Protein AF-0000000069335974 (afdb_homodimer)

Sequence (1060 aa):
MALPSCLPSLQKPSPCVSSAFLRRPLLVASTKGKPGAATSGQRWRRGTGSVAAGPMSTEEVLLRPEEEEVKEEYDWREEWYPLYLTAEVPEDAPLAHTVFDEKIVLFRDGNGVIRCFQDRCPHRLAKLSEGQLVDGRLECLYHGWQFGDDGKCLKIPQLPDGARIPRSACVRTYETRDSQGVVWVWMSDKNPPDENKLPWFEHYARPGFQDVSTIHELPYDHSILLENFMDPAHVPISHDRTDFYSKREDAQALLFEVTKRSGRGFAGSWSKSKPPALTNLLSFEAPCILQNSNEYIDKDGTKQYVSALFLCRPTGQGKSMVIIRFGSTLRSPIVRLLPTWFFHQNICKVLEQDMGFLSSQNEILWKEKAPTGRLYINLKSCDTWVAEYRRWKDKVGHGMPYFFGHNSCSLAEDPAVVEHAPAGLTAGISSSMPAKGATGDIHAPNPINRYFRHIVHCKECRSAVKSFQVWRNAFVFMAFTSISMAILASRRQWKAFFLVSAAFCLAGAHACSSALSLIKTNFIRGHRRLMALPSCLPSLQKPSPCVSSAFLRRPLLVASTKGKPGAATSGQRWRRGTGSVAAGPMSTEEVLLRPEEEEVKEEYDWREEWYPLYLTAEVPEDAPLAHTVFDEKIVLFRDGNGVIRCFQDRCPHRLAKLSEGQLVDGRLECLYHGWQFGDDGKCLKIPQLPDGARIPRSACVRTYETRDSQGVVWVWMSDKNPPDENKLPWFEHYARPGFQDVSTIHELPYDHSILLENFMDPAHVPISHDRTDFYSKREDAQALLFEVTKRSGRGFAGSWSKSKPPALTNLLSFEAPCILQNSNEYIDKDGTKQYVSALFLCRPTGQGKSMVIIRFGSTLRSPIVRLLPTWFFHQNICKVLEQDMGFLSSQNEILWKEKAPTGRLYINLKSCDTWVAEYRRWKDKVGHGMPYFFGHNSCSLAEDPAVVEHAPAGLTAGISSSMPAKGATGDIHAPNPINRYFRHIVHCKECRSAVKSFQVWRNAFVFMAFTSISMAILASRRQWKAFFLVSAAFCLAGAHACSSALSLIKTNFIRGHRRL

Foldseek 3Di:
DDDDDCPDDPDDDDDDDDDDDDDDDDDDDDDDDDDDDDDDDDDPPPPPPPPPPPDDDPVRWFDDPDDQAAADADAQLQAKAWWAFQVLADAKAWFWFFFALQIKIWYQFLVRDIWIWRQFFPPPTHGQRVFIHDNRFRFDPPQTFTADRQFATDDGPPDDPPDDDDRSRGIGTWDWDDALRTIITRRDPPDDHDPVNDDDDVQSVDPLKDKFKFKFKAQAFLLLVLQVVVFPQCQLPLCDPLDPPRHVVQRAFKDWDWDDDDLFWTKTWMAGVPPGDFIKIWIGGPPRKIKIKGWDQDPVRDIKIWIWIWRWGGRHHRMIMIMIMTMMSDDDPVVVPDDSLVVVLSVLQSCLSCRVVSSVVSVVCQVVVFAVLVVDGHTNRTNVRVLRSLSSCSRHVVSDQWDHHNHDTGDHPDDPVCSQCVPDPVVSQVSDAGRADGDPDPDGDDCNWCCNGTVSSDPRLVVLLVVLVVLLVVLQVLLVVLCVCLVVDDDPVSVVVSNVSSVVSNVSNVVSVVVNCSSTGHDDDPVPDD/DDDDDDPDDPDDDDPDDDDDPDDDDDDDDDDDDDDDDPCPCPPPPPPPPPPPPPPDDPVQWFDDDDDQAAADADAQLQAKAWWAFQVLADAKAWFWFFFALQIKIWYQFPVRDIWIWRQAFPPPGHGQRVFIHDNRFRFDPPQGFTADRQFATDDGPPDDPPDDDDRSRGIGTWDWDDALRTIITRRDPPDDHDPVNDDDDVQSVDPLKDKQKFKFKAQAFLLLVLQVVVFPQCQLPLCDPLDPPRHVVQRAFKDWDWDDDDLFWTWTWMAGVPPRDFIWIWIGGPPRKIKIKGWDQDPVRDIKIWIWIWRWGGRHHRMIMIMIMTMMSDDDPVVVPDDSLVVVLSVLQSCLSCRVVSSVVSVVCQVVVFAVLVVDGHTNRTNVRVLRSLSSCSRHVVSDQWDHHNHDTGDHPDDPLCSQPVPDDVVNQVSDAGRADGDPDPDGDDCNWCCNGTVRSDPRLVVLLVVLVVLLVVLQVLLVVLCVQLVVDDDPVSVVVSNVSSVVSNVSSVVSVVVNCSSTGHDDDPVPDD

Radius of gyration: 38.42 Å; Cα contacts (8 Å, |Δi|>4): 1911; chains: 2; bounding box: 93×127×141 Å

Nearest PDB structures (foldseek):
  7v25-assembly1_E  TM=8.046E-01  e=6.261E-16  Comamonas testosteroni KF-1
  7v25-assembly1_F  TM=7.926E-01  e=1.808E-15  Comamonas testosteroni KF-1
  7fhr-assembly1_A  TM=8.135E-01  e=6.805E-15  Cupriavidus metallidurans CH34
  7v28-assembly1_F  TM=7.848E-01  e=4.005E-15  Comamonas testosteroni KF-1
  7v25-assembly1_B  TM=7.577E-01  e=4.223E-15  Comamonas testosteroni KF-1

Secondary structure (DSSP, 8-state):
---------------------------------------------------------HHHHBPP----PPP----TTSSEEEEEEGGGS-SSS-EEEEETTEEEEEEE-TTS-EEEEESS-TTT---GGGSEEETTEEE-TTT--EE-TTSBEEE-TTSPTTPPPPTT-B--EEEEEEETTEEEEE--SSS---GGGS---GGGGSTT-EEEEEEEEESS-HHHHHHHHT-GGGHHHHTTTTSTT--GGG---EEEEEEEEETTEEEEEEEETTTT-PPEEEEEETTTEEEEEEEEE-TTS-EEEEEEEEEEEEEETTEEEEEEEEEES---HHHHHS-HHHHHHHHHHHHHHHHHHHHHHHHHHHHHT--HHHH---BTTT-HHHHHHHHHHHHHGGGSSSEE-SS-EE--SS-HHHHH-TT-HHHHHHT---SS-B---SBPP-TTSHHHHTGGG-HHHHHHHHHHHHHHHHHHHHHHHHHHHHHH--SHHHHHHHHHHHHHHHHHHHHHHHHHHHHHS----GGG--/---------------------------------------------------------HHHHBPP-PPPPPP----TTSSEEEEEEGGGS-SSS-EEEEETTEEEEEEE-TTS-EEEEESS-TTT---GGGSEEETTEEE-TTT--EE-TTSBEEE-TTSPTTPPPPTT-B--EEEEEEETTEEEEE--SSS---GGGS---GGGGSTT-EEEEEEEEESS-HHHHHHHHT-GGGHHHHTTTTSTT--GGG---EEEEEEEEETTEEEEEEEETTTT-PPEEEEEETTTEEEEEEEEE-TTS-EEEEEEEEEEEEEETTEEEEEEEEEES---HHHHHS-HHHHHHHHHHHHHHHHHHHHHHHHHHHHHT--HHHH---BTTT-HHHHHHHHHHHHHGGGSSSEE-SS-EE--SS-HHHHH-TT-HHHHHHT---SS-----SSPB-TTSHHHHTGGG-HHHHHHHHHHHHHHHHHHHHHHHHHHHHHH--SHHHHHHHHHHHHHHHHHHHHHHHHHHHHHS----GGGB-

pLDDT: mean 85.3, std 23.25, range [14.32, 98.88]

InterPro domains:
  IPR013626 Pheophorbide a oxygenase [PF08417] (284-369)
  IPR017941 Rieske [2Fe-2S] iron-sulphur domain [PF00355] (79-161)
  IPR017941 Rieske [2Fe-2S] iron-sulphur domain [PS51296] (80-185)
  IPR036922 Rieske [2Fe-2S] iron-sulphur domain superfamily [G3DSA:2.102.10.10] (75-205)
  IPR036922 Rieske [2Fe-2S] iron-sulphur domain superfamily [SSF50022] (61-196)
  IPR050584 Cholesterol 7-desaturase [PTHR21266] (20-475)

Organism: Musa acuminata subsp. malaccensis (NCBI:txid214687)

Solvent-accessible surface area (backbone atoms only — not comparable to full-atom values): 58789 Å² total; per-residue (Å²): 140,78,84,85,78,89,74,81,77,89,81,79,84,84,85,75,92,79,88,74,92,78,88,88,82,91,76,86,89,81,89,72,86,72,89,79,85,89,82,89,74,87,77,80,81,79,79,78,76,77,76,71,79,67,85,76,50,69,72,72,45,37,58,72,88,68,78,84,64,71,73,45,94,44,56,67,38,76,40,57,41,69,74,45,51,49,89,52,58,48,78,65,34,29,34,73,47,48,53,68,65,42,57,29,22,39,33,41,34,65,85,64,48,72,45,35,30,49,35,41,36,46,48,70,41,30,35,37,36,75,24,37,59,53,96,38,22,53,23,31,45,58,58,44,41,25,34,46,97,78,19,40,53,76,41,56,47,35,53,50,89,66,48,57,77,52,82,76,44,43,34,56,64,41,56,63,45,79,52,98,58,30,30,28,37,32,64,38,85,82,54,80,82,60,72,87,64,52,84,78,65,69,64,77,72,38,85,73,48,43,70,54,72,49,56,38,51,43,75,25,28,26,68,59,51,51,40,55,74,58,32,73,59,51,46,18,58,72,36,48,67,71,48,99,79,26,39,52,86,68,54,64,60,35,42,74,45,81,75,44,78,53,98,47,36,36,30,33,38,36,28,48,59,80,64,77,52,76,60,31,36,40,38,39,37,64,84,41,38,38,38,39,36,38,69,49,66,46,97,87,66,46,80,35,44,39,38,41,37,39,41,36,30,44,28,27,73,51,19,20,37,35,41,41,37,41,32,28,49,70,84,52,72,67,65,68,68,51,57,68,56,62,55,51,42,50,54,48,37,56,54,46,63,44,42,66,59,49,34,51,50,44,51,49,47,64,72,65,72,56,21,44,58,81,72,55,85,53,35,50,42,55,32,52,58,46,52,52,51,22,42,50,32,46,21,34,28,88,32,38,86,47,37,65,6,32,84,37,61,43,72,57,92,60,57,49,67,46,67,68,16,46,26,10,63,60,14,30,58,47,48,58,68,53,53,34,50,49,76,40,51,59,48,46,85,58,71,84,31,40,40,67,20,24,35,49,65,30,66,65,44,43,48,49,51,53,48,35,52,52,48,24,52,50,21,49,51,50,20,53,52,24,47,52,48,24,63,71,42,85,52,67,70,56,26,52,50,23,47,53,50,19,51,52,24,47,50,50,23,50,50,25,50,50,50,47,45,58,67,46,48,68,67,70,60,76,91,74,53,133,141,79,83,76,85,78,82,81,77,88,75,80,83,78,85,68,87,79,88,82,82,85,75,93,87,89,81,86,84,76,86,71,79,85,87,87,73,86,65,84,68,80,76,75,80,76,74,70,74,73,72,74,77,68,68,45,50,57,73,72,43,36,58,70,86,67,78,85,64,69,72,45,94,45,55,66,38,77,38,57,42,70,75,46,51,50,88,52,57,48,78,71,40,31,34,72,46,48,52,68,63,42,55,27,21,39,33,40,34,65,84,65,49,70,46,35,30,48,34,41,36,69,86,83,61,48,51,37,36,77,26,39,58,55,95,37,21,53,22,30,69,87,74,52,40,24,32,45,97,78,20,40,53,76,41,56,77,82,56,60,89,90,61,77,79,60,84,76,46,42,35,56,63,40,56,62,45,79,53,95,59,31,29,28,36,32,62,37,84,83,53,79,83,60,72,86,65,52,83,79,66,69,63,76,71,38,87,73,48,44,70,54,71,50,55,37,52,42,45,24,29,26,70,59,50,50,40,56,73,58,32,72,54,26,45,17,43,48,36,46,67,71,46,99,78,26,38,52,87,67,38,42,25,35,44,74,46,80,76,45,79,55,98,48,36,38,29,32,38,37,28,47,58,80,63,77,50,76,61,31,38,41,38,40,37,66,84,41,39,38,40,39,36,37,70,48,66,47,97,87,66,46,78,36,45,38,38,42,38,38,41,36,30,43,28,25,69,25,19,19,36,34,40,40,37,40,32,28,51,68,83,52,70,68,64,68,68,50,58,67,54,60,55,51,42,52,53,49,40,57,52,48,63,43,39,37,38,48,16,31,26,40,29,49,46,61,71,66,69,57,20,44,58,80,56,40,55,52,34,49,31,53,30,52,58,45,52,53,50,21,43,48,32,45,20,34,27,88,32,38,84,46,37,67,6,32,83,39,61,42,70,58,93,61,53,22,40,47,68,68,23,75,83,32,68,69,54,33,59,71,72,60,69,57,78,45,77,69,77,85,62,94,59,58,76,18,71,84,14,41,42,66,19,25,34,47,63,31,65,66,43,43,47,50,50,52,48,35,54,52,49,23,52,50,22,48,52,50,18,53,52,23,45,52,49,20,64,68,41,86,50,67,69,52,25,51,50,22,46,52,49,19,50,50,22,47,50,50,22,49,51,27,50,50,49,48,45,60,65,38,39,40,69,73,62,78,72,23,39,110

Structure (mmCIF, N/CA/C/O backbone):
data_AF-0000000069335974-model_v1
#
loop_
_entity.id
_entity.type
_entity.pdbx_description
1 polymer '(wild Malaysian banana) hypothetical protein'
#
loop_
_atom_site.group_PDB
_atom_site.id
_atom_site.type_symbol
_atom_site.label_atom_id
_atom_site.label_alt_id
_atom_site.label_comp_id
_atom_site.label_asym_id
_atom_site.label_entity_id
_atom_site.label_seq_id
_atom_site.pdbx_PDB_ins_code
_atom_site.Cartn_x
_atom_site.Cartn_y
_atom_site.Cartn_z
_atom_site.occupancy
_atom_site.B_iso_or_equiv
_atom_site.auth_seq_id
_atom_site.auth_comp_id
_atom_site.auth_asym_id
_atom_site.auth_atom_id
_atom_site.pdbx_PDB_model_num
ATOM 1 N N . MET A 1 1 ? 53.594 0.818 11.227 1 15.52 1 MET A N 1
ATOM 2 C CA . MET A 1 1 ? 54.375 1.949 11.688 1 15.52 1 MET A CA 1
ATOM 3 C C . MET A 1 1 ? 53.5 3.127 12.07 1 15.52 1 MET A C 1
ATOM 5 O O . MET A 1 1 ? 52.375 3.262 11.547 1 15.52 1 MET A O 1
ATOM 9 N N . ALA A 1 2 ? 54 3.979 13.109 1 16.84 2 ALA A N 1
ATOM 10 C CA . ALA A 1 2 ? 53.656 4.797 14.273 1 16.84 2 ALA A CA 1
ATOM 11 C C . ALA A 1 2 ? 53.25 6.211 13.852 1 16.84 2 ALA A C 1
ATOM 13 O O . ALA A 1 2 ? 52.938 7.047 14.703 1 16.84 2 ALA A O 1
ATOM 14 N N . LEU A 1 3 ? 52.906 6.41 12.602 1 17.06 3 LEU A N 1
ATOM 15 C CA . LEU A 1 3 ? 53.219 7.816 12.383 1 17.06 3 LEU A CA 1
ATOM 16 C C . LEU A 1 3 ? 52.531 8.688 13.438 1 17.06 3 LEU A C 1
ATOM 18 O O . LEU A 1 3 ? 51.469 8.344 13.953 1 17.06 3 LEU A O 1
ATOM 22 N N . PRO A 1 4 ? 53.094 9.828 13.758 1 17.12 4 PRO A N 1
ATOM 23 C CA . PRO A 1 4 ? 53.531 10.93 14.625 1 17.12 4 PRO A CA 1
ATOM 24 C C . PRO A 1 4 ? 52.438 11.984 14.836 1 17.12 4 PRO A C 1
ATOM 26 O O . PRO A 1 4 ? 51.531 12.109 14.008 1 17.12 4 PRO A O 1
ATOM 29 N N . SER A 1 5 ? 52.312 12.656 16.062 1 17.36 5 SER A N 1
ATOM 30 C CA . SER A 1 5 ? 51.656 13.273 17.203 1 17.36 5 SER A CA 1
ATOM 31 C C . SER A 1 5 ? 51.438 14.766 16.984 1 17.36 5 SER A C 1
ATOM 33 O O . SER A 1 5 ? 50.781 15.43 17.781 1 17.36 5 SER A O 1
ATOM 35 N N . CYS A 1 6 ? 51.969 15.398 15.82 1 17.09 6 CYS A N 1
ATOM 36 C CA . CYS A 1 6 ? 52.531 16.703 16.109 1 17.09 6 CYS A CA 1
ATOM 37 C C . CYS A 1 6 ? 51.469 17.734 16.422 1 17.09 6 CYS A C 1
ATOM 39 O O . CYS A 1 6 ? 50.562 17.953 15.609 1 17.09 6 CYS A O 1
ATOM 41 N N . LEU A 1 7 ? 51.188 18.281 17.781 1 17.95 7 LEU A N 1
ATOM 42 C CA . LEU A 1 7 ? 50.469 19 18.828 1 17.95 7 LEU A CA 1
ATOM 43 C C . LEU A 1 7 ? 50.594 20.5 18.641 1 17.95 7 LEU A C 1
ATOM 45 O O . LEU A 1 7 ? 50.094 21.281 19.453 1 17.95 7 LEU A O 1
ATOM 49 N N . PRO A 1 8 ? 51.094 21.109 17.469 1 16.42 8 PRO A N 1
ATOM 50 C CA . PRO A 1 8 ? 51.875 22.25 17.969 1 16.42 8 PRO A CA 1
ATOM 51 C C . PRO A 1 8 ? 51 23.312 18.656 1 16.42 8 PRO A C 1
ATOM 53 O O . PRO A 1 8 ? 49.781 23.25 18.562 1 16.42 8 PRO A O 1
ATOM 56 N N . SER A 1 9 ? 51.531 24.688 18.828 1 15.92 9 SER A N 1
ATOM 57 C CA . SER A 1 9 ? 52 25.75 19.703 1 15.92 9 SER A CA 1
ATOM 58 C C . SER A 1 9 ? 51.062 26.969 19.641 1 15.92 9 SER A C 1
ATOM 60 O O . SER A 1 9 ? 51.438 28.062 20.078 1 15.92 9 SER A O 1
ATOM 62 N N . LEU A 1 10 ? 49.844 26.906 19.031 1 17.19 10 LEU A N 1
ATOM 63 C CA . LEU A 1 10 ? 49.438 28.266 18.688 1 17.19 10 LEU A CA 1
ATOM 64 C C . LEU A 1 10 ? 49.375 29.141 19.922 1 17.19 10 LEU A C 1
ATOM 66 O O . LEU A 1 10 ? 48.812 28.719 20.953 1 17.19 10 LEU A O 1
ATOM 70 N N . GLN A 1 11 ? 49.969 30.297 19.875 1 15.87 11 GLN A N 1
ATOM 71 C CA . GLN A 1 11 ? 50.531 31.359 20.688 1 15.87 11 GLN A CA 1
ATOM 72 C C . GLN A 1 11 ? 49.438 32.094 21.469 1 15.87 11 GLN A C 1
ATOM 74 O O . GLN A 1 11 ? 48.25 32 21.141 1 15.87 11 GLN A O 1
ATOM 79 N N . LYS A 1 12 ? 49.906 33.156 22.266 1 16.52 12 LYS A N 1
ATOM 80 C CA . LYS A 1 12 ? 49.906 33.844 23.562 1 16.52 12 LYS A CA 1
ATOM 81 C C . LYS A 1 12 ? 48.844 34.938 23.625 1 16.52 12 LYS A C 1
ATOM 83 O O . LYS A 1 12 ? 48.719 35.75 22.703 1 16.52 12 LYS A O 1
ATOM 88 N N . PRO A 1 13 ? 47.781 34.844 24.391 1 17.53 13 PRO A N 1
ATOM 89 C CA . PRO A 1 13 ? 46.656 35.75 24.672 1 17.53 13 PRO A CA 1
ATOM 90 C C . PRO A 1 13 ? 47.094 37.125 25.141 1 17.53 13 PRO A C 1
ATOM 92 O O . PRO A 1 13 ? 47.781 37.25 26.156 1 17.53 13 PRO A O 1
ATOM 95 N N . SER A 1 14 ? 47.375 38 24.203 1 15.56 14 SER A N 1
ATOM 96 C CA . SER A 1 14 ? 47.969 39.25 24.672 1 15.56 14 SER A CA 1
ATOM 97 C C . SER A 1 14 ? 47.062 39.969 25.672 1 15.56 14 SER A C 1
ATOM 99 O O . SER A 1 14 ? 45.812 39.875 25.547 1 15.56 14 SER A O 1
ATOM 101 N N . PRO A 1 15 ? 47.594 40.594 26.766 1 16.86 15 PRO A N 1
ATOM 102 C CA . PRO A 1 15 ? 47.312 41.062 28.125 1 16.86 15 PRO A CA 1
ATOM 103 C C . PRO A 1 15 ? 46.406 42.281 28.172 1 16.86 15 PRO A C 1
ATOM 105 O O . PRO A 1 15 ? 45.344 42.219 28.797 1 16.86 15 PRO A O 1
ATOM 108 N N . CYS A 1 16 ? 46.906 43.531 28.516 1 15.88 16 CYS A N 1
ATOM 109 C CA . CYS A 1 16 ? 46.844 44.406 29.688 1 15.88 16 CYS A CA 1
ATOM 110 C C . CYS A 1 16 ? 45.969 45.625 29.391 1 15.88 16 CYS A C 1
ATOM 112 O O . CYS A 1 16 ? 45.438 46.25 30.312 1 15.88 16 CYS A O 1
ATOM 114 N N . VAL A 1 17 ? 45.75 46.188 28.156 1 15.34 17 VAL A N 1
ATOM 115 C CA . VAL A 1 17 ? 46.188 47.562 28.281 1 15.34 17 VAL A CA 1
ATOM 116 C C . VAL A 1 17 ? 45.125 48.406 29 1 15.34 17 VAL A C 1
ATOM 118 O O . VAL A 1 17 ? 43.938 48.094 28.938 1 15.34 17 VAL A O 1
ATOM 121 N N . SER A 1 18 ? 45.438 49.688 29.547 1 15.2 18 SER A N 1
ATOM 122 C CA . SER A 1 18 ? 45.5 50.719 30.594 1 15.2 18 SER A CA 1
ATOM 123 C C . SER A 1 18 ? 44.438 51.75 30.438 1 15.2 18 SER A C 1
ATOM 125 O O . SER A 1 18 ? 43.812 52.188 31.422 1 15.2 18 SER A O 1
ATOM 127 N N . SER A 1 19 ? 44.031 52.438 29.312 1 14.55 19 SER A N 1
ATOM 128 C CA . SER A 1 19 ? 44.281 53.844 29.469 1 14.55 19 SER A CA 1
ATOM 129 C C . SER A 1 19 ? 43.125 54.531 30.203 1 14.55 19 SER A C 1
ATOM 131 O O . SER A 1 19 ? 42 54.094 30.141 1 14.55 19 SER A O 1
ATOM 133 N N . ALA A 1 20 ? 43.344 55.844 30.781 1 14.63 20 ALA A N 1
ATOM 134 C CA . ALA A 1 20 ? 43.25 56.844 31.812 1 14.63 20 ALA A CA 1
ATOM 135 C C . ALA A 1 20 ? 42.125 57.844 31.5 1 14.63 20 ALA A C 1
ATOM 137 O O . ALA A 1 20 ? 41.906 58.812 32.25 1 14.63 20 ALA A O 1
ATOM 138 N N . PHE A 1 21 ? 41.25 57.812 30.484 1 14.33 21 PHE A N 1
ATOM 139 C CA . PHE A 1 21 ? 41.062 59.219 30.188 1 14.33 21 PHE A CA 1
ATOM 140 C C . PHE A 1 21 ? 40.219 59.906 31.266 1 14.33 21 PHE A C 1
ATOM 142 O O . PHE A 1 21 ? 39.312 59.281 31.844 1 14.33 21 PHE A O 1
ATOM 149 N N . LEU A 1 22 ? 40.25 61.25 31.438 1 15.02 22 LEU A N 1
ATOM 150 C CA . LEU A 1 22 ? 40.375 62.406 32.312 1 15.02 22 LEU A CA 1
ATOM 151 C C . LEU A 1 22 ? 39 62.938 32.719 1 15.02 22 LEU A C 1
ATOM 153 O O . LEU A 1 22 ? 38.75 63.156 33.906 1 15.02 22 LEU A O 1
ATOM 157 N N . ARG A 1 23 ? 38.25 63.906 32.094 1 14.55 23 ARG A N 1
ATOM 158 C CA . ARG A 1 23 ? 38.188 65.25 32.719 1 14.55 23 ARG A CA 1
ATOM 159 C C . ARG A 1 23 ? 36.938 65.375 33.594 1 14.55 23 ARG A C 1
ATOM 161 O O . ARG A 1 23 ? 35.969 64.625 33.406 1 14.55 23 ARG A O 1
ATOM 168 N N . ARG A 1 24 ? 36.594 66.562 34.156 1 14.6 24 ARG A N 1
ATOM 169 C CA . ARG A 1 24 ? 36.406 67.312 35.375 1 14.6 24 ARG A CA 1
ATOM 170 C C . ARG A 1 24 ? 34.906 67.5 35.688 1 14.6 24 ARG A C 1
ATOM 172 O O . ARG A 1 24 ? 34.062 67.25 34.844 1 14.6 24 ARG A O 1
ATOM 179 N N . PRO A 1 25 ? 34.281 68.875 35.969 1 15.07 25 PRO A N 1
ATOM 180 C CA . PRO A 1 25 ? 34.031 69.438 37.312 1 15.07 25 PRO A CA 1
ATOM 181 C C . PRO A 1 25 ? 32.531 69.625 37.594 1 15.07 25 PRO A C 1
ATOM 183 O O . PRO A 1 25 ? 32.094 69.438 38.719 1 15.07 25 PRO A O 1
ATOM 186 N N . LEU A 1 26 ? 31.453 70 36.75 1 15.45 26 LEU A N 1
ATOM 187 C CA . LEU A 1 26 ? 30.953 71.312 37.125 1 15.45 26 LEU A CA 1
ATOM 188 C C . LEU A 1 26 ? 29.828 71.188 38.156 1 15.45 26 LEU A C 1
ATOM 190 O O . LEU A 1 26 ? 28.969 70.312 38.031 1 15.45 26 LEU A O 1
ATOM 194 N N . LEU A 1 27 ? 29.625 72.062 39.281 1 15.38 27 LEU A N 1
ATOM 195 C CA . LEU A 1 27 ? 29.203 72.312 40.656 1 15.38 27 LEU A CA 1
ATOM 196 C C . LEU A 1 27 ? 27.734 72.75 40.688 1 15.38 27 LEU A C 1
ATOM 198 O O . LEU A 1 27 ? 27.078 72.562 41.719 1 15.38 27 LEU A O 1
ATOM 202 N N . VAL A 1 28 ? 26.922 73.25 39.844 1 15.08 28 VAL A N 1
ATOM 203 C CA . VAL A 1 28 ? 26.375 74.5 40.438 1 15.08 28 VAL A CA 1
ATOM 204 C C . VAL A 1 28 ? 25.266 74.125 41.406 1 15.08 28 VAL A C 1
ATOM 206 O O . VAL A 1 28 ? 24.703 73 41.344 1 15.08 28 VAL A O 1
ATOM 209 N N . ALA A 1 29 ? 23.984 74.938 41.5 1 16.12 29 ALA A N 1
ATOM 210 C CA . ALA A 1 29 ? 23.5 75.938 42.469 1 16.12 29 ALA A CA 1
ATOM 211 C C . ALA A 1 29 ? 22.328 75.375 43.281 1 16.12 29 ALA A C 1
ATOM 213 O O . ALA A 1 29 ? 21.656 74.438 42.844 1 16.12 29 ALA A O 1
ATOM 214 N N . SER A 1 30 ? 21.625 76.188 44.125 1 15.02 30 SER A N 1
ATOM 215 C CA . SER A 1 30 ? 21.328 76.375 45.531 1 15.02 30 SER A CA 1
ATOM 216 C C . SER A 1 30 ? 19.891 76 45.875 1 15.02 30 SER A C 1
ATOM 218 O O . SER A 1 30 ? 19.625 75.375 46.906 1 15.02 30 SER A O 1
ATOM 220 N N . THR A 1 31 ? 18.688 76.188 45.219 1 15.72 31 THR A N 1
ATOM 221 C CA . THR A 1 31 ? 17.828 77.062 45.938 1 15.72 31 THR A CA 1
ATOM 222 C C . THR A 1 31 ? 16.922 76.312 46.906 1 15.72 31 THR A C 1
ATOM 224 O O . THR A 1 31 ? 16.391 75.25 46.531 1 15.72 31 THR A O 1
ATOM 227 N N . LYS A 1 32 ? 16.703 76.688 48.188 1 15.51 32 LYS A N 1
ATOM 228 C CA . LYS A 1 32 ? 16.344 76.25 49.5 1 15.51 32 LYS A CA 1
ATOM 229 C C . LYS A 1 32 ? 14.836 76.25 49.719 1 15.51 32 LYS A C 1
ATOM 231 O O . LYS A 1 32 ? 14.328 75.75 50.719 1 15.51 32 LYS A O 1
ATOM 236 N N . GLY A 1 33 ? 13.922 76.812 49.031 1 15.5 33 GLY A N 1
ATOM 237 C CA . GLY A 1 33 ? 12.984 77.438 49.906 1 15.5 33 GLY A CA 1
ATOM 238 C C . GLY A 1 33 ? 12.094 76.5 50.688 1 15.5 33 GLY A C 1
ATOM 239 O O . GLY A 1 33 ? 11.859 75.375 50.25 1 15.5 33 GLY A O 1
ATOM 240 N N . LYS A 1 34 ? 11.594 76.875 51.938 1 16.16 34 LYS A N 1
ATOM 241 C CA . LYS A 1 34 ? 11.219 76.312 53.219 1 16.16 34 LYS A CA 1
ATOM 242 C C . LYS A 1 34 ? 9.719 76 53.281 1 16.16 34 LYS A C 1
ATOM 244 O O . LYS A 1 34 ? 9.25 75.312 54.188 1 16.16 34 LYS A O 1
ATOM 249 N N . PRO A 1 35 ? 8.812 76.188 52.375 1 16.66 35 PRO A N 1
ATOM 250 C CA . PRO A 1 35 ? 7.641 76.688 53.094 1 16.66 35 PRO A CA 1
ATOM 251 C C . PRO A 1 35 ? 6.961 75.625 53.938 1 16.66 35 PRO A C 1
ATOM 253 O O . PRO A 1 35 ? 7.09 74.438 53.656 1 16.66 35 PRO A O 1
ATOM 256 N N . GLY A 1 36 ? 6.172 75.938 55.031 1 16.12 36 GLY A N 1
ATOM 257 C CA . GLY A 1 36 ? 5.758 75.625 56.375 1 16.12 36 GLY A CA 1
ATOM 258 C C . GLY A 1 36 ? 4.594 74.625 56.406 1 16.12 36 GLY A C 1
ATOM 259 O O . GLY A 1 36 ? 4.664 73.625 57.062 1 16.12 36 GLY A O 1
ATOM 260 N N . ALA A 1 37 ? 3.248 75 56.219 1 18.05 37 ALA A N 1
ATOM 261 C CA . ALA A 1 37 ? 2.326 75 57.344 1 18.05 37 ALA A CA 1
ATOM 262 C C . ALA A 1 37 ? 1.667 73.625 57.5 1 18.05 37 ALA A C 1
ATOM 264 O O . ALA A 1 37 ? 1.731 72.812 56.625 1 18.05 37 ALA A O 1
ATOM 265 N N . ALA A 1 38 ? 0.282 73.562 57.656 1 18.55 38 ALA A N 1
ATOM 266 C CA . ALA A 1 38 ? -0.573 73.25 58.812 1 18.55 38 ALA A CA 1
ATOM 267 C C . ALA A 1 38 ? -1.049 71.812 58.75 1 18.55 38 ALA A C 1
ATOM 269 O O . ALA A 1 38 ? -0.904 71.125 57.75 1 18.55 38 ALA A O 1
ATOM 270 N N . THR A 1 39 ? -2.396 71.5 59.062 1 17.73 39 THR A N 1
ATOM 271 C CA . THR A 1 39 ? -3.062 71 60.25 1 17.73 39 THR A CA 1
ATOM 272 C C . THR A 1 39 ? -3.531 69.562 60.031 1 17.73 39 THR A C 1
ATOM 274 O O . THR A 1 39 ? -3.232 68.688 60.812 1 17.73 39 THR A O 1
ATOM 277 N N . SER A 1 40 ? -4.852 69.312 59.531 1 19.61 40 SER A N 1
ATOM 278 C CA . SER A 1 40 ? -5.848 68.625 60.312 1 19.61 40 SER A CA 1
ATOM 279 C C . SER A 1 40 ? -5.773 67.125 60.031 1 19.61 40 SER A C 1
ATOM 281 O O . SER A 1 40 ? -5.359 66.688 58.938 1 19.61 40 SER A O 1
ATOM 283 N N . GLY A 1 41 ? -6.09 66.188 61 1 17.94 41 GLY A N 1
ATOM 284 C CA . GLY A 1 41 ? -5.809 64.812 61.531 1 17.94 41 GLY A CA 1
ATOM 285 C C . GLY A 1 41 ? -6.648 63.75 60.875 1 17.94 41 GLY A C 1
ATOM 286 O O . GLY A 1 41 ? -6.477 62.562 61.156 1 17.94 41 GLY A O 1
ATOM 287 N N . GLN A 1 42 ? -7.836 63.938 60.375 1 22.47 42 GLN A N 1
ATOM 288 C CA . GLN A 1 42 ? -8.766 62.844 60.719 1 22.47 42 GLN A CA 1
ATOM 289 C C . GLN A 1 42 ? -8.375 61.562 59.969 1 22.47 42 GLN A C 1
ATOM 291 O O . GLN A 1 42 ? -8.141 61.594 58.781 1 22.47 42 GLN A O 1
ATOM 296 N N . ARG A 1 43 ? -8.016 60.469 60.719 1 20.2 43 ARG A N 1
ATOM 297 C CA . ARG A 1 43 ? -7.457 59.156 60.375 1 20.2 43 ARG A CA 1
ATOM 298 C C . ARG A 1 43 ? -8.516 58.25 59.75 1 20.2 43 ARG A C 1
ATOM 300 O O . ARG A 1 43 ? -9.484 57.875 60.406 1 20.2 43 ARG A O 1
ATOM 307 N N . TRP A 1 44 ? -8.953 58.438 58.531 1 19.78 44 TRP A N 1
ATOM 308 C CA . TRP A 1 44 ? -9.891 57.469 58 1 19.78 44 TRP A CA 1
ATOM 309 C C . TRP A 1 44 ? -9.289 56.062 57.969 1 19.78 44 TRP A C 1
ATOM 311 O O . TRP A 1 44 ? -8.219 55.875 57.406 1 19.78 44 TRP A O 1
ATOM 321 N N . ARG A 1 45 ? -9.602 55.156 59 1 20.95 45 ARG A N 1
ATOM 322 C CA . ARG A 1 45 ? -9.156 53.781 59.125 1 20.95 45 ARG A CA 1
ATOM 323 C C . ARG A 1 45 ? -9.703 52.906 58 1 20.95 45 ARG A C 1
ATOM 325 O O . ARG A 1 45 ? -10.906 52.656 57.938 1 20.95 45 ARG A O 1
ATOM 332 N N . ARG A 1 46 ? -9.391 52.938 56.781 1 22.77 46 ARG A N 1
ATOM 333 C CA . ARG A 1 46 ? -9.828 52.031 55.75 1 22.77 46 ARG A CA 1
ATOM 334 C C . ARG A 1 46 ? -9.43 50.594 56.062 1 22.77 46 ARG A C 1
ATOM 336 O O . ARG A 1 46 ? -8.242 50.281 56.219 1 22.77 46 ARG A O 1
ATOM 343 N N . GLY A 1 47 ? -10.234 49.781 56.844 1 22.2 47 GLY A N 1
ATOM 344 C CA . GLY A 1 47 ? -10.109 48.375 57.156 1 22.2 47 GLY A CA 1
ATOM 345 C C . GLY A 1 47 ? -9.93 47.5 55.938 1 22.2 47 GLY A C 1
ATOM 346 O O . GLY A 1 47 ? -10.734 47.562 55 1 22.2 47 GLY A O 1
ATOM 347 N N . THR A 1 48 ? -8.852 47.125 55.406 1 26.17 48 THR A N 1
ATOM 348 C CA . THR A 1 48 ? -8.461 46.25 54.281 1 26.17 48 THR A CA 1
ATOM 349 C C . THR A 1 48 ? -8.836 44.812 54.562 1 26.17 48 THR A C 1
ATOM 351 O O . THR A 1 48 ? -8.117 44.094 55.281 1 26.17 48 THR A O 1
ATOM 354 N N . GLY A 1 49 ? -10.055 44.438 54.969 1 26.27 49 GLY A N 1
ATOM 355 C CA . GLY A 1 49 ? -10.328 43 55.188 1 26.27 49 GLY A CA 1
ATOM 356 C C . GLY A 1 49 ? -10.031 42.156 53.969 1 26.27 49 GLY A C 1
ATOM 357 O O . GLY A 1 49 ? -10.523 42.469 52.875 1 26.27 49 GLY A O 1
ATOM 358 N N . SER A 1 50 ? -8.953 41.531 53.781 1 31.41 50 SER A N 1
ATOM 359 C CA . SER A 1 50 ? -8.57 40.5 52.844 1 31.41 50 SER A CA 1
ATOM 360 C C . SER A 1 50 ? -9.578 39.344 52.844 1 31.41 50 SER A C 1
ATOM 362 O O . SER A 1 50 ? -9.664 38.594 53.812 1 31.41 50 SER A O 1
ATOM 364 N N . VAL A 1 51 ? -10.789 39.438 52.469 1 32.12 51 VAL A N 1
ATOM 365 C CA . VAL A 1 51 ? -11.656 38.25 52.281 1 32.12 51 VAL A CA 1
ATOM 366 C C . VAL A 1 51 ? -10.922 37.188 51.5 1 32.12 51 VAL A C 1
ATOM 368 O O . VAL A 1 51 ? -10.586 37.375 50.312 1 32.12 51 VAL A O 1
ATOM 371 N N . ALA A 1 52 ? -10.172 36.344 52.062 1 38.91 52 ALA A N 1
ATOM 372 C CA . ALA A 1 52 ? -9.719 35.094 51.469 1 38.91 52 ALA A CA 1
ATOM 373 C C . ALA A 1 52 ? -10.844 34.406 50.719 1 38.91 52 ALA A C 1
ATOM 375 O O . ALA A 1 52 ? -11.914 34.125 51.281 1 38.91 52 ALA A O 1
ATOM 376 N N . ALA A 1 53 ? -11.008 34.531 49.438 1 46.62 53 ALA A N 1
ATOM 377 C CA . ALA A 1 53 ? -11.953 33.719 48.656 1 46.62 53 ALA A CA 1
ATOM 378 C C . ALA A 1 53 ? -12.016 32.281 49.156 1 46.62 53 ALA A C 1
ATOM 380 O O . ALA A 1 53 ? -10.977 31.641 49.344 1 46.62 53 ALA A O 1
ATOM 381 N N . GLY A 1 54 ? -12.836 31.828 49.906 1 49.66 54 GLY A N 1
ATOM 382 C CA . GLY A 1 54 ? -13.07 30.484 50.406 1 49.66 54 GLY A CA 1
ATOM 383 C C . GLY A 1 54 ? -12.914 29.406 49.344 1 49.66 54 GLY A C 1
ATOM 384 O O . GLY A 1 54 ? -12.836 29.719 48.156 1 49.66 54 GLY A O 1
ATOM 385 N N . PRO A 1 55 ? -12.469 28.141 49.75 1 62.06 55 PRO A N 1
ATOM 386 C CA . PRO A 1 55 ? -12.289 27.016 48.844 1 62.06 55 PRO A CA 1
ATOM 387 C C . PRO A 1 55 ? -13.453 26.859 47.844 1 62.06 55 PRO A C 1
ATOM 389 O O . PRO A 1 55 ? -14.617 26.984 48.25 1 62.06 55 PRO A O 1
ATOM 392 N N . MET A 1 56 ? -13.172 27.172 46.656 1 70.5 56 MET A N 1
ATOM 393 C CA . MET A 1 56 ? -14.18 26.984 45.594 1 70.5 56 MET A CA 1
ATOM 394 C C . MET A 1 56 ? -14.797 25.594 45.719 1 70.5 56 MET A C 1
ATOM 396 O O . MET A 1 56 ? -14.086 24.609 45.969 1 70.5 56 MET A O 1
ATOM 400 N N . SER A 1 57 ? -16.078 25.547 45.75 1 70.06 57 SER A N 1
ATOM 401 C CA . SER A 1 57 ? -16.781 24.266 45.781 1 70.06 57 SER A CA 1
ATOM 402 C C . SER A 1 57 ? -16.5 23.469 44.5 1 70.06 57 SER A C 1
ATOM 404 O O . SER A 1 57 ? -16.094 24.031 43.5 1 70.06 57 SER A O 1
ATOM 406 N N . THR A 1 58 ? -16.516 22.203 44.625 1 72.06 58 THR A N 1
ATOM 407 C CA . THR A 1 58 ? -16.344 21.297 43.5 1 72.06 58 THR A CA 1
ATOM 408 C C . THR A 1 58 ? -17.25 21.703 42.312 1 72.06 58 THR A C 1
ATOM 410 O O . THR A 1 58 ? -16.859 21.594 41.156 1 72.06 58 THR A O 1
ATOM 413 N N . GLU A 1 59 ? -18.375 22.156 42.656 1 69.06 59 GLU A N 1
ATOM 414 C CA . GLU A 1 59 ? -19.344 22.547 41.656 1 69.06 59 GLU A CA 1
ATOM 415 C C . GLU A 1 59 ? -18.875 23.781 40.875 1 69.06 59 GLU A C 1
ATOM 417 O O . GLU A 1 59 ? -19.219 23.969 39.719 1 69.06 59 GLU A O 1
ATOM 422 N N . GLU A 1 60 ? -18.109 24.469 41.594 1 71.69 60 GLU A N 1
ATOM 423 C CA . GLU A 1 60 ? -17.609 25.703 40.969 1 71.69 60 GLU A CA 1
ATOM 424 C C . GLU A 1 60 ? -16.438 25.422 40.031 1 71.69 60 GLU A C 1
ATOM 426 O O . GLU A 1 60 ? -16.172 26.188 39.125 1 71.69 60 GLU A O 1
ATOM 431 N N . VAL A 1 61 ? -15.977 24.297 40.188 1 78.81 61 VAL A N 1
ATOM 432 C CA . VAL A 1 61 ? -14.766 23.953 39.469 1 78.81 61 VAL A CA 1
ATOM 433 C C . VAL A 1 61 ? -15.125 23.156 38.219 1 78.81 61 VAL A C 1
ATOM 435 O O . VAL A 1 61 ? -14.492 23.328 37.188 1 78.81 61 VAL A O 1
ATOM 438 N N . LEU A 1 62 ? -16.234 22.453 38.312 1 79.38 62 LEU A N 1
ATOM 439 C CA . LEU A 1 62 ? -16.625 21.547 37.219 1 79.38 62 LEU A CA 1
ATOM 440 C C . LEU A 1 62 ? -17.594 22.234 36.281 1 79.38 62 LEU A C 1
ATOM 442 O O . LEU A 1 62 ? -18.391 23.094 36.688 1 79.38 62 LEU A O 1
ATOM 446 N N . LEU A 1 63 ? -17.453 21.891 35.031 1 80.06 63 LEU A N 1
ATOM 447 C CA . LEU A 1 63 ? -18.453 22.344 34.062 1 80.06 63 LEU A CA 1
ATOM 448 C C . LEU A 1 63 ? -19.766 21.562 34.219 1 80.06 63 LEU A C 1
ATOM 450 O O . LEU A 1 63 ? -19.75 20.344 34.312 1 80.06 63 LEU A O 1
ATOM 454 N N . ARG A 1 64 ? -20.875 22.188 34.562 1 66 64 ARG A N 1
ATOM 455 C CA . ARG A 1 64 ? -22.156 21.562 34.844 1 66 64 ARG A CA 1
ATOM 456 C C . ARG A 1 64 ? -22.781 21.031 33.562 1 66 64 ARG A C 1
ATOM 458 O O . ARG A 1 64 ? -22.625 21.625 32.5 1 66 64 ARG A O 1
ATOM 465 N N . PRO A 1 65 ? -23.328 19.781 33.688 1 63.28 65 PRO A N 1
ATOM 466 C CA . PRO A 1 65 ? -24.109 19.312 32.531 1 63.28 65 PRO A CA 1
ATOM 467 C C . PRO A 1 65 ? -25.234 20.266 32.125 1 63.28 65 PRO A C 1
ATOM 469 O O . PRO A 1 65 ? -25.953 20.75 33 1 63.28 65 PRO A O 1
ATOM 472 N N . GLU A 1 66 ? -25 21.047 31.156 1 61.97 66 GLU A N 1
ATOM 473 C CA . GLU A 1 66 ? -26.125 21.875 30.719 1 61.97 66 GLU A CA 1
ATOM 474 C C . GLU A 1 66 ? -27.25 21 30.125 1 61.97 66 GLU A C 1
ATOM 476 O O . GLU A 1 66 ? -27.031 19.828 29.828 1 61.97 66 GLU A O 1
ATOM 481 N N . GLU A 1 67 ? -28.469 21.562 30.016 1 60.22 67 GLU A N 1
ATOM 482 C CA . GLU A 1 67 ? -29.703 21.016 29.453 1 60.22 67 GLU A CA 1
ATOM 483 C C . GLU A 1 67 ? -29.453 20.375 28.094 1 60.22 67 GLU A C 1
ATOM 485 O O . GLU A 1 67 ? -28.5 20.75 27.406 1 60.22 67 GLU A O 1
ATOM 490 N N . GLU A 1 68 ? -30.156 19.328 27.875 1 68.25 68 GLU A N 1
ATOM 491 C CA . GLU A 1 68 ? -30.172 18.594 26.609 1 68.25 68 GLU A CA 1
ATOM 492 C C . GLU A 1 68 ? -30.297 19.547 25.422 1 68.25 68 GLU A C 1
ATOM 494 O O . GLU A 1 68 ? -31.125 20.453 25.422 1 68.25 68 GLU A O 1
ATOM 499 N N . GLU A 1 69 ? -29.25 19.469 24.641 1 73.5 69 GLU A N 1
ATOM 500 C CA . GLU A 1 69 ? -29.25 20.281 23.438 1 73.5 69 GLU A CA 1
ATOM 501 C C . GLU A 1 69 ? -30.359 19.859 22.469 1 73.5 69 GLU A C 1
ATOM 503 O O . GLU A 1 69 ? -30.672 18.672 22.344 1 73.5 69 GLU A O 1
ATOM 508 N N . VAL A 1 70 ? -30.984 20.812 21.922 1 83 70 VAL A N 1
ATOM 509 C CA . VAL A 1 70 ? -31.984 20.547 20.891 1 83 70 VAL A CA 1
ATOM 510 C C . VAL A 1 70 ? -31.297 20.141 19.578 1 83 70 VAL A C 1
ATOM 512 O O . VAL A 1 70 ? -30.391 20.844 19.109 1 83 70 VAL A O 1
ATOM 515 N N . LYS A 1 71 ? -31.75 19.031 19.031 1 89.25 71 LYS A N 1
ATOM 516 C CA . LYS A 1 71 ? -31.188 18.531 17.797 1 89.25 71 LYS A CA 1
ATOM 517 C C . LYS A 1 71 ? -31.531 19.453 16.625 1 89.25 71 LYS A C 1
ATOM 519 O O . LYS A 1 71 ? -32.625 19.984 16.531 1 89.25 71 LYS A O 1
ATOM 524 N N . GLU A 1 72 ? -30.531 19.75 15.867 1 93.81 72 GLU A N 1
ATOM 525 C CA . GLU A 1 72 ? -30.688 20.547 14.656 1 93.81 72 GLU A CA 1
ATOM 526 C C . GLU A 1 72 ? -30.391 19.734 13.406 1 93.81 72 GLU A C 1
ATOM 528 O O . GLU A 1 72 ? -29.547 18.844 13.43 1 93.81 72 GLU A O 1
ATOM 533 N N . GLU A 1 73 ? -31.172 20.062 12.391 1 93.88 73 GLU A N 1
ATOM 534 C CA . GLU A 1 73 ? -30.938 19.359 11.125 1 93.88 73 GLU A CA 1
ATOM 535 C C . GLU A 1 73 ? -29.547 19.641 10.578 1 93.88 73 GLU A C 1
ATOM 537 O O . GLU A 1 73 ? -29.094 20.781 10.578 1 93.88 73 GLU A O 1
ATOM 542 N N . TYR A 1 74 ? -28.906 18.609 10.242 1 96.19 74 TYR A N 1
ATOM 543 C CA . TYR A 1 74 ? -27.547 18.672 9.734 1 96.19 74 TYR A CA 1
ATOM 544 C C . TYR A 1 74 ? -27.25 17.531 8.773 1 96.19 74 TYR A C 1
ATOM 546 O O . TYR A 1 74 ? -27.672 16.391 9.016 1 96.19 74 TYR A O 1
ATOM 554 N N . ASP A 1 75 ? -26.641 17.875 7.598 1 97.12 75 ASP A N 1
ATOM 555 C CA . ASP A 1 75 ? -26.172 16.875 6.637 1 97.12 75 ASP A CA 1
ATOM 556 C C . ASP A 1 75 ? -24.688 17.078 6.316 1 97.12 75 ASP A C 1
ATOM 558 O O . ASP A 1 75 ? -24.328 18.078 5.684 1 97.12 75 ASP A O 1
ATOM 562 N N . TRP A 1 76 ? -23.906 16.125 6.727 1 97.69 76 TRP A N 1
ATOM 563 C CA . TRP A 1 76 ? -22.469 16.25 6.555 1 97.69 76 TRP A CA 1
ATOM 564 C C . TRP A 1 76 ? -22.109 16.406 5.082 1 97.69 76 TRP A C 1
ATOM 566 O O . TRP A 1 76 ? -21.031 16.922 4.746 1 97.69 76 TRP A O 1
ATOM 576 N N . ARG A 1 77 ? -22.984 16.031 4.172 1 97.56 77 ARG A N 1
ATOM 577 C CA . ARG A 1 77 ? -22.672 16.094 2.746 1 97.56 77 ARG A CA 1
ATOM 578 C C . ARG A 1 77 ? -22.875 17.516 2.207 1 97.56 77 ARG A C 1
ATOM 580 O O . ARG A 1 77 ? -22.328 17.859 1.152 1 97.56 77 ARG A O 1
ATOM 587 N N . GLU A 1 78 ? -23.625 18.234 2.889 1 97.62 78 GLU A N 1
ATOM 588 C CA . GLU A 1 78 ? -23.906 19.594 2.439 1 97.62 78 GLU A CA 1
ATOM 589 C C . GLU A 1 78 ? -23 20.609 3.123 1 97.62 78 GLU A C 1
ATOM 591 O O . GLU A 1 78 ? -23.469 21.594 3.689 1 97.62 78 GLU A O 1
ATOM 596 N N . GLU A 1 79 ? -21.75 20.328 3.018 1 98.12 79 GLU A N 1
ATOM 597 C CA . GLU A 1 79 ? -20.688 21.156 3.564 1 98.12 79 GLU A CA 1
ATOM 598 C C . GLU A 1 79 ? -19.5 21.234 2.604 1 98.12 79 GLU A C 1
ATOM 600 O O . GLU A 1 79 ? -19.359 20.391 1.704 1 98.12 79 GLU A O 1
ATOM 605 N N . TRP A 1 80 ? -18.672 22.281 2.781 1 98.56 80 TRP A N 1
ATOM 606 C CA . TRP A 1 80 ? -17.391 22.391 2.111 1 98.56 80 TRP A CA 1
ATOM 607 C C . TRP A 1 80 ? -16.266 21.812 2.979 1 98.56 80 TRP A C 1
ATOM 609 O O . TRP A 1 80 ? -16.109 22.219 4.133 1 98.56 80 TRP A O 1
ATOM 619 N N . TYR A 1 81 ? -15.555 20.859 2.465 1 98.88 81 TYR A N 1
ATOM 620 C CA . TYR A 1 81 ? -14.43 20.266 3.18 1 98.88 81 TYR A CA 1
ATOM 621 C C . TYR A 1 81 ? -13.109 20.672 2.557 1 98.88 81 TYR A C 1
ATOM 623 O O . TYR A 1 81 ? -12.977 20.734 1.331 1 98.88 81 TYR A O 1
ATOM 631 N N . PRO A 1 82 ? -12.133 21.094 3.373 1 98.88 82 PRO A N 1
ATOM 632 C CA . PRO A 1 82 ? -10.789 21.359 2.842 1 98.88 82 PRO A CA 1
ATOM 633 C C . PRO A 1 82 ? -10.062 20.078 2.412 1 98.88 82 PRO A C 1
ATOM 635 O O . PRO A 1 82 ? -9.922 19.156 3.205 1 98.88 82 PRO A O 1
ATOM 638 N N . LEU A 1 83 ? -9.57 20.062 1.196 1 98.5 83 LEU A N 1
ATOM 639 C CA . LEU A 1 83 ? -8.93 18.859 0.697 1 98.5 83 LEU A CA 1
ATOM 640 C C . LEU A 1 83 ? -7.41 18.984 0.72 1 98.5 83 LEU A C 1
ATOM 642 O O . LEU A 1 83 ? -6.703 18.078 1.148 1 98.5 83 LEU A O 1
ATOM 646 N N . TYR A 1 84 ? -6.949 20.062 0.267 1 98.5 84 TYR A N 1
ATOM 647 C CA . TYR A 1 84 ? -5.512 20.172 0.029 1 98.5 84 TYR A CA 1
ATOM 648 C C . TYR A 1 84 ? -5.098 21.625 -0.159 1 98.5 84 TYR A C 1
ATOM 650 O O . TYR A 1 84 ? -5.938 22.484 -0.458 1 98.5 84 TYR A O 1
ATOM 658 N N . LEU A 1 85 ? -3.809 21.938 0.108 1 98.56 85 LEU A N 1
ATOM 659 C CA . LEU A 1 85 ? -3.275 23.219 -0.329 1 98.56 85 LEU A CA 1
ATOM 660 C C . LEU A 1 85 ? -3.17 23.266 -1.85 1 98.56 85 LEU A C 1
ATOM 662 O O . LEU A 1 85 ? -2.648 22.344 -2.475 1 98.56 85 LEU A O 1
ATOM 666 N N . THR A 1 86 ? -3.619 24.328 -2.381 1 98.25 86 THR A N 1
ATOM 667 C CA . THR A 1 86 ? -3.678 24.484 -3.832 1 98.25 86 THR A CA 1
ATOM 668 C C . THR A 1 86 ? -2.295 24.297 -4.449 1 98.25 86 THR A C 1
ATOM 670 O O . THR A 1 86 ? -2.146 23.594 -5.457 1 98.25 86 THR A O 1
ATOM 673 N N . ALA A 1 87 ? -1.295 24.859 -3.832 1 96.5 87 ALA A N 1
ATOM 674 C CA . ALA A 1 87 ? 0.068 24.844 -4.355 1 96.5 87 ALA A CA 1
ATOM 675 C C . ALA A 1 87 ? 0.634 23.422 -4.371 1 96.5 87 ALA A C 1
ATOM 677 O O . ALA A 1 87 ? 1.587 23.141 -5.098 1 96.5 87 ALA A O 1
ATOM 678 N N . GLU A 1 88 ? 0.056 22.578 -3.568 1 97.56 88 GLU A N 1
ATOM 679 C CA . GLU A 1 88 ? 0.622 21.25 -3.402 1 97.56 88 GLU A CA 1
ATOM 680 C C . GLU A 1 88 ? -0.078 20.234 -4.305 1 97.56 88 GLU A C 1
ATOM 682 O O . GLU A 1 88 ? 0.346 19.078 -4.398 1 97.56 88 GLU A O 1
ATOM 687 N N . VAL A 1 89 ? -1.16 20.547 -4.961 1 97.31 89 VAL A N 1
ATOM 688 C CA . VAL A 1 89 ? -1.804 19.641 -5.906 1 97.31 89 VAL A CA 1
ATOM 689 C C . VAL A 1 89 ? -0.858 19.359 -7.066 1 97.31 89 VAL A C 1
ATOM 691 O O . VAL A 1 89 ? -0.406 20.266 -7.754 1 97.31 89 VAL A O 1
ATOM 694 N N . PRO A 1 90 ? -0.583 18.109 -7.27 1 95 90 PRO A N 1
ATOM 695 C CA . PRO A 1 90 ? 0.35 17.797 -8.352 1 95 90 PRO A CA 1
ATOM 696 C C . PRO A 1 90 ? -0.184 18.188 -9.727 1 95 90 PRO A C 1
ATOM 698 O O . PRO A 1 90 ? -1.392 18.125 -9.969 1 95 90 PRO A O 1
ATOM 701 N N . GLU A 1 91 ? 0.747 18.5 -10.586 1 93.19 91 GLU A N 1
ATOM 702 C CA . GLU A 1 91 ? 0.388 18.859 -11.953 1 93.19 91 GLU A CA 1
ATOM 703 C C . GLU A 1 91 ? 0.222 17.625 -12.828 1 93.19 91 GLU A C 1
ATOM 705 O O . GLU A 1 91 ? -0.523 17.641 -13.812 1 93.19 91 GLU A O 1
ATOM 710 N N . ASP A 1 92 ? 0.825 16.562 -12.422 1 93.25 92 ASP A N 1
ATOM 711 C CA . ASP A 1 92 ? 0.953 15.469 -13.375 1 93.25 92 ASP A CA 1
ATOM 712 C C . ASP A 1 92 ? 0.39 14.172 -12.789 1 93.25 92 ASP A C 1
ATOM 714 O O . ASP A 1 92 ? 0.624 13.086 -13.336 1 93.25 92 ASP A O 1
ATOM 718 N N . ALA A 1 93 ? -0.245 14.266 -11.672 1 94.44 93 ALA A N 1
ATOM 719 C CA . ALA A 1 93 ? -0.721 13.031 -11.047 1 94.44 93 ALA A CA 1
ATOM 720 C C . ALA A 1 93 ? -2.041 13.258 -10.32 1 94.44 93 ALA A C 1
ATOM 722 O O . ALA A 1 93 ? -2.26 14.32 -9.734 1 94.44 93 ALA A O 1
ATOM 723 N N . PRO A 1 94 ? -2.922 12.242 -10.398 1 96.06 94 PRO A N 1
ATOM 724 C CA . PRO A 1 94 ? -4.117 12.305 -9.555 1 96.06 94 PRO A CA 1
ATOM 725 C C . PRO A 1 94 ? -3.818 12.016 -8.086 1 96.06 94 PRO A C 1
ATOM 727 O O . PRO A 1 94 ? -2.891 11.258 -7.781 1 96.06 94 PRO A O 1
ATOM 730 N N . LEU A 1 95 ? -4.609 12.633 -7.23 1 96.69 95 LEU A N 1
ATOM 731 C CA . LEU A 1 95 ? -4.402 12.562 -5.789 1 96.69 95 LEU A CA 1
ATOM 732 C C . LEU A 1 95 ? -5.617 11.953 -5.094 1 96.69 95 LEU A C 1
ATOM 734 O O . LEU A 1 95 ? -6.734 12.453 -5.238 1 96.69 95 LEU A O 1
ATOM 738 N N . ALA A 1 96 ? -5.344 10.883 -4.324 1 96.12 96 ALA A N 1
ATOM 739 C CA . ALA A 1 96 ? -6.422 10.227 -3.588 1 96.12 96 ALA A CA 1
ATOM 740 C C . ALA A 1 96 ? -6.723 10.961 -2.285 1 96.12 96 ALA A C 1
ATOM 742 O O . ALA A 1 96 ? -5.805 11.375 -1.574 1 96.12 96 ALA A O 1
ATOM 743 N N . HIS A 1 97 ? -7.98 11.156 -1.971 1 97 97 HIS A N 1
ATOM 744 C CA . HIS A 1 97 ? -8.461 11.703 -0.709 1 97 97 HIS A CA 1
ATOM 745 C C . HIS A 1 97 ? -9.719 10.984 -0.235 1 97 97 HIS A C 1
ATOM 747 O O . HIS A 1 97 ? -10.32 10.219 -0.99 1 97 97 HIS A O 1
ATOM 753 N N . THR A 1 98 ? -10.016 11.219 1.045 1 96.56 98 THR A N 1
ATOM 754 C CA . THR A 1 98 ? -11.266 10.703 1.598 1 96.56 98 THR A CA 1
ATOM 755 C C . THR A 1 98 ? -11.938 11.758 2.473 1 96.56 98 THR A C 1
ATOM 757 O O . THR A 1 98 ? -11.273 12.641 3.018 1 96.56 98 THR A O 1
ATOM 760 N N . VAL A 1 99 ? -13.211 11.75 2.504 1 98.06 99 VAL A N 1
ATOM 761 C CA . VAL A 1 99 ? -14.055 12.438 3.471 1 98.06 99 VAL A CA 1
ATOM 762 C C . VAL A 1 99 ? -15.023 11.445 4.113 1 98.06 99 VAL A C 1
ATOM 764 O O . VAL A 1 99 ? -15.883 10.875 3.438 1 98.06 99 VAL A O 1
ATOM 767 N N . PHE A 1 100 ? -14.898 11.203 5.41 1 96.06 100 PHE A N 1
ATOM 768 C CA . PHE A 1 100 ? -15.688 10.188 6.09 1 96.06 100 PHE A CA 1
ATOM 769 C C . PHE A 1 100 ? -15.68 8.883 5.301 1 96.06 100 PHE A C 1
ATOM 771 O O . PHE A 1 100 ? -16.734 8.312 5.023 1 96.06 100 PHE A O 1
ATOM 778 N N . ASP A 1 101 ? -14.508 8.477 4.863 1 93.12 101 ASP A N 1
ATOM 779 C CA . ASP A 1 101 ? -14.219 7.195 4.219 1 93.12 101 ASP A CA 1
ATOM 780 C C . ASP A 1 101 ? -14.797 7.145 2.809 1 93.12 101 ASP A C 1
ATOM 782 O O . ASP A 1 101 ? -14.719 6.113 2.137 1 93.12 101 ASP A O 1
ATOM 786 N N . GLU A 1 102 ? -15.453 8.258 2.363 1 94.44 102 GLU A N 1
ATOM 787 C CA . GLU A 1 102 ? -15.797 8.359 0.949 1 94.44 102 GLU A CA 1
ATOM 788 C C . GLU A 1 102 ? -14.57 8.672 0.103 1 94.44 102 GLU A C 1
ATOM 790 O O . GLU A 1 102 ? -13.875 9.664 0.348 1 94.44 102 GLU A O 1
ATOM 795 N N . LYS A 1 103 ? -14.336 7.855 -0.902 1 95.06 103 LYS A N 1
ATOM 796 C CA . LYS A 1 103 ? -13.109 7.961 -1.677 1 95.06 103 LYS A CA 1
ATOM 797 C C . LYS A 1 103 ? -13.281 8.906 -2.861 1 95.06 103 LYS A C 1
ATOM 799 O O . LYS A 1 103 ? -14.188 8.727 -3.678 1 95.06 103 LYS A O 1
ATOM 804 N N . ILE A 1 104 ? -12.391 9.867 -2.969 1 97.62 104 ILE A N 1
ATOM 805 C CA . ILE A 1 104 ? -12.43 10.844 -4.055 1 97.62 104 ILE A CA 1
ATOM 806 C C . ILE A 1 104 ? -11.023 11.055 -4.613 1 97.62 104 ILE A C 1
ATOM 808 O O . ILE A 1 104 ? -10.039 10.672 -3.984 1 97.62 104 ILE A O 1
ATOM 812 N N . VAL A 1 105 ? -10.977 11.531 -5.844 1 98 105 VAL A N 1
ATOM 813 C CA . VAL A 1 105 ? -9.695 11.773 -6.508 1 98 105 VAL A CA 1
ATOM 814 C C . VAL A 1 105 ? -9.633 13.227 -6.984 1 98 105 VAL A C 1
ATOM 816 O O . VAL A 1 105 ? -10.578 13.727 -7.598 1 98 105 VAL A O 1
ATOM 819 N N . LEU A 1 106 ? -8.555 13.898 -6.578 1 98.06 106 LEU A N 1
ATOM 820 C CA . LEU A 1 106 ? -8.266 15.281 -6.938 1 98.06 106 LEU A CA 1
ATOM 821 C C . LEU A 1 106 ? -7.195 15.344 -8.016 1 98.06 106 LEU A C 1
ATOM 823 O O . LEU A 1 106 ? -6.188 14.641 -7.941 1 98.06 106 LEU A O 1
ATOM 827 N N . PHE A 1 107 ? -7.41 16.172 -9.094 1 97.5 107 PHE A N 1
ATOM 828 C CA . PHE A 1 107 ? -6.406 16.328 -10.141 1 97.5 107 PHE A CA 1
ATOM 829 C C . PHE A 1 107 ? -6.582 17.641 -10.875 1 97.5 107 PHE A C 1
ATOM 831 O O . PHE A 1 107 ? -7.605 18.312 -10.727 1 97.5 107 PHE A O 1
ATOM 838 N N . ARG A 1 108 ? -5.535 18.094 -11.547 1 96.81 108 ARG A N 1
ATOM 839 C CA . ARG A 1 108 ? -5.578 19.25 -12.438 1 96.81 108 ARG A CA 1
ATOM 840 C C . ARG A 1 108 ? -5.781 18.812 -13.891 1 96.81 108 ARG A C 1
ATOM 842 O O . ARG A 1 108 ? -4.992 18.031 -14.422 1 96.81 108 ARG A O 1
ATOM 849 N N . ASP A 1 109 ? -6.828 19.375 -14.469 1 95.5 109 ASP A N 1
ATOM 850 C CA . ASP A 1 109 ? -7.07 18.984 -15.852 1 95.5 109 ASP A CA 1
ATOM 851 C C . ASP A 1 109 ? -6.188 19.766 -16.812 1 95.5 109 ASP A C 1
ATOM 853 O O . ASP A 1 109 ? -5.34 20.547 -16.391 1 95.5 109 ASP A O 1
ATOM 857 N N . GLY A 1 110 ? -6.332 19.547 -18.094 1 94 110 GLY A N 1
ATOM 858 C CA . GLY A 1 110 ? -5.484 20.141 -19.109 1 94 110 GLY A CA 1
ATOM 859 C C . GLY A 1 110 ? -5.551 21.656 -19.141 1 94 110 GLY A C 1
ATOM 860 O O . GLY A 1 110 ? -4.637 22.312 -19.625 1 94 110 GLY A O 1
ATOM 861 N N . ASN A 1 111 ? -6.598 22.188 -18.672 1 94.44 111 ASN A N 1
ATOM 862 C CA . ASN A 1 111 ? -6.758 23.641 -18.625 1 94.44 111 ASN A CA 1
ATOM 863 C C . ASN A 1 111 ? -6.297 24.219 -17.297 1 94.44 111 ASN A C 1
ATOM 865 O O . ASN A 1 111 ? -6.488 25.406 -17.016 1 94.44 111 ASN A O 1
ATOM 869 N N . GLY A 1 112 ? -5.832 23.344 -16.469 1 94.88 112 GLY A N 1
ATOM 870 C CA . GLY A 1 112 ? -5.34 23.797 -15.18 1 94.88 112 GLY A CA 1
ATOM 871 C C . GLY A 1 112 ? -6.426 23.875 -14.125 1 94.88 112 GLY A C 1
ATOM 872 O O . GLY A 1 112 ? -6.18 24.328 -13.008 1 94.88 112 GLY A O 1
ATOM 873 N N . VAL A 1 113 ? -7.594 23.453 -14.461 1 96.69 113 VAL A N 1
ATOM 874 C CA . VAL A 1 113 ? -8.703 23.5 -13.516 1 96.69 113 VAL A CA 1
ATOM 875 C C . VAL A 1 113 ? -8.625 22.297 -12.57 1 96.69 113 VAL A C 1
ATOM 877 O O . VAL A 1 113 ? -8.406 21.156 -13.016 1 96.69 113 VAL A O 1
ATOM 880 N N . ILE A 1 114 ? -8.789 22.547 -11.297 1 97.62 114 ILE A N 1
ATOM 881 C CA . ILE A 1 114 ? -8.781 21.484 -10.297 1 97.62 114 ILE A CA 1
ATOM 882 C C . ILE A 1 114 ? -10.141 20.781 -10.281 1 97.62 114 ILE A C 1
ATOM 884 O O . ILE A 1 114 ? -11.172 21.438 -10.102 1 97.62 114 ILE A O 1
ATOM 888 N N . ARG A 1 115 ? -10.102 19.484 -10.484 1 97.62 115 ARG A N 1
ATOM 889 C CA . ARG A 1 115 ? -11.312 18.656 -10.523 1 97.62 115 ARG A CA 1
ATOM 890 C C . ARG A 1 115 ? -11.297 17.609 -9.43 1 97.62 115 ARG A C 1
ATOM 892 O O . ARG A 1 115 ? -10.227 17.234 -8.938 1 97.62 115 ARG A O 1
ATOM 899 N N . CYS A 1 116 ? -12.484 17.188 -9.047 1 98.19 116 CYS A N 1
ATOM 900 C CA . CYS A 1 116 ? -12.656 16.125 -8.07 1 98.19 116 CYS A CA 1
ATOM 901 C C . CYS A 1 116 ? -13.727 15.141 -8.523 1 98.19 116 CYS A C 1
ATOM 903 O O . CYS A 1 116 ? -14.836 15.531 -8.867 1 98.19 116 CYS A O 1
ATOM 905 N N . PHE A 1 117 ? -13.328 13.867 -8.602 1 98.06 117 PHE A N 1
ATOM 906 C CA . PHE A 1 117 ? -14.227 12.789 -9 1 98.06 117 PHE A CA 1
ATOM 907 C C . PHE A 1 117 ? -14.305 11.727 -7.918 1 98.06 117 PHE A C 1
ATOM 909 O O . PHE A 1 117 ? -13.484 11.711 -6.996 1 98.06 117 PHE A O 1
ATOM 916 N N . GLN A 1 118 ? -15.406 10.938 -8.031 1 97.5 118 GLN A N 1
ATOM 917 C CA . GLN A 1 118 ? -15.359 9.672 -7.301 1 97.5 118 GLN A CA 1
ATOM 918 C C . GLN A 1 118 ? -14.156 8.836 -7.727 1 97.5 118 GLN A C 1
ATOM 920 O O . GLN A 1 118 ? -13.844 8.742 -8.914 1 97.5 118 GLN A O 1
ATOM 925 N N . ASP A 1 119 ? -13.453 8.258 -6.762 1 97 119 ASP A N 1
ATOM 926 C CA . ASP A 1 119 ? -12.195 7.566 -7.051 1 97 119 ASP A CA 1
ATOM 927 C C . ASP A 1 119 ? -12.453 6.113 -7.445 1 97 119 ASP A C 1
ATOM 929 O O . ASP A 1 119 ? -11.867 5.195 -6.867 1 97 119 ASP A O 1
ATOM 933 N N . ARG A 1 120 ? -13.234 5.957 -8.453 1 96.69 120 ARG A N 1
ATOM 934 C CA . ARG A 1 120 ? -13.594 4.613 -8.891 1 96.69 120 ARG A CA 1
ATOM 935 C C . ARG A 1 120 ? -13.984 4.605 -10.367 1 96.69 120 ARG A C 1
ATOM 937 O O . ARG A 1 120 ? -14.883 5.336 -10.781 1 96.69 120 ARG A O 1
ATOM 944 N N . CYS A 1 121 ? -13.32 3.803 -11.117 1 97.31 121 CYS A N 1
ATOM 945 C CA . CYS A 1 121 ? -13.672 3.664 -12.523 1 97.31 121 CYS A CA 1
ATOM 946 C C . CYS A 1 121 ? -14.938 2.822 -12.688 1 97.31 121 CYS A C 1
ATOM 948 O O . CYS A 1 121 ? -15.031 1.728 -12.125 1 97.31 121 CYS A O 1
ATOM 950 N N . PRO A 1 122 ? -15.867 3.27 -13.438 1 96.31 122 PRO A N 1
ATOM 951 C CA . PRO A 1 122 ? -17.125 2.541 -13.578 1 96.31 122 PRO A CA 1
ATOM 952 C C . PRO A 1 122 ? -16.969 1.229 -14.344 1 96.31 122 PRO A C 1
ATOM 954 O O . PRO A 1 122 ? -17.844 0.365 -14.281 1 96.31 122 PRO A O 1
ATOM 957 N N . HIS A 1 123 ? -15.867 1.036 -15.102 1 96.69 123 HIS A N 1
ATOM 958 C CA . HIS A 1 123 ? -15.672 -0.157 -15.914 1 96.69 123 HIS A CA 1
ATOM 959 C C . HIS A 1 123 ? -15.531 -1.402 -15.047 1 96.69 123 HIS A C 1
ATOM 961 O O . HIS A 1 123 ? -16.438 -2.236 -15 1 96.69 123 HIS A O 1
ATOM 967 N N . ARG A 1 124 ? -14.555 -1.457 -14.258 1 95.81 124 ARG A N 1
ATOM 968 C CA . ARG A 1 124 ? -14.289 -2.621 -13.422 1 95.81 124 ARG A CA 1
ATOM 969 C C . ARG A 1 124 ? -13.734 -2.201 -12.062 1 95.81 124 ARG A C 1
ATOM 971 O O . ARG A 1 124 ? -12.914 -2.91 -11.477 1 95.81 124 ARG A O 1
ATOM 978 N N . LEU A 1 125 ? -13.984 -1.005 -11.602 1 95.25 125 LEU A N 1
ATOM 979 C CA . LEU A 1 125 ? -13.906 -0.542 -10.219 1 95.25 125 LEU A CA 1
ATOM 980 C C . LEU A 1 125 ? -12.461 -0.234 -9.836 1 95.25 125 LEU A C 1
ATOM 982 O O . LEU A 1 125 ? -12.148 -0.085 -8.656 1 95.25 125 LEU A O 1
ATOM 986 N N . ALA A 1 126 ? -11.586 -0.142 -10.789 1 94.81 126 ALA A N 1
ATOM 987 C CA . ALA A 1 126 ? -10.227 0.271 -10.469 1 94.81 126 ALA A CA 1
ATOM 988 C C . ALA A 1 126 ? -10.203 1.676 -9.875 1 94.81 126 ALA A C 1
ATOM 990 O O . ALA A 1 126 ? -11.016 2.525 -10.242 1 94.81 126 ALA A O 1
ATOM 991 N N . LYS A 1 127 ? -9.289 1.884 -8.953 1 94.88 127 LYS A N 1
ATOM 992 C CA . LYS A 1 127 ? -9.102 3.213 -8.383 1 94.88 127 LYS A CA 1
ATOM 993 C C . LYS A 1 127 ? -8.531 4.18 -9.414 1 94.88 127 LYS A C 1
ATOM 995 O O . LYS A 1 127 ? -7.465 3.939 -9.977 1 94.88 127 LYS A O 1
ATOM 1000 N N . LEU A 1 128 ? -9.211 5.234 -9.586 1 96.69 128 LEU A N 1
ATOM 1001 C CA . LEU A 1 128 ? -8.789 6.203 -10.594 1 96.69 128 LEU A CA 1
ATOM 1002 C C . LEU A 1 128 ? -7.539 6.945 -10.141 1 96.69 128 LEU A C 1
ATOM 1004 O O . LEU A 1 128 ? -6.727 7.367 -10.969 1 96.69 128 LEU A O 1
ATOM 1008 N N . SER A 1 129 ? -7.328 7.078 -8.82 1 96.12 129 SER A N 1
ATOM 1009 C CA . SER A 1 129 ? -6.152 7.766 -8.297 1 96.12 129 SER A CA 1
ATOM 1010 C C . SER A 1 129 ? -4.879 6.969 -8.562 1 96.12 129 SER A C 1
ATOM 1012 O O . SER A 1 129 ? -3.773 7.492 -8.43 1 96.12 129 SER A O 1
ATOM 1014 N N . GLU A 1 130 ? -5 5.707 -8.883 1 92.75 130 GLU A N 1
ATOM 1015 C CA . GLU A 1 130 ? -3.865 4.891 -9.312 1 92.75 130 GLU A CA 1
ATOM 1016 C C . GLU A 1 130 ? -3.533 5.137 -10.781 1 92.75 130 GLU A C 1
ATOM 1018 O O . GLU A 1 130 ? -2.535 4.625 -11.289 1 92.75 130 GLU A O 1
ATOM 1023 N N . GLY A 1 131 ? -4.324 5.957 -11.422 1 94.38 131 GLY A N 1
ATOM 1024 C CA . GLY A 1 131 ? -4.148 6.23 -12.844 1 94.38 131 GLY A CA 1
ATOM 1025 C C . GLY A 1 131 ? -3.168 7.355 -13.109 1 94.38 131 GLY A C 1
ATOM 1026 O O . GLY A 1 131 ? -2.16 7.488 -12.414 1 94.38 131 GLY A O 1
ATOM 1027 N N . GLN A 1 132 ? -3.395 7.984 -14.227 1 94.62 132 GLN A N 1
ATOM 1028 C CA . GLN A 1 132 ? -2.52 9.07 -14.656 1 94.62 132 GLN A CA 1
ATOM 1029 C C . GLN A 1 132 ? -3.295 10.125 -15.438 1 94.62 132 GLN A C 1
ATOM 1031 O O . GLN A 1 132 ? -4.5 9.984 -15.656 1 94.62 132 GLN A O 1
ATOM 1036 N N . LEU A 1 133 ? -2.611 11.195 -15.664 1 95.5 133 LEU A N 1
ATOM 1037 C CA . LEU A 1 133 ? -3.164 12.258 -16.5 1 95.5 133 LEU A CA 1
ATOM 1038 C C . LEU A 1 133 ? -2.584 12.203 -17.906 1 95.5 133 LEU A C 1
ATOM 1040 O O . LEU A 1 133 ? -1.364 12.195 -18.078 1 95.5 133 LEU A O 1
ATOM 1044 N N . VAL A 1 134 ? -3.471 12.062 -18.828 1 92.94 134 VAL A N 1
ATOM 1045 C CA . VAL A 1 134 ? -3.08 12.008 -20.234 1 92.94 134 VAL A CA 1
ATOM 1046 C C . VAL A 1 134 ? -3.879 13.039 -21.031 1 92.94 134 VAL A C 1
ATOM 1048 O O . VAL A 1 134 ? -5.113 13.023 -21.016 1 92.94 134 VAL A O 1
ATOM 1051 N N . ASP A 1 135 ? -3.236 13.867 -21.734 1 89.44 135 ASP A N 1
ATOM 1052 C CA . ASP A 1 135 ? -3.871 14.906 -22.547 1 89.44 135 ASP A CA 1
ATOM 1053 C C . ASP A 1 135 ? -4.84 15.734 -21.703 1 89.44 135 ASP A C 1
ATOM 1055 O O . ASP A 1 135 ? -5.961 16.016 -22.141 1 89.44 135 ASP A O 1
ATOM 1059 N N . GLY A 1 136 ? -4.5 15.938 -20.578 1 91.75 136 GLY A N 1
ATOM 1060 C CA . GLY A 1 136 ? -5.281 16.781 -19.688 1 91.75 136 GLY A CA 1
ATOM 1061 C C . GLY A 1 136 ? -6.48 16.062 -19.094 1 91.75 136 GLY A C 1
ATOM 1062 O O . GLY A 1 136 ? -7.348 16.703 -18.484 1 91.75 136 GLY A O 1
ATOM 1063 N N . ARG A 1 137 ? -6.547 14.789 -19.281 1 96.06 137 ARG A N 1
ATOM 1064 C CA . ARG A 1 137 ? -7.684 14.016 -18.781 1 96.06 137 ARG A CA 1
ATOM 1065 C C . ARG A 1 137 ? -7.227 12.945 -17.797 1 96.06 137 ARG A C 1
ATOM 1067 O O . ARG A 1 137 ? -6.098 12.453 -17.891 1 96.06 137 ARG A O 1
ATOM 1074 N N . LEU A 1 138 ? -8.141 12.711 -16.844 1 97.62 138 LEU A N 1
ATOM 1075 C CA . LEU A 1 138 ? -7.922 11.586 -15.953 1 97.62 138 LEU A CA 1
ATOM 1076 C C . LEU A 1 138 ? -8.117 10.258 -16.688 1 97.62 138 LEU A C 1
ATOM 1078 O O . LEU A 1 138 ? -9.164 10.039 -17.297 1 97.62 138 LEU A O 1
ATOM 1082 N N . GLU A 1 139 ? -7.094 9.422 -16.641 1 97.56 139 GLU A N 1
ATOM 1083 C CA . GLU A 1 139 ? -7.137 8.141 -17.328 1 97.56 139 GLU A CA 1
ATOM 1084 C C . GLU A 1 139 ? -6.941 6.98 -16.359 1 97.56 139 GLU A C 1
ATOM 1086 O O . GLU A 1 139 ? -6.02 7 -15.547 1 97.56 139 GLU A O 1
ATOM 1091 N N . CYS A 1 140 ? -7.848 6.059 -16.453 1 96.88 140 CYS A N 1
ATOM 1092 C CA . CYS A 1 140 ? -7.66 4.809 -15.719 1 96.88 140 CYS A CA 1
ATOM 1093 C C . CYS A 1 140 ? -6.566 3.961 -16.359 1 96.88 140 CYS A C 1
ATOM 1095 O O . CYS A 1 140 ? -6.645 3.631 -17.547 1 96.88 140 CYS A O 1
ATOM 1097 N N . LEU A 1 141 ? -5.598 3.566 -15.609 1 94.38 141 LEU A N 1
ATOM 1098 C CA . LEU A 1 141 ? -4.434 2.881 -16.156 1 94.38 141 LEU A CA 1
ATOM 1099 C C . LEU A 1 141 ? -4.723 1.398 -16.375 1 94.38 141 LEU A C 1
ATOM 1101 O O . LEU A 1 141 ? -3.887 0.667 -16.906 1 94.38 141 LEU A O 1
ATOM 1105 N N . TYR A 1 142 ? -5.855 0.898 -15.977 1 95.5 142 TYR A N 1
ATOM 1106 C CA . TYR A 1 142 ? -6.219 -0.494 -16.219 1 95.5 142 TYR A CA 1
ATOM 1107 C C . TYR A 1 142 ? -6.523 -0.725 -17.703 1 95.5 142 TYR A C 1
ATOM 1109 O O . TYR A 1 142 ? -5.82 -1.477 -18.375 1 95.5 142 TYR A O 1
ATOM 1117 N N . HIS A 1 143 ? -7.523 0.126 -18.281 1 96.94 143 HIS A N 1
ATOM 1118 C CA . HIS A 1 143 ? -7.918 -0.081 -19.672 1 96.94 143 HIS A CA 1
ATOM 1119 C C . HIS A 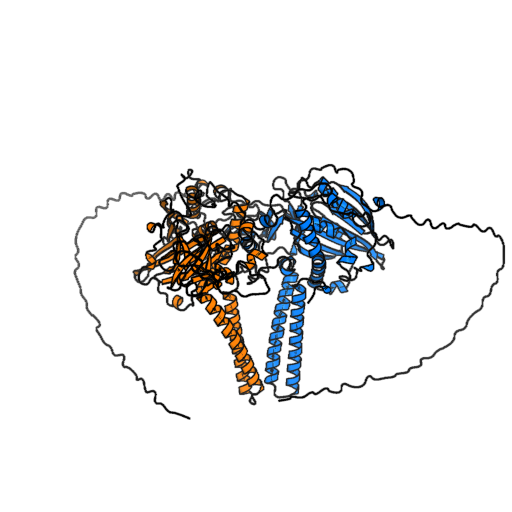1 143 ? -7.824 1.216 -20.469 1 96.94 143 HIS A C 1
ATOM 1121 O O . HIS A 1 143 ? -8.227 1.261 -21.641 1 96.94 143 HIS A O 1
ATOM 1127 N N . GLY A 1 144 ? -7.484 2.248 -19.859 1 96.88 144 GLY A N 1
ATOM 1128 C CA . GLY A 1 144 ? -7.219 3.479 -20.594 1 96.88 144 GLY A CA 1
ATOM 1129 C C . GLY A 1 144 ? -8.445 4.352 -20.75 1 96.88 144 GLY A C 1
ATOM 1130 O O . GLY A 1 144 ? -8.469 5.246 -21.609 1 96.88 144 GLY A O 1
ATOM 1131 N N . TRP A 1 145 ? -9.516 4.09 -19.984 1 97.69 145 TRP A N 1
ATOM 1132 C CA . TRP A 1 145 ? -10.688 4.957 -20.062 1 97.69 145 TRP A CA 1
ATOM 1133 C C . TRP A 1 145 ? -10.352 6.367 -19.594 1 97.69 145 TRP A C 1
ATOM 1135 O O . TRP A 1 145 ? -9.719 6.547 -18.547 1 97.69 145 TRP A O 1
ATOM 1145 N N . GLN A 1 146 ? -10.75 7.352 -20.406 1 97.88 146 GLN A N 1
ATOM 1146 C CA . GLN A 1 146 ? -10.5 8.75 -20.078 1 97.88 146 GLN A CA 1
ATOM 1147 C C . GLN A 1 146 ? -11.797 9.492 -19.797 1 97.88 146 GLN A C 1
ATOM 1149 O O . GLN A 1 146 ? -12.805 9.273 -20.469 1 97.88 146 GLN A O 1
ATOM 1154 N N . PHE A 1 147 ? -11.727 10.359 -18.875 1 98.06 147 PHE A N 1
ATOM 1155 C CA . PHE A 1 147 ? -12.938 11.039 -18.438 1 98.06 147 PHE A CA 1
ATOM 1156 C C . PHE A 1 147 ? -12.812 12.547 -18.625 1 98.06 147 PHE A C 1
ATOM 1158 O O . PHE A 1 147 ? -11.75 13.117 -18.375 1 98.06 147 PHE A O 1
ATOM 1165 N N . GLY A 1 148 ? -13.961 13.125 -19.047 1 95.38 148 GLY A N 1
ATOM 1166 C CA . GLY A 1 148 ? -14.016 14.562 -19.234 1 95.38 148 GLY A CA 1
ATOM 1167 C C . GLY A 1 148 ? -14.359 15.312 -17.953 1 95.38 148 GLY A C 1
ATOM 1168 O O . GLY A 1 148 ? -14.469 14.711 -16.891 1 95.38 148 GLY A O 1
ATOM 1169 N N . ASP A 1 149 ? -14.516 16.594 -18.109 1 92.94 149 ASP A N 1
ATOM 1170 C CA . ASP A 1 149 ? -14.695 17.5 -16.969 1 92.94 149 ASP A CA 1
ATOM 1171 C C . ASP A 1 149 ? -16.031 17.25 -16.281 1 92.94 149 ASP A C 1
ATOM 1173 O O . ASP A 1 149 ? -16.203 17.578 -15.102 1 92.94 149 ASP A O 1
ATOM 1177 N N . ASP A 1 150 ? -16.953 16.672 -17.031 1 94.12 150 ASP A N 1
ATOM 1178 C CA . ASP A 1 150 ? -18.266 16.406 -16.453 1 94.12 150 ASP A CA 1
ATOM 1179 C C . ASP A 1 150 ? -18.375 14.953 -15.984 1 94.12 150 ASP A C 1
ATOM 1181 O O . ASP A 1 150 ? -19.453 14.492 -15.633 1 94.12 150 ASP A O 1
ATOM 1185 N N . GLY A 1 151 ? -17.281 14.25 -16.047 1 96.44 151 GLY A N 1
ATOM 1186 C CA . GLY A 1 151 ? -17.266 12.883 -15.555 1 96.44 151 GLY A CA 1
ATOM 1187 C C . GLY A 1 151 ? -17.609 11.859 -16.625 1 96.44 151 GLY A C 1
ATOM 1188 O O . GLY A 1 151 ? -17.453 10.656 -16.406 1 96.44 151 GLY A O 1
ATOM 1189 N N . LYS A 1 152 ? -18.078 12.312 -17.766 1 96.88 152 LYS A N 1
ATOM 1190 C CA . LYS A 1 152 ? -18.406 11.383 -18.844 1 96.88 152 LYS A CA 1
ATOM 1191 C C . LYS A 1 152 ? -17.141 10.773 -19.438 1 96.88 152 LYS A C 1
ATOM 1193 O O . LYS A 1 152 ? -16.125 11.461 -19.594 1 96.88 152 LYS A O 1
ATOM 1198 N N . CYS A 1 153 ? -17.266 9.547 -19.781 1 97.38 153 CYS A N 1
ATOM 1199 C CA . CYS A 1 153 ? -16.156 8.906 -20.469 1 97.38 153 CYS A CA 1
ATOM 1200 C C . CYS A 1 153 ? -16.031 9.398 -21.906 1 97.38 153 CYS A C 1
ATOM 1202 O O . CYS A 1 153 ? -17.016 9.43 -22.641 1 97.38 153 CYS A O 1
ATOM 1204 N N . LEU A 1 154 ? -14.852 9.766 -22.312 1 96.38 154 LEU A N 1
ATOM 1205 C CA . LEU A 1 154 ? -14.641 10.367 -23.625 1 96.38 154 LEU A CA 1
ATOM 1206 C C . LEU A 1 154 ? -13.875 9.422 -24.547 1 96.38 154 LEU A C 1
ATOM 1208 O O . LEU A 1 154 ? -13.867 9.609 -25.766 1 96.38 154 LEU A O 1
ATOM 1212 N N . LYS A 1 155 ? -13.219 8.508 -23.891 1 95.81 155 LYS A N 1
ATOM 1213 C CA . LYS A 1 155 ? -12.398 7.602 -24.703 1 95.81 155 LYS A CA 1
ATOM 1214 C C . LYS A 1 155 ? -12.383 6.195 -24.094 1 95.81 155 LYS A C 1
ATOM 1216 O O . LYS A 1 155 ? -12.172 6.031 -22.891 1 95.81 155 LYS A O 1
ATOM 1221 N N . ILE A 1 156 ? -12.656 5.277 -24.891 1 96.81 156 ILE A N 1
ATOM 1222 C CA . ILE A 1 156 ? -12.484 3.854 -24.625 1 96.81 156 ILE A CA 1
ATOM 1223 C C . ILE A 1 156 ? -11.68 3.213 -25.75 1 96.81 156 ILE A C 1
ATOM 1225 O O . ILE A 1 156 ? -12.203 2.982 -26.844 1 96.81 156 ILE A O 1
ATOM 1229 N N . PRO A 1 157 ? -10.406 2.916 -25.438 1 95.62 157 PRO A N 1
ATOM 1230 C CA . PRO A 1 157 ? -9.547 2.414 -26.516 1 95.62 157 PRO A CA 1
ATOM 1231 C C . PRO A 1 157 ? -10.086 1.134 -27.141 1 95.62 157 PRO A C 1
ATOM 1233 O O . PRO A 1 157 ? -9.836 0.874 -28.328 1 95.62 157 PRO A O 1
ATOM 1236 N N . GLN A 1 158 ? -10.82 0.372 -26.422 1 95.56 158 GLN A N 1
ATOM 1237 C CA . GLN A 1 158 ? -11.25 -0.953 -26.859 1 95.56 158 GLN A CA 1
ATOM 1238 C C . GLN A 1 158 ? -12.617 -0.896 -27.531 1 95.56 158 GLN A C 1
ATOM 1240 O O . GLN A 1 158 ? -13.219 -1.935 -27.828 1 95.56 158 GLN A O 1
ATOM 1245 N N . LEU A 1 159 ? -13.125 0.205 -27.703 1 93.94 159 LEU A N 1
ATOM 1246 C CA . LEU A 1 159 ? -14.414 0.355 -28.375 1 93.94 159 LEU A CA 1
ATOM 1247 C C . LEU A 1 159 ? -14.258 0.233 -29.891 1 93.94 159 LEU A C 1
ATOM 1249 O O . LEU A 1 159 ? -13.328 0.801 -30.469 1 93.94 159 LEU A O 1
ATOM 1253 N N . PRO A 1 160 ? -15.18 -0.525 -30.5 1 91.88 160 PRO A N 1
ATOM 1254 C CA . PRO A 1 160 ? -15.117 -0.617 -31.969 1 91.88 160 PRO A CA 1
ATOM 1255 C C . PRO A 1 160 ? -15.305 0.736 -32.656 1 91.88 160 PRO A C 1
ATOM 1257 O O . PRO A 1 160 ? -15.961 1.623 -32.094 1 91.88 160 PRO A O 1
ATOM 1260 N N . ASP A 1 161 ? -14.727 0.778 -33.875 1 87.56 161 ASP A N 1
ATOM 1261 C CA . ASP A 1 161 ? -14.875 2.014 -34.656 1 87.56 161 ASP A CA 1
ATOM 1262 C C . ASP A 1 161 ? -16.344 2.33 -34.906 1 87.56 161 ASP A C 1
ATOM 1264 O O . ASP A 1 161 ? -17.109 1.455 -35.312 1 87.56 161 ASP A O 1
ATOM 1268 N N . GLY A 1 162 ? -16.703 3.494 -34.656 1 87 162 GLY A N 1
ATOM 1269 C CA . GLY A 1 162 ? -18.062 3.941 -34.906 1 87 162 GLY A CA 1
ATOM 1270 C C . GLY A 1 162 ? -19.016 3.674 -33.781 1 87 162 GLY A C 1
ATOM 1271 O O . GLY A 1 162 ? -20.141 4.152 -33.781 1 87 162 GLY A O 1
ATOM 1272 N N . ALA A 1 163 ? -18.594 2.914 -32.812 1 91.12 163 ALA A N 1
ATOM 1273 C CA . ALA A 1 163 ? -19.469 2.623 -31.672 1 91.12 163 ALA A CA 1
ATOM 1274 C C . ALA A 1 163 ? -19.547 3.814 -30.734 1 91.12 163 ALA A C 1
ATOM 1276 O O . ALA A 1 163 ? -18.578 4.555 -30.562 1 91.12 163 ALA A O 1
ATOM 1277 N N . ARG A 1 164 ? -20.719 3.916 -30.109 1 91.75 164 ARG A N 1
ATOM 1278 C CA . ARG A 1 164 ? -20.906 5 -29.141 1 91.75 164 ARG A CA 1
ATOM 1279 C C . ARG A 1 164 ? -20.531 4.551 -27.734 1 91.75 164 ARG A C 1
ATOM 1281 O O . ARG A 1 164 ? -20.812 3.418 -27.344 1 91.75 164 ARG A O 1
ATOM 1288 N N . ILE A 1 165 ? -20 5.383 -27 1 94.5 165 ILE A N 1
ATOM 1289 C CA . ILE A 1 165 ? -19.688 5.141 -25.609 1 94.5 165 ILE A CA 1
ATOM 1290 C C . ILE A 1 165 ? -20.984 5.07 -24.797 1 94.5 165 ILE A C 1
ATOM 1292 O O . ILE A 1 165 ? -21.844 5.953 -24.891 1 94.5 165 ILE A O 1
ATOM 1296 N N . PRO A 1 166 ? -21.094 4.086 -24 1 92.12 166 PRO A N 1
ATOM 1297 C CA . PRO A 1 166 ? -22.297 3.98 -23.188 1 92.12 166 PRO A CA 1
ATOM 1298 C C . PRO A 1 166 ? -22.484 5.176 -22.25 1 92.12 166 PRO A C 1
ATOM 1300 O O . PRO A 1 166 ? -21.516 5.691 -21.688 1 92.12 166 PRO A O 1
ATOM 1303 N N . ARG A 1 167 ? -23.75 5.516 -22.016 1 91.25 167 ARG A N 1
ATOM 1304 C CA . ARG A 1 167 ? -24.062 6.645 -21.156 1 91.25 167 ARG A CA 1
ATOM 1305 C C . ARG A 1 167 ? -23.688 6.34 -19.703 1 91.25 167 ARG A C 1
ATOM 1307 O O . ARG A 1 167 ? -23.375 7.25 -18.938 1 91.25 167 ARG A O 1
ATOM 1314 N N . SER A 1 168 ? -23.734 5.102 -19.359 1 92.62 168 SER A N 1
ATOM 1315 C CA . SER A 1 168 ? -23.422 4.691 -18 1 92.62 168 SER A CA 1
ATOM 1316 C C . SER A 1 168 ? -21.938 4.832 -17.688 1 92.62 168 SER A C 1
ATOM 1318 O O . SER A 1 168 ? -21.531 4.781 -16.531 1 92.62 168 SER A O 1
ATOM 1320 N N . ALA A 1 169 ? -21.203 4.945 -18.734 1 95.44 169 ALA A N 1
ATOM 1321 C CA . ALA A 1 169 ? -19.766 5.145 -18.547 1 95.44 169 ALA A CA 1
ATOM 1322 C C . ALA A 1 169 ? -19.469 6.566 -18.078 1 95.44 169 ALA A C 1
ATOM 1324 O O . ALA A 1 169 ? -19.016 7.398 -18.875 1 95.44 169 ALA A O 1
ATOM 1325 N N . CYS A 1 170 ? -19.766 6.785 -16.828 1 96.62 170 CYS A N 1
ATOM 1326 C CA . CYS A 1 170 ? -19.641 8.109 -16.25 1 96.62 170 CYS A CA 1
ATOM 1327 C C . CYS A 1 170 ? -19.234 8.023 -14.773 1 96.62 170 CYS A C 1
ATOM 1329 O O . CYS A 1 170 ? -19.656 7.105 -14.062 1 96.62 170 CYS A O 1
ATOM 1331 N N . VAL A 1 171 ? -18.406 8.938 -14.383 1 96.94 171 VAL A N 1
ATOM 1332 C CA . VAL A 1 171 ? -17.969 9.016 -12.992 1 96.94 171 VAL A CA 1
ATOM 1333 C C . VAL A 1 171 ? -18.641 10.203 -12.312 1 96.94 171 VAL A C 1
ATOM 1335 O O . VAL A 1 171 ? -18.844 11.25 -12.922 1 96.94 171 VAL A O 1
ATOM 1338 N N . ARG A 1 172 ? -18.922 9.992 -11.055 1 96 172 ARG A N 1
ATOM 1339 C CA . ARG A 1 172 ? -19.5 11.094 -10.289 1 96 172 ARG A CA 1
ATOM 1340 C C . ARG A 1 172 ? -18.484 12.211 -10.086 1 96 172 ARG A C 1
ATOM 1342 O O . ARG A 1 172 ? -17.312 11.945 -9.797 1 96 172 ARG A O 1
ATOM 1349 N N . THR A 1 173 ? -19 13.398 -10.234 1 96.94 173 THR A N 1
ATOM 1350 C CA . THR A 1 173 ? -18.125 14.547 -10.016 1 96.94 173 THR A CA 1
ATOM 1351 C C . THR A 1 173 ? -18.547 15.312 -8.766 1 96.94 173 THR A C 1
ATOM 1353 O O . THR A 1 173 ? -19.688 15.219 -8.32 1 96.94 173 THR A O 1
ATOM 1356 N N . TYR A 1 174 ? -17.641 15.984 -8.18 1 97.69 174 TYR A N 1
ATOM 1357 C CA . TYR A 1 174 ? -17.859 16.875 -7.043 1 97.69 174 TYR A CA 1
ATOM 1358 C C . TYR A 1 174 ? -17.422 18.297 -7.367 1 97.69 174 TYR A C 1
ATOM 1360 O O . TYR A 1 174 ? -16.406 18.5 -8.031 1 97.69 174 TYR A O 1
ATOM 1368 N N . GLU A 1 175 ? -18.188 19.219 -6.832 1 97.25 175 GLU A N 1
ATOM 1369 C CA . GLU A 1 175 ? -17.812 20.625 -7.035 1 97.25 175 GLU A CA 1
ATOM 1370 C C . GLU A 1 175 ? -16.641 21.016 -6.148 1 97.25 175 GLU A C 1
ATOM 1372 O O . GLU A 1 175 ? -16.578 20.625 -4.98 1 97.25 175 GLU A O 1
ATOM 1377 N N . THR A 1 176 ? -15.703 21.75 -6.766 1 97.69 176 THR A N 1
ATOM 1378 C CA . THR A 1 176 ? -14.547 22.25 -6.023 1 97.69 176 THR A CA 1
ATOM 1379 C C . THR A 1 176 ? -14.469 23.766 -6.094 1 97.69 176 THR A C 1
ATOM 1381 O O . THR A 1 176 ? -15.031 24.391 -7.004 1 97.69 176 THR A O 1
ATOM 1384 N N . ARG A 1 177 ? -13.844 24.359 -5.094 1 98.19 177 ARG A N 1
ATOM 1385 C CA . ARG A 1 177 ? -13.492 25.766 -5.066 1 98.19 177 ARG A CA 1
ATOM 1386 C C . ARG A 1 177 ? -12.07 25.969 -4.543 1 98.19 177 ARG A C 1
ATOM 1388 O O . ARG A 1 177 ? -11.656 25.312 -3.592 1 98.19 177 ARG A O 1
ATOM 1395 N N . ASP A 1 178 ? -11.336 26.734 -5.262 1 97.69 178 ASP A N 1
ATOM 1396 C CA . ASP A 1 178 ? -10.07 27.234 -4.719 1 97.69 178 ASP A CA 1
ATOM 1397 C C . ASP A 1 178 ? -10.273 28.578 -4.004 1 97.69 178 ASP A C 1
ATOM 1399 O O . ASP A 1 178 ? -10.523 29.594 -4.641 1 97.69 178 ASP A O 1
ATOM 1403 N N . SER A 1 179 ? -10.234 28.531 -2.766 1 97.56 179 SER A N 1
ATOM 1404 C CA . SER A 1 179 ? -10.438 29.734 -1.97 1 97.56 179 SER A CA 1
ATOM 1405 C C . SER A 1 179 ? -9.242 30 -1.051 1 97.56 179 SER A C 1
ATOM 1407 O O . SER A 1 179 ? -8.938 29.172 -0.183 1 97.56 179 SER A O 1
ATOM 1409 N N . GLN A 1 180 ? -8.562 31.109 -1.313 1 97.12 180 GLN A N 1
ATOM 1410 C CA . GLN A 1 180 ? -7.461 31.609 -0.493 1 97.12 180 GLN A CA 1
ATOM 1411 C C . GLN A 1 180 ? -6.383 30.531 -0.314 1 97.12 180 GLN A C 1
ATOM 1413 O O . GLN A 1 180 ? -5.867 30.344 0.79 1 97.12 180 GLN A O 1
ATOM 1418 N N . GLY A 1 181 ? -6.137 29.734 -1.327 1 97.56 181 GLY A N 1
ATOM 1419 C CA . GLY A 1 181 ? -5.012 28.812 -1.349 1 97.56 181 GLY A CA 1
ATOM 1420 C C . GLY A 1 181 ? -5.375 27.422 -0.875 1 97.56 181 GLY A C 1
ATOM 1421 O O . GLY A 1 181 ? -4.5 26.578 -0.684 1 97.56 181 GLY A O 1
ATOM 1422 N N . VAL A 1 182 ? -6.652 27.156 -0.647 1 98.62 182 VAL A N 1
ATOM 1423 C CA . VAL A 1 182 ? -7.129 25.844 -0.232 1 98.62 182 VAL A CA 1
ATOM 1424 C C . VAL A 1 182 ? -8.188 25.344 -1.209 1 98.62 182 VAL A C 1
ATOM 1426 O O . VAL A 1 182 ? -9.078 26.109 -1.613 1 98.62 182 VAL A O 1
ATOM 1429 N N . VAL A 1 183 ? -8.031 24.109 -1.604 1 98.75 183 VAL A N 1
ATOM 1430 C CA . VAL A 1 183 ? -9.047 23.469 -2.43 1 98.75 183 VAL A CA 1
ATOM 1431 C C . VAL A 1 183 ? -10.133 22.859 -1.539 1 98.75 183 VAL A C 1
ATOM 1433 O O . VAL A 1 183 ? -9.836 22.062 -0.642 1 98.75 183 VAL A O 1
ATOM 1436 N N . TRP A 1 184 ? -11.336 23.281 -1.795 1 98.81 184 TRP A N 1
ATOM 1437 C CA . TRP A 1 184 ? -12.5 22.797 -1.059 1 98.81 184 TRP A CA 1
ATOM 1438 C C . TRP A 1 184 ? -13.383 21.938 -1.948 1 98.81 184 TRP A C 1
ATOM 1440 O O . TRP A 1 184 ? -13.477 22.156 -3.156 1 98.81 184 TRP A O 1
ATOM 1450 N N . VAL A 1 185 ? -14.078 20.953 -1.305 1 98.69 185 VAL A N 1
ATOM 1451 C CA . VAL A 1 185 ? -14.977 20.094 -2.066 1 98.69 185 VAL A CA 1
ATOM 1452 C C . VAL A 1 185 ? -16.359 20.094 -1.415 1 98.69 185 VAL A C 1
ATOM 1454 O O . VAL A 1 185 ? -16.469 20.078 -0.188 1 98.69 185 VAL A O 1
ATOM 1457 N N . TRP A 1 186 ? -17.375 20.219 -2.205 1 98.62 186 TRP A N 1
ATOM 1458 C CA . TRP A 1 186 ? -18.766 20.031 -1.803 1 98.62 186 TRP A CA 1
ATOM 1459 C C . TRP A 1 186 ? -19.188 18.562 -1.972 1 98.62 186 TRP A C 1
ATOM 1461 O O . TRP A 1 186 ? -19.156 18.031 -3.08 1 98.62 186 TRP A O 1
ATOM 1471 N N . MET A 1 187 ? -19.719 17.891 -0.926 1 97.69 187 MET A N 1
ATOM 1472 C CA . MET A 1 187 ? -19.828 16.438 -0.95 1 97.69 187 MET A CA 1
ATOM 1473 C C . MET A 1 187 ? -21.219 16 -1.394 1 97.69 187 MET A C 1
ATOM 1475 O O . MET A 1 187 ? -21.453 14.836 -1.694 1 97.69 187 MET A O 1
ATOM 1479 N N . SER A 1 188 ? -22.172 16.922 -1.507 1 95.88 188 SER A N 1
ATOM 1480 C CA . SER A 1 188 ? -23.516 16.531 -1.889 1 95.88 188 SER A CA 1
ATOM 1481 C C . SER A 1 188 ? -23.625 16.328 -3.396 1 95.88 188 SER A C 1
ATOM 1483 O O . SER A 1 188 ? -23.094 17.109 -4.176 1 95.88 188 SER A O 1
ATOM 1485 N N . ASP A 1 189 ? -24.234 15.258 -3.738 1 85.44 189 ASP A N 1
ATOM 1486 C CA . ASP A 1 189 ? -24.531 15.016 -5.148 1 85.44 189 ASP A CA 1
ATOM 1487 C C . ASP A 1 189 ? -25.984 15.344 -5.469 1 85.44 189 ASP A C 1
ATOM 1489 O O . ASP A 1 189 ? -26.406 15.273 -6.625 1 85.44 189 ASP A O 1
ATOM 1493 N N . LYS A 1 190 ? -26.672 15.68 -4.531 1 89.94 190 LYS A N 1
ATOM 1494 C CA . LYS A 1 190 ? -28.094 15.922 -4.691 1 89.94 190 LYS A CA 1
ATOM 1495 C C . LYS A 1 190 ? -28.391 17.406 -4.82 1 89.94 190 LYS A C 1
ATOM 1497 O O . LYS A 1 190 ? -29.188 17.828 -5.676 1 89.94 190 LYS A O 1
ATOM 1502 N N . ASN A 1 191 ? -27.734 18.109 -3.936 1 94.25 191 ASN A N 1
ATOM 1503 C CA . ASN A 1 191 ? -27.984 19.547 -3.906 1 94.25 191 ASN A CA 1
ATOM 1504 C C . ASN A 1 191 ? -26.75 20.328 -4.348 1 94.25 191 ASN A C 1
ATOM 1506 O O . ASN A 1 191 ? -25.609 19.953 -4.027 1 94.25 191 ASN A O 1
ATOM 1510 N N . PRO A 1 192 ? -27.016 21.375 -5.051 1 95.06 192 PRO A N 1
ATOM 1511 C CA . PRO A 1 192 ? -25.891 22.203 -5.488 1 95.06 192 PRO A CA 1
ATOM 1512 C C . PRO A 1 192 ? -25.156 22.859 -4.324 1 95.06 192 PRO A C 1
ATOM 1514 O O . PRO A 1 192 ? -25.703 22.969 -3.225 1 95.06 192 PRO A O 1
ATOM 1517 N N . PRO A 1 193 ? -24 23.297 -4.629 1 96.75 193 PRO A N 1
ATOM 1518 C CA . PRO A 1 193 ? -23.219 23.906 -3.551 1 96.75 193 PRO A CA 1
ATOM 1519 C C . PRO A 1 193 ? -23.844 25.188 -3.027 1 96.75 193 PRO A C 1
ATOM 1521 O O . PRO A 1 193 ? -24.406 25.969 -3.803 1 96.75 193 PRO A O 1
ATOM 1524 N N . ASP A 1 194 ? -23.719 25.359 -1.767 1 96.75 194 ASP A N 1
ATOM 1525 C CA . ASP A 1 194 ? -24.062 26.609 -1.114 1 96.75 194 ASP A CA 1
ATOM 1526 C C . ASP A 1 194 ? -22.844 27.5 -0.939 1 96.75 194 ASP A C 1
ATOM 1528 O O . ASP A 1 194 ? -22.031 27.281 -0.035 1 96.75 194 ASP A O 1
ATOM 1532 N N . GLU A 1 195 ? -22.75 28.516 -1.663 1 96.25 195 GLU A N 1
ATOM 1533 C CA . GLU A 1 195 ? -21.578 29.375 -1.668 1 96.25 195 GLU A CA 1
ATOM 1534 C C . GLU A 1 195 ? -21.438 30.125 -0.35 1 96.25 195 GLU A C 1
ATOM 1536 O O . GLU A 1 195 ? -20.344 30.547 0.027 1 96.25 195 GLU A O 1
ATOM 1541 N N . ASN A 1 196 ? -22.531 30.297 0.302 1 94.88 196 ASN A N 1
ATOM 1542 C CA . ASN A 1 196 ? -22.5 31.016 1.572 1 94.88 196 ASN A CA 1
ATOM 1543 C C . ASN A 1 196 ? -21.781 30.203 2.654 1 94.88 196 ASN A C 1
ATOM 1545 O O . ASN A 1 196 ? -21.359 30.766 3.666 1 94.88 196 ASN A O 1
ATOM 1549 N N . LYS A 1 197 ? -21.672 28.938 2.42 1 96.62 197 LYS A N 1
ATOM 1550 C CA . LYS A 1 197 ? -21.031 28.078 3.404 1 96.62 197 LYS A CA 1
ATOM 1551 C C . LYS A 1 197 ? -19.516 27.984 3.154 1 96.62 197 LYS A C 1
ATOM 1553 O O . LYS A 1 197 ? -18.781 27.438 3.973 1 96.62 197 LYS A O 1
ATOM 1558 N N . LEU A 1 198 ? -19.062 28.484 2.033 1 97.75 198 LEU A N 1
ATOM 1559 C CA . LEU A 1 198 ? -17.641 28.484 1.744 1 97.75 198 LEU A CA 1
ATOM 1560 C C . LEU A 1 198 ? -16.891 29.453 2.654 1 97.75 198 LEU A C 1
ATOM 1562 O O . LEU A 1 198 ? -17.172 30.656 2.645 1 97.75 198 LEU A O 1
ATOM 1566 N N . PRO A 1 199 ? -15.984 28.953 3.379 1 96.69 199 PRO A N 1
ATOM 1567 C CA . PRO A 1 199 ? -15.305 29.828 4.34 1 96.69 199 PRO A CA 1
ATOM 1568 C C . PRO A 1 199 ? -14.484 30.922 3.658 1 96.69 199 PRO A C 1
ATOM 1570 O O . PRO A 1 199 ? -13.867 30.688 2.615 1 96.69 199 PRO A O 1
ATOM 1573 N N . TRP A 1 200 ? -14.547 32.062 4.25 1 96.25 200 TRP A N 1
ATOM 1574 C CA . TRP A 1 200 ? -13.695 33.188 3.875 1 96.25 200 TRP A CA 1
ATOM 1575 C C . TRP A 1 200 ? -13.023 33.781 5.102 1 96.25 200 TRP A C 1
ATOM 1577 O O . TRP A 1 200 ? -13.695 34.188 6.062 1 96.25 200 TRP A O 1
ATOM 1587 N N . PHE A 1 201 ? -11.742 33.844 5.035 1 96.31 201 PHE A N 1
ATOM 1588 C CA . PHE A 1 201 ? -10.977 34.375 6.156 1 96.31 201 PHE A CA 1
ATOM 1589 C C . PHE A 1 201 ? -10.414 35.75 5.828 1 96.31 201 PHE A C 1
ATOM 1591 O O . PHE A 1 201 ? -9.445 35.875 5.078 1 96.31 201 PHE A O 1
ATOM 1598 N N . GLU A 1 202 ? -10.859 36.719 6.457 1 93.12 202 GLU A N 1
ATOM 1599 C CA . GLU A 1 202 ? -10.562 38.125 6.129 1 93.12 202 GLU A CA 1
ATOM 1600 C C . GLU A 1 202 ? -9.07 38.406 6.254 1 93.12 202 GLU A C 1
ATOM 1602 O O . GLU A 1 202 ? -8.516 39.188 5.484 1 93.12 202 GLU A O 1
ATOM 1607 N N . HIS A 1 203 ? -8.477 37.844 7.168 1 91.75 203 HIS A N 1
ATOM 1608 C CA . HIS A 1 203 ? -7.09 38.188 7.457 1 91.75 203 HIS A CA 1
ATOM 1609 C C . HIS A 1 203 ? -6.168 37.781 6.312 1 91.75 203 HIS A C 1
ATOM 1611 O O . HIS A 1 203 ? -5.109 38.406 6.121 1 91.75 203 HIS A O 1
ATOM 1617 N N . TYR A 1 204 ? -6.504 36.781 5.562 1 93.56 204 TYR A N 1
ATOM 1618 C CA . TYR A 1 204 ? -5.652 36.375 4.449 1 93.56 204 TYR A CA 1
ATOM 1619 C C . TYR A 1 204 ? -5.703 37.438 3.334 1 93.56 204 TYR A C 1
ATOM 1621 O O . TYR A 1 204 ? -4.836 37.438 2.457 1 93.56 204 TYR A O 1
ATOM 1629 N N . ALA A 1 205 ? -6.68 38.25 3.338 1 91.31 205 ALA A N 1
ATOM 1630 C CA . ALA A 1 205 ? -6.809 39.281 2.34 1 91.31 205 ALA A CA 1
ATOM 1631 C C . ALA A 1 205 ? -6.133 40.562 2.811 1 91.31 205 ALA A C 1
ATOM 1633 O O . ALA A 1 205 ? -6.031 41.531 2.057 1 91.31 205 ALA A O 1
ATOM 1634 N N . ARG A 1 206 ? -5.656 40.625 3.973 1 87.62 206 ARG A N 1
ATOM 1635 C CA . ARG A 1 206 ? -4.996 41.781 4.512 1 87.62 206 ARG A CA 1
ATOM 1636 C C . ARG A 1 206 ? -3.639 42 3.857 1 87.62 206 ARG A C 1
ATOM 1638 O O . ARG A 1 206 ? -2.873 41.062 3.674 1 87.62 206 ARG A O 1
ATOM 1645 N N . PRO A 1 207 ? -3.406 43.25 3.547 1 86.56 207 PRO A N 1
ATOM 1646 C CA . PRO A 1 207 ? -2.088 43.531 2.971 1 86.56 207 PRO A CA 1
ATOM 1647 C C . PRO A 1 207 ? -0.946 43.188 3.928 1 86.56 207 PRO A C 1
ATOM 1649 O O . PRO A 1 207 ? -1.025 43.5 5.121 1 86.56 207 PRO A O 1
ATOM 1652 N N . GLY A 1 208 ? 0.006 42.594 3.379 1 85.12 208 GLY A N 1
ATOM 1653 C CA . GLY A 1 208 ? 1.199 42.312 4.16 1 85.12 208 GLY A CA 1
ATOM 1654 C C . GLY A 1 208 ? 1.096 41.031 4.965 1 85.12 208 GLY A C 1
ATOM 1655 O O . GLY A 1 208 ? 2.066 40.594 5.598 1 85.12 208 GLY A O 1
ATOM 1656 N N . PHE A 1 209 ? -0.021 40.406 4.98 1 90.69 209 PHE A N 1
ATOM 1657 C CA . PHE A 1 209 ? -0.19 39.156 5.723 1 90.69 209 PHE A CA 1
ATOM 1658 C C . PHE A 1 209 ? 0.566 38.031 5.047 1 90.69 209 PHE A C 1
ATOM 1660 O O . PHE A 1 209 ? 0.481 37.844 3.83 1 90.69 209 PHE A O 1
ATOM 1667 N N . GLN A 1 210 ? 1.383 37.406 5.836 1 89.69 210 GLN A N 1
ATOM 1668 C CA . GLN A 1 210 ? 2.131 36.219 5.359 1 89.69 210 GLN A CA 1
ATOM 1669 C C . GLN A 1 210 ? 1.825 35 6.199 1 89.69 210 GLN A C 1
ATOM 1671 O O . GLN A 1 210 ? 1.507 35.094 7.383 1 89.69 210 GLN A O 1
ATOM 1676 N N . ASP A 1 211 ? 1.834 33.844 5.5 1 90.94 211 ASP A N 1
ATOM 1677 C CA . ASP A 1 211 ? 1.546 32.625 6.266 1 90.94 211 ASP A CA 1
ATOM 1678 C C . ASP A 1 211 ? 2.443 31.469 5.824 1 90.94 211 ASP A C 1
ATOM 1680 O O . ASP A 1 211 ? 3.008 31.5 4.727 1 90.94 211 ASP A O 1
ATOM 1684 N N . VAL A 1 212 ? 2.689 30.531 6.734 1 92.31 212 VAL A N 1
ATOM 1685 C CA . VAL A 1 212 ? 3.287 29.219 6.484 1 92.31 212 VAL A CA 1
ATOM 1686 C C . VAL A 1 212 ? 2.229 28.125 6.637 1 92.31 212 VAL A C 1
ATOM 1688 O O . VAL A 1 212 ? 1.567 28.047 7.676 1 92.31 212 VAL A O 1
ATOM 1691 N N . SER A 1 213 ? 2.061 27.406 5.559 1 96.81 213 SER A N 1
ATOM 1692 C CA . SER A 1 213 ? 1.02 26.375 5.535 1 96.81 213 SER A CA 1
ATOM 1693 C C . SER A 1 213 ? 1.618 24.984 5.379 1 96.81 213 SER A C 1
ATOM 1695 O O . SER A 1 213 ? 2.67 24.828 4.754 1 96.81 213 SER A O 1
ATOM 1697 N N . THR A 1 214 ? 0.95 23.984 6.004 1 97.56 214 THR A N 1
ATOM 1698 C CA . THR A 1 214 ? 1.427 22.609 5.941 1 97.56 214 THR A CA 1
ATOM 1699 C C . THR A 1 214 ? 0.257 21.625 5.953 1 97.56 214 THR A C 1
ATOM 1701 O O . THR A 1 214 ? -0.852 21.984 6.355 1 97.56 214 THR A O 1
ATOM 1704 N N . ILE A 1 215 ? 0.492 20.469 5.406 1 98.25 215 ILE A N 1
ATOM 1705 C CA . ILE A 1 215 ? -0.472 19.375 5.395 1 98.25 215 ILE A CA 1
ATOM 1706 C C . ILE A 1 215 ? 0.064 18.203 6.215 1 98.25 215 ILE A C 1
ATOM 1708 O O . ILE A 1 215 ? 1.234 17.828 6.094 1 98.25 215 ILE A O 1
ATOM 1712 N N . HIS A 1 216 ? -0.848 17.594 7.066 1 98.31 216 HIS A N 1
ATOM 1713 C CA . HIS A 1 216 ? -0.469 16.438 7.855 1 98.31 216 HIS A CA 1
ATOM 1714 C C . HIS A 1 216 ? -1.592 15.398 7.887 1 98.31 216 HIS A C 1
ATOM 1716 O O . HIS A 1 216 ? -2.756 15.75 8.102 1 98.31 216 HIS A O 1
ATOM 1722 N N . GLU A 1 217 ? -1.229 14.133 7.629 1 97.06 217 GLU A N 1
ATOM 1723 C CA . GLU A 1 217 ? -2.098 13.016 7.965 1 97.06 217 GLU A CA 1
ATOM 1724 C C . GLU A 1 217 ? -1.837 12.523 9.383 1 97.06 217 GLU A C 1
ATOM 1726 O O . GLU A 1 217 ? -0.684 12.422 9.812 1 97.06 217 GLU A O 1
ATOM 1731 N N . LEU A 1 218 ? -2.918 12.266 10.125 1 97.62 218 LEU A N 1
ATOM 1732 C CA . LEU A 1 218 ? -2.754 11.898 11.523 1 97.62 218 LEU A CA 1
ATOM 1733 C C . LEU A 1 218 ? -3.564 10.656 11.859 1 97.62 218 LEU A C 1
ATOM 1735 O O . LEU A 1 218 ? -4.637 10.438 11.289 1 97.62 218 LEU A O 1
ATOM 1739 N N . PRO A 1 219 ? -3.09 9.781 12.82 1 95.5 219 PRO A N 1
ATOM 1740 C CA . PRO A 1 219 ? -3.686 8.477 13.125 1 95.5 219 PRO A CA 1
ATOM 1741 C C . PRO A 1 219 ? -4.75 8.562 14.219 1 95.5 219 PRO A C 1
ATOM 1743 O O . PRO A 1 219 ? -4.801 7.699 15.102 1 95.5 219 PRO A O 1
ATOM 1746 N N . TYR A 1 220 ? -5.555 9.531 14.32 1 95.81 220 TYR A N 1
ATOM 1747 C CA . TYR A 1 220 ? -6.691 9.68 15.219 1 95.81 220 TYR A CA 1
ATOM 1748 C C . TYR A 1 220 ? -7.777 10.547 14.586 1 95.81 220 TYR A C 1
ATOM 1750 O O . TYR A 1 220 ? -7.512 11.289 13.633 1 95.81 220 TYR A O 1
ATOM 1758 N N . ASP A 1 221 ? -8.984 10.445 15.102 1 96.56 221 ASP A N 1
ATOM 1759 C CA . ASP A 1 221 ? -10.18 11.055 14.523 1 96.56 221 ASP A CA 1
ATOM 1760 C C . ASP A 1 221 ? -10.086 12.578 14.562 1 96.56 221 ASP A C 1
ATOM 1762 O O . ASP A 1 221 ? -9.5 13.148 15.484 1 96.56 221 ASP A O 1
ATOM 1766 N N . HIS A 1 222 ? -10.734 13.227 13.578 1 97.88 222 HIS A N 1
ATOM 1767 C CA . HIS A 1 222 ? -10.719 14.68 13.469 1 97.88 222 HIS A CA 1
ATOM 1768 C C . HIS A 1 222 ? -11.297 15.336 14.719 1 97.88 222 HIS A C 1
ATOM 1770 O O . HIS A 1 222 ? -10.883 16.438 15.094 1 97.88 222 HIS A O 1
ATOM 1776 N N . SER A 1 223 ? -12.258 14.68 15.359 1 97.69 223 SER A N 1
ATOM 1777 C CA . SER A 1 223 ? -12.875 15.289 16.531 1 97.69 223 SER A CA 1
ATOM 1778 C C . SER A 1 223 ? -11.883 15.406 17.688 1 97.69 223 SER A C 1
ATOM 1780 O O . SER A 1 223 ? -11.922 16.375 18.453 1 97.69 223 SER A O 1
ATOM 1782 N N . ILE A 1 224 ? -11.023 14.43 17.797 1 97.75 224 ILE A N 1
ATOM 1783 C CA . ILE A 1 224 ? -10 14.453 18.828 1 97.75 224 ILE A CA 1
ATOM 1784 C C . ILE A 1 224 ? -8.953 15.516 18.5 1 97.75 224 ILE A C 1
ATOM 1786 O O . ILE A 1 224 ? -8.469 16.219 19.391 1 97.75 224 ILE A O 1
ATOM 1790 N N . LEU A 1 225 ? -8.641 15.617 17.266 1 98.38 225 LEU A N 1
ATOM 1791 C CA . LEU A 1 225 ? -7.711 16.641 16.797 1 98.38 225 LEU A CA 1
ATOM 1792 C C . LEU A 1 225 ? -8.234 18.031 17.094 1 98.38 225 LEU A C 1
ATOM 1794 O O . LEU A 1 225 ? -7.508 18.875 17.625 1 98.38 225 LEU A O 1
ATOM 1798 N N . LEU A 1 226 ? -9.484 18.25 16.797 1 98.56 226 LEU A N 1
ATOM 1799 C CA . LEU A 1 226 ? -10.117 19.547 17.031 1 98.56 226 LEU A CA 1
ATOM 1800 C C . LEU A 1 226 ? -10.117 19.875 18.531 1 98.56 226 LEU A C 1
ATOM 1802 O O . LEU A 1 226 ? -9.812 21 18.922 1 98.56 226 LEU A O 1
ATOM 1806 N N . GLU A 1 227 ? -10.383 18.906 19.312 1 97.44 227 GLU A N 1
ATOM 1807 C CA . GLU A 1 227 ? -10.344 19.094 20.766 1 97.44 227 GLU A CA 1
ATOM 1808 C C . GLU A 1 227 ? -8.961 19.562 21.219 1 97.44 227 GLU A C 1
ATOM 1810 O O . GLU A 1 227 ? -8.852 20.484 22.031 1 97.44 227 GLU A O 1
ATOM 1815 N N . ASN A 1 228 ? -8.047 18.906 20.672 1 97.69 228 ASN A N 1
ATOM 1816 C CA . ASN A 1 228 ? -6.672 19.219 21.047 1 97.69 228 ASN A CA 1
ATOM 1817 C C . ASN A 1 228 ? -6.305 20.656 20.656 1 97.69 228 ASN A C 1
ATOM 1819 O O . ASN A 1 228 ? -5.723 21.391 21.453 1 97.69 228 ASN A O 1
ATOM 1823 N N . PHE A 1 229 ? -6.699 21.062 19.453 1 97.94 229 PHE A N 1
ATOM 1824 C CA . PHE A 1 229 ? -6.316 22.375 18.938 1 97.94 229 PHE A CA 1
ATOM 1825 C C . PHE A 1 229 ? -7.102 23.484 19.641 1 97.94 229 PHE A C 1
ATOM 1827 O O . PHE A 1 229 ? -6.672 24.625 19.656 1 97.94 229 PHE A O 1
ATOM 1834 N N . MET A 1 230 ? -8.242 23.234 20.219 1 97.69 230 MET A N 1
ATOM 1835 C CA . MET A 1 230 ? -9.031 24.281 20.875 1 97.69 230 MET A CA 1
ATOM 1836 C C . MET A 1 230 ? -8.711 24.344 22.359 1 97.69 230 MET A C 1
ATOM 1838 O O . MET A 1 230 ? -9.297 25.141 23.094 1 97.69 230 MET A O 1
ATOM 1842 N N . ASP A 1 231 ? -7.715 23.578 22.844 1 96.69 231 ASP A N 1
ATOM 1843 C CA . ASP A 1 231 ? -7.332 23.516 24.25 1 96.69 231 ASP A CA 1
ATOM 1844 C C . ASP A 1 231 ? -5.992 24.203 24.484 1 96.69 231 ASP A C 1
ATOM 1846 O O . ASP A 1 231 ? -4.945 23.547 24.5 1 96.69 231 ASP A O 1
ATOM 1850 N N . PRO A 1 232 ? -6.027 25.438 24.812 1 94.38 232 PRO A N 1
ATOM 1851 C CA . PRO A 1 232 ? -4.754 26.125 25.047 1 94.38 232 PRO A CA 1
ATOM 1852 C C . PRO A 1 232 ? -4.09 25.703 26.359 1 94.38 232 PRO A C 1
ATOM 1854 O O . PRO A 1 232 ? -2.893 25.922 26.547 1 94.38 232 PRO A O 1
ATOM 1857 N N . ALA A 1 233 ? -4.793 25.062 27.219 1 94.94 233 ALA A N 1
ATOM 1858 C CA . ALA A 1 233 ? -4.289 24.734 28.547 1 94.94 233 ALA A CA 1
ATOM 1859 C C . ALA A 1 233 ? -3.17 23.703 28.469 1 94.94 233 ALA A C 1
ATOM 1861 O O . ALA A 1 233 ? -2.283 23.672 29.328 1 94.94 233 ALA A O 1
ATOM 1862 N N . HIS A 1 234 ? -3.182 22.828 27.469 1 95.81 234 HIS A N 1
ATOM 1863 C CA . HIS A 1 234 ? -2.191 21.766 27.453 1 95.81 234 HIS A CA 1
ATOM 1864 C C . HIS A 1 234 ? -0.868 22.25 26.859 1 95.81 234 HIS A C 1
ATOM 1866 O O . HIS A 1 234 ? 0.163 21.594 27.016 1 95.81 234 HIS A O 1
ATOM 1872 N N . VAL A 1 235 ? -0.794 23.359 26.156 1 94.31 235 VAL A N 1
ATOM 1873 C CA . VAL A 1 235 ? 0.32 23.812 25.328 1 94.31 235 VAL A CA 1
ATOM 1874 C C . VAL A 1 235 ? 1.558 24.016 26.203 1 94.31 235 VAL A C 1
ATOM 1876 O O . VAL A 1 235 ? 2.635 23.5 25.891 1 94.31 235 VAL A O 1
ATOM 1879 N N . PRO A 1 236 ? 1.421 24.703 27.359 1 93.88 236 PRO A N 1
ATOM 1880 C CA . PRO A 1 236 ? 2.627 24.922 28.172 1 93.88 236 PRO A CA 1
ATOM 1881 C C . PRO A 1 236 ? 3.232 23.625 28.688 1 93.88 236 PRO A C 1
ATOM 1883 O O . PRO A 1 236 ? 4.441 23.547 28.906 1 93.88 236 PRO A O 1
ATOM 1886 N N . ILE A 1 237 ? 2.473 22.562 28.766 1 94.81 237 ILE A N 1
ATOM 1887 C CA . ILE A 1 237 ? 2.934 21.312 29.359 1 94.81 237 ILE A CA 1
ATOM 1888 C C . ILE A 1 237 ? 3.436 20.375 28.281 1 94.81 237 ILE A C 1
ATOM 1890 O O . ILE A 1 237 ? 4.609 20 28.266 1 94.81 237 ILE A O 1
ATOM 1894 N N . SER A 1 238 ? 2.592 20.062 27.297 1 94.06 238 SER A N 1
ATOM 1895 C CA . SER A 1 238 ? 2.898 19.094 26.266 1 94.06 238 SER A CA 1
ATOM 1896 C C . SER A 1 238 ? 4.031 19.562 25.359 1 94.06 238 SER A C 1
ATOM 1898 O O . SER A 1 238 ? 4.773 18.766 24.812 1 94.06 238 SER A O 1
ATOM 1900 N N . HIS A 1 239 ? 4.121 20.859 25.266 1 94.12 239 HIS A N 1
ATOM 1901 C CA . HIS A 1 239 ? 5.086 21.422 24.328 1 94.12 239 HIS A CA 1
ATOM 1902 C C . HIS A 1 239 ? 6.133 22.266 25.047 1 94.12 239 HIS A C 1
ATOM 1904 O O . HIS A 1 239 ? 6.66 23.234 24.484 1 94.12 239 HIS A O 1
ATOM 1910 N N . ASP A 1 240 ? 6.406 21.859 26.25 1 92.5 240 ASP A N 1
ATOM 1911 C CA . ASP A 1 240 ? 7.395 22.562 27.062 1 92.5 240 ASP A CA 1
ATOM 1912 C C . ASP A 1 240 ? 8.727 22.672 26.328 1 92.5 240 ASP A C 1
ATOM 1914 O O . ASP A 1 240 ? 9.305 21.656 25.922 1 92.5 240 ASP A O 1
ATOM 1918 N N . ARG A 1 241 ? 9.141 23.953 26.125 1 86.69 241 ARG A N 1
ATOM 1919 C CA . ARG A 1 241 ? 10.445 24.297 25.578 1 86.69 241 ARG A CA 1
ATOM 1920 C C . ARG A 1 241 ? 10.57 23.844 24.125 1 86.69 241 ARG A C 1
ATOM 1922 O O . ARG A 1 241 ? 11.68 23.641 23.625 1 86.69 241 ARG A O 1
ATOM 1929 N N . THR A 1 242 ? 9.523 23.469 23.469 1 84 242 THR A N 1
ATOM 1930 C CA . THR A 1 242 ? 9.555 23.156 22.047 1 84 242 THR A CA 1
ATOM 1931 C C . THR A 1 242 ? 9.664 24.438 21.219 1 84 242 THR A C 1
ATOM 1933 O O . THR A 1 242 ? 10.391 24.469 20.219 1 84 242 THR A O 1
ATOM 1936 N N . ASP A 1 243 ? 8.922 25.422 21.547 1 72.81 243 ASP A N 1
ATOM 1937 C CA . ASP A 1 243 ? 9.102 26.75 20.969 1 72.81 243 ASP A CA 1
ATOM 1938 C C . ASP A 1 243 ? 9.477 27.766 22.047 1 72.81 243 ASP A C 1
ATOM 1940 O O . ASP A 1 243 ? 9.609 27.406 23.219 1 72.81 243 ASP A O 1
ATOM 1944 N N . PHE A 1 244 ? 9.797 28.938 21.562 1 65.31 244 PHE A N 1
ATOM 1945 C CA . PHE A 1 244 ? 10.312 29.969 22.453 1 65.31 244 PHE A CA 1
ATOM 1946 C C . PHE A 1 244 ? 9.234 30.438 23.438 1 65.31 244 PHE A C 1
ATOM 1948 O O . PHE A 1 244 ? 9.539 30.984 24.484 1 65.31 244 PHE A O 1
ATOM 1955 N N . TYR A 1 245 ? 8.07 30.031 23.125 1 71.38 245 TYR A N 1
ATOM 1956 C CA . TYR A 1 245 ? 6.984 30.656 23.875 1 71.38 245 TYR A CA 1
ATOM 1957 C C . TYR A 1 245 ? 6.316 29.656 24.812 1 71.38 245 TYR A C 1
ATOM 1959 O O . TYR A 1 245 ? 5.492 30.031 25.656 1 71.38 245 TYR A O 1
ATOM 1967 N N . SER A 1 246 ? 6.617 28.469 24.781 1 84.5 246 SER A N 1
ATOM 1968 C CA . SER A 1 246 ? 5.953 27.453 25.594 1 84.5 246 SER A CA 1
ATOM 1969 C C . SER A 1 246 ? 6.82 27.047 26.781 1 84.5 246 SER A C 1
ATOM 1971 O O . SER A 1 246 ? 7.875 26.438 26.609 1 84.5 246 SER A O 1
ATOM 1973 N N . LYS A 1 247 ? 6.312 27.422 28 1 90.62 247 LYS A N 1
ATOM 1974 C CA . LYS A 1 247 ? 6.973 27.062 29.25 1 90.62 247 LYS A CA 1
ATOM 1975 C C . LYS A 1 247 ? 5.996 26.422 30.234 1 90.62 247 LYS A C 1
ATOM 1977 O O . LYS A 1 247 ? 4.898 26.938 30.453 1 90.62 247 LYS A O 1
ATOM 1982 N N . ARG A 1 248 ? 6.422 25.359 30.781 1 93.5 248 ARG A N 1
ATOM 1983 C CA . ARG A 1 248 ? 5.566 24.594 31.688 1 93.5 248 ARG A CA 1
ATOM 1984 C C . ARG A 1 248 ? 5.125 25.453 32.875 1 93.5 248 ARG A C 1
ATOM 1986 O O . ARG A 1 248 ? 4.035 25.266 33.406 1 93.5 248 ARG A O 1
ATOM 1993 N N . GLU A 1 249 ? 6.016 26.453 33.25 1 91.44 249 GLU A N 1
ATOM 1994 C CA . GLU A 1 249 ? 5.727 27.344 34.375 1 91.44 249 GLU A CA 1
ATOM 1995 C C . GLU A 1 249 ? 4.551 28.266 34.031 1 91.44 249 GLU A C 1
ATOM 1997 O O . GLU A 1 249 ? 3.965 28.859 34.938 1 91.44 249 GLU A O 1
ATOM 2002 N N . ASP A 1 250 ? 4.191 28.344 32.812 1 90.19 250 ASP A N 1
ATOM 2003 C CA . ASP A 1 250 ? 3.115 29.234 32.406 1 90.19 250 ASP A CA 1
ATOM 2004 C C . ASP A 1 250 ? 1.757 28.547 32.5 1 90.19 250 ASP A C 1
ATOM 2006 O O . ASP A 1 250 ? 0.72 29.172 32.25 1 90.19 250 ASP A O 1
ATOM 2010 N N . ALA A 1 251 ? 1.686 27.297 32.875 1 94.38 251 ALA A N 1
ATOM 2011 C CA . ALA A 1 251 ? 0.411 26.609 33.031 1 94.38 251 ALA A CA 1
ATOM 2012 C C . ALA A 1 251 ? -0.384 27.219 34.188 1 94.38 251 ALA A C 1
ATOM 2014 O O . ALA A 1 251 ? 0.142 27.391 35.312 1 94.38 251 ALA A O 1
ATOM 2015 N N . GLN A 1 252 ? -1.594 27.625 33.938 1 93.75 252 GLN A N 1
ATOM 2016 C CA . GLN A 1 252 ? -2.443 28.297 34.906 1 93.75 252 GLN A CA 1
ATOM 2017 C C . GLN A 1 252 ? -3.914 28.203 34.531 1 93.75 252 GLN A C 1
ATOM 2019 O O . GLN A 1 252 ? -4.238 27.766 33.406 1 93.75 252 GLN A O 1
ATOM 2024 N N . ALA A 1 253 ? -4.719 28.641 35.531 1 93.94 253 ALA A N 1
ATOM 2025 C CA . ALA A 1 253 ? -6.141 28.75 35.219 1 93.94 253 ALA A CA 1
ATOM 2026 C C . ALA A 1 253 ? -6.398 29.781 34.125 1 93.94 253 ALA A C 1
ATOM 2028 O O . ALA A 1 253 ? -5.777 30.844 34.125 1 93.94 253 ALA A O 1
ATOM 2029 N N . LEU A 1 254 ? -7.289 29.422 33.25 1 94.19 254 LEU A N 1
ATOM 2030 C CA . LEU A 1 254 ? -7.648 30.312 32.156 1 94.19 254 LEU A CA 1
ATOM 2031 C C . LEU A 1 254 ? -9.07 30.828 32.312 1 94.19 254 LEU A C 1
ATOM 2033 O O . LEU A 1 254 ? -9.859 30.266 33.094 1 94.19 254 LEU A O 1
ATOM 2037 N N . LEU A 1 255 ? -9.266 31.969 31.703 1 93.69 255 LEU A N 1
ATOM 2038 C CA . LEU A 1 255 ? -10.602 32.562 31.672 1 93.69 255 LEU A CA 1
ATOM 2039 C C . LEU A 1 255 ? -11.188 32.5 30.266 1 93.69 255 LEU A C 1
ATOM 2041 O O . LEU A 1 255 ? -10.508 32.75 29.281 1 93.69 255 LEU A O 1
ATOM 2045 N N . PHE A 1 256 ? -12.477 32.062 30.219 1 94.62 256 PHE A N 1
ATOM 2046 C CA . PHE A 1 256 ? -13.148 31.906 28.938 1 94.62 256 PHE A CA 1
ATOM 2047 C C . PHE A 1 256 ? -14.445 32.719 28.906 1 94.62 256 PHE A C 1
ATOM 2049 O O . PHE A 1 256 ? -15.141 32.812 29.922 1 94.62 256 PHE A O 1
ATOM 2056 N N . GLU A 1 257 ? -14.703 33.25 27.75 1 95 257 GLU A N 1
ATOM 2057 C CA . GLU A 1 257 ? -15.984 33.875 27.484 1 95 257 GLU A CA 1
ATOM 2058 C C . GLU A 1 257 ? -16.547 33.438 26.141 1 95 257 GLU A C 1
ATOM 2060 O O . GLU A 1 257 ? -15.969 33.75 25.094 1 95 257 GLU A O 1
ATOM 2065 N N . VAL A 1 258 ? -17.688 32.719 26.172 1 96.12 258 VAL A N 1
ATOM 2066 C CA . VAL A 1 258 ? -18.359 32.281 24.953 1 96.12 258 VAL A CA 1
ATOM 2067 C C . VAL A 1 258 ? -19.297 33.406 24.469 1 96.12 258 VAL A C 1
ATOM 2069 O O . VAL A 1 258 ? -20.234 33.781 25.188 1 96.12 258 VAL A O 1
ATOM 2072 N N . THR A 1 259 ? -19.109 33.875 23.281 1 96.62 259 THR A N 1
ATOM 2073 C CA . THR A 1 259 ? -19.859 35.031 22.812 1 96.62 259 THR A CA 1
ATOM 2074 C C . THR A 1 259 ? -20.875 34.625 21.75 1 96.62 259 THR A C 1
ATOM 2076 O O . THR A 1 259 ? -21.844 35.344 21.484 1 96.62 259 THR A O 1
ATOM 2079 N N . LYS A 1 260 ? -20.641 33.5 21.141 1 95.94 260 LYS A N 1
ATOM 2080 C CA . LYS A 1 260 ? -21.531 33.031 20.078 1 95.94 260 LYS A CA 1
ATOM 2081 C C . LYS A 1 260 ? -21.719 31.531 20.125 1 95.94 260 LYS A C 1
ATOM 2083 O O . LYS A 1 260 ? -20.766 30.797 20.375 1 95.94 260 LYS A O 1
ATOM 2088 N N . ARG A 1 261 ? -23 31.078 19.906 1 95.44 261 ARG A N 1
ATOM 2089 C CA . ARG A 1 261 ? -23.375 29.672 19.703 1 95.44 261 ARG A CA 1
ATOM 2090 C C . ARG A 1 261 ? -24.375 29.547 18.547 1 95.44 261 ARG A C 1
ATOM 2092 O O . ARG A 1 261 ? -25.297 30.344 18.438 1 95.44 261 ARG A O 1
ATOM 2099 N N . SER A 1 262 ? -24.141 28.641 17.719 1 93.69 262 SER A N 1
ATOM 2100 C CA . SER A 1 262 ? -25.078 28.359 16.609 1 93.69 262 SER A CA 1
ATOM 2101 C C . SER A 1 262 ? -25.016 26.906 16.188 1 93.69 262 SER A C 1
ATOM 2103 O O . SER A 1 262 ? -24.219 26.125 16.734 1 93.69 262 SER A O 1
ATOM 2105 N N . GLY A 1 263 ? -25.891 26.578 15.289 1 93.62 263 GLY A N 1
ATOM 2106 C CA . GLY A 1 263 ? -25.859 25.25 14.719 1 93.62 263 GLY A CA 1
ATOM 2107 C C . GLY A 1 263 ? -24.625 24.984 13.875 1 93.62 263 GLY A C 1
ATOM 2108 O O . GLY A 1 263 ? -24.328 23.828 13.547 1 93.62 263 GLY A O 1
ATOM 2109 N N . ARG A 1 264 ? -23.891 25.984 13.672 1 95.81 264 ARG A N 1
ATOM 2110 C CA . ARG A 1 264 ? -22.719 25.812 1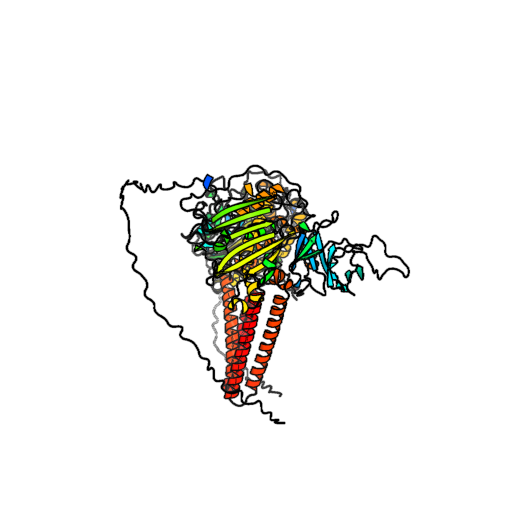2.82 1 95.81 264 ARG A CA 1
ATOM 2111 C C . ARG A 1 264 ? -21.422 26 13.602 1 95.81 264 ARG A C 1
ATOM 2113 O O . ARG A 1 264 ? -20.328 25.969 13.031 1 95.81 264 ARG A O 1
ATOM 2120 N N . GLY A 1 265 ? -21.562 26.375 14.852 1 97.06 265 GLY A N 1
ATOM 2121 C CA . GLY A 1 265 ? -20.344 26.484 15.633 1 97.06 265 GLY A CA 1
ATOM 2122 C C . GLY A 1 265 ? -20.469 27.438 16.797 1 97.06 265 GLY A C 1
ATOM 2123 O O . GLY A 1 265 ? -21.547 27.594 17.375 1 97.06 265 GLY A O 1
ATOM 2124 N N . PHE A 1 266 ? -19.328 27.875 17.312 1 97.94 266 PHE A N 1
ATOM 2125 C CA . PHE A 1 266 ? -19.266 28.766 18.453 1 97.94 266 PHE A CA 1
ATOM 2126 C C . PHE A 1 266 ? -18.016 29.641 18.375 1 97.94 266 PHE A C 1
ATOM 2128 O O . PHE A 1 266 ? -17.125 29.391 17.562 1 97.94 266 PHE A O 1
ATOM 2135 N N . ALA A 1 267 ? -18.016 30.719 19.141 1 97.94 267 ALA A N 1
ATOM 2136 C CA . ALA A 1 267 ? -16.875 31.641 19.188 1 97.94 267 ALA A CA 1
ATOM 2137 C C . ALA A 1 267 ? -16.812 32.344 20.531 1 97.94 267 ALA A C 1
ATOM 2139 O O . ALA A 1 267 ? -17.797 32.375 21.281 1 97.94 267 ALA A O 1
ATOM 2140 N N . GLY A 1 268 ? -15.633 32.844 20.828 1 97.25 268 GLY A N 1
ATOM 2141 C CA . GLY A 1 268 ? -15.422 33.594 22.047 1 97.25 268 GLY A CA 1
ATOM 2142 C C . GLY A 1 268 ? -13.969 33.969 22.281 1 97.25 268 GLY A C 1
ATOM 2143 O O . GLY A 1 268 ? -13.188 34.062 21.328 1 97.25 268 GLY A O 1
ATOM 2144 N N . SER A 1 269 ? -13.75 34.344 23.5 1 95.25 269 SER A N 1
ATOM 2145 C CA . SER A 1 269 ? -12.398 34.781 23.859 1 95.25 269 SER A CA 1
ATOM 2146 C C . SER A 1 269 ? -11.875 34 25.078 1 95.25 269 SER A C 1
ATOM 2148 O O . SER A 1 269 ? -12.648 33.375 25.797 1 95.25 269 SER A O 1
ATOM 2150 N N . TRP A 1 270 ? -10.602 33.969 25.172 1 94.31 270 TRP A N 1
ATOM 2151 C CA . TRP A 1 270 ? -9.969 33.406 26.344 1 94.31 270 TRP A CA 1
ATOM 2152 C C . TRP A 1 270 ? -8.695 34.188 26.703 1 94.31 270 TRP A C 1
ATOM 2154 O O . TRP A 1 270 ? -8.117 34.875 25.844 1 94.31 270 TRP A O 1
ATOM 2164 N N . SER A 1 271 ? -8.312 34.125 27.984 1 92.75 271 SER A N 1
ATOM 2165 C CA . SER A 1 271 ? -7.113 34.781 28.469 1 92.75 271 SER A CA 1
ATOM 2166 C C . SER A 1 271 ? -6.547 34.062 29.688 1 92.75 271 SER A C 1
ATOM 2168 O O . SER A 1 271 ? -7.238 33.25 30.312 1 92.75 271 SER A O 1
ATOM 2170 N N . LYS A 1 272 ? -5.27 34.375 29.891 1 90.25 272 LYS A N 1
ATOM 2171 C CA . LYS A 1 272 ? -4.652 33.906 31.125 1 90.25 272 LYS A CA 1
ATOM 2172 C C . LYS A 1 272 ? -5.199 34.656 32.344 1 90.25 272 LYS A C 1
ATOM 2174 O O . LYS A 1 272 ? -5.48 35.875 32.25 1 90.25 272 LYS A O 1
ATOM 2179 N N . SER A 1 273 ? -5.324 33.969 33.406 1 86.19 273 SER A N 1
ATOM 2180 C CA . SER A 1 273 ? -5.84 34.625 34.625 1 86.19 273 SER A CA 1
ATOM 2181 C C . SER A 1 273 ? -4.812 35.562 35.219 1 86.19 273 SER A C 1
ATOM 2183 O O . SER A 1 273 ? -5.164 36.625 35.719 1 86.19 273 SER A O 1
ATOM 2185 N N . LYS A 1 274 ? -3.529 35.219 35.25 1 82.06 274 LYS A N 1
ATOM 2186 C CA . LYS A 1 274 ? -2.475 36.031 35.875 1 82.06 274 LYS A CA 1
ATOM 2187 C C . LYS A 1 274 ? -1.24 36.094 34.969 1 82.06 274 LYS A C 1
ATOM 2189 O O . LYS A 1 274 ? -0.625 35.062 34.688 1 82.06 274 LYS A O 1
ATOM 2194 N N . PRO A 1 275 ? -0.811 37.281 34.719 1 72.25 275 PRO A N 1
ATOM 2195 C CA . PRO A 1 275 ? -1.49 38.562 34.656 1 72.25 275 PRO A CA 1
ATOM 2196 C C . PRO A 1 275 ? -2.518 38.625 33.5 1 72.25 275 PRO A C 1
ATOM 2198 O O . PRO A 1 275 ? -2.436 37.844 32.562 1 72.25 275 PRO A O 1
ATOM 2201 N N . PRO A 1 276 ? -3.52 39.438 33.844 1 63.5 276 PRO A N 1
ATOM 2202 C CA . PRO A 1 276 ? -4.516 39.5 32.75 1 63.5 276 PRO A CA 1
ATOM 2203 C C . PRO A 1 276 ? -3.91 39.938 31.422 1 63.5 276 PRO A C 1
ATOM 2205 O O . PRO A 1 276 ? -3.178 40.906 31.359 1 63.5 276 PRO A O 1
ATOM 2208 N N . ALA A 1 277 ? -3.445 39 30.703 1 62.81 277 ALA A N 1
ATOM 2209 C CA . ALA A 1 277 ? -2.717 39.188 29.453 1 62.81 277 ALA A CA 1
ATOM 2210 C C . ALA A 1 277 ? -3.678 39.406 28.281 1 62.81 277 ALA A C 1
ATOM 2212 O O . ALA A 1 277 ? -4.887 39.531 28.484 1 62.81 277 ALA A O 1
ATOM 2213 N N . LEU A 1 278 ? -3.098 39.344 27.109 1 67.69 278 LEU A N 1
ATOM 2214 C CA . LEU A 1 278 ? -3.648 39.5 25.766 1 67.69 278 LEU A CA 1
ATOM 2215 C C . LEU A 1 278 ? -4.785 38.5 25.547 1 67.69 278 LEU A C 1
ATOM 2217 O O . LEU A 1 278 ? -4.668 37.312 25.906 1 67.69 278 LEU A O 1
ATOM 2221 N N . THR A 1 279 ? -5.922 39.094 25.125 1 85.38 279 THR A N 1
ATOM 2222 C CA . THR A 1 279 ? -7.113 38.312 24.812 1 85.38 279 THR A CA 1
ATOM 2223 C C . THR A 1 279 ? -6.973 37.625 23.469 1 85.38 279 THR A C 1
ATOM 2225 O O . THR A 1 279 ? -6.59 38.219 22.469 1 85.38 279 THR A O 1
ATOM 2228 N N . ASN A 1 280 ? -7.156 36.312 23.531 1 93.25 280 ASN A N 1
ATOM 2229 C CA . ASN A 1 280 ? -7.195 35.5 22.312 1 93.25 280 ASN A CA 1
ATOM 2230 C C . ASN A 1 280 ? -8.625 35.219 21.875 1 93.25 280 ASN A C 1
ATOM 2232 O O . ASN A 1 280 ? -9.523 35.094 22.703 1 93.25 280 ASN A O 1
ATOM 2236 N N . LEU A 1 281 ? -8.758 35.219 20.641 1 95.94 281 LEU A N 1
ATOM 2237 C CA . LEU A 1 281 ? -10.062 34.906 20.062 1 95.94 281 LEU A CA 1
ATOM 2238 C C . LEU A 1 281 ? -10.055 33.5 19.453 1 95.94 281 LEU A C 1
ATOM 2240 O O . LEU A 1 281 ? -9.078 33.125 18.797 1 95.94 281 LEU A O 1
ATOM 2244 N N . LEU A 1 282 ? -11.109 32.719 19.719 1 97.62 282 LEU A N 1
ATOM 2245 C CA . LEU A 1 282 ? -11.273 31.391 19.141 1 97.62 282 LEU A CA 1
ATOM 2246 C C . LEU A 1 282 ? -12.633 31.281 18.453 1 97.62 282 LEU A C 1
ATOM 2248 O O . LEU A 1 282 ? -13.641 31.75 18.969 1 97.62 282 LEU A O 1
ATOM 2252 N N . SER A 1 283 ? -12.633 30.672 17.328 1 97.81 283 SER A N 1
ATOM 2253 C CA . SER A 1 283 ? -13.883 30.375 16.625 1 97.81 283 SER A CA 1
ATOM 2254 C C . SER A 1 283 ? -13.836 29 15.977 1 97.81 283 SER A C 1
ATOM 2256 O O . SER A 1 283 ? -12.836 28.641 15.352 1 97.81 283 SER A O 1
ATOM 2258 N N . PHE A 1 284 ? -14.875 28.219 16.219 1 98.5 284 PHE A N 1
ATOM 2259 C CA . PHE A 1 284 ? -15.117 26.969 15.516 1 98.5 284 PHE A CA 1
ATOM 2260 C C . PHE A 1 284 ? -16.312 27.109 14.57 1 98.5 284 PHE A C 1
ATOM 2262 O O . PHE A 1 284 ? -17.359 27.594 14.961 1 98.5 284 PHE A O 1
ATOM 2269 N N . GLU A 1 285 ? -16.078 26.656 13.352 1 98.12 285 GLU A N 1
ATOM 2270 C CA . GLU A 1 285 ? -17.125 26.641 12.352 1 98.12 285 GLU A CA 1
ATOM 2271 C C . GLU A 1 285 ? -17.219 25.281 11.656 1 98.12 285 GLU A C 1
ATOM 2273 O O . GLU A 1 285 ? -16.203 24.688 11.305 1 98.12 285 GLU A O 1
ATOM 2278 N N . ALA A 1 286 ? -18.484 24.797 11.508 1 97.81 286 ALA A N 1
ATOM 2279 C CA . ALA A 1 286 ? -18.703 23.562 10.773 1 97.81 286 ALA A CA 1
ATOM 2280 C C . ALA A 1 286 ? -18.125 23.625 9.367 1 97.81 286 ALA A C 1
ATOM 2282 O O . ALA A 1 286 ? -18.094 24.703 8.75 1 97.81 286 ALA A O 1
ATOM 2283 N N . PRO A 1 287 ? -17.641 22.562 8.781 1 98.06 287 PRO A N 1
ATOM 2284 C CA . PRO A 1 287 ? -17.688 21.234 9.406 1 98.06 287 PRO A CA 1
ATOM 2285 C C . PRO A 1 287 ? -16.453 20.922 10.242 1 98.06 287 PRO A C 1
ATOM 2287 O O . PRO A 1 287 ? -16.484 20.016 11.078 1 98.06 287 PRO A O 1
ATOM 2290 N N . CYS A 1 288 ? -15.336 21.656 10.047 1 98.62 288 CYS A N 1
ATOM 2291 C CA . CYS A 1 288 ? -14.086 21.25 10.664 1 98.62 288 CYS A CA 1
ATOM 2292 C C . CYS A 1 288 ? -13.078 22.391 10.664 1 98.62 288 CYS A C 1
ATOM 2294 O O . CYS A 1 288 ? -11.883 22.172 10.445 1 98.62 288 CYS A O 1
ATOM 2296 N N . ILE A 1 289 ? -13.469 23.625 10.914 1 98.69 289 ILE A N 1
ATOM 2297 C CA . ILE A 1 289 ? -12.641 24.828 10.828 1 98.69 289 ILE A CA 1
ATOM 2298 C C . ILE A 1 289 ? -12.438 25.406 12.227 1 98.69 289 ILE A C 1
ATOM 2300 O O . ILE A 1 289 ? -13.398 25.719 12.922 1 98.69 289 ILE A O 1
ATOM 2304 N N . LEU A 1 290 ? -11.219 25.516 12.609 1 98.75 290 LEU A N 1
ATOM 2305 C CA . LEU A 1 290 ? -10.867 26.141 13.875 1 98.75 290 LEU A CA 1
ATOM 2306 C C . LEU A 1 290 ? -9.875 27.281 13.656 1 98.75 290 LEU A C 1
ATOM 2308 O O . LEU A 1 290 ? -8.852 27.109 13 1 98.75 290 LEU A O 1
ATOM 2312 N N . GLN A 1 291 ? -10.234 28.422 14.219 1 97.81 291 GLN A N 1
ATOM 2313 C CA . GLN A 1 291 ? -9.375 29.594 14.078 1 97.81 291 GLN A CA 1
ATOM 2314 C C . GLN A 1 291 ? -9.039 30.203 15.445 1 97.81 291 GLN A C 1
ATOM 2316 O O . GLN A 1 291 ? -9.93 30.406 16.266 1 97.81 291 GLN A O 1
ATOM 2321 N N . ASN A 1 292 ? -7.805 30.359 15.68 1 96.38 292 ASN A N 1
ATOM 2322 C CA . ASN A 1 292 ? -7.281 31.141 16.812 1 96.38 292 ASN A CA 1
ATOM 2323 C C . ASN A 1 292 ? -6.582 32.406 16.344 1 96.38 292 ASN A C 1
ATOM 2325 O O . ASN A 1 292 ? -5.777 32.375 15.406 1 96.38 292 ASN A O 1
ATOM 2329 N N . SER A 1 293 ? -6.934 33.5 16.938 1 94.19 293 SER A N 1
ATOM 2330 C CA . SER A 1 293 ? -6.301 34.75 16.516 1 94.19 293 SER A CA 1
ATOM 2331 C C . SER A 1 293 ? -6.047 35.656 17.703 1 94.19 293 SER A C 1
ATOM 2333 O O . SER A 1 293 ? -6.637 35.5 18.766 1 94.19 293 SER A O 1
ATOM 2335 N N . ASN A 1 294 ? -5.125 36.5 17.438 1 91.88 294 ASN A N 1
ATOM 2336 C CA . ASN A 1 294 ? -4.781 37.562 18.375 1 91.88 294 ASN A CA 1
ATOM 2337 C C . ASN A 1 294 ? -4.426 38.844 17.656 1 91.88 294 ASN A C 1
ATOM 2339 O O . ASN A 1 294 ? -3.85 38.844 16.578 1 91.88 294 ASN A O 1
ATOM 2343 N N . GLU A 1 295 ? -4.953 39.844 18.266 1 87.94 295 GLU A N 1
ATOM 2344 C CA . GLU A 1 295 ? -4.617 41.188 17.781 1 87.94 295 GLU A CA 1
ATOM 2345 C C . GLU A 1 295 ? -3.992 42.031 18.891 1 87.94 295 GLU A C 1
ATOM 2347 O O . GLU A 1 295 ? -4.484 42.031 20.016 1 87.94 295 GLU A O 1
ATOM 2352 N N . TYR A 1 296 ? -2.844 42.656 18.578 1 84.88 296 TYR A N 1
ATOM 2353 C CA . TYR A 1 296 ? -2.207 43.5 19.562 1 84.88 296 TYR A CA 1
ATOM 2354 C C . TYR A 1 296 ? -1.465 44.656 18.906 1 84.88 296 TYR A C 1
ATOM 2356 O O . TYR A 1 296 ? -1.251 44.656 17.688 1 84.88 296 TYR A O 1
ATOM 2364 N N . ILE A 1 297 ? -1.225 45.625 19.672 1 86.06 297 ILE A N 1
ATOM 2365 C CA . ILE A 1 297 ? -0.468 46.781 19.188 1 86.06 297 ILE A CA 1
ATOM 2366 C C . ILE A 1 297 ? 1.007 46.625 19.547 1 86.06 297 ILE A C 1
ATOM 2368 O O . ILE A 1 297 ? 1.349 46.438 20.719 1 86.06 297 ILE A O 1
ATOM 2372 N N . ASP A 1 298 ? 1.778 46.625 18.531 1 82.25 298 ASP A N 1
ATOM 2373 C CA . ASP A 1 298 ? 3.201 46.406 18.797 1 82.25 298 ASP A CA 1
ATOM 2374 C C . ASP A 1 298 ? 3.854 47.688 19.344 1 82.25 298 ASP A C 1
ATOM 2376 O O . ASP A 1 298 ? 3.17 48.656 19.625 1 82.25 298 ASP A O 1
ATOM 2380 N N . LYS A 1 299 ? 5.223 47.656 19.562 1 82.88 299 LYS A N 1
ATOM 2381 C CA . LYS A 1 299 ? 5.977 48.75 20.172 1 82.88 299 LYS A CA 1
ATOM 2382 C C . LYS A 1 299 ? 5.938 50 19.297 1 82.88 299 LYS A C 1
ATOM 2384 O O . LYS A 1 299 ? 6.004 51.125 19.812 1 82.88 299 LYS A O 1
ATOM 2389 N N . ASP A 1 300 ? 5.828 49.812 18.031 1 84.88 300 ASP A N 1
ATOM 2390 C CA . ASP A 1 300 ? 5.809 50.906 17.078 1 84.88 300 ASP A CA 1
ATOM 2391 C C . ASP A 1 300 ? 4.391 51.438 16.875 1 84.88 300 ASP A C 1
ATOM 2393 O O . ASP A 1 300 ? 4.16 52.344 16.047 1 84.88 300 ASP A O 1
ATOM 2397 N N . GLY A 1 301 ? 3.418 50.844 17.578 1 85.12 301 GLY A N 1
ATOM 2398 C CA . GLY A 1 301 ? 2.037 51.312 17.5 1 85.12 301 GLY A CA 1
ATOM 2399 C C . GLY A 1 301 ? 1.262 50.688 16.359 1 85.12 301 GLY A C 1
ATOM 2400 O O . GLY A 1 301 ? 0.126 51.062 16.094 1 85.12 301 GLY A O 1
ATOM 2401 N N . THR A 1 302 ? 1.91 49.812 15.75 1 85.06 302 THR A N 1
ATOM 2402 C CA . THR A 1 302 ? 1.245 49.156 14.633 1 85.06 302 THR A CA 1
ATOM 2403 C C . THR A 1 302 ? 0.414 47.969 15.117 1 85.06 302 THR A C 1
ATOM 2405 O O . THR A 1 302 ? 0.875 47.188 15.938 1 85.06 302 THR A O 1
ATOM 2408 N N . LYS A 1 303 ? -0.789 47.938 14.586 1 86.44 303 LYS A N 1
ATOM 2409 C CA . LYS A 1 303 ? -1.661 46.812 14.914 1 86.44 303 LYS A CA 1
ATOM 2410 C C . LYS A 1 303 ? -1.205 45.531 14.211 1 86.44 303 LYS A C 1
ATOM 2412 O O . LYS A 1 303 ? -1.103 45.5 12.984 1 86.44 303 LYS A O 1
ATOM 2417 N N . GLN A 1 304 ? -0.917 44.594 15.039 1 87.31 304 GLN A N 1
ATOM 2418 C CA . GLN A 1 304 ? -0.455 43.312 14.5 1 87.31 304 GLN A CA 1
ATOM 2419 C C . GLN A 1 304 ? -1.525 42.25 14.648 1 87.31 304 GLN A C 1
ATOM 2421 O O . GLN A 1 304 ? -2.303 42.25 15.609 1 87.31 304 GLN A O 1
ATOM 2426 N N . TYR A 1 305 ? -1.599 41.438 13.625 1 90.88 305 TYR A N 1
ATOM 2427 C CA . TYR A 1 305 ? -2.539 40.312 13.609 1 90.88 305 TYR A CA 1
ATOM 2428 C C . TYR A 1 305 ? -1.807 39 13.469 1 90.88 305 TYR A C 1
ATOM 2430 O O . TYR A 1 305 ? -0.958 38.844 12.586 1 90.88 305 TYR A O 1
ATOM 2438 N N . VAL A 1 306 ? -2.064 38.125 14.391 1 91.88 306 VAL A N 1
ATOM 2439 C CA . VAL A 1 306 ? -1.533 36.75 14.328 1 91.88 306 VAL A CA 1
ATOM 2440 C C . VAL A 1 306 ? -2.682 35.75 14.266 1 91.88 306 VAL A C 1
ATOM 2442 O O . VAL A 1 306 ? -3.703 35.938 14.938 1 91.88 306 VAL A O 1
ATOM 2445 N N . SER A 1 307 ? -2.516 34.781 13.398 1 94.88 307 SER A N 1
ATOM 2446 C CA . SER A 1 307 ? -3.596 33.812 13.234 1 94.88 307 SER A CA 1
ATOM 2447 C C . SER A 1 307 ? -3.053 32.406 13.109 1 94.88 307 SER A C 1
ATOM 2449 O O . SER A 1 307 ? -1.988 32.188 12.523 1 94.88 307 SER A O 1
ATOM 2451 N N . ALA A 1 308 ? -3.752 31.453 13.75 1 96.56 308 ALA A N 1
ATOM 2452 C CA . ALA A 1 308 ? -3.588 30.031 13.539 1 96.56 308 ALA A CA 1
ATOM 2453 C C . ALA A 1 308 ? -4.883 29.391 13.031 1 96.56 308 ALA A C 1
ATOM 2455 O O . ALA A 1 308 ? -5.867 29.312 13.766 1 96.56 308 ALA A O 1
ATOM 2456 N N . LEU A 1 309 ? -4.855 29.031 11.797 1 98.25 309 LEU A N 1
ATOM 2457 C CA . LEU A 1 309 ? -6.012 28.391 11.18 1 98.25 309 LEU A CA 1
ATOM 2458 C C . LEU A 1 309 ? -5.793 26.891 11.039 1 98.25 309 LEU A C 1
ATOM 2460 O O . LEU A 1 309 ? -4.773 26.453 10.5 1 98.25 309 LEU A O 1
ATOM 2464 N N . PHE A 1 310 ? -6.723 26.109 11.586 1 98.75 310 PHE A N 1
ATOM 2465 C CA . PHE A 1 310 ? -6.68 24.656 11.516 1 98.75 310 PHE A CA 1
ATOM 2466 C C . PHE A 1 310 ? -7.875 24.109 10.734 1 98.75 310 PHE A C 1
ATOM 2468 O O . PHE A 1 310 ? -9.023 24.281 11.164 1 98.75 310 PHE A O 1
ATOM 2475 N N . LEU A 1 311 ? -7.609 23.516 9.625 1 98.81 311 LEU A N 1
ATOM 2476 C CA . LEU A 1 311 ? -8.625 22.844 8.828 1 98.81 311 LEU A CA 1
ATOM 2477 C C . LEU A 1 311 ? -8.516 21.328 8.984 1 98.81 311 LEU A C 1
ATOM 2479 O O . LEU A 1 311 ? -7.672 20.688 8.352 1 98.81 311 LEU A O 1
ATOM 2483 N N . CYS A 1 312 ? -9.367 20.719 9.797 1 98.81 312 CYS A N 1
ATOM 2484 C CA . CYS A 1 312 ? -9.242 19.344 10.258 1 98.81 312 CYS A CA 1
ATOM 2485 C C . CYS A 1 312 ? -10.242 18.438 9.547 1 98.81 312 CYS A C 1
ATOM 2487 O O . CYS A 1 312 ? -11.258 18.047 10.125 1 98.81 312 CYS A O 1
ATOM 2489 N N . ARG A 1 313 ? -9.906 17.984 8.438 1 98.75 313 ARG A N 1
ATOM 2490 C CA . ARG A 1 313 ? -10.828 17.188 7.625 1 98.75 313 ARG A CA 1
ATOM 2491 C C . ARG A 1 313 ? -11.008 15.789 8.195 1 98.75 313 ARG A C 1
ATOM 2493 O O . ARG A 1 313 ? -10.023 15.109 8.5 1 98.75 313 ARG A O 1
ATOM 2500 N N . PRO A 1 314 ? -12.273 15.344 8.367 1 98.25 314 PRO A N 1
ATOM 2501 C CA . PRO A 1 314 ? -12.523 13.945 8.719 1 98.25 314 PRO A CA 1
ATOM 2502 C C . PRO A 1 314 ? -12.281 12.984 7.555 1 98.25 314 PRO A C 1
ATOM 2504 O O . PRO A 1 314 ? -13.172 12.797 6.719 1 98.25 314 PRO A O 1
ATOM 2507 N N . THR A 1 315 ? -11.164 12.344 7.562 1 96.81 315 THR A N 1
ATOM 2508 C CA . THR A 1 315 ? -10.859 11.438 6.461 1 96.81 315 THR A CA 1
ATOM 2509 C C . THR A 1 315 ? -11.523 10.078 6.676 1 96.81 315 THR A C 1
ATOM 2511 O O . THR A 1 315 ? -11.805 9.367 5.711 1 96.81 315 THR A O 1
ATOM 2514 N N . GLY A 1 316 ? -11.719 9.711 7.824 1 94.25 316 GLY A N 1
ATOM 2515 C CA . GLY A 1 316 ? -12.328 8.453 8.219 1 94.25 316 GLY A CA 1
ATOM 2516 C C . GLY A 1 316 ? -12.18 8.156 9.703 1 94.25 316 GLY A C 1
ATOM 2517 O O . GLY A 1 316 ? -11.602 8.953 10.445 1 94.25 316 GLY A O 1
ATOM 2518 N N . GLN A 1 317 ? -12.703 6.988 10.094 1 91.5 317 GLN A N 1
ATOM 2519 C CA . GLN A 1 317 ? -12.625 6.621 11.508 1 91.5 317 GLN A CA 1
ATOM 2520 C C . GLN A 1 317 ? -11.172 6.41 11.938 1 91.5 317 GLN A C 1
ATOM 2522 O O . GLN A 1 317 ? -10.43 5.676 11.281 1 91.5 317 GLN A O 1
ATOM 2527 N N . GLY A 1 318 ? -10.797 7.105 12.977 1 92.5 318 GLY A N 1
ATOM 2528 C CA . GLY A 1 318 ? -9.477 6.93 13.555 1 92.5 318 GLY A CA 1
ATOM 2529 C C . GLY A 1 318 ? -8.383 7.617 12.758 1 92.5 318 GLY A C 1
ATOM 2530 O O . GLY A 1 318 ? -7.191 7.367 12.977 1 92.5 318 GLY A O 1
ATOM 2531 N N . LYS A 1 319 ? -8.711 8.414 11.844 1 94.75 319 LYS A N 1
ATOM 2532 C CA . LYS A 1 319 ? -7.742 9.133 11.023 1 94.75 319 LYS A CA 1
ATOM 2533 C C . LYS A 1 319 ? -8.266 10.516 10.633 1 94.75 319 LYS A C 1
ATOM 2535 O O . LYS A 1 319 ? -9.477 10.734 10.586 1 94.75 319 LYS A O 1
ATOM 2540 N N . SER A 1 320 ? -7.352 11.406 10.312 1 97.69 320 SER A N 1
ATOM 2541 C CA . SER A 1 320 ? -7.699 12.75 9.867 1 97.69 320 SER A CA 1
ATOM 2542 C C . SER A 1 320 ? -6.562 13.383 9.07 1 97.69 320 SER A C 1
ATOM 2544 O O . SER A 1 320 ? -5.449 12.852 9.047 1 97.69 320 SER A O 1
ATOM 2546 N N . MET A 1 321 ? -6.895 14.352 8.32 1 98.31 321 MET A N 1
ATOM 2547 C CA . MET A 1 321 ? -5.918 15.219 7.672 1 98.31 321 MET A CA 1
ATOM 2548 C C . MET A 1 321 ? -6.102 16.672 8.094 1 98.31 321 MET A C 1
ATOM 2550 O O . MET A 1 321 ? -7.23 17.156 8.203 1 98.31 321 MET A O 1
ATOM 2554 N N . VAL A 1 322 ? -4.996 17.359 8.359 1 98.75 322 VAL A N 1
ATOM 2555 C CA . VAL A 1 322 ? -5.113 18.75 8.781 1 98.75 322 VAL A CA 1
ATOM 2556 C C . VAL A 1 322 ? -4.25 19.641 7.891 1 98.75 322 VAL A C 1
ATOM 2558 O O . VAL A 1 322 ? -3.143 19.25 7.508 1 98.75 322 VAL A O 1
ATOM 2561 N N . ILE A 1 323 ? -4.809 20.719 7.504 1 98.75 323 ILE A N 1
ATOM 2562 C CA . ILE A 1 323 ? -4.07 21.844 6.953 1 98.75 323 ILE A CA 1
ATOM 2563 C C . ILE A 1 323 ? -3.881 22.906 8.031 1 98.75 323 ILE A C 1
ATOM 2565 O O . ILE A 1 323 ? -4.855 23.422 8.586 1 98.75 323 ILE A O 1
ATOM 2569 N N . ILE A 1 324 ? -2.672 23.125 8.32 1 98.44 324 ILE A N 1
ATOM 2570 C CA . ILE A 1 324 ? -2.322 24.141 9.305 1 98.44 324 ILE A CA 1
ATOM 2571 C C . ILE A 1 324 ? -1.78 25.375 8.602 1 98.44 324 ILE A C 1
ATOM 2573 O O . ILE A 1 324 ? -0.873 25.281 7.773 1 98.44 324 ILE A O 1
ATOM 2577 N N . ARG A 1 325 ? -2.32 26.531 8.945 1 97.5 325 ARG A N 1
ATOM 2578 C CA . ARG A 1 325 ? -1.862 27.781 8.367 1 97.5 325 ARG A CA 1
ATOM 2579 C C . ARG A 1 325 ? -1.583 28.828 9.445 1 97.5 325 ARG A C 1
ATOM 2581 O O . ARG A 1 325 ? -2.51 29.422 9.984 1 97.5 325 ARG A O 1
ATOM 2588 N N . PHE A 1 326 ? -0.333 29.031 9.734 1 94.12 326 PHE A N 1
ATOM 2589 C CA . PHE A 1 326 ? 0.114 30.062 10.672 1 94.12 326 PHE A CA 1
ATOM 2590 C C . PHE A 1 326 ? 0.5 31.344 9.938 1 94.12 326 PHE A C 1
ATOM 2592 O O . PHE A 1 326 ? 1.256 31.297 8.961 1 94.12 326 PHE A O 1
ATOM 2599 N N . GLY A 1 327 ? -0.032 32.406 10.391 1 92.12 327 GLY A N 1
ATOM 2600 C CA . GLY A 1 327 ? 0.291 33.656 9.695 1 92.12 327 GLY A CA 1
ATOM 2601 C C . GLY A 1 327 ? 0.329 34.844 10.617 1 92.12 327 GLY A C 1
ATOM 2602 O O . GLY A 1 327 ? -0.078 34.781 11.773 1 92.12 327 GLY A O 1
ATOM 2603 N N . SER A 1 328 ? 0.94 35.906 10.109 1 91 328 SER A N 1
ATOM 2604 C CA . SER A 1 328 ? 1.06 37.156 10.859 1 91 328 SER A CA 1
ATOM 2605 C C . SER A 1 328 ? 1.366 38.312 9.93 1 91 328 SER A C 1
ATOM 2607 O O . SER A 1 328 ? 1.767 38.125 8.781 1 91 328 SER A O 1
ATOM 2609 N N . THR A 1 329 ? 1.067 39.438 10.469 1 88.75 329 THR A N 1
ATOM 2610 C CA . THR A 1 329 ? 1.469 40.656 9.781 1 88.75 329 THR A CA 1
ATOM 2611 C C . THR A 1 329 ? 2.848 41.125 10.25 1 88.75 329 THR A C 1
ATOM 2613 O O . THR A 1 329 ? 3.414 42.062 9.703 1 88.75 329 THR A O 1
ATOM 2616 N N . LEU A 1 330 ? 3.346 40.375 11.188 1 81.38 330 LEU A N 1
ATOM 2617 C CA . LEU A 1 330 ? 4.672 40.688 11.711 1 81.38 330 LEU A CA 1
ATOM 2618 C C . LEU A 1 330 ? 5.75 40.375 10.688 1 81.38 330 LEU A C 1
ATOM 2620 O O . LEU A 1 330 ? 5.707 39.312 10.047 1 81.38 330 LEU A O 1
ATOM 2624 N N . ARG A 1 331 ? 6.66 41.281 10.398 1 73.5 331 ARG A N 1
ATOM 2625 C CA . ARG A 1 331 ? 7.797 41.062 9.516 1 73.5 331 ARG A CA 1
ATOM 2626 C C . ARG A 1 331 ? 9.086 40.875 10.312 1 73.5 331 ARG A C 1
ATOM 2628 O O . ARG A 1 331 ? 9.625 41.812 10.867 1 73.5 331 ARG A O 1
ATOM 2635 N N . SER A 1 332 ? 9.25 39.656 10.758 1 75.06 332 SER A N 1
ATOM 2636 C CA . SER A 1 332 ? 10.516 39.406 11.438 1 75.06 332 SER A CA 1
ATOM 2637 C C . SER A 1 332 ? 11.594 38.969 10.453 1 75.06 332 SER A C 1
ATOM 2639 O O . SER A 1 332 ? 11.406 38.031 9.688 1 75.06 332 SER A O 1
ATOM 2641 N N . PRO A 1 333 ? 12.664 39.688 10.438 1 73.81 333 PRO A N 1
ATOM 2642 C CA . PRO A 1 333 ? 13.766 39.344 9.531 1 73.81 333 PRO A CA 1
ATOM 2643 C C . PRO A 1 333 ? 14.328 37.938 9.805 1 73.81 333 PRO A C 1
ATOM 2645 O O . PRO A 1 333 ? 14.75 37.25 8.867 1 73.81 333 PRO A O 1
ATOM 2648 N N . ILE A 1 334 ? 14.258 37.531 11.008 1 74.5 334 ILE A N 1
ATOM 2649 C CA . ILE A 1 334 ? 14.828 36.219 11.344 1 74.5 334 ILE A CA 1
ATOM 2650 C C . ILE A 1 334 ? 13.969 35.125 10.734 1 74.5 334 ILE A C 1
ATOM 2652 O O . ILE A 1 334 ? 14.5 34.125 10.211 1 74.5 334 ILE A O 1
ATOM 2656 N N . VAL A 1 335 ? 12.711 35.312 10.828 1 76.12 335 VAL A N 1
ATOM 2657 C CA . VAL A 1 335 ? 11.797 34.312 10.305 1 76.12 335 VAL A CA 1
ATOM 2658 C C . VAL A 1 335 ? 11.961 34.219 8.789 1 76.12 335 VAL A C 1
ATOM 2660 O O . VAL A 1 335 ? 11.836 33.125 8.219 1 76.12 335 VAL A O 1
ATOM 2663 N N . ARG A 1 336 ? 12.375 35.25 8.258 1 78.06 336 ARG A N 1
ATOM 2664 C CA . ARG A 1 336 ? 12.516 35.25 6.805 1 78.06 336 ARG A CA 1
ATOM 2665 C C . ARG A 1 336 ? 13.758 34.5 6.359 1 78.06 336 ARG A C 1
ATOM 2667 O O . ARG A 1 336 ? 13.867 34.094 5.203 1 78.06 336 ARG A O 1
ATOM 2674 N N . LEU A 1 337 ? 14.617 34.344 7.301 1 83.19 337 LEU A N 1
ATOM 2675 C CA . LEU A 1 337 ? 15.875 33.719 6.949 1 83.19 337 LEU A CA 1
ATOM 2676 C C . LEU A 1 337 ? 15.766 32.188 7.055 1 83.19 337 LEU A C 1
ATOM 2678 O O . LEU A 1 337 ? 16.547 31.469 6.445 1 83.19 337 LEU A O 1
ATOM 2682 N N . LEU A 1 338 ? 14.82 31.75 7.691 1 86.5 338 LEU A N 1
ATOM 2683 C CA . LEU A 1 338 ? 14.703 30.312 7.887 1 86.5 338 LEU A CA 1
ATOM 2684 C C . LEU A 1 338 ? 13.914 29.672 6.754 1 86.5 338 LEU A C 1
ATOM 2686 O O . LEU A 1 338 ? 12.875 30.203 6.34 1 86.5 338 LEU A O 1
ATOM 2690 N N . PRO A 1 339 ? 14.477 28.547 6.27 1 90.12 339 PRO A N 1
ATOM 2691 C CA . PRO A 1 339 ? 13.734 27.891 5.199 1 90.12 339 PRO A CA 1
ATOM 2692 C C . PRO A 1 339 ? 12.414 27.281 5.676 1 90.12 339 PRO A C 1
ATOM 2694 O O . PRO A 1 339 ? 12.273 26.953 6.855 1 90.12 339 PRO A O 1
ATOM 2697 N N . THR A 1 340 ? 11.508 27.172 4.789 1 90.5 340 THR A N 1
ATOM 2698 C CA . THR A 1 340 ? 10.156 26.703 5.078 1 90.5 340 THR A CA 1
ATOM 2699 C C . THR A 1 340 ? 10.18 25.312 5.688 1 90.5 340 THR A C 1
ATOM 2701 O O . THR A 1 340 ? 9.383 25 6.574 1 90.5 340 THR A O 1
ATOM 2704 N N . TRP A 1 341 ? 11.086 24.453 5.184 1 92.44 341 TRP A N 1
ATOM 2705 C CA . TRP A 1 341 ? 11.125 23.078 5.691 1 92.44 341 TRP A CA 1
ATOM 2706 C C . TRP A 1 341 ? 11.484 23.062 7.172 1 92.44 341 TRP A C 1
ATOM 2708 O O . TRP A 1 341 ? 11.094 22.141 7.898 1 92.44 341 TRP A O 1
ATOM 2718 N N . PHE A 1 342 ? 12.25 24.047 7.629 1 91.5 342 PHE A N 1
ATOM 2719 C CA . PHE A 1 342 ? 12.602 24.125 9.039 1 91.5 342 PHE A CA 1
ATOM 2720 C C . PHE A 1 342 ? 11.367 24.375 9.898 1 91.5 342 PHE A C 1
ATOM 2722 O O . PHE A 1 342 ? 11.188 23.75 10.938 1 91.5 342 PHE A O 1
ATOM 2729 N N . PHE A 1 343 ? 10.492 25.266 9.43 1 91.06 343 PHE A N 1
ATOM 2730 C CA . PHE A 1 343 ? 9.242 25.531 10.125 1 91.06 343 PHE A CA 1
ATOM 2731 C C . PHE A 1 343 ? 8.352 24.281 10.141 1 91.06 343 PHE A C 1
ATOM 2733 O O . PHE A 1 343 ? 7.742 23.953 11.156 1 91.06 343 PHE A O 1
ATOM 2740 N N . HIS A 1 344 ? 8.305 23.609 9.062 1 95.19 344 HIS A N 1
ATOM 2741 C CA . HIS A 1 344 ? 7.473 22.406 8.945 1 95.19 344 HIS A CA 1
ATOM 2742 C C . HIS A 1 344 ? 7.93 21.328 9.922 1 95.19 344 HIS A C 1
ATOM 2744 O O . HIS A 1 344 ? 7.102 20.625 10.508 1 95.19 344 HIS A O 1
ATOM 2750 N N . GLN A 1 345 ? 9.258 21.25 10.078 1 92.81 345 GLN A N 1
ATOM 2751 C CA . GLN A 1 345 ? 9.766 20.234 11.008 1 92.81 345 GLN A CA 1
ATOM 2752 C C . GLN A 1 345 ? 9.344 20.547 12.438 1 92.81 345 GLN A C 1
ATOM 2754 O O . GLN A 1 345 ? 9.07 19.641 13.227 1 92.81 345 GLN A O 1
ATOM 2759 N N . ASN A 1 346 ? 9.273 21.75 12.75 1 91.56 346 ASN A N 1
ATOM 2760 C CA . ASN A 1 346 ? 8.836 22.141 14.086 1 91.56 346 ASN A CA 1
ATOM 2761 C C . ASN A 1 346 ? 7.367 21.812 14.312 1 91.56 346 ASN A C 1
ATOM 2763 O O . ASN A 1 346 ? 6.977 21.375 15.398 1 91.56 346 ASN A O 1
ATOM 2767 N N . ILE A 1 347 ? 6.598 22.094 13.359 1 94.12 347 ILE A N 1
ATOM 2768 C CA . ILE A 1 347 ? 5.184 21.75 13.445 1 94.12 347 ILE A CA 1
ATOM 2769 C C . ILE A 1 347 ? 5.023 20.234 13.578 1 94.12 347 ILE A C 1
ATOM 2771 O O . ILE A 1 347 ? 4.219 19.75 14.383 1 94.12 347 ILE A O 1
ATOM 2775 N N . CYS A 1 348 ? 5.844 19.5 12.797 1 96.06 348 CYS A N 1
ATOM 2776 C CA . CYS A 1 348 ? 5.84 18.047 12.922 1 96.06 348 CYS A CA 1
ATOM 2777 C C . CYS A 1 348 ? 6.156 17.609 14.344 1 96.06 348 CYS A C 1
ATOM 2779 O O . CYS A 1 348 ? 5.5 16.719 14.891 1 96.06 348 CYS A O 1
ATOM 2781 N N . LYS A 1 349 ? 7.09 18.25 14.906 1 94.38 349 LYS A N 1
ATOM 2782 C CA . LYS A 1 349 ? 7.516 17.922 16.266 1 94.38 349 LYS A CA 1
ATOM 2783 C C . LYS A 1 349 ? 6.367 18.109 17.25 1 94.38 349 LYS A C 1
ATOM 2785 O O . LYS A 1 349 ? 6.129 17.25 18.109 1 94.38 349 LYS A O 1
ATOM 2790 N N . VAL A 1 350 ? 5.688 19.172 17.141 1 94.56 350 VAL A N 1
ATOM 2791 C CA . VAL A 1 350 ? 4.566 19.469 18.031 1 94.56 350 VAL A CA 1
ATOM 2792 C C . VAL A 1 350 ? 3.5 18.391 17.906 1 94.56 350 VAL A C 1
ATOM 2794 O O . VAL A 1 350 ? 3.002 17.875 18.906 1 94.56 350 VAL A O 1
ATOM 2797 N N . LEU A 1 351 ? 3.143 18.047 16.703 1 96.56 351 LEU A N 1
ATOM 2798 C CA . LEU A 1 351 ? 2.135 17.016 16.453 1 96.56 351 LEU A CA 1
ATOM 2799 C C . LEU A 1 351 ? 2.59 15.672 17 1 96.56 351 LEU A C 1
ATOM 2801 O O . LEU A 1 351 ? 1.783 14.914 17.547 1 96.56 351 LEU A O 1
ATOM 2805 N N . GLU A 1 352 ? 3.859 15.391 16.859 1 95.62 352 GLU A N 1
ATOM 2806 C CA . GLU A 1 352 ? 4.418 14.125 17.328 1 95.62 352 GLU A CA 1
ATOM 2807 C C . GLU A 1 352 ? 4.434 14.047 18.844 1 95.62 352 GLU A C 1
ATOM 2809 O O . GLU A 1 352 ? 4.285 12.969 19.422 1 95.62 352 GLU A O 1
ATOM 2814 N N . GLN A 1 353 ? 4.559 15.164 19.5 1 93.94 353 GLN A N 1
ATOM 2815 C CA . GLN A 1 353 ? 4.508 15.227 20.969 1 93.94 353 GLN A CA 1
ATOM 2816 C C . GLN A 1 353 ? 3.127 14.836 21.484 1 93.94 353 GLN A C 1
ATOM 2818 O O . GLN A 1 353 ? 3.004 14.281 22.578 1 93.94 353 GLN A O 1
ATOM 2823 N N . ASP A 1 354 ? 2.162 15.078 20.734 1 95.75 354 ASP A N 1
ATOM 2824 C CA . ASP A 1 354 ? 0.792 14.836 21.172 1 95.75 354 ASP A CA 1
ATOM 2825 C C . ASP A 1 354 ? 0.267 13.508 20.625 1 95.75 354 ASP A C 1
ATOM 2827 O O . ASP A 1 354 ? -0.762 13.008 21.078 1 95.75 354 ASP A O 1
ATOM 2831 N N . MET A 1 355 ? 0.875 12.922 19.703 1 95.62 355 MET A N 1
ATOM 2832 C CA . MET A 1 355 ? 0.325 11.836 18.891 1 95.62 355 MET A CA 1
ATOM 2833 C C . MET A 1 355 ? -0.018 10.633 19.75 1 95.62 355 MET A C 1
ATOM 2835 O O . MET A 1 355 ? -1.077 10.023 19.594 1 95.62 355 MET A O 1
ATOM 2839 N N . GLY A 1 356 ? 0.878 10.289 20.719 1 91.69 356 GLY A N 1
ATOM 2840 C CA . GLY A 1 356 ? 0.632 9.148 21.578 1 91.69 356 GLY A CA 1
ATOM 2841 C C . GLY A 1 356 ? -0.607 9.305 22.438 1 91.69 356 GLY A C 1
ATOM 2842 O O . GLY A 1 356 ? -1.403 8.367 22.562 1 91.69 356 GLY A O 1
ATOM 2843 N N . PHE A 1 357 ? -0.815 10.531 23 1 93.5 357 PHE A N 1
ATOM 2844 C CA . PHE A 1 357 ? -1.968 10.797 23.844 1 93.5 357 PHE A CA 1
ATOM 2845 C C . PHE A 1 357 ? -3.26 10.766 23.047 1 93.5 357 PHE A C 1
ATOM 2847 O O . PHE A 1 357 ? -4.234 10.125 23.453 1 93.5 357 PHE A O 1
ATOM 2854 N N . LEU A 1 358 ? -3.215 11.352 21.906 1 96.38 358 LEU A N 1
ATOM 2855 C CA . LEU A 1 358 ? -4.434 11.523 21.125 1 96.38 358 LEU A CA 1
ATOM 2856 C C . LEU A 1 358 ? -4.871 10.195 20.5 1 96.38 358 LEU A C 1
ATOM 2858 O O . LEU A 1 358 ? -6.062 9.883 20.469 1 96.38 358 LEU A O 1
ATOM 2862 N N . SER A 1 359 ? -3.912 9.406 20.062 1 95.06 359 SER A N 1
ATOM 2863 C CA . SER A 1 359 ? -4.234 8.086 19.531 1 95.06 359 SER A CA 1
ATOM 2864 C C . SER A 1 359 ? -4.801 7.172 20.609 1 95.06 359 SER A C 1
ATOM 2866 O O . SER A 1 359 ? -5.727 6.398 20.359 1 95.06 359 SER A O 1
ATOM 2868 N N . SER A 1 360 ? -4.238 7.262 21.812 1 93.62 360 SER A N 1
ATOM 2869 C CA . SER A 1 360 ? -4.727 6.453 22.922 1 93.62 360 SER A CA 1
ATOM 2870 C C . SER A 1 360 ? -6.121 6.887 23.344 1 93.62 360 SER A C 1
ATOM 2872 O O . SER A 1 360 ? -6.957 6.051 23.703 1 93.62 360 SER A O 1
ATOM 2874 N N . GLN A 1 361 ? -6.32 8.188 23.328 1 94.81 361 GLN A N 1
ATOM 2875 C CA . GLN A 1 361 ? -7.656 8.695 23.594 1 94.81 361 GLN A CA 1
ATOM 2876 C C . GLN A 1 361 ? -8.672 8.164 22.578 1 94.81 361 GLN A C 1
ATOM 2878 O O . GLN A 1 361 ? -9.766 7.75 22.953 1 94.81 361 GLN A O 1
ATOM 2883 N N . ASN A 1 362 ? -8.305 8.188 21.359 1 94.25 362 ASN A N 1
ATOM 2884 C CA . ASN A 1 362 ? -9.148 7.641 20.297 1 94.25 362 ASN A CA 1
ATOM 2885 C C . ASN A 1 362 ? -9.5 6.18 20.562 1 94.25 362 ASN A C 1
ATOM 2887 O O . ASN A 1 362 ? -10.656 5.785 20.438 1 94.25 362 ASN A O 1
ATOM 2891 N N . GLU A 1 363 ? -8.508 5.426 20.938 1 90.88 363 GLU A N 1
ATOM 2892 C CA . GLU A 1 363 ? -8.688 4.004 21.219 1 90.88 363 GLU A CA 1
ATOM 2893 C C . GLU A 1 363 ? -9.727 3.787 22.328 1 90.88 363 GLU A C 1
ATOM 2895 O O . GLU A 1 363 ? -10.641 2.98 22.172 1 90.88 363 GLU A O 1
ATOM 2900 N N . ILE A 1 364 ? -9.617 4.551 23.391 1 92.69 364 ILE A N 1
ATOM 2901 C CA . ILE A 1 364 ? -10.477 4.344 24.547 1 92.69 364 ILE A CA 1
ATOM 2902 C C . ILE A 1 364 ? -11.898 4.801 24.234 1 92.69 364 ILE A C 1
ATOM 2904 O O . ILE A 1 364 ? -12.875 4.18 24.656 1 92.69 364 ILE A O 1
ATOM 2908 N N . LEU A 1 365 ? -12.062 5.895 23.5 1 92.94 365 LEU A N 1
ATOM 2909 C CA . LEU A 1 365 ? -13.391 6.34 23.109 1 92.94 365 LEU A CA 1
ATOM 2910 C C . LEU A 1 365 ? -14.109 5.262 22.297 1 92.94 365 LEU A C 1
ATOM 2912 O O . LEU A 1 365 ? -15.289 4.992 22.516 1 92.94 365 LEU A O 1
ATOM 2916 N N . TRP A 1 366 ? -13.383 4.66 21.438 1 89.81 366 TRP A N 1
ATOM 2917 C CA . TRP A 1 366 ? -13.969 3.619 20.594 1 89.81 366 TRP A CA 1
ATOM 2918 C C . TRP A 1 366 ? -14.289 2.371 21.406 1 89.81 366 TRP A C 1
ATOM 2920 O O . TRP A 1 366 ? -15.289 1.702 21.172 1 89.81 366 TRP A O 1
ATOM 2930 N N . LYS A 1 367 ? -13.484 2.061 22.328 1 90.81 367 LYS A N 1
ATOM 2931 C CA . LYS A 1 367 ? -13.656 0.85 23.125 1 90.81 367 LYS A CA 1
ATOM 2932 C C . LYS A 1 367 ? -14.805 1.006 24.125 1 90.81 367 LYS A C 1
ATOM 2934 O O . LYS A 1 367 ? -15.586 0.076 24.328 1 90.81 367 LYS A O 1
ATOM 2939 N N . GLU A 1 368 ? -14.93 2.211 24.734 1 93.75 368 GLU A N 1
ATOM 2940 C CA . GLU A 1 368 ? -15.922 2.441 25.781 1 93.75 368 GLU A CA 1
ATOM 2941 C C . GLU A 1 368 ? -17.312 2.66 25.188 1 93.75 368 GLU A C 1
ATOM 2943 O O . GLU A 1 368 ? -18.312 2.402 25.844 1 93.75 368 GLU A O 1
ATOM 2948 N N . LYS A 1 369 ? -17.359 3.16 23.938 1 93.19 369 LYS A N 1
ATOM 2949 C CA . LYS A 1 369 ? -18.609 3.391 23.234 1 93.19 369 LYS A CA 1
ATOM 2950 C C . LYS A 1 369 ? -19.562 4.258 24.062 1 93.19 369 LYS A C 1
ATOM 2952 O O . LYS A 1 369 ? -20.75 3.949 24.188 1 93.19 369 LYS A O 1
ATOM 2957 N N . ALA A 1 370 ? -19.016 5.238 24.75 1 95.62 370 ALA A N 1
ATOM 2958 C CA . ALA A 1 370 ? -19.781 6.152 25.594 1 95.62 370 ALA A CA 1
ATOM 2959 C C . ALA A 1 370 ? -19.438 7.605 25.266 1 95.62 370 ALA A C 1
ATOM 2961 O O . ALA A 1 370 ? -18.344 7.906 24.781 1 95.62 370 ALA A O 1
ATOM 2962 N N . PRO A 1 371 ? -20.453 8.477 25.453 1 96 371 PRO A N 1
ATOM 2963 C CA . PRO A 1 371 ? -20.188 9.898 25.203 1 96 371 PRO A CA 1
ATOM 2964 C C . PRO A 1 371 ? -19.156 10.477 26.156 1 96 371 PRO A C 1
ATOM 2966 O O . PRO A 1 371 ? -18.859 9.875 27.188 1 96 371 PRO A O 1
ATOM 2969 N N . THR A 1 372 ? -18.656 11.617 25.812 1 95.69 372 THR A N 1
ATOM 2970 C CA . THR A 1 372 ? -17.531 12.172 26.562 1 95.69 372 THR A CA 1
ATOM 2971 C C . THR A 1 372 ? -17.969 12.656 27.938 1 95.69 372 THR A C 1
ATOM 2973 O O . THR A 1 372 ? -17.172 12.711 28.859 1 95.69 372 THR A O 1
ATOM 2976 N N . GLY A 1 373 ? -19.25 13.062 28.094 1 93.62 373 GLY A N 1
ATOM 2977 C CA . GLY A 1 373 ? -19.734 13.508 29.391 1 93.62 373 GLY A CA 1
ATOM 2978 C C . GLY A 1 373 ? -19.578 12.453 30.469 1 93.62 373 GLY A C 1
ATOM 2979 O O . GLY A 1 373 ? -19.391 12.781 31.641 1 93.62 373 GLY A O 1
ATOM 2980 N N . ARG A 1 374 ? -19.594 11.219 30.062 1 94.06 374 ARG A N 1
ATOM 2981 C CA . ARG A 1 374 ? -19.453 10.109 31 1 94.06 374 ARG A CA 1
ATOM 2982 C C . ARG A 1 374 ? -17.984 9.758 31.219 1 94.06 374 ARG A C 1
ATOM 2984 O O . ARG A 1 374 ? -17.641 9.109 32.219 1 94.06 374 ARG A O 1
ATOM 2991 N N . LEU A 1 375 ? -17.188 10.203 30.312 1 94.5 375 LEU A N 1
ATOM 2992 C CA . LEU A 1 375 ? -15.82 9.703 30.328 1 94.5 375 LEU A CA 1
ATOM 2993 C C . LEU A 1 375 ? -14.852 10.773 30.797 1 94.5 375 LEU A C 1
ATOM 2995 O O . LEU A 1 375 ? -13.781 10.461 31.328 1 94.5 375 LEU A O 1
ATOM 2999 N N . TYR A 1 376 ? -15.266 12.07 30.609 1 95.06 376 TYR A N 1
ATOM 3000 C CA . TYR A 1 376 ? -14.352 13.172 30.891 1 95.06 376 TYR A CA 1
ATOM 3001 C C . TYR A 1 376 ? -14.68 13.828 32.219 1 95.06 376 TYR A C 1
ATOM 3003 O O . TYR A 1 376 ? -15.82 13.773 32.688 1 95.06 376 TYR A O 1
ATOM 3011 N N . ILE A 1 377 ? -13.648 14.367 32.844 1 94.12 377 ILE A N 1
ATOM 3012 C CA . ILE A 1 377 ? -13.789 15.383 33.875 1 94.12 377 ILE A CA 1
ATOM 3013 C C . ILE A 1 377 ? -13.406 16.75 33.312 1 94.12 377 ILE A C 1
ATOM 3015 O O . ILE A 1 377 ? -12.219 17.031 33.094 1 94.12 377 ILE A O 1
ATOM 3019 N N . ASN A 1 378 ? -14.453 17.578 33.062 1 93.44 378 ASN A N 1
ATOM 3020 C CA . ASN A 1 378 ? -14.234 18.875 32.438 1 93.44 378 ASN A CA 1
ATOM 3021 C C . ASN A 1 378 ? -14.18 20 33.5 1 93.44 378 ASN A C 1
ATOM 3023 O O . ASN A 1 378 ? -15.102 20.156 34.281 1 93.44 378 ASN A O 1
ATOM 3027 N N . LEU A 1 379 ? -13.07 20.766 33.406 1 94 379 LEU A N 1
ATOM 3028 C CA . LEU A 1 379 ? -12.898 21.906 34.281 1 94 379 LEU A CA 1
ATOM 3029 C C . LEU A 1 379 ? -13.266 23.203 33.562 1 94 379 LEU A C 1
ATOM 3031 O O . LEU A 1 379 ? -12.938 23.391 32.406 1 94 379 LEU A O 1
ATOM 3035 N N . LYS A 1 380 ? -13.859 24.078 34.281 1 91.88 380 LYS A N 1
ATOM 3036 C CA . LYS A 1 380 ? -14.25 25.375 33.75 1 91.88 380 LYS A CA 1
ATOM 3037 C C . LYS A 1 380 ? -13.031 26.203 33.375 1 91.88 380 LYS A C 1
ATOM 3039 O O . LYS A 1 380 ? -13.062 26.969 32.406 1 91.88 380 LYS A O 1
ATOM 3044 N N . SER A 1 381 ? -12.016 26.016 34.062 1 93.06 381 SER A N 1
ATOM 3045 C CA . SER A 1 381 ? -10.82 26.859 33.938 1 93.06 381 SER A CA 1
ATOM 3046 C C . SER A 1 381 ? -9.938 26.375 32.781 1 93.06 381 SER A C 1
ATOM 3048 O O . SER A 1 381 ? -8.914 26.984 32.469 1 93.06 381 SER A O 1
ATOM 3050 N N . CYS A 1 382 ? -10.328 25.297 32.094 1 93.12 382 CYS A N 1
ATOM 3051 C CA . CYS A 1 382 ? -9.414 24.922 31.016 1 93.12 382 CYS A CA 1
ATOM 3052 C C . CYS A 1 382 ? -10.148 24.188 29.906 1 93.12 382 CYS A C 1
ATOM 3054 O O . CYS A 1 382 ? -9.641 24.078 28.781 1 93.12 382 CYS A O 1
ATOM 3056 N N . ASP A 1 383 ? -11.43 23.703 30.125 1 96.06 383 ASP A N 1
ATOM 3057 C CA . ASP A 1 383 ? -12.031 22.781 29.156 1 96.06 383 ASP A CA 1
ATOM 3058 C C . ASP A 1 383 ? -13.266 23.406 28.5 1 96.06 383 ASP A C 1
ATOM 3060 O O . ASP A 1 383 ? -14.078 22.688 27.906 1 96.06 383 ASP A O 1
ATOM 3064 N N . THR A 1 384 ? -13.438 24.625 28.625 1 95.81 384 THR A N 1
ATOM 3065 C CA . THR A 1 384 ? -14.656 25.266 28.172 1 95.81 384 THR A CA 1
ATOM 3066 C C . THR A 1 384 ? -14.859 25.031 26.672 1 95.81 384 THR A C 1
ATOM 3068 O O . THR A 1 384 ? -15.953 24.641 26.25 1 95.81 384 THR A O 1
ATOM 3071 N N . TRP A 1 385 ? -13.867 25.234 25.859 1 97.56 385 TRP A N 1
ATOM 3072 C CA . TRP A 1 385 ? -14.008 25.062 24.422 1 97.56 385 TRP A CA 1
ATOM 3073 C C . TRP A 1 385 ? -14.289 23.609 24.062 1 97.56 385 TRP A C 1
ATOM 3075 O O . TRP A 1 385 ? -15.094 23.328 23.188 1 97.56 385 TRP A O 1
ATOM 3085 N N . VAL A 1 386 ? -13.648 22.656 24.703 1 97.5 386 VAL A N 1
ATOM 3086 C CA . VAL A 1 386 ? -13.859 21.234 24.469 1 97.5 386 VAL A CA 1
ATOM 3087 C C . VAL A 1 386 ? -15.305 20.859 24.781 1 97.5 386 VAL A C 1
ATOM 3089 O O . VAL A 1 386 ? -15.945 20.156 24 1 97.5 386 VAL A O 1
ATOM 3092 N N . ALA A 1 387 ? -15.773 21.375 25.875 1 95.75 387 ALA A N 1
ATOM 3093 C CA . ALA A 1 387 ? -17.156 21.125 26.25 1 95.75 387 ALA A CA 1
ATOM 3094 C C . ALA A 1 387 ? -18.125 21.688 25.203 1 95.75 387 ALA A C 1
ATOM 3096 O O . ALA A 1 387 ? -19.094 21.031 24.828 1 95.75 387 ALA A O 1
ATOM 3097 N N . GLU A 1 388 ? -17.844 22.938 24.75 1 96.75 388 GLU A N 1
ATOM 3098 C CA . GLU A 1 388 ? -18.672 23.547 23.719 1 96.75 388 GLU A CA 1
ATOM 3099 C C . GLU A 1 388 ? -18.703 22.688 22.453 1 96.75 388 GLU A C 1
ATOM 3101 O O . GLU A 1 388 ? -19.75 22.531 21.828 1 96.75 388 GLU A O 1
ATOM 3106 N N . TYR A 1 389 ? -17.625 22.188 22.094 1 97.81 389 TYR A N 1
ATOM 3107 C CA . TYR A 1 389 ? -17.5 21.375 20.891 1 97.81 389 TYR A CA 1
ATOM 3108 C C . TYR A 1 389 ? -18.312 20.094 21 1 97.81 389 TYR A C 1
ATOM 3110 O O . TYR A 1 389 ? -19.031 19.719 20.062 1 97.81 389 TYR A O 1
ATOM 3118 N N . ARG A 1 390 ? -18.156 19.375 22.078 1 97.44 390 ARG A N 1
ATOM 3119 C CA . ARG A 1 390 ? -18.875 18.109 22.266 1 97.44 390 ARG A CA 1
ATOM 3120 C C . ARG A 1 390 ? -20.375 18.344 22.359 1 97.44 390 ARG A C 1
ATOM 3122 O O . ARG A 1 390 ? -21.172 17.516 21.891 1 97.44 390 ARG A O 1
ATOM 3129 N N . ARG A 1 391 ? -20.766 19.469 22.922 1 95.88 391 ARG A N 1
ATOM 3130 C CA . ARG A 1 391 ? -22.172 19.828 22.953 1 95.88 391 ARG A CA 1
ATOM 3131 C C . ARG A 1 391 ? -22.688 20.141 21.547 1 95.88 391 ARG A C 1
ATOM 3133 O O . ARG A 1 391 ? -23.828 19.828 21.219 1 95.88 391 ARG A O 1
ATOM 3140 N N . TRP A 1 392 ? -21.859 20.812 20.812 1 97.44 392 TRP A N 1
ATOM 3141 C CA . TRP A 1 392 ? -22.219 21.047 19.422 1 97.44 392 TRP A CA 1
ATOM 3142 C C . TRP A 1 392 ? -22.453 19.734 18.672 1 97.44 392 TRP A C 1
ATOM 3144 O O . TRP A 1 392 ? -23.406 19.625 17.891 1 97.44 392 TRP A O 1
ATOM 3154 N N . LYS A 1 393 ? -21.672 18.719 18.938 1 97.62 393 LYS A N 1
ATOM 3155 C CA . LYS A 1 393 ? -21.844 17.406 18.328 1 97.62 393 LYS A CA 1
ATOM 3156 C C . LYS A 1 393 ? -23.156 16.766 18.75 1 97.62 393 LYS A C 1
ATOM 3158 O O . LYS A 1 393 ? -23.781 16.031 17.984 1 97.62 393 LYS A O 1
ATOM 3163 N N . ASP A 1 394 ? -23.562 17.047 19.969 1 96.69 394 ASP A N 1
ATOM 3164 C CA . ASP A 1 394 ? -24.875 16.547 20.406 1 96.69 394 ASP A CA 1
ATOM 3165 C C . ASP A 1 394 ? -26 17.141 19.547 1 96.69 394 ASP A C 1
ATOM 3167 O O . ASP A 1 394 ? -27 16.469 19.281 1 96.69 394 ASP A O 1
ATOM 3171 N N . LYS A 1 395 ? -25.75 18.344 19.188 1 96.38 395 LYS A N 1
ATOM 3172 C CA . LYS A 1 395 ? -26.766 19.078 18.438 1 96.38 395 LYS A CA 1
ATOM 3173 C C . LYS A 1 395 ? -26.844 18.578 17 1 96.38 395 LYS A C 1
ATOM 3175 O O . LYS A 1 395 ? -27.938 18.484 16.422 1 96.38 395 LYS A O 1
ATOM 3180 N N . VAL A 1 396 ? -25.75 18.219 16.406 1 97.44 396 VAL A N 1
ATOM 3181 C CA . VAL A 1 396 ? -25.766 18.047 14.961 1 97.44 396 VAL A CA 1
ATOM 3182 C C . VAL A 1 396 ? -25.234 16.672 14.594 1 97.44 396 VAL A C 1
ATOM 3184 O O . VAL A 1 396 ? -25.312 16.25 13.445 1 97.44 396 VAL A O 1
ATOM 3187 N N . GLY A 1 397 ? -24.688 15.898 15.469 1 96.94 397 GLY A N 1
ATOM 3188 C CA . GLY A 1 397 ? -23.953 14.672 15.195 1 96.94 397 GLY A CA 1
ATOM 3189 C C . GLY A 1 397 ? -24.797 13.617 14.492 1 96.94 397 GLY A C 1
ATOM 3190 O O . GLY A 1 397 ? -24.266 12.789 13.75 1 96.94 397 GLY A O 1
ATOM 3191 N N . HIS A 1 398 ? -26.078 13.609 14.656 1 96 398 HIS A N 1
ATOM 3192 C CA . HIS A 1 398 ? -26.969 12.641 14.047 1 96 398 HIS A CA 1
ATOM 3193 C C . HIS A 1 398 ? -26.938 12.75 12.523 1 96 398 HIS A C 1
ATOM 3195 O O . HIS A 1 398 ? -27.359 11.82 11.828 1 96 398 HIS A O 1
ATOM 3201 N N . GLY A 1 399 ? -26.484 13.883 12.062 1 97.06 399 GLY A N 1
ATOM 3202 C CA . GLY A 1 399 ? -26.375 14.07 10.625 1 97.06 399 GLY A CA 1
ATOM 3203 C C . GLY A 1 399 ? -25.016 13.672 10.086 1 97.06 399 GLY A C 1
ATOM 3204 O O . GLY A 1 399 ? -24.688 13.945 8.922 1 97.06 399 GLY A O 1
ATOM 3205 N N . MET A 1 400 ? -24.203 13.008 10.898 1 97 400 MET A N 1
ATOM 3206 C CA . MET A 1 400 ? -22.859 12.57 10.523 1 97 400 MET A CA 1
ATOM 3207 C C . MET A 1 400 ? -22.766 11.047 10.531 1 97 400 MET A C 1
ATOM 3209 O O . MET A 1 400 ? -23.578 10.375 11.18 1 97 400 MET A O 1
ATOM 3213 N N . PRO A 1 401 ? -21.75 10.484 9.773 1 95.81 401 PRO A N 1
ATOM 3214 C CA . PRO A 1 401 ? -21.609 9.031 9.773 1 95.81 401 PRO A CA 1
ATOM 3215 C C . PRO A 1 401 ? -21.328 8.453 11.156 1 95.81 401 PRO A C 1
ATOM 3217 O O . PRO A 1 401 ? -21.719 7.332 11.461 1 95.81 401 PRO A O 1
ATOM 3220 N N . TYR A 1 402 ? -20.656 9.109 11.953 1 96.56 402 TYR A N 1
ATOM 3221 C CA . TYR A 1 402 ? -20.344 8.797 13.344 1 96.56 402 TYR A CA 1
ATOM 3222 C C . TYR A 1 402 ? -19.969 10.055 14.109 1 96.56 402 TYR A C 1
ATOM 3224 O O . TYR A 1 402 ? -19.578 11.062 13.516 1 96.56 402 TYR A O 1
ATOM 3232 N N . PHE A 1 403 ? -20.156 9.992 15.5 1 97.19 403 PHE A N 1
ATOM 3233 C CA . PHE A 1 403 ? -19.781 11.156 16.297 1 97.19 403 PHE A CA 1
ATOM 3234 C C . PHE A 1 403 ? -19.719 10.789 17.781 1 97.19 403 PHE A C 1
ATOM 3236 O O . PHE A 1 403 ? -20.281 9.773 18.203 1 97.19 403 PHE A O 1
ATOM 3243 N N . PHE A 1 404 ? -18.984 11.586 18.516 1 96.88 404 PHE A N 1
ATOM 3244 C CA . PHE A 1 404 ? -18.969 11.555 19.969 1 96.88 404 PHE A CA 1
ATOM 3245 C C . PHE A 1 404 ? -19.344 12.922 20.547 1 96.88 404 PHE A C 1
ATOM 3247 O O . PHE A 1 404 ? -18.562 13.875 20.453 1 96.88 404 PHE A O 1
ATOM 3254 N N . GLY A 1 405 ? -20.5 13.016 21.141 1 96.62 405 GLY A N 1
ATOM 3255 C CA . GLY A 1 405 ? -20.938 14.219 21.828 1 96.62 405 GLY A CA 1
ATOM 3256 C C . GLY A 1 405 ? -20.734 14.148 23.328 1 96.62 405 GLY A C 1
ATOM 3257 O O . GLY A 1 405 ? -20.016 13.273 23.828 1 96.62 405 GLY A O 1
ATOM 3258 N N . HIS A 1 406 ? -21.25 15.188 23.984 1 96.06 406 HIS A N 1
ATOM 3259 C CA . HIS A 1 406 ? -21.188 15.219 25.438 1 96.06 406 HIS A CA 1
ATOM 3260 C C . HIS A 1 406 ? -22.188 14.234 26.047 1 96.06 406 HIS A C 1
ATOM 3262 O O . HIS A 1 406 ? -21.859 13.539 27.016 1 96.06 406 HIS A O 1
ATOM 3268 N N . ASN A 1 407 ? -23.344 14.102 25.422 1 95.38 407 ASN A N 1
ATOM 3269 C CA . ASN A 1 407 ? -24.391 13.281 26 1 95.38 407 ASN A CA 1
ATOM 3270 C C . ASN A 1 407 ? -24.719 12.086 25.125 1 95.38 407 ASN A C 1
ATOM 3272 O O . ASN A 1 407 ? -25.359 11.125 25.578 1 95.38 407 ASN A O 1
ATOM 3276 N N . SER A 1 408 ? -24.312 12.195 23.906 1 95.81 408 SER A N 1
ATOM 3277 C CA . SER A 1 408 ? -24.656 11.141 22.953 1 95.81 408 SER A CA 1
ATOM 3278 C C . SER A 1 408 ? -23.484 10.797 22.047 1 95.81 408 SER A C 1
ATOM 3280 O O . SER A 1 408 ? -22.547 11.586 21.906 1 95.81 408 SER A O 1
ATOM 3282 N N . CYS A 1 409 ? -23.531 9.609 21.484 1 96.06 409 CYS A N 1
ATOM 3283 C CA . CYS A 1 409 ? -22.516 9.195 20.516 1 96.06 409 CYS A CA 1
ATOM 3284 C C . CYS A 1 409 ? -23.078 8.148 19.547 1 96.06 409 CYS A C 1
ATOM 3286 O O . CYS A 1 409 ? -24.109 7.527 19.844 1 96.06 409 CYS A O 1
ATOM 3288 N N . SER A 1 410 ? -22.547 8.055 18.453 1 96.12 410 SER A N 1
ATOM 3289 C CA . SER A 1 410 ? -22.844 7.059 17.438 1 96.12 410 SER A CA 1
ATOM 3290 C C . SER A 1 410 ? -21.578 6.527 16.781 1 96.12 410 SER A C 1
ATOM 3292 O O . SER A 1 410 ? -20.75 7.301 16.281 1 96.12 410 SER A O 1
ATOM 3294 N N . LEU A 1 411 ? -21.422 5.23 16.828 1 93.19 411 LEU A N 1
ATOM 3295 C CA . LEU A 1 411 ? -20.234 4.602 16.281 1 93.19 411 LEU A CA 1
ATOM 3296 C C . LEU A 1 411 ? -20.422 4.23 14.82 1 93.19 411 LEU A C 1
ATOM 3298 O O . LEU A 1 411 ? -21.562 4.043 14.375 1 93.19 411 LEU A O 1
ATOM 3302 N N . ALA A 1 412 ? -19.266 4.16 14.195 1 89.94 412 ALA A N 1
ATOM 3303 C CA . ALA A 1 412 ? -19.297 3.664 12.82 1 89.94 412 ALA A CA 1
ATOM 3304 C C . ALA A 1 412 ? -19.703 2.193 12.781 1 89.94 412 ALA A C 1
ATOM 3306 O O . ALA A 1 412 ? -19.422 1.442 13.727 1 89.94 412 ALA A O 1
ATOM 3307 N N . GLU A 1 413 ? -20.281 1.795 11.68 1 84 413 GLU A N 1
ATOM 3308 C CA . GLU A 1 413 ? -20.766 0.423 11.539 1 84 413 GLU A CA 1
ATOM 3309 C C . GLU A 1 413 ? -19.609 -0.569 11.539 1 84 413 GLU A C 1
ATOM 3311 O O . GLU A 1 413 ? -19.656 -1.603 12.203 1 84 413 GLU A O 1
ATOM 3316 N N . ASP A 1 414 ? -18.578 -0.259 10.805 1 83.5 414 ASP A N 1
ATOM 3317 C CA . ASP A 1 414 ? -17.406 -1.128 10.734 1 83.5 414 ASP A CA 1
ATOM 3318 C C . ASP A 1 414 ? -16.25 -0.549 11.539 1 83.5 414 ASP A C 1
ATOM 3320 O O . ASP A 1 414 ? -16.062 0.669 11.586 1 83.5 414 ASP A O 1
ATOM 3324 N N . PRO A 1 415 ? -15.492 -1.554 12.141 1 81.94 415 PRO A N 1
ATOM 3325 C CA . PRO A 1 415 ? -14.273 -1.056 12.789 1 81.94 415 PRO A CA 1
ATOM 3326 C C . PRO A 1 415 ? -13.32 -0.373 11.812 1 81.94 415 PRO A C 1
ATOM 3328 O O . PRO A 1 415 ? -13.359 -0.649 10.617 1 81.94 415 PRO A O 1
ATOM 3331 N N . ALA A 1 416 ? -12.516 0.399 12.445 1 82.94 416 ALA A N 1
ATOM 3332 C CA . ALA A 1 416 ? -11.609 1.222 11.648 1 82.94 416 ALA A CA 1
ATOM 3333 C C . ALA A 1 416 ? -10.703 0.355 10.781 1 82.94 416 ALA A C 1
ATOM 3335 O O . ALA A 1 416 ? -10.438 0.688 9.625 1 82.94 416 ALA A O 1
ATOM 3336 N N . VAL A 1 417 ? -10.25 -0.672 11.344 1 79.19 417 VAL A N 1
ATOM 3337 C CA . VAL A 1 417 ? -9.32 -1.543 10.633 1 79.19 417 VAL A CA 1
ATOM 3338 C C . VAL A 1 417 ? -10.008 -2.143 9.406 1 79.19 417 VAL A C 1
ATOM 3340 O O . VAL A 1 417 ? -9.445 -2.139 8.305 1 79.19 417 VAL A O 1
ATOM 3343 N N . VAL A 1 418 ? -11.211 -2.547 9.531 1 83.19 418 VAL A N 1
ATOM 3344 C CA . VAL A 1 418 ? -11.977 -3.166 8.453 1 83.19 418 VAL A CA 1
ATOM 3345 C C . VAL A 1 418 ? -12.367 -2.109 7.422 1 83.19 418 VAL A C 1
ATOM 3347 O O . VAL A 1 418 ? -12.32 -2.361 6.215 1 83.19 418 VAL A O 1
ATOM 3350 N N . GLU A 1 419 ? -12.617 -0.964 7.867 1 83.19 419 GLU A N 1
ATOM 3351 C CA . GLU A 1 419 ? -13 0.11 6.953 1 83.19 419 GLU A CA 1
ATOM 3352 C C . GLU A 1 419 ? -11.82 0.522 6.07 1 83.19 419 GLU A C 1
ATOM 3354 O O . GLU A 1 419 ? -12.008 0.846 4.895 1 83.19 419 GLU A O 1
ATOM 3359 N N . HIS A 1 420 ? -10.703 0.501 6.605 1 81.94 420 HIS A N 1
ATOM 3360 C CA . HIS A 1 420 ? -9.508 0.953 5.902 1 81.94 420 HIS A CA 1
ATOM 3361 C C . HIS A 1 420 ? -8.969 -0.134 4.98 1 81.94 420 HIS A C 1
ATOM 3363 O O . HIS A 1 420 ? -8.258 0.161 4.012 1 81.94 420 HIS A O 1
ATOM 3369 N N . ALA A 1 421 ? -9.242 -1.394 5.352 1 85.31 421 ALA A N 1
ATOM 3370 C CA . ALA A 1 421 ? -8.727 -2.525 4.594 1 85.31 421 ALA A CA 1
ATOM 3371 C C . ALA A 1 421 ? -9.695 -3.705 4.629 1 85.31 421 ALA A C 1
ATOM 3373 O O . ALA A 1 421 ? -9.359 -4.77 5.156 1 85.31 421 ALA A O 1
ATOM 3374 N N . PRO A 1 422 ? -10.781 -3.537 3.932 1 79 422 PRO A N 1
ATOM 3375 C CA . PRO A 1 422 ? -11.781 -4.609 4.008 1 79 422 PRO A CA 1
ATOM 3376 C C . PRO A 1 422 ? -11.273 -5.922 3.416 1 79 422 PRO A C 1
ATOM 3378 O O . PRO A 1 422 ? -11.75 -6.996 3.797 1 79 422 PRO A O 1
ATOM 3381 N N . ALA A 1 423 ? -10.273 -5.84 2.516 1 83.75 423 ALA A N 1
ATOM 3382 C CA . ALA A 1 423 ? -9.758 -7.043 1.861 1 83.75 423 ALA A CA 1
ATOM 3383 C C . ALA A 1 423 ? -8.445 -7.488 2.488 1 83.75 423 ALA A C 1
ATOM 3385 O O . ALA A 1 423 ? -7.684 -8.242 1.879 1 83.75 423 ALA A O 1
ATOM 3386 N N . GLY A 1 424 ? -8.094 -6.953 3.635 1 85 424 GLY A N 1
ATOM 3387 C CA . GLY A 1 424 ? -6.879 -7.363 4.324 1 85 424 GLY A CA 1
ATOM 3388 C C . GLY A 1 424 ? -5.824 -6.273 4.371 1 85 424 GLY A C 1
ATOM 3389 O O . GLY A 1 424 ? -5.824 -5.367 3.539 1 85 424 GLY A O 1
ATOM 3390 N N . LEU A 1 425 ? -4.992 -6.414 5.371 1 82.81 425 LEU A N 1
ATOM 3391 C CA . LEU A 1 425 ? -3.973 -5.402 5.629 1 82.81 425 LEU A CA 1
ATOM 3392 C C . LEU A 1 425 ? -3.01 -5.289 4.453 1 82.81 425 LEU A C 1
ATOM 3394 O O . LEU A 1 425 ? -2.652 -4.184 4.043 1 82.81 425 LEU A O 1
ATOM 3398 N N . THR A 1 426 ? -2.654 -6.438 3.887 1 83.56 426 THR A N 1
ATOM 3399 C CA . THR A 1 426 ? -1.72 -6.461 2.766 1 83.56 426 THR A CA 1
ATOM 3400 C C . THR A 1 426 ? -2.322 -5.766 1.547 1 83.56 426 THR A C 1
ATOM 3402 O O . THR A 1 426 ? -1.661 -4.949 0.901 1 83.56 426 THR A O 1
ATOM 3405 N N . ALA A 1 427 ? -3.559 -6.043 1.327 1 85.56 427 ALA A N 1
ATOM 3406 C CA . ALA A 1 427 ? -4.266 -5.387 0.232 1 85.56 427 ALA A CA 1
ATOM 3407 C C . ALA A 1 427 ? -4.375 -3.883 0.473 1 85.56 427 ALA A C 1
ATOM 3409 O O . ALA A 1 427 ? -4.273 -3.088 -0.465 1 85.56 427 ALA A O 1
ATOM 3410 N N . GLY A 1 428 ? -4.57 -3.516 1.687 1 85.81 428 GLY A N 1
ATOM 3411 C CA . GLY A 1 428 ? -4.637 -2.107 2.043 1 85.81 428 GLY A CA 1
ATOM 3412 C C . GLY A 1 428 ? -3.354 -1.354 1.749 1 85.81 428 GLY A C 1
ATOM 3413 O O . GLY A 1 428 ? -3.387 -0.244 1.213 1 85.81 428 GLY A O 1
ATOM 3414 N N . ILE A 1 429 ? -2.256 -1.96 2.039 1 85.44 429 ILE A N 1
ATOM 3415 C CA . ILE A 1 429 ? -0.958 -1.351 1.769 1 85.44 429 ILE A CA 1
ATOM 3416 C C . ILE A 1 429 ? -0.77 -1.181 0.263 1 85.44 429 ILE A C 1
ATOM 3418 O O . ILE A 1 429 ? -0.317 -0.131 -0.198 1 85.44 429 ILE A O 1
ATOM 3422 N N . SER A 1 430 ? -1.189 -2.133 -0.428 1 87.19 430 SER A N 1
ATOM 3423 C CA . SER A 1 430 ? -0.988 -2.156 -1.873 1 87.19 430 SER A CA 1
ATOM 3424 C C . SER A 1 430 ? -1.843 -1.102 -2.568 1 87.19 430 SER A C 1
ATOM 3426 O O . SER A 1 430 ? -1.455 -0.566 -3.607 1 87.19 430 SER A O 1
ATOM 3428 N N . SER A 1 431 ? -2.93 -0.77 -1.997 1 83.94 431 SER A N 1
ATOM 3429 C CA . SER A 1 431 ? -3.865 0.142 -2.646 1 83.94 431 SER A CA 1
ATOM 3430 C C . SER A 1 431 ? -3.705 1.565 -2.121 1 83.94 431 SER A C 1
ATOM 3432 O O . SER A 1 431 ? -4.551 2.424 -2.373 1 83.94 431 SER A O 1
ATOM 3434 N N . SER A 1 432 ? -2.66 1.86 -1.315 1 82.81 432 SER A N 1
ATOM 3435 C CA . SER A 1 432 ? -2.553 3.174 -0.688 1 82.81 432 SER A CA 1
ATOM 3436 C C . SER A 1 432 ? -1.188 3.801 -0.951 1 82.81 432 SER A C 1
ATOM 3438 O O . SER A 1 432 ? -0.644 4.5 -0.093 1 82.81 432 SER A O 1
ATOM 3440 N N . MET A 1 433 ? -0.717 3.613 -2.068 1 83.12 433 MET A N 1
ATOM 3441 C CA . MET A 1 433 ? 0.553 4.246 -2.41 1 83.12 433 MET A CA 1
ATOM 3442 C C . MET A 1 433 ? 0.381 5.754 -2.576 1 83.12 433 MET A C 1
ATOM 3444 O O . MET A 1 433 ? -0.623 6.211 -3.123 1 83.12 433 MET A O 1
ATOM 3448 N N . PRO A 1 434 ? 1.392 6.496 -2.127 1 90.06 434 PRO A N 1
ATOM 3449 C CA . PRO A 1 434 ? 1.27 7.945 -2.275 1 90.06 434 PRO A CA 1
ATOM 3450 C C . PRO A 1 434 ? 1.354 8.398 -3.732 1 90.06 434 PRO A C 1
ATOM 3452 O O . PRO A 1 434 ? 1.941 7.703 -4.566 1 90.06 434 PRO A O 1
ATOM 3455 N N . ALA A 1 435 ? 0.79 9.562 -3.982 1 91.38 435 ALA A N 1
ATOM 3456 C CA . ALA A 1 435 ? 0.826 10.141 -5.324 1 91.38 435 ALA A CA 1
ATOM 3457 C C . ALA A 1 435 ? 2.246 10.547 -5.707 1 91.38 435 ALA A C 1
ATOM 3459 O O . ALA A 1 435 ? 2.605 10.539 -6.887 1 91.38 435 ALA A O 1
ATOM 3460 N N . LYS A 1 436 ? 3.029 10.938 -4.766 1 91.06 436 LYS A N 1
ATOM 3461 C CA . LYS A 1 436 ? 4.441 11.281 -4.914 1 91.06 436 LYS A CA 1
ATOM 3462 C C . LYS A 1 436 ? 5.27 10.719 -3.764 1 91.06 436 LYS A C 1
ATOM 3464 O O . LYS A 1 436 ? 4.777 10.594 -2.639 1 91.06 436 LYS A O 1
ATOM 3469 N N . GLY A 1 437 ? 6.527 10.359 -4.074 1 90.81 437 GLY A N 1
ATOM 3470 C CA . GLY A 1 437 ? 7.457 9.984 -3.023 1 90.81 437 GLY A CA 1
ATOM 3471 C C . GLY A 1 437 ? 7.398 8.508 -2.678 1 90.81 437 GLY A C 1
ATOM 3472 O O . GLY A 1 437 ? 7.883 8.086 -1.623 1 90.81 437 GLY A O 1
ATOM 3473 N N . ALA A 1 438 ? 6.852 7.703 -3.48 1 89.88 438 ALA A N 1
ATOM 3474 C CA . ALA A 1 438 ? 6.824 6.262 -3.234 1 89.88 438 ALA A CA 1
ATOM 3475 C C . ALA A 1 438 ? 8.227 5.668 -3.307 1 89.88 438 ALA A C 1
ATOM 3477 O O . ALA A 1 438 ? 9.055 6.109 -4.109 1 89.88 438 ALA A O 1
ATOM 3478 N N . THR A 1 439 ? 8.641 4.664 -2.482 1 82.88 439 THR A N 1
ATOM 3479 C CA . THR A 1 439 ? 10 4.148 -2.416 1 82.88 439 THR A CA 1
ATOM 3480 C C . THR A 1 439 ? 10.047 2.689 -2.865 1 82.88 439 THR A C 1
ATOM 3482 O O . THR A 1 439 ? 11.086 2.215 -3.338 1 82.88 439 THR A O 1
ATOM 3485 N N . GLY A 1 440 ? 9.047 1.87 -2.684 1 84.56 440 GLY A N 1
ATOM 3486 C CA . GLY A 1 440 ? 9.047 0.457 -3.023 1 84.56 440 GLY A CA 1
ATOM 3487 C C . GLY A 1 440 ? 9.93 -0.375 -2.111 1 84.56 440 GLY A C 1
ATOM 3488 O O . GLY A 1 440 ? 10.359 -1.47 -2.484 1 84.56 440 GLY A O 1
ATOM 3489 N N . ASP A 1 441 ? 10.227 -0.02 -0.946 1 86.81 441 ASP A N 1
ATOM 3490 C CA . ASP A 1 441 ? 11.172 -0.584 0.012 1 86.81 441 ASP A CA 1
ATOM 3491 C C . ASP A 1 441 ? 10.695 -1.948 0.512 1 86.81 441 ASP A C 1
ATOM 3493 O O . ASP A 1 441 ? 9.508 -2.262 0.441 1 86.81 441 ASP A O 1
ATOM 3497 N N . ILE A 1 442 ? 11.703 -2.811 0.994 1 89.69 442 ILE A N 1
ATOM 3498 C CA . ILE A 1 442 ? 11.461 -4.148 1.524 1 89.69 442 ILE A CA 1
ATOM 3499 C C . ILE A 1 442 ? 10.727 -4.047 2.859 1 89.69 442 ILE A C 1
ATOM 3501 O O . ILE A 1 442 ? 10.102 -5.012 3.309 1 89.69 442 ILE A O 1
ATOM 3505 N N . HIS A 1 443 ? 10.758 -2.924 3.447 1 90 443 HIS A N 1
ATOM 3506 C CA . HIS A 1 443 ? 10.094 -2.709 4.727 1 90 443 HIS A CA 1
ATOM 3507 C C . HIS A 1 443 ? 8.766 -1.979 4.543 1 90 443 HIS A C 1
ATOM 3509 O O . HIS A 1 443 ? 8.656 -1.078 3.707 1 90 443 HIS A O 1
ATOM 3515 N N . ALA A 1 444 ? 7.836 -2.396 5.332 1 88.62 444 ALA A N 1
ATOM 3516 C CA . ALA A 1 444 ? 6.516 -1.778 5.285 1 88.62 444 ALA A CA 1
ATOM 3517 C C . ALA A 1 444 ? 6.586 -0.301 5.656 1 88.62 444 ALA A C 1
ATOM 3519 O O . ALA A 1 444 ? 7.324 0.082 6.566 1 88.62 444 ALA A O 1
ATOM 3520 N N . PRO A 1 445 ? 5.746 0.467 4.953 1 89.12 445 PRO A N 1
ATOM 3521 C CA . PRO A 1 445 ? 5.684 1.873 5.355 1 89.12 445 PRO A CA 1
ATOM 3522 C C . PRO A 1 445 ? 5.145 2.057 6.773 1 89.12 445 PRO A C 1
ATOM 3524 O O . PRO A 1 445 ? 4.246 1.325 7.195 1 89.12 445 PRO A O 1
ATOM 3527 N N . ASN A 1 446 ? 5.809 2.969 7.516 1 89.88 446 ASN A N 1
ATOM 3528 C CA . ASN A 1 446 ? 5.277 3.43 8.797 1 89.88 446 ASN A CA 1
ATOM 3529 C C . ASN A 1 446 ? 4.363 4.637 8.617 1 89.88 446 ASN A C 1
ATOM 3531 O O . ASN A 1 446 ? 4.836 5.762 8.461 1 89.88 446 ASN A O 1
ATOM 3535 N N . PRO A 1 447 ? 3.098 4.445 8.695 1 88.06 447 PRO A N 1
ATOM 3536 C CA . PRO A 1 447 ? 2.172 5.527 8.359 1 88.06 447 PRO A CA 1
ATOM 3537 C C . PRO A 1 447 ? 2.223 6.68 9.367 1 88.06 447 PRO A C 1
ATOM 3539 O O . PRO A 1 447 ? 1.687 7.758 9.102 1 88.06 447 PRO A O 1
ATOM 3542 N N . ILE A 1 448 ? 2.873 6.504 10.531 1 92.69 448 ILE A N 1
ATOM 3543 C CA . ILE A 1 448 ? 2.902 7.562 11.531 1 92.69 448 ILE A CA 1
ATOM 3544 C C . ILE A 1 448 ? 4.242 8.297 11.469 1 92.69 448 ILE A C 1
ATOM 3546 O O . ILE A 1 448 ? 4.508 9.188 12.281 1 92.69 448 ILE A O 1
ATOM 3550 N N . ASN A 1 449 ? 5.039 7.852 10.508 1 94.25 449 ASN A N 1
ATOM 3551 C CA . ASN A 1 449 ? 6.273 8.594 10.281 1 94.25 449 ASN A CA 1
ATOM 3552 C C . ASN A 1 449 ? 6.016 9.891 9.516 1 94.25 449 ASN A C 1
ATOM 3554 O O . ASN A 1 449 ? 5.168 9.93 8.625 1 94.25 449 ASN A O 1
ATOM 3558 N N . ARG A 1 450 ? 6.809 10.922 9.891 1 95.19 450 ARG A N 1
ATOM 3559 C CA . ARG A 1 450 ? 6.574 12.234 9.305 1 95.19 450 ARG A CA 1
ATOM 3560 C C . ARG A 1 450 ? 6.785 12.211 7.797 1 95.19 450 ARG A C 1
ATOM 3562 O O . ARG A 1 450 ? 6.262 13.055 7.074 1 95.19 450 ARG A O 1
ATOM 3569 N N . TYR A 1 451 ? 7.605 11.273 7.238 1 95.56 451 TYR A N 1
ATOM 3570 C CA . TYR A 1 451 ? 7.762 11.148 5.793 1 95.56 451 TYR A CA 1
ATOM 3571 C C . TYR A 1 451 ? 6.41 10.938 5.117 1 95.56 451 TYR A C 1
ATOM 3573 O O . TYR A 1 451 ? 6.078 11.633 4.152 1 95.56 451 TYR A O 1
ATOM 3581 N N . PHE A 1 452 ? 5.621 10.078 5.629 1 94.12 452 PHE A N 1
ATOM 3582 C CA . PHE A 1 452 ? 4.355 9.711 5.004 1 94.12 452 PHE A CA 1
ATOM 3583 C C . PHE A 1 452 ? 3.232 10.625 5.48 1 94.12 452 PHE A C 1
ATOM 3585 O O . PHE A 1 452 ? 2.242 10.82 4.77 1 94.12 452 PHE A O 1
ATOM 3592 N N . ARG A 1 453 ? 3.379 11.258 6.633 1 96.06 453 ARG A N 1
ATOM 3593 C CA . ARG A 1 453 ? 2.342 12.141 7.156 1 96.06 453 ARG A CA 1
ATOM 3594 C C . ARG A 1 453 ? 2.416 13.516 6.508 1 96.06 453 ARG A C 1
ATOM 3596 O O . ARG A 1 453 ? 1.404 14.211 6.395 1 96.06 453 ARG A O 1
ATOM 3603 N N . HIS A 1 454 ? 3.672 13.812 6.125 1 97.5 454 HIS A N 1
ATOM 3604 C CA . HIS A 1 454 ? 3.832 15.195 5.699 1 97.5 454 HIS A CA 1
ATOM 3605 C C . HIS A 1 454 ? 4.664 15.289 4.426 1 97.5 454 HIS A C 1
ATOM 3607 O O . HIS A 1 454 ? 4.219 15.859 3.43 1 97.5 454 HIS A O 1
ATOM 3613 N N . ILE A 1 455 ? 5.848 14.773 4.324 1 96.38 455 ILE A N 1
ATOM 3614 C CA . ILE A 1 455 ? 6.82 15.055 3.275 1 96.38 455 ILE A CA 1
ATOM 3615 C C . ILE A 1 455 ? 6.238 14.68 1.914 1 96.38 455 ILE A C 1
ATOM 3617 O O . ILE A 1 455 ? 6.402 15.414 0.938 1 96.38 455 ILE A O 1
ATOM 3621 N N . VAL A 1 456 ? 5.52 13.602 1.835 1 95.56 456 VAL A N 1
ATOM 3622 C CA . VAL A 1 456 ? 4.977 13.18 0.549 1 95.56 456 VAL A CA 1
ATOM 3623 C C . VAL A 1 456 ? 3.932 14.188 0.073 1 95.56 456 VAL A C 1
ATOM 3625 O O . VAL A 1 456 ? 3.59 14.219 -1.111 1 95.56 456 VAL A O 1
ATOM 3628 N N . HIS A 1 457 ? 3.439 15.055 0.942 1 96.62 457 HIS A N 1
ATOM 3629 C CA . HIS A 1 457 ? 2.387 16.016 0.62 1 96.62 457 HIS A CA 1
ATOM 3630 C C . HIS A 1 457 ? 2.959 17.406 0.408 1 96.62 457 HIS A C 1
ATOM 3632 O O . HIS A 1 457 ? 2.211 18.359 0.183 1 96.62 457 HIS A O 1
ATOM 3638 N N . CYS A 1 458 ? 4.246 17.578 0.509 1 97 458 CYS A N 1
ATOM 3639 C CA . CYS A 1 458 ? 4.863 18.906 0.489 1 97 458 CYS A CA 1
ATOM 3640 C C . CYS A 1 458 ? 6.012 18.953 -0.51 1 97 458 CYS A C 1
ATOM 3642 O O . CYS A 1 458 ? 7.07 18.375 -0.273 1 97 458 CYS A O 1
ATOM 3644 N N . LYS A 1 459 ? 5.836 19.719 -1.512 1 95.25 459 LYS A N 1
ATOM 3645 C CA . LYS A 1 459 ? 6.832 19.828 -2.572 1 95.25 459 LYS A CA 1
ATOM 3646 C C . LYS A 1 459 ? 8.141 20.406 -2.033 1 95.25 459 LYS A C 1
ATOM 3648 O O . LYS A 1 459 ? 9.227 19.938 -2.396 1 95.25 459 LYS A O 1
ATOM 3653 N N . GLU A 1 460 ? 8.039 21.328 -1.18 1 94.94 460 GLU A N 1
ATOM 3654 C CA . GLU A 1 460 ? 9.234 21.984 -0.652 1 94.94 460 GLU A CA 1
ATOM 3655 C C . GLU A 1 460 ? 10.062 21.016 0.196 1 94.94 460 GLU A C 1
ATOM 3657 O O . GLU A 1 460 ? 11.289 20.953 0.054 1 94.94 460 GLU A O 1
ATOM 3662 N N . CYS A 1 461 ? 9.414 20.328 1.022 1 96.75 461 CYS A N 1
ATOM 3663 C CA . CYS A 1 461 ? 10.141 19.391 1.872 1 96.75 461 CYS A CA 1
ATOM 3664 C C . CYS A 1 461 ? 10.695 18.234 1.054 1 96.75 461 CYS A C 1
ATOM 3666 O O . CYS A 1 461 ? 11.805 17.75 1.324 1 96.75 461 CYS A O 1
ATOM 3668 N N . ARG A 1 462 ? 9.953 17.75 0.021 1 96 462 ARG A N 1
ATOM 3669 C CA . ARG A 1 462 ? 10.492 16.734 -0.878 1 96 462 ARG A CA 1
ATOM 3670 C C . ARG A 1 462 ? 11.734 17.25 -1.6 1 96 462 ARG A C 1
ATOM 3672 O O . ARG A 1 462 ? 12.727 16.516 -1.732 1 96 462 ARG A O 1
ATOM 3679 N N . SER A 1 463 ? 11.664 18.453 -2.047 1 95.69 463 SER A N 1
ATOM 3680 C CA . SER A 1 463 ? 12.805 19.062 -2.723 1 95.69 463 SER A CA 1
ATOM 3681 C C . SER A 1 463 ? 14.008 19.172 -1.788 1 95.69 463 SER A C 1
ATOM 3683 O O . SER A 1 463 ? 15.148 18.938 -2.199 1 95.69 463 SER A O 1
ATOM 3685 N N . ALA A 1 464 ? 13.695 19.578 -0.568 1 96.12 464 ALA A N 1
ATOM 3686 C CA . ALA A 1 464 ? 14.773 19.656 0.417 1 96.12 464 ALA A CA 1
ATOM 3687 C C . ALA A 1 464 ? 15.438 18.297 0.618 1 96.12 464 ALA A C 1
ATOM 3689 O O . ALA A 1 464 ? 16.672 18.203 0.637 1 96.12 464 ALA A O 1
ATOM 3690 N N . VAL A 1 465 ? 14.672 17.266 0.744 1 96 465 VAL A N 1
ATOM 3691 C CA . VAL A 1 465 ? 15.188 15.914 0.92 1 96 465 VAL A CA 1
ATOM 3692 C C . VAL A 1 465 ? 16.062 15.539 -0.273 1 96 465 VAL A C 1
ATOM 3694 O O . VAL A 1 465 ? 17.188 15.07 -0.1 1 96 465 VAL A O 1
ATOM 3697 N N . LYS A 1 466 ? 15.586 15.773 -1.468 1 95.5 466 LYS A N 1
ATOM 3698 C CA . LYS A 1 466 ? 16.344 15.461 -2.678 1 95.5 466 LYS A CA 1
ATOM 3699 C C . LYS A 1 466 ? 17.656 16.25 -2.723 1 95.5 466 LYS A C 1
ATOM 3701 O O . LYS A 1 466 ? 18.703 15.68 -3.035 1 95.5 466 LYS A O 1
ATOM 3706 N N . SER A 1 467 ? 17.609 17.469 -2.373 1 96.44 467 SER A N 1
ATOM 3707 C CA . SER A 1 467 ? 18.781 18.328 -2.404 1 96.44 467 SER A CA 1
ATOM 3708 C C . SER A 1 467 ? 19.844 17.859 -1.419 1 96.44 467 SER A C 1
ATOM 3710 O O . SER A 1 467 ? 21.016 17.75 -1.769 1 96.44 467 SER A O 1
ATOM 3712 N N . PHE A 1 468 ? 19.406 17.562 -0.221 1 96.81 468 PHE A N 1
ATOM 3713 C CA . PHE A 1 468 ? 20.359 17.109 0.782 1 96.81 468 PHE A CA 1
ATOM 3714 C C . PHE A 1 468 ? 20.969 15.773 0.394 1 96.81 468 PHE A C 1
ATOM 3716 O O . PHE A 1 468 ? 22.125 15.5 0.682 1 96.81 468 PHE A O 1
ATOM 3723 N N . GLN A 1 469 ? 20.188 14.945 -0.219 1 95.88 469 GLN A N 1
ATOM 3724 C CA . GLN A 1 469 ? 20.719 13.672 -0.699 1 95.88 469 GLN A CA 1
ATOM 3725 C C . GLN A 1 469 ? 21.766 13.883 -1.777 1 95.88 469 GLN A C 1
ATOM 3727 O O . GLN A 1 469 ? 22.844 13.266 -1.738 1 95.88 469 GLN A O 1
ATOM 3732 N N . VAL A 1 470 ? 21.531 14.781 -2.705 1 96.56 470 VAL A N 1
ATOM 3733 C CA . VAL A 1 470 ? 22.469 15.078 -3.787 1 96.56 470 VAL A CA 1
ATOM 3734 C C . VAL A 1 470 ? 23.75 15.68 -3.213 1 96.56 470 VAL A C 1
ATOM 3736 O O . VAL A 1 470 ? 24.859 15.266 -3.57 1 96.56 470 VAL A O 1
ATOM 3739 N N . TRP A 1 471 ? 23.562 16.562 -2.309 1 97.19 471 TRP A N 1
ATOM 3740 C CA . TRP A 1 471 ? 24.719 17.219 -1.717 1 97.19 471 TRP A CA 1
ATOM 3741 C C . TRP A 1 471 ? 25.547 16.234 -0.89 1 97.19 471 TRP A C 1
ATOM 3743 O O . TRP A 1 471 ? 26.781 16.297 -0.887 1 97.19 471 TRP A O 1
ATOM 3753 N N . ARG A 1 472 ? 24.844 15.406 -0.184 1 97.44 472 ARG A N 1
ATOM 3754 C CA . ARG A 1 472 ? 25.562 14.383 0.567 1 97.44 472 ARG A CA 1
ATOM 3755 C C . ARG A 1 472 ? 26.453 13.547 -0.353 1 97.44 472 ARG A C 1
ATOM 3757 O O . ARG A 1 472 ? 27.625 13.352 -0.074 1 97.44 472 ARG A O 1
ATOM 3764 N N . ASN A 1 473 ? 25.922 13.141 -1.454 1 95.88 473 ASN A N 1
ATOM 3765 C CA . ASN A 1 473 ? 26.656 12.32 -2.412 1 95.88 473 ASN A CA 1
ATOM 3766 C C . ASN A 1 473 ? 27.797 13.109 -3.057 1 95.88 473 ASN A C 1
ATOM 3768 O O . ASN A 1 473 ? 28.891 12.578 -3.252 1 95.88 473 ASN A O 1
ATOM 3772 N N . ALA A 1 474 ? 27.562 14.32 -3.377 1 97.38 474 ALA A N 1
ATOM 3773 C CA . ALA A 1 474 ? 28.594 15.188 -3.951 1 97.38 474 ALA A CA 1
ATOM 3774 C C . ALA A 1 474 ? 29.75 15.367 -2.982 1 97.38 474 ALA A C 1
ATOM 3776 O O . ALA A 1 474 ? 30.922 15.273 -3.381 1 97.38 474 ALA A O 1
ATOM 3777 N N . PHE A 1 475 ? 29.422 15.523 -1.727 1 97.56 475 PHE A N 1
ATOM 3778 C CA . PHE A 1 475 ? 30.453 15.703 -0.719 1 97.56 475 PHE A CA 1
ATOM 3779 C C . PHE A 1 475 ? 31.281 14.43 -0.562 1 97.56 475 PHE A C 1
ATOM 3781 O O . PHE A 1 475 ? 32.5 14.492 -0.406 1 97.56 475 PHE A O 1
ATOM 3788 N N . VAL A 1 476 ? 30.641 13.344 -0.642 1 96.25 476 VAL A N 1
ATOM 3789 C CA . VAL A 1 476 ? 31.344 12.07 -0.538 1 96.25 476 VAL A CA 1
ATOM 3790 C C . VAL A 1 476 ? 32.281 11.898 -1.738 1 96.25 476 VAL A C 1
ATOM 3792 O O . VAL A 1 476 ? 33.438 11.531 -1.58 1 96.25 476 VAL A O 1
ATOM 3795 N N . PHE A 1 477 ? 31.812 12.25 -2.879 1 95.62 477 PHE A N 1
ATOM 3796 C CA . PHE A 1 477 ? 32.625 12.156 -4.094 1 95.62 477 PHE A CA 1
ATOM 3797 C C . PHE A 1 477 ? 33.812 13.086 -4.016 1 95.62 477 PHE A C 1
ATOM 3799 O O . PHE A 1 477 ? 34.938 12.695 -4.355 1 95.62 477 PHE A O 1
ATOM 3806 N N . MET A 1 478 ? 33.594 14.234 -3.551 1 97.25 478 MET A N 1
ATOM 3807 C CA . MET A 1 478 ? 34.656 15.211 -3.426 1 97.25 478 MET A CA 1
ATOM 3808 C C . MET A 1 478 ? 35.688 14.766 -2.389 1 97.25 478 MET A C 1
ATOM 3810 O O . MET A 1 478 ? 36.875 15.016 -2.545 1 97.25 478 MET A O 1
ATOM 3814 N N . ALA A 1 479 ? 35.188 14.141 -1.382 1 96.69 479 ALA A N 1
ATOM 3815 C CA . ALA A 1 479 ? 36.094 13.617 -0.378 1 96.69 479 ALA A CA 1
ATOM 3816 C C . ALA A 1 479 ? 37 12.539 -0.974 1 96.69 479 ALA A C 1
ATOM 3818 O O . ALA A 1 479 ? 38.219 12.562 -0.765 1 96.69 479 ALA A O 1
ATOM 3819 N N . PHE A 1 480 ? 36.438 11.688 -1.747 1 94.19 480 PHE A N 1
ATOM 3820 C CA . PHE A 1 480 ? 37.219 10.625 -2.379 1 94.19 480 PHE A CA 1
ATOM 3821 C C . PHE A 1 480 ? 38.219 11.203 -3.365 1 94.19 480 PHE A C 1
ATOM 3823 O O . PHE A 1 480 ? 39.375 10.734 -3.436 1 94.19 480 PHE A O 1
ATOM 3830 N N . THR A 1 481 ? 37.844 12.172 -4.082 1 95.81 481 THR A N 1
ATOM 3831 C CA . THR A 1 481 ? 38.75 12.828 -5.027 1 95.81 481 THR A CA 1
ATOM 3832 C C . THR A 1 481 ? 39.906 13.508 -4.301 1 95.81 481 THR A C 1
ATOM 3834 O O . THR A 1 481 ? 41.062 13.406 -4.723 1 95.81 481 THR A O 1
ATOM 3837 N N . SER A 1 482 ? 39.562 14.125 -3.199 1 96.81 482 SER A N 1
ATOM 3838 C CA . SER A 1 482 ? 40.594 14.812 -2.42 1 96.81 482 SER A CA 1
ATOM 3839 C C . SER A 1 482 ? 41.594 13.82 -1.824 1 96.81 482 SER A C 1
ATOM 3841 O O . SER A 1 482 ? 42.812 14.078 -1.815 1 96.81 482 SER A O 1
ATOM 3843 N N . ILE A 1 483 ? 41.094 12.719 -1.368 1 95.38 483 ILE A N 1
ATOM 3844 C CA . ILE A 1 483 ? 41.969 11.688 -0.816 1 95.38 483 ILE A CA 1
ATOM 3845 C C . ILE A 1 483 ? 42.875 11.148 -1.913 1 95.38 483 ILE A C 1
ATOM 3847 O O . ILE A 1 483 ? 44.094 10.977 -1.699 1 95.38 483 ILE A O 1
ATOM 3851 N N . SER A 1 484 ? 42.375 10.922 -3.1 1 94.75 484 SER A N 1
ATOM 3852 C CA . SER A 1 484 ? 43.156 10.43 -4.227 1 94.75 484 SER A CA 1
ATOM 3853 C C . SER A 1 484 ? 44.25 11.422 -4.605 1 94.75 484 SER A C 1
ATOM 3855 O O . SER A 1 484 ? 45.406 11.023 -4.867 1 94.75 484 SER A O 1
ATOM 3857 N N . MET A 1 485 ? 43.938 12.664 -4.578 1 95.81 485 MET A N 1
ATOM 3858 C CA . MET A 1 485 ? 44.906 13.703 -4.902 1 95.81 485 MET A CA 1
ATOM 3859 C C . MET A 1 485 ? 46 13.773 -3.836 1 95.81 485 MET A C 1
ATOM 3861 O O . MET A 1 485 ? 47.156 14.047 -4.145 1 95.81 485 MET A O 1
ATOM 3865 N N . ALA A 1 486 ? 45.562 13.57 -2.598 1 95.31 486 ALA A N 1
ATOM 3866 C CA . ALA A 1 486 ? 46.562 13.555 -1.518 1 95.31 486 ALA A CA 1
ATOM 3867 C C . ALA A 1 486 ? 47.562 12.422 -1.704 1 95.31 486 ALA A C 1
ATOM 3869 O O . ALA A 1 486 ? 48.75 12.586 -1.441 1 95.31 486 ALA A O 1
ATOM 3870 N N . ILE A 1 487 ? 47.094 11.273 -2.131 1 94 487 ILE A N 1
ATOM 3871 C CA . ILE A 1 487 ? 47.938 10.102 -2.346 1 94 487 ILE A CA 1
ATOM 3872 C C . ILE A 1 487 ? 48.906 10.367 -3.496 1 94 487 ILE A C 1
ATOM 3874 O O . ILE A 1 487 ? 50.062 9.977 -3.438 1 94 487 ILE A O 1
ATOM 3878 N N . LEU A 1 488 ? 48.469 11.07 -4.516 1 93.5 488 LEU A N 1
ATOM 3879 C CA . LEU A 1 488 ? 49.281 11.32 -5.715 1 93.5 488 LEU A CA 1
ATOM 3880 C C . LEU A 1 488 ? 50.25 12.469 -5.488 1 93.5 488 LEU A C 1
ATOM 3882 O O . LEU A 1 488 ? 51.25 12.594 -6.207 1 93.5 488 LEU A O 1
ATOM 3886 N N . ALA A 1 489 ? 49.906 13.383 -4.535 1 93.25 489 ALA A N 1
ATOM 3887 C CA . ALA A 1 489 ? 50.719 14.562 -4.301 1 93.25 489 ALA A CA 1
ATOM 3888 C C . ALA A 1 489 ? 52.125 14.18 -3.811 1 93.25 489 ALA A C 1
ATOM 3890 O O . ALA A 1 489 ? 52.281 13.234 -3.035 1 93.25 489 ALA A O 1
ATOM 3891 N N . SER A 1 490 ? 53.125 14.914 -4.25 1 90.06 490 SER A N 1
ATOM 3892 C CA . SER A 1 490 ? 54.5 14.656 -3.877 1 90.06 490 SER A CA 1
ATOM 3893 C C . SER A 1 490 ? 54.938 15.508 -2.686 1 90.06 490 SER A C 1
ATOM 3895 O O . SER A 1 490 ? 55.656 15.039 -1.815 1 90.06 490 SER A O 1
ATOM 3897 N N . ARG A 1 491 ? 54.5 16.781 -2.613 1 93.62 491 ARG A N 1
ATOM 3898 C CA . ARG A 1 491 ? 54.906 17.703 -1.562 1 93.62 491 ARG A CA 1
ATOM 3899 C C . ARG A 1 491 ? 53.969 17.609 -0.349 1 93.62 491 ARG A C 1
ATOM 3901 O O . ARG A 1 491 ? 52.75 17.438 -0.496 1 93.62 491 ARG A O 1
ATOM 3908 N N . ARG A 1 492 ? 54.5 17.766 0.836 1 93.69 492 ARG A N 1
ATOM 3909 C CA . ARG A 1 492 ? 53.781 17.625 2.102 1 93.69 492 ARG A CA 1
ATOM 3910 C C . ARG A 1 492 ? 52.688 18.688 2.238 1 93.69 492 ARG A C 1
ATOM 3912 O O . ARG A 1 492 ? 51.625 18.406 2.781 1 93.69 492 ARG A O 1
ATOM 3919 N N . GLN A 1 493 ? 53 19.875 1.741 1 95.56 493 GLN A N 1
ATOM 3920 C CA . GLN A 1 493 ? 52 20.953 1.868 1 95.56 493 GLN A CA 1
ATOM 3921 C C . GLN A 1 493 ? 50.75 20.625 1.101 1 95.56 493 GLN A C 1
ATOM 3923 O O . GLN A 1 493 ? 49.625 20.891 1.581 1 95.56 493 GLN A O 1
ATOM 3928 N N . TRP A 1 494 ? 50.906 20.094 -0.012 1 95.56 494 TRP A N 1
ATOM 3929 C CA . TRP A 1 494 ? 49.719 19.75 -0.827 1 95.56 494 TRP A CA 1
ATOM 3930 C C . TRP A 1 494 ? 49 18.547 -0.252 1 95.56 494 TRP A C 1
ATOM 3932 O O . TRP A 1 494 ? 47.781 18.453 -0.315 1 95.56 494 TRP A O 1
ATOM 3942 N N . LYS A 1 495 ? 49.719 17.578 0.322 1 95.38 495 LYS A N 1
ATOM 3943 C CA . LYS A 1 495 ? 49.094 16.453 0.996 1 95.38 495 LYS A CA 1
ATOM 3944 C C . LYS A 1 495 ? 48.188 16.922 2.145 1 95.38 495 LYS A C 1
ATOM 3946 O O . LYS A 1 495 ? 47.062 16.469 2.273 1 95.38 495 LYS A O 1
ATOM 3951 N N . ALA A 1 496 ? 48.781 17.781 2.881 1 96.62 496 ALA A N 1
ATOM 3952 C CA . ALA A 1 496 ? 48.031 18.312 4.02 1 96.62 496 ALA A CA 1
ATOM 3953 C C . ALA A 1 496 ? 46.781 19.062 3.557 1 96.62 496 ALA A C 1
ATOM 3955 O O . ALA A 1 496 ? 45.719 18.922 4.141 1 96.62 496 ALA A O 1
ATOM 3956 N N . PHE A 1 497 ? 46.969 19.859 2.52 1 97.12 497 PHE A N 1
ATOM 3957 C CA . PHE A 1 497 ? 45.844 20.641 1.984 1 97.12 497 PHE A CA 1
ATOM 3958 C C . PHE A 1 497 ? 44.719 19.719 1.545 1 97.12 497 PHE A C 1
ATOM 3960 O O . PHE A 1 497 ? 43.562 19.953 1.887 1 97.12 497 PHE A O 1
ATOM 3967 N N . PHE A 1 498 ? 45 18.688 0.841 1 97.25 498 PHE A N 1
ATOM 3968 C CA . PHE A 1 498 ? 44 17.781 0.309 1 97.25 498 PHE A CA 1
ATOM 3969 C C . PHE A 1 498 ? 43.375 16.953 1.424 1 97.25 498 PHE A C 1
ATOM 3971 O O . PHE A 1 498 ? 42.188 16.625 1.367 1 97.25 498 PHE A O 1
ATOM 3978 N N . LEU A 1 499 ? 44.062 16.656 2.404 1 96.81 499 LEU A N 1
ATOM 3979 C CA . LEU A 1 499 ? 43.5 15.914 3.527 1 96.81 499 LEU A CA 1
ATOM 3980 C C . LEU A 1 499 ? 42.531 16.781 4.32 1 96.81 499 LEU A C 1
ATOM 3982 O O . LEU A 1 499 ? 41.5 16.297 4.77 1 96.81 499 LEU A O 1
ATOM 3986 N N . VAL A 1 500 ? 42.906 18 4.52 1 97.44 500 VAL A N 1
ATOM 3987 C CA . VAL A 1 500 ? 42.031 18.922 5.199 1 97.44 500 VAL A CA 1
ATOM 3988 C C . VAL A 1 500 ? 40.75 19.125 4.363 1 97.44 500 VAL A C 1
ATOM 3990 O O . VAL A 1 500 ? 39.656 19.156 4.906 1 97.44 500 VAL A O 1
ATOM 3993 N N . SER A 1 501 ? 40.906 19.234 3.102 1 97.56 501 SER A N 1
ATOM 3994 C CA . SER A 1 501 ? 39.781 19.344 2.197 1 97.56 501 SER A CA 1
ATOM 3995 C C . SER A 1 501 ? 38.875 18.125 2.303 1 97.56 501 SER A C 1
ATOM 3997 O O . SER A 1 501 ? 37.656 18.25 2.305 1 97.56 501 SER A O 1
ATOM 3999 N N . ALA A 1 502 ? 39.438 17.047 2.404 1 97.69 502 ALA A N 1
ATOM 4000 C CA . ALA A 1 502 ? 38.656 15.812 2.555 1 97.69 502 ALA A CA 1
ATOM 4001 C C . ALA A 1 502 ? 37.875 15.82 3.855 1 97.69 502 ALA A C 1
ATOM 4003 O O . ALA A 1 502 ? 36.719 15.422 3.879 1 97.69 502 ALA A O 1
ATOM 4004 N N . ALA A 1 503 ? 38.5 16.234 4.871 1 97.5 503 ALA A N 1
ATOM 4005 C CA . ALA A 1 503 ? 37.812 16.297 6.168 1 97.5 503 ALA A CA 1
ATOM 4006 C C . ALA A 1 503 ? 36.625 17.25 6.121 1 97.5 503 ALA A C 1
ATOM 4008 O O . ALA A 1 503 ? 35.562 16.969 6.707 1 97.5 503 ALA A O 1
ATOM 4009 N N . PHE A 1 504 ? 36.844 18.312 5.469 1 97.88 504 PHE A N 1
ATOM 4010 C CA . PHE A 1 504 ? 35.781 19.281 5.324 1 97.88 504 PHE A CA 1
ATOM 4011 C C . PHE A 1 504 ? 34.625 18.688 4.543 1 97.88 504 PHE A C 1
ATOM 4013 O O . PHE A 1 504 ? 33.438 18.891 4.898 1 97.88 504 PHE A O 1
ATOM 4020 N N . CYS A 1 505 ? 34.906 18.016 3.533 1 98 505 CYS A N 1
ATOM 4021 C CA . CYS A 1 505 ? 33.875 17.375 2.719 1 98 505 CYS A CA 1
ATOM 4022 C C . CYS A 1 505 ? 33.125 16.312 3.508 1 98 505 CYS A C 1
ATOM 4024 O O . CYS A 1 505 ? 31.906 16.188 3.406 1 98 505 CYS A O 1
ATOM 4026 N N . LEU A 1 506 ? 33.844 15.617 4.27 1 97.62 506 LEU A N 1
ATOM 4027 C CA . LEU A 1 506 ? 33.188 14.602 5.094 1 97.62 506 LEU A CA 1
ATOM 4028 C C . LEU A 1 506 ? 32.281 15.242 6.137 1 97.62 506 LEU A C 1
ATOM 4030 O O . LEU A 1 506 ? 31.219 14.711 6.449 1 97.62 506 LEU A O 1
ATOM 4034 N N . ALA A 1 507 ? 32.719 16.297 6.691 1 97.75 507 ALA A N 1
ATOM 4035 C CA . ALA A 1 507 ? 31.891 17.047 7.617 1 97.75 507 ALA A CA 1
ATOM 4036 C C . ALA A 1 507 ? 30.625 17.547 6.926 1 97.75 507 ALA A C 1
ATOM 4038 O O . ALA A 1 507 ? 29.531 17.516 7.508 1 97.75 507 ALA A O 1
ATOM 4039 N N . GLY A 1 508 ? 30.812 18 5.738 1 98 508 GLY A N 1
ATOM 4040 C CA . GLY A 1 508 ? 29.656 18.406 4.953 1 98 508 GLY A CA 1
ATOM 4041 C C . GLY A 1 508 ? 28.672 17.281 4.688 1 98 508 GLY A C 1
ATOM 4042 O O . GLY A 1 508 ? 27.469 17.469 4.801 1 98 508 GLY A O 1
ATOM 4043 N N . ALA A 1 509 ? 29.188 16.203 4.363 1 97.81 509 ALA A N 1
ATOM 4044 C CA . ALA A 1 509 ? 28.344 15.023 4.145 1 97.81 509 ALA A CA 1
ATOM 4045 C C . ALA A 1 509 ? 27.578 14.656 5.414 1 97.81 509 ALA A C 1
ATOM 4047 O O . ALA A 1 509 ? 26.391 14.328 5.355 1 97.81 509 ALA A O 1
ATOM 4048 N N . HIS A 1 510 ? 28.234 14.688 6.488 1 97.25 510 HIS A N 1
ATOM 4049 C CA . HIS A 1 510 ? 27.594 14.383 7.766 1 97.25 510 HIS A CA 1
ATOM 4050 C C . HIS A 1 510 ? 26.5 15.391 8.078 1 97.25 510 HIS A C 1
ATOM 4052 O O . HIS A 1 510 ? 25.438 15.023 8.602 1 97.25 510 HIS A O 1
ATOM 4058 N N . ALA A 1 511 ? 26.766 16.609 7.824 1 97.38 511 ALA A N 1
ATOM 4059 C CA . ALA A 1 511 ? 25.766 17.641 8.039 1 97.38 511 ALA A CA 1
ATOM 4060 C C . ALA A 1 511 ? 24.531 17.391 7.191 1 97.38 511 ALA A C 1
ATOM 4062 O O . ALA A 1 511 ? 23.406 17.547 7.668 1 97.38 511 ALA A O 1
ATOM 4063 N N . CYS A 1 512 ? 24.734 16.969 5.969 1 97.44 512 CYS A N 1
ATOM 4064 C CA . CYS A 1 512 ? 23.609 16.641 5.094 1 97.44 512 CYS A CA 1
ATOM 4065 C C . CYS A 1 512 ? 22.828 15.453 5.629 1 97.44 512 CYS A C 1
ATOM 4067 O O . CYS A 1 512 ? 21.594 15.461 5.613 1 97.44 512 CYS A O 1
ATOM 4069 N N . SER A 1 513 ? 23.516 14.531 6.137 1 97.06 513 SER A N 1
ATOM 4070 C CA . SER A 1 513 ? 22.859 13.375 6.727 1 97.06 513 SER A CA 1
ATOM 4071 C C . SER A 1 513 ? 22.031 13.766 7.949 1 97.06 513 SER A C 1
ATOM 4073 O O . SER A 1 513 ? 20.938 13.242 8.156 1 97.06 513 SER A O 1
ATOM 4075 N N . SER A 1 514 ? 22.594 14.602 8.703 1 95.44 514 SER A N 1
ATOM 4076 C CA . SER A 1 514 ? 21.891 15.078 9.883 1 95.44 514 SER A CA 1
ATOM 4077 C C . SER A 1 514 ? 20.625 15.844 9.5 1 95.44 514 SER A C 1
ATOM 4079 O O . SER A 1 514 ? 19.578 15.688 10.133 1 95.44 514 SER A O 1
ATOM 4081 N N . ALA A 1 515 ? 20.734 16.609 8.539 1 95.12 515 ALA A N 1
ATOM 4082 C CA . ALA A 1 515 ? 19.562 17.359 8.047 1 95.12 515 ALA A CA 1
ATOM 4083 C C . ALA A 1 515 ? 18.484 16.406 7.531 1 95.12 515 ALA A C 1
ATOM 4085 O O . ALA A 1 515 ? 17.297 16.594 7.809 1 95.12 515 ALA A O 1
ATOM 4086 N N . LEU A 1 516 ? 18.953 15.422 6.797 1 96 516 LEU A N 1
ATOM 4087 C CA . LEU A 1 516 ? 18.016 14.414 6.301 1 96 516 LEU A CA 1
ATOM 4088 C C . LEU A 1 516 ? 17.297 13.727 7.453 1 96 516 LEU A C 1
ATOM 4090 O O . LEU A 1 516 ? 16.078 13.539 7.402 1 96 516 LEU A O 1
ATOM 4094 N N . SER A 1 517 ? 17.969 13.438 8.445 1 93.88 517 SER A N 1
ATOM 4095 C CA . SER A 1 517 ? 17.375 12.797 9.609 1 93.88 517 SER A CA 1
ATOM 4096 C C . SER A 1 517 ? 16.375 13.719 10.297 1 93.88 517 SER A C 1
ATOM 4098 O O . SER A 1 517 ? 15.297 13.289 10.719 1 93.88 517 SER A O 1
ATOM 4100 N N . LEU A 1 518 ? 16.766 14.922 10.414 1 92.62 518 LEU A N 1
ATOM 4101 C CA . LEU A 1 518 ? 15.883 15.906 11.039 1 92.62 518 LEU A CA 1
ATOM 4102 C C . LEU A 1 518 ? 14.57 16.016 10.273 1 92.62 518 LEU A C 1
ATOM 4104 O O . LEU A 1 518 ? 13.5 16.125 10.883 1 92.62 518 LEU A O 1
ATOM 4108 N N . ILE A 1 519 ? 14.641 15.984 8.992 1 94 519 ILE A N 1
ATOM 4109 C CA . ILE A 1 519 ? 13.477 16.203 8.141 1 94 519 ILE A CA 1
ATOM 4110 C C . ILE A 1 519 ? 12.617 14.938 8.102 1 94 519 ILE A C 1
ATOM 4112 O O . ILE A 1 519 ? 11.383 15.016 8.109 1 94 519 ILE A O 1
ATOM 4116 N N . LYS A 1 520 ? 13.219 13.75 8.211 1 93.62 520 LYS A N 1
ATOM 4117 C CA . LYS A 1 520 ? 12.492 12.523 7.891 1 93.62 520 LYS A CA 1
ATOM 4118 C C . LYS A 1 520 ? 12.109 11.766 9.156 1 93.62 520 LYS A C 1
ATOM 4120 O O . LYS A 1 520 ? 11.25 10.883 9.117 1 93.62 520 LYS A O 1
ATOM 4125 N N . THR A 1 521 ? 12.719 12.047 10.242 1 92.5 521 THR A N 1
ATOM 4126 C CA . THR A 1 521 ? 12.562 11.164 11.391 1 92.5 521 THR A CA 1
ATOM 4127 C C . THR A 1 521 ? 11.664 11.797 12.445 1 92.5 521 THR A C 1
ATOM 4129 O O . THR A 1 521 ? 11.75 13 12.703 1 92.5 521 THR A O 1
ATOM 4132 N N . ASN A 1 522 ? 10.875 11.008 13.078 1 93.69 522 ASN A N 1
ATOM 4133 C CA . ASN A 1 522 ? 9.969 11.477 14.125 1 93.69 522 ASN A CA 1
ATOM 4134 C C . ASN A 1 522 ? 10.734 12 15.336 1 93.69 522 ASN A C 1
ATOM 4136 O O . ASN A 1 522 ? 11.805 11.484 15.672 1 93.69 522 ASN A O 1
ATOM 4140 N N . PHE A 1 523 ? 10.062 12.867 16.016 1 91.69 523 PHE A N 1
ATOM 4141 C CA . PHE A 1 523 ? 10.547 13.312 17.312 1 91.69 523 PHE A CA 1
ATOM 4142 C C . PHE A 1 523 ? 10.273 12.266 18.391 1 91.69 523 PHE A C 1
ATOM 4144 O O . PHE A 1 523 ? 9.195 11.664 18.406 1 91.69 523 PHE A O 1
ATOM 4151 N N . ILE A 1 524 ? 11.289 12.094 19.281 1 89.75 524 ILE A N 1
ATOM 4152 C CA . ILE A 1 524 ? 11.148 11.25 20.469 1 89.75 524 ILE A CA 1
ATOM 4153 C C . ILE A 1 524 ? 11.586 12.031 21.703 1 89.75 524 ILE A C 1
ATOM 4155 O O . ILE A 1 524 ? 12.641 12.664 21.703 1 89.75 524 ILE A O 1
ATOM 4159 N N . ARG A 1 525 ? 10.734 12.008 22.688 1 90.06 525 ARG A N 1
ATOM 4160 C CA . ARG A 1 525 ? 11.078 12.68 23.938 1 90.06 525 ARG A CA 1
ATOM 4161 C C . ARG A 1 525 ? 12.414 12.188 24.484 1 90.06 525 ARG A C 1
ATOM 4163 O O . ARG A 1 525 ? 12.727 11 24.375 1 90.06 525 ARG A O 1
ATOM 4170 N N . GLY A 1 526 ? 13.086 13.125 25.188 1 84.69 526 GLY A N 1
ATOM 4171 C CA . GLY A 1 526 ? 14.445 12.859 25.625 1 84.69 526 GLY A CA 1
ATOM 4172 C C . GLY A 1 526 ? 14.555 11.633 26.516 1 84.69 526 GLY A C 1
ATOM 4173 O O . GLY A 1 526 ? 15.469 10.82 26.344 1 84.69 526 GLY A O 1
ATOM 4174 N N . HIS A 1 527 ? 13.617 11.523 27.438 1 88 527 HIS A N 1
ATOM 4175 C CA . HIS A 1 527 ? 13.711 10.445 28.406 1 88 527 HIS A CA 1
ATOM 4176 C C . HIS A 1 527 ? 13.398 9.094 27.766 1 88 527 HIS A C 1
ATOM 4178 O O . HIS A 1 527 ? 13.617 8.047 28.375 1 88 527 HIS A O 1
ATOM 4184 N N . ARG A 1 528 ? 12.883 9.062 26.484 1 88.94 528 ARG A N 1
ATOM 4185 C CA . ARG A 1 528 ? 12.539 7.816 25.812 1 88.94 528 ARG A CA 1
ATOM 4186 C C . ARG A 1 528 ? 13.633 7.418 24.812 1 88.94 528 ARG A C 1
ATOM 4188 O O . ARG A 1 528 ? 13.562 6.348 24.203 1 88.94 528 ARG A O 1
ATOM 4195 N N . ARG A 1 529 ? 14.578 8.25 24.625 1 86.94 529 ARG A N 1
ATOM 4196 C CA . ARG A 1 529 ? 15.625 7.996 23.641 1 86.94 529 ARG A CA 1
ATOM 4197 C C . ARG A 1 529 ? 16.625 6.973 24.172 1 86.94 529 ARG A C 1
ATOM 4199 O O . ARG A 1 529 ? 16.719 6.746 25.375 1 86.94 529 ARG A O 1
ATOM 4206 N N . LEU A 1 530 ? 17.297 6.324 23.219 1 85.5 530 LEU A N 1
ATOM 4207 C CA . LEU A 1 530 ? 18.359 5.398 23.578 1 85.5 530 LEU A CA 1
ATOM 4208 C C . LEU A 1 530 ? 19.453 6.109 24.375 1 85.5 530 LEU A C 1
ATOM 4210 O O . LEU A 1 530 ? 19.828 7.234 24.031 1 85.5 530 LEU A O 1
ATOM 4214 N N . MET B 1 1 ? 60.188 -22.266 -8.172 1 14.32 1 MET B N 1
ATOM 4215 C CA . MET B 1 1 ? 60.688 -23.047 -9.289 1 14.32 1 MET B CA 1
ATOM 4216 C C . MET B 1 1 ? 59.688 -23.016 -10.453 1 14.32 1 MET B C 1
ATOM 4218 O O . MET B 1 1 ? 58.469 -23.016 -10.25 1 14.32 1 MET B O 1
ATOM 4222 N N . ALA B 1 2 ? 60.219 -22.812 -11.734 1 17.25 2 ALA B N 1
ATOM 4223 C CA . ALA B 1 2 ? 60.281 -22.312 -13.102 1 17.25 2 ALA B CA 1
ATOM 4224 C C . ALA B 1 2 ? 59.531 -23.234 -14.047 1 17.25 2 ALA B C 1
ATOM 4226 O O . ALA B 1 2 ? 59.469 -23 -15.258 1 17.25 2 ALA B O 1
ATOM 4227 N N . LEU B 1 3 ? 58.969 -24.297 -13.492 1 15.47 3 LEU B N 1
ATOM 4228 C CA . LEU B 1 3 ? 58.969 -25.391 -14.469 1 15.47 3 LEU B CA 1
ATOM 4229 C C . LEU B 1 3 ? 58.219 -25 -15.734 1 15.47 3 LEU B C 1
ATOM 4231 O O . LEU B 1 3 ? 57.312 -24.141 -15.688 1 15.47 3 LEU B O 1
ATOM 4235 N N . PRO B 1 4 ? 58.25 -25.594 -16.891 1 16.33 4 PRO B N 1
ATOM 4236 C CA . PRO B 1 4 ? 58.562 -25.703 -18.328 1 16.33 4 PRO B CA 1
ATOM 4237 C C . PRO B 1 4 ? 57.312 -25.734 -19.203 1 16.33 4 PRO B C 1
ATOM 4239 O O . PRO B 1 4 ? 57.281 -25.141 -20.281 1 16.33 4 PRO B O 1
ATOM 4242 N N . SER B 1 5 ? 56.188 -26.469 -18.875 1 16.2 5 SER B N 1
ATOM 4243 C CA . SER B 1 5 ? 55.938 -27.469 -19.906 1 16.2 5 SER B CA 1
ATOM 4244 C C . SER B 1 5 ? 55.281 -26.844 -21.125 1 16.2 5 SER B C 1
ATOM 4246 O O . SER B 1 5 ? 54.688 -25.781 -21.031 1 16.2 5 SER B O 1
ATOM 4248 N N . CYS B 1 6 ? 55.25 -27.438 -22.359 1 17.06 6 CYS B N 1
ATOM 4249 C CA . CYS B 1 6 ? 55.5 -27.453 -23.797 1 17.06 6 CYS B CA 1
ATOM 4250 C C . CYS B 1 6 ? 54.156 -27.328 -24.562 1 17.06 6 CYS B C 1
ATOM 4252 O O . CYS B 1 6 ? 53.594 -28.344 -24.984 1 17.06 6 CYS B O 1
ATOM 4254 N N . LEU B 1 7 ? 53.062 -26.688 -24.062 1 17.56 7 LEU B N 1
ATOM 4255 C CA . LEU B 1 7 ? 51.812 -27.109 -24.656 1 17.56 7 LEU B CA 1
ATOM 4256 C C . LEU B 1 7 ? 51.75 -26.703 -26.125 1 17.56 7 LEU B C 1
ATOM 4258 O O . LEU B 1 7 ? 51.906 -25.531 -26.453 1 17.56 7 LEU B O 1
ATOM 4262 N N . PRO B 1 8 ? 51.781 -27.656 -27 1 16.91 8 PRO B N 1
ATOM 4263 C CA . PRO B 1 8 ? 52.156 -27.594 -28.422 1 16.91 8 PRO B CA 1
ATOM 4264 C C . PRO B 1 8 ? 51.188 -26.734 -29.25 1 16.91 8 PRO B C 1
ATOM 4266 O O . PRO B 1 8 ? 50.094 -26.375 -28.75 1 16.91 8 PRO B O 1
ATOM 4269 N N . SER B 1 9 ? 51.281 -26.719 -30.672 1 17.31 9 SER B N 1
ATOM 4270 C CA . SER B 1 9 ? 51.375 -26 -31.938 1 17.31 9 SER B CA 1
ATOM 4271 C C . SER B 1 9 ? 50.094 -26.109 -32.75 1 17.31 9 SER B C 1
ATOM 4273 O O . SER B 1 9 ? 50.094 -25.891 -33.969 1 17.31 9 SER B O 1
ATOM 4275 N N . LEU B 1 10 ? 48.875 -26.016 -32.125 1 16.94 10 LEU B N 1
ATOM 4276 C CA . LEU B 1 10 ? 47.719 -26.562 -32.844 1 16.94 10 LEU B CA 1
ATOM 4277 C C . LEU B 1 10 ? 47.531 -25.844 -34.188 1 16.94 10 LEU B C 1
ATOM 4279 O O . LEU B 1 10 ? 47.312 -24.625 -34.219 1 16.94 10 LEU B O 1
ATOM 4283 N N . GLN B 1 11 ? 47.938 -26.422 -35.219 1 15.68 11 GLN B N 1
ATOM 4284 C CA . GLN B 1 11 ? 48.125 -26.125 -36.625 1 15.68 11 GLN B CA 1
ATOM 4285 C C . GLN B 1 11 ? 46.812 -25.734 -37.281 1 15.68 11 GLN B C 1
ATOM 4287 O O . GLN B 1 11 ? 45.75 -26.016 -36.75 1 15.68 11 GLN B O 1
ATOM 4292 N N . LYS B 1 12 ? 46.875 -25.375 -38.625 1 18.86 12 LYS B N 1
ATOM 4293 C CA . LYS B 1 12 ? 46.469 -24.5 -39.719 1 18.86 12 LYS B CA 1
ATOM 4294 C C . LYS B 1 12 ? 45.281 -25.078 -40.5 1 18.86 12 LYS B C 1
ATOM 4296 O O . LYS B 1 12 ? 44.875 -24.516 -41.5 1 18.86 12 LYS B O 1
ATOM 4301 N N . PRO B 1 13 ? 44.219 -25.953 -39.938 1 16.17 13 PRO B N 1
ATOM 4302 C CA . PRO B 1 13 ? 43.812 -26.891 -41 1 16.17 13 PRO B CA 1
ATOM 4303 C C . PRO B 1 13 ? 43.094 -26.203 -42.156 1 16.17 13 PRO B C 1
ATOM 4305 O O . PRO B 1 13 ? 42.531 -25.109 -41.969 1 16.17 13 PRO B O 1
ATOM 4308 N N . SER B 1 14 ? 43.219 -26.75 -43.375 1 16.88 14 SER B N 1
ATOM 4309 C CA . SER B 1 14 ? 43.125 -26.625 -44.844 1 16.88 14 SER B CA 1
ATOM 4310 C C . SER B 1 14 ? 41.656 -26.734 -45.312 1 16.88 14 SER B C 1
ATOM 4312 O O . SER B 1 14 ? 41.062 -27.828 -45.25 1 16.88 14 SER B O 1
ATOM 4314 N N . PRO B 1 15 ? 40.781 -25.781 -44.938 1 17 15 PRO B N 1
ATOM 4315 C CA . PRO B 1 15 ? 39.375 -26.125 -45.25 1 17 15 PRO B CA 1
ATOM 4316 C C . PRO B 1 15 ? 39.094 -26.312 -46.719 1 17 15 PRO B C 1
ATOM 4318 O O . PRO B 1 15 ? 39.188 -25.359 -47.5 1 17 15 PRO B O 1
ATOM 4321 N N . CYS B 1 16 ? 39.375 -27.422 -47.312 1 15.86 16 CYS B N 1
ATOM 4322 C CA . CYS B 1 16 ? 39.375 -27.688 -48.75 1 15.86 16 CYS B CA 1
ATOM 4323 C C . CYS B 1 16 ? 37.969 -27.578 -49.344 1 15.86 16 CYS B C 1
ATOM 4325 O O . CYS B 1 16 ? 37.781 -27.234 -50.5 1 15.86 16 CYS B O 1
ATOM 4327 N N . VAL B 1 17 ? 36.906 -28.094 -48.656 1 15.93 17 VAL B N 1
ATOM 4328 C CA . VAL B 1 17 ? 36.312 -29.062 -49.562 1 15.93 17 VAL B CA 1
ATOM 4329 C C . VAL B 1 17 ? 35.531 -28.344 -50.656 1 15.93 17 VAL B C 1
ATOM 4331 O O . VAL B 1 17 ? 35.062 -27.219 -50.469 1 15.93 17 VAL B O 1
ATOM 4334 N N . SER B 1 18 ? 35.031 -29.109 -51.656 1 15.17 18 SER B N 1
ATOM 4335 C CA . SER B 1 18 ? 34.938 -29.234 -53.125 1 15.17 18 SER B CA 1
ATOM 4336 C C . SER B 1 18 ? 33.656 -28.625 -53.656 1 15.17 18 SER B C 1
ATOM 4338 O O . SER B 1 18 ? 33.688 -27.75 -54.531 1 15.17 18 SER B O 1
ATOM 4340 N N . SER B 1 19 ? 32.469 -29.406 -53.719 1 15.23 19 SER B N 1
ATOM 4341 C CA . SER B 1 19 ? 32.125 -29.891 -55.062 1 15.23 19 SER B CA 1
ATOM 4342 C C . SER B 1 19 ? 31.203 -28.938 -55.781 1 15.23 19 SER B C 1
ATOM 4344 O O . SER B 1 19 ? 30.688 -28 -55.188 1 15.23 19 SER B O 1
ATOM 4346 N N . ALA B 1 20 ? 29.969 -29.5 -56.375 1 16.23 20 ALA B N 1
ATOM 4347 C CA . ALA B 1 20 ? 29.469 -29.828 -57.719 1 16.23 20 ALA B CA 1
ATOM 4348 C C . ALA B 1 20 ? 28.359 -28.875 -58.125 1 16.23 20 ALA B C 1
ATOM 4350 O O . ALA B 1 20 ? 27.375 -28.703 -57.406 1 16.23 20 ALA B O 1
ATOM 4351 N N . PHE B 1 21 ? 28.547 -27.906 -59.094 1 16.95 21 PHE B N 1
ATOM 4352 C CA . PHE B 1 21 ? 27.938 -26.797 -59.781 1 16.95 21 PHE B CA 1
ATOM 4353 C C . PHE B 1 21 ? 26.75 -27.266 -60.625 1 16.95 21 PHE B C 1
ATOM 4355 O O . PHE B 1 21 ? 26.922 -27.719 -61.75 1 16.95 21 PHE B O 1
ATOM 4362 N N . LEU B 1 22 ? 25.781 -27.969 -59.875 1 15.66 22 LEU B N 1
ATOM 4363 C CA . LEU B 1 22 ? 24.891 -28.719 -60.75 1 15.66 22 LEU B CA 1
ATOM 4364 C C . LEU B 1 22 ? 24.25 -27.797 -61.781 1 15.66 22 LEU B C 1
ATOM 4366 O O . LEU B 1 22 ? 23.656 -26.781 -61.438 1 15.66 22 LEU B O 1
ATOM 4370 N N . ARG B 1 23 ? 24.359 -28.016 -63.031 1 14.95 23 ARG B N 1
ATOM 4371 C CA . ARG B 1 23 ? 24.359 -27.375 -64.375 1 14.95 23 ARG B CA 1
ATOM 4372 C C . ARG B 1 23 ? 22.953 -27.047 -64.812 1 14.95 23 ARG B C 1
ATOM 4374 O O . ARG B 1 23 ? 22.656 -25.922 -65.188 1 14.95 23 ARG B O 1
ATOM 4381 N N . ARG B 1 24 ? 22.188 -27.953 -65.625 1 15.45 24 ARG B N 1
ATOM 4382 C CA . ARG B 1 24 ? 21.984 -27.641 -67 1 15.45 24 ARG B CA 1
ATOM 4383 C C . ARG B 1 24 ? 20.703 -26.844 -67.25 1 15.45 24 ARG B C 1
ATOM 4385 O O . ARG B 1 24 ? 19.812 -26.844 -66.375 1 15.45 24 ARG B O 1
ATOM 4392 N N . PRO B 1 25 ? 19.875 -26.859 -68.625 1 16.11 25 PRO B N 1
ATOM 4393 C CA . PRO B 1 25 ? 19.516 -26.016 -69.75 1 16.11 25 PRO B CA 1
ATOM 4394 C C . PRO B 1 25 ? 18.016 -25.875 -69.938 1 16.11 25 PRO B C 1
ATOM 4396 O O . PRO B 1 25 ? 17.5 -24.781 -70.188 1 16.11 25 PRO B O 1
ATOM 4399 N N . LEU B 1 26 ? 17.031 -26.938 -70.062 1 15.8 26 LEU B N 1
ATOM 4400 C CA . LEU B 1 26 ? 16.516 -27.172 -71.438 1 15.8 26 LEU B CA 1
ATOM 4401 C C . LEU B 1 26 ? 15.219 -26.406 -71.625 1 15.8 26 LEU B C 1
ATOM 4403 O O . LEU B 1 26 ? 14.508 -26.078 -70.688 1 15.8 26 LEU B O 1
ATOM 4407 N N . LEU B 1 27 ? 14.469 -26.562 -72.938 1 16.73 27 LEU B N 1
ATOM 4408 C CA . LEU B 1 27 ? 13.898 -25.906 -74.062 1 16.73 27 LEU B CA 1
ATOM 4409 C C . LEU B 1 27 ? 12.375 -25.922 -74 1 16.73 27 LEU B C 1
ATOM 4411 O O . LEU B 1 27 ? 11.719 -25.078 -74.625 1 16.73 27 LEU B O 1
ATOM 4415 N N . VAL B 1 28 ? 11.57 -26.766 -73.25 1 16.22 28 VAL B N 1
ATOM 4416 C CA . VAL B 1 28 ? 10.625 -27.344 -74.188 1 16.22 28 VAL B CA 1
ATOM 4417 C C . VAL B 1 28 ? 9.531 -26.328 -74.562 1 16.22 28 VAL B C 1
ATOM 4419 O O . VAL B 1 28 ? 9.312 -25.391 -73.812 1 16.22 28 VAL B O 1
ATOM 4422 N N . ALA B 1 29 ? 8.32 -26.875 -75.125 1 18.19 29 ALA B N 1
ATOM 4423 C CA . ALA B 1 29 ? 7.465 -26.844 -76.312 1 18.19 29 ALA B CA 1
ATOM 4424 C C . ALA B 1 29 ? 6.219 -26 -76.062 1 18.19 29 ALA B C 1
ATOM 4426 O O . ALA B 1 29 ? 5.676 -25.984 -75 1 18.19 29 ALA B O 1
ATOM 4427 N N . SER B 1 30 ? 5.766 -25.25 -77.125 1 16.78 30 SER B N 1
ATOM 4428 C CA . SER B 1 30 ? 4.969 -24.094 -77.5 1 16.78 30 SER B CA 1
ATOM 4429 C C . SER B 1 30 ? 3.479 -24.422 -77.5 1 16.78 30 SER B C 1
ATOM 4431 O O . SER B 1 30 ? 2.662 -23.625 -77.938 1 16.78 30 SER B O 1
ATOM 4433 N N . THR B 1 31 ? 3.033 -25.391 -76.75 1 15.84 31 THR B N 1
ATOM 4434 C CA . THR B 1 31 ? 1.83 -25.781 -77.5 1 15.84 31 THR B CA 1
ATOM 4435 C C . THR B 1 31 ? 0.756 -24.703 -77.375 1 15.84 31 THR B C 1
ATOM 4437 O O . THR B 1 31 ? 0.54 -24.125 -76.312 1 15.84 31 THR B O 1
ATOM 4440 N 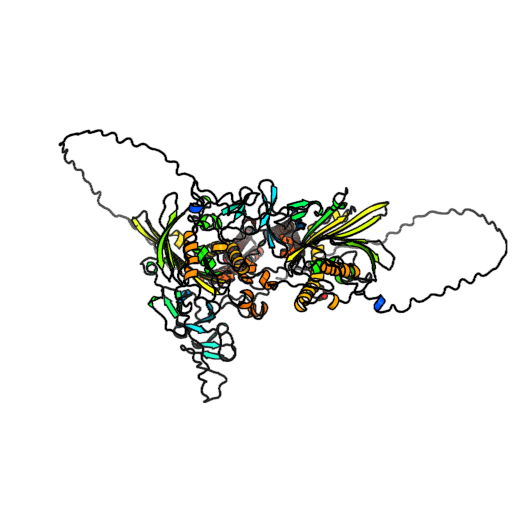N . LYS B 1 32 ? 0.17 -24.312 -78.562 1 19.36 32 LYS B N 1
ATOM 4441 C CA . LYS B 1 32 ? -0.627 -23.266 -79.188 1 19.36 32 LYS B CA 1
ATOM 4442 C C . LYS B 1 32 ? -2.086 -23.344 -78.75 1 19.36 32 LYS B C 1
ATOM 4444 O O . LYS B 1 32 ? -2.82 -22.359 -78.875 1 19.36 32 LYS B O 1
ATOM 4449 N N . GLY B 1 33 ? -2.715 -24.391 -78.438 1 15.45 33 GLY B N 1
ATOM 4450 C CA . GLY B 1 33 ? -3.957 -24.406 -79.188 1 15.45 33 GLY B CA 1
ATOM 4451 C C . GLY B 1 33 ? -4.996 -23.438 -78.625 1 15.45 33 GLY B C 1
ATOM 4452 O O . GLY B 1 33 ? -4.785 -22.812 -77.562 1 15.45 33 GLY B O 1
ATOM 4453 N N . LYS B 1 34 ? -6.332 -24.125 -78.312 1 19.48 34 LYS B N 1
ATOM 4454 C CA . LYS B 1 34 ? -7.578 -23.875 -79.062 1 19.48 34 LYS B CA 1
ATOM 4455 C C . LYS B 1 34 ? -8.305 -22.656 -78.5 1 19.48 34 LYS B C 1
ATOM 4457 O O . LYS B 1 34 ? -7.988 -22.203 -77.375 1 19.48 34 LYS B O 1
ATOM 4462 N N . PRO B 1 35 ? -9.531 -22.719 -77.688 1 18.97 35 PRO B N 1
ATOM 4463 C CA . PRO B 1 35 ? -10.844 -22.391 -78.25 1 18.97 35 PRO B CA 1
ATOM 4464 C C . PRO B 1 35 ? -11.398 -21.078 -77.75 1 18.97 35 PRO B C 1
ATOM 4466 O O . PRO B 1 35 ? -10.875 -20.531 -76.75 1 18.97 35 PRO B O 1
ATOM 4469 N N . GLY B 1 36 ? -12.836 -20.922 -77.938 1 18.39 36 GLY B N 1
ATOM 4470 C CA . GLY B 1 36 ? -13.859 -19.938 -78.312 1 18.39 36 GLY B CA 1
ATOM 4471 C C . GLY B 1 36 ? -14.281 -19.062 -77.125 1 18.39 36 GLY B C 1
ATOM 4472 O O . GLY B 1 36 ? -14.273 -19.5 -76 1 18.39 36 GLY B O 1
ATOM 4473 N N . ALA B 1 37 ? -14.5 -17.734 -77.312 1 19.59 37 ALA B N 1
ATOM 4474 C CA . ALA B 1 37 ? -14.484 -16.469 -76.625 1 19.59 37 ALA B CA 1
ATOM 4475 C C . ALA B 1 37 ? -15.859 -16.172 -76 1 19.59 37 ALA B C 1
ATOM 4477 O O . ALA B 1 37 ? -16.078 -15.078 -75.5 1 19.59 37 ALA B O 1
ATOM 4478 N N . ALA B 1 38 ? -16.766 -17.109 -75.812 1 21.98 38 ALA B N 1
ATOM 4479 C CA . ALA B 1 38 ? -18.062 -16.453 -75.812 1 21.98 38 ALA B CA 1
ATOM 4480 C C . ALA B 1 38 ? -18.141 -15.43 -74.688 1 21.98 38 ALA B C 1
ATOM 4482 O O . ALA B 1 38 ? -17.844 -15.734 -73.5 1 21.98 38 ALA B O 1
ATOM 4483 N N . THR B 1 39 ? -18.172 -14.102 -75 1 18.52 39 THR B N 1
ATOM 4484 C CA . THR B 1 39 ? -18.016 -12.836 -74.25 1 18.52 39 THR B CA 1
ATOM 4485 C C . THR B 1 39 ? -19.25 -12.516 -73.438 1 18.52 39 THR B C 1
ATOM 4487 O O . THR B 1 39 ? -19.344 -11.453 -72.812 1 18.52 39 THR B O 1
ATOM 4490 N N . SER B 1 40 ? -20.172 -13.406 -73.188 1 21.34 40 SER B N 1
ATOM 4491 C CA . SER B 1 40 ? -21.422 -12.727 -72.875 1 21.34 40 SER B CA 1
ATOM 4492 C C . SER B 1 40 ? -21.25 -11.836 -71.625 1 21.34 40 SER B C 1
ATOM 4494 O O . SER B 1 40 ? -20.703 -12.258 -70.625 1 21.34 40 SER B O 1
ATOM 4496 N N . GLY B 1 41 ? -21.266 -10.523 -71.812 1 18.61 41 GLY B N 1
ATOM 4497 C CA . GLY B 1 41 ? -20.969 -9.359 -71 1 18.61 41 GLY B CA 1
ATOM 4498 C C . GLY B 1 41 ? -21.984 -9.125 -69.875 1 18.61 41 GLY B C 1
ATOM 4499 O O . GLY B 1 41 ? -22.484 -8.008 -69.75 1 18.61 41 GLY B O 1
ATOM 4500 N N . GLN B 1 42 ? -22.672 -10.07 -69.375 1 20.28 42 GLN B N 1
ATOM 4501 C CA . GLN B 1 42 ? -23.703 -9.562 -68.5 1 20.28 42 GLN B CA 1
ATOM 4502 C C . GLN B 1 42 ? -23.109 -8.672 -67.438 1 20.28 42 GLN B C 1
ATOM 4504 O O . GLN B 1 42 ? -22.156 -9.07 -66.75 1 20.28 42 GLN B O 1
ATOM 4509 N N . ARG B 1 43 ? -23.281 -7.379 -67.562 1 20.98 43 ARG B N 1
ATOM 4510 C CA . ARG B 1 43 ? -22.812 -6.254 -66.75 1 20.98 43 ARG B CA 1
ATOM 4511 C C . ARG B 1 43 ? -23.328 -6.344 -65.312 1 20.98 43 ARG B C 1
ATOM 4513 O O . ARG B 1 43 ? -24.531 -6.234 -65.062 1 20.98 43 ARG B O 1
ATOM 4520 N N . TRP B 1 44 ? -22.969 -7.316 -64.562 1 20.3 44 TRP B N 1
ATOM 4521 C CA . TRP B 1 44 ? -23.438 -7.285 -63.156 1 20.3 44 TRP B CA 1
ATOM 4522 C C . TRP B 1 44 ? -23 -6 -62.469 1 20.3 44 TRP B C 1
ATOM 4524 O O . TRP B 1 44 ? -21.812 -5.672 -62.438 1 20.3 44 TRP B O 1
ATOM 4534 N N . ARG B 1 45 ? -23.844 -4.922 -62.5 1 22.12 45 ARG B N 1
ATOM 4535 C CA . ARG B 1 45 ? -23.625 -3.648 -61.812 1 22.12 45 ARG B CA 1
ATOM 4536 C C . ARG B 1 45 ? -23.312 -3.865 -60.344 1 22.12 45 ARG B C 1
ATOM 4538 O O . ARG B 1 45 ? -24.109 -4.445 -59.594 1 22.12 45 ARG B O 1
ATOM 4545 N N . ARG B 1 46 ? -22.062 -3.977 -59.969 1 23.61 46 ARG B N 1
ATOM 4546 C CA . ARG B 1 46 ? -21.469 -3.93 -58.656 1 23.61 46 ARG B CA 1
ATOM 4547 C C . ARG B 1 46 ? -21.844 -2.645 -57.906 1 23.61 46 ARG B C 1
ATOM 4549 O O . ARG B 1 46 ? -21.328 -1.571 -58.219 1 23.61 46 ARG B O 1
ATOM 4556 N N . GLY B 1 47 ? -23.125 -2.395 -57.75 1 22.47 47 GLY B N 1
ATOM 4557 C CA . GLY B 1 47 ? -23.422 -1.207 -57 1 22.47 47 GLY B CA 1
ATOM 4558 C C . GLY B 1 47 ? -22.703 -1.164 -55.656 1 22.47 47 GLY B C 1
ATOM 4559 O O . GLY B 1 47 ? -22.75 -2.121 -54.875 1 22.47 47 GLY B O 1
ATOM 4560 N N . THR B 1 48 ? -21.562 -0.598 -55.562 1 26.48 48 THR B N 1
ATOM 4561 C CA . THR B 1 48 ? -20.672 -0.33 -54.438 1 26.48 48 THR B CA 1
ATOM 4562 C C . THR B 1 48 ? -21.406 0.415 -53.344 1 26.48 48 THR B C 1
ATOM 4564 O O . THR B 1 48 ? -20.797 1.128 -52.531 1 26.48 48 THR B O 1
ATOM 4567 N N . GLY B 1 49 ? -22.672 0.191 -53.188 1 24.86 49 GLY B N 1
ATOM 4568 C CA . GLY B 1 49 ? -23.203 1.029 -52.125 1 24.86 49 GLY B CA 1
ATOM 4569 C C . GLY B 1 49 ? -22.484 0.848 -50.781 1 24.86 49 GLY B C 1
ATOM 4570 O O . GLY B 1 49 ? -22.344 -0.275 -50.312 1 24.86 49 GLY B O 1
ATOM 4571 N N . SER B 1 50 ? -21.5 1.648 -50.562 1 28.19 50 SER B N 1
ATOM 4572 C CA . SER B 1 50 ? -20.875 1.809 -49.25 1 28.19 50 SER B CA 1
ATOM 4573 C C . SER B 1 50 ? -21.922 1.902 -48.156 1 28.19 50 SER B C 1
ATOM 4575 O O . SER B 1 50 ? -22.672 2.877 -48.094 1 28.19 50 SER B O 1
ATOM 4577 N N . VAL B 1 51 ? -22.688 0.966 -47.906 1 27.2 51 VAL B N 1
ATOM 4578 C CA . VAL B 1 51 ? -23.562 1.086 -46.75 1 27.2 51 VAL B CA 1
ATOM 4579 C C . VAL B 1 51 ? -22.75 1.517 -45.531 1 27.2 51 VAL B C 1
ATOM 4581 O O . VAL B 1 51 ? -21.844 0.798 -45.094 1 27.2 51 VAL B O 1
ATOM 4584 N N . ALA B 1 52 ? -22.641 2.729 -45.312 1 34.78 52 ALA B N 1
ATOM 4585 C CA . ALA B 1 52 ? -22.188 3.287 -44.031 1 34.78 52 ALA B CA 1
ATOM 4586 C C . ALA B 1 52 ? -22.797 2.531 -42.875 1 34.78 52 ALA B C 1
ATOM 4588 O O . ALA B 1 52 ? -24.016 2.5 -42.688 1 34.78 52 ALA B O 1
ATOM 4589 N N . ALA B 1 53 ? -22.234 1.361 -42.438 1 38.16 53 ALA B N 1
ATOM 4590 C CA . ALA B 1 53 ? -22.719 0.712 -41.219 1 38.16 53 ALA B CA 1
ATOM 4591 C C . ALA B 1 53 ? -23.141 1.743 -40.188 1 38.16 53 ALA B C 1
ATOM 4593 O O . ALA B 1 53 ? -22.406 2.682 -39.906 1 38.16 53 ALA B O 1
ATOM 4594 N N . GLY B 1 54 ? -24.25 2.014 -39.906 1 45.5 54 GLY B N 1
ATOM 4595 C CA . GLY B 1 54 ? -24.766 2.957 -38.906 1 45.5 54 GLY B CA 1
ATOM 4596 C C . GLY B 1 54 ? -24.156 2.777 -37.531 1 45.5 54 GLY B C 1
ATOM 4597 O O . GLY B 1 54 ? -23.516 1.765 -37.25 1 45.5 54 GLY B O 1
ATOM 4598 N N . PRO B 1 55 ? -24.031 3.873 -36.625 1 57.38 55 PRO B N 1
ATOM 4599 C CA . PRO B 1 55 ? -23.469 3.834 -35.281 1 57.38 55 PRO B CA 1
ATOM 4600 C C . PRO B 1 55 ? -24.031 2.684 -34.438 1 57.38 55 PRO B C 1
ATOM 4602 O O . PRO B 1 55 ? -25.219 2.379 -34.531 1 57.38 55 PRO B O 1
ATOM 4605 N N . MET B 1 56 ? -23.156 1.729 -34.125 1 68 56 MET B N 1
ATOM 4606 C CA . MET B 1 56 ? -23.547 0.623 -33.25 1 68 56 MET B CA 1
ATOM 4607 C C . MET B 1 56 ? -24.312 1.131 -32.031 1 68 56 MET B C 1
ATOM 4609 O O . MET B 1 56 ? -23.922 2.135 -31.438 1 68 56 MET B O 1
ATOM 4613 N N . SER B 1 57 ? -25.484 0.542 -31.828 1 70.44 57 SER B N 1
ATOM 4614 C CA . SER B 1 57 ? -26.312 0.897 -30.672 1 70.44 57 SER B CA 1
ATOM 4615 C C . SER B 1 57 ? -25.625 0.489 -29.375 1 70.44 57 SER B C 1
ATOM 4617 O O . SER B 1 57 ? -24.703 -0.332 -29.375 1 70.44 57 SER B O 1
ATOM 4619 N N . THR B 1 58 ? -25.969 1.088 -28.328 1 71.38 58 THR B N 1
ATOM 4620 C CA . THR B 1 58 ? -25.469 0.783 -26.984 1 71.38 58 THR B CA 1
ATOM 4621 C C . THR B 1 58 ? -25.641 -0.699 -26.672 1 71.38 58 THR B C 1
ATOM 4623 O O . THR B 1 58 ? -24.781 -1.307 -26.031 1 71.38 58 THR B O 1
ATOM 4626 N N . GLU B 1 59 ? -26.688 -1.211 -27.125 1 70.81 59 GLU B N 1
ATOM 4627 C CA . GLU B 1 59 ? -26.984 -2.617 -26.859 1 70.81 59 GLU B CA 1
ATOM 4628 C C . GLU B 1 59 ? -26 -3.529 -27.578 1 70.81 59 GLU B C 1
ATOM 4630 O O . GLU B 1 59 ? -25.703 -4.633 -27.109 1 70.81 59 GLU B O 1
ATOM 4635 N N . GLU B 1 60 ? -25.5 -2.961 -28.578 1 76.5 60 GLU B N 1
ATOM 4636 C CA . GLU B 1 60 ? -24.562 -3.758 -29.359 1 76.5 60 GLU B CA 1
ATOM 4637 C C . GLU B 1 60 ? -23.156 -3.699 -28.766 1 76.5 60 GLU B C 1
ATOM 4639 O O . GLU B 1 60 ? -22.344 -4.586 -29 1 76.5 60 GLU B O 1
ATOM 4644 N N . VAL B 1 61 ? -23.031 -2.793 -27.953 1 85.31 61 VAL B N 1
ATOM 4645 C CA . VAL B 1 61 ? -21.703 -2.545 -27.391 1 85.31 61 VAL B CA 1
ATOM 4646 C C . VAL B 1 61 ? -21.562 -3.273 -26.062 1 85.31 61 VAL B C 1
ATOM 4648 O O . VAL B 1 61 ? -20.5 -3.822 -25.75 1 85.31 61 VAL B O 1
ATOM 4651 N N . LEU B 1 62 ? -22.656 -3.369 -25.344 1 86.06 62 LEU B N 1
ATOM 4652 C CA . LEU B 1 62 ? -22.625 -3.936 -24 1 86.06 62 LEU B CA 1
ATOM 4653 C C . LEU B 1 62 ? -22.922 -5.43 -24.031 1 86.06 62 LEU B C 1
ATOM 4655 O O . LEU B 1 62 ? -23.672 -5.898 -24.906 1 86.06 62 LEU B O 1
ATOM 4659 N N . LEU B 1 63 ? -22.297 -6.117 -23.109 1 85.19 63 LEU B N 1
ATOM 4660 C CA . LEU B 1 63 ? -22.641 -7.523 -22.938 1 85.19 63 LEU B CA 1
ATOM 4661 C C . LEU B 1 63 ? -23.984 -7.672 -22.234 1 85.19 63 LEU B C 1
ATOM 4663 O O . LEU B 1 63 ? -24.234 -7 -21.234 1 85.19 63 LEU B O 1
ATOM 4667 N N . ARG B 1 64 ? -24.953 -8.281 -22.828 1 68.81 64 ARG B N 1
ATOM 4668 C CA . ARG B 1 64 ? -26.312 -8.422 -22.312 1 68.81 64 ARG B CA 1
ATOM 4669 C C . ARG B 1 64 ? -26.359 -9.43 -21.156 1 68.81 64 ARG B C 1
ATOM 4671 O O . ARG B 1 64 ? -25.594 -10.398 -21.141 1 68.81 64 ARG B O 1
ATOM 4678 N N . PRO B 1 65 ? -27.156 -8.945 -20.156 1 66 65 PRO B N 1
ATOM 4679 C CA . PRO B 1 65 ? -27.375 -9.938 -19.109 1 66 65 PRO B CA 1
ATOM 4680 C C . PRO B 1 65 ? -27.969 -11.242 -19.641 1 66 65 PRO B C 1
ATOM 4682 O O . PRO B 1 65 ? -28.891 -11.203 -20.453 1 66 65 PRO B O 1
ATOM 4685 N N . GLU B 1 66 ? -27.203 -12.211 -19.734 1 64.31 66 GLU B N 1
ATOM 4686 C CA . GLU B 1 66 ? -27.797 -13.477 -20.156 1 64.31 66 GLU B CA 1
ATOM 4687 C C . GLU B 1 66 ? -28.656 -14.07 -19.047 1 64.31 66 GLU B C 1
ATOM 4689 O O . GLU B 1 66 ? -28.594 -13.617 -17.891 1 64.31 66 GLU B O 1
ATOM 4694 N N . GLU B 1 67 ? -29.516 -14.961 -19.438 1 63.41 67 GLU B N 1
ATOM 4695 C CA . GLU B 1 67 ? -30.422 -15.719 -18.578 1 63.41 67 GLU B CA 1
ATOM 4696 C C . GLU B 1 67 ? -29.688 -16.312 -17.375 1 63.41 67 GLU B C 1
ATOM 4698 O O . GLU B 1 67 ? -28.469 -16.531 -17.438 1 63.41 67 GLU B O 1
ATOM 4703 N N . GLU B 1 68 ? -30.359 -16.344 -16.281 1 71.5 68 GLU B N 1
ATOM 4704 C CA . GLU B 1 68 ? -29.891 -16.953 -15.031 1 71.5 68 GLU B CA 1
ATOM 4705 C C . GLU B 1 68 ? -29.297 -18.328 -15.281 1 71.5 68 GLU B C 1
ATOM 4707 O O . GLU B 1 68 ? -29.875 -19.141 -16 1 71.5 68 GLU B O 1
ATOM 4712 N N . GLU B 1 69 ? -28.062 -18.438 -14.875 1 75.06 69 GLU B N 1
ATOM 4713 C CA . GLU B 1 69 ? -27.375 -19.703 -15.008 1 75.06 69 GLU B CA 1
ATOM 4714 C C . GLU B 1 69 ? -27.984 -20.766 -14.086 1 75.06 69 GLU B C 1
ATOM 4716 O O . GLU B 1 69 ? -28.375 -20.453 -12.961 1 75.06 69 GLU B O 1
ATOM 4721 N N . VAL B 1 70 ? -28.078 -21.891 -14.609 1 84.12 70 VAL B N 1
ATOM 4722 C CA . VAL B 1 70 ? -28.516 -23.016 -13.781 1 84.12 70 VAL B CA 1
ATOM 4723 C C . VAL B 1 70 ? -27.375 -23.438 -12.859 1 84.12 70 VAL B C 1
ATOM 4725 O O . VAL B 1 70 ? -26.25 -23.672 -13.312 1 84.12 70 VAL B O 1
ATOM 4728 N N . LYS B 1 71 ? -27.719 -23.609 -11.594 1 90.25 71 LYS B N 1
ATOM 4729 C CA . LYS B 1 71 ? -26.734 -24.016 -10.594 1 90.25 71 LYS B CA 1
ATOM 4730 C C . LYS B 1 71 ? -26.312 -25.453 -10.797 1 90.25 71 LYS B C 1
ATOM 4732 O O . LYS B 1 71 ? -27.141 -26.312 -11.117 1 90.25 71 LYS B O 1
ATOM 4737 N N . GLU B 1 72 ? -25.047 -25.672 -10.75 1 94.06 72 GLU B N 1
ATOM 4738 C CA . GLU B 1 72 ? -24.484 -27.016 -10.828 1 94.06 72 GLU B CA 1
ATOM 4739 C C . GLU B 1 72 ? -23.781 -27.406 -9.531 1 94.06 72 GLU B C 1
ATOM 4741 O O . GLU B 1 72 ? -23.203 -26.547 -8.852 1 94.06 72 GLU B O 1
ATOM 4746 N N . GLU B 1 73 ? -23.875 -28.656 -9.266 1 94.06 73 GLU B N 1
ATOM 4747 C CA . GLU B 1 73 ? -23.219 -29.141 -8.055 1 94.06 73 GLU B CA 1
ATOM 4748 C C . GLU B 1 73 ? -21.703 -28.984 -8.164 1 94.06 73 GLU B C 1
ATOM 4750 O O . GLU B 1 73 ? -21.109 -29.312 -9.195 1 94.06 73 GLU B O 1
ATOM 4755 N N . TYR B 1 74 ? -21.188 -28.453 -7.16 1 96.12 74 TYR B N 1
ATOM 4756 C CA . TYR B 1 74 ? -19.75 -28.188 -7.098 1 96.12 74 TYR B CA 1
ATOM 4757 C C . TYR B 1 74 ? -19.25 -28.219 -5.656 1 96.12 74 TYR B C 1
ATOM 4759 O O . TYR B 1 74 ? -19.922 -27.703 -4.754 1 96.12 74 TYR B O 1
ATOM 4767 N N . ASP B 1 75 ? -18.141 -28.906 -5.438 1 97.12 75 ASP B N 1
ATOM 4768 C CA . ASP B 1 75 ? -17.453 -28.906 -4.145 1 97.12 75 ASP B CA 1
ATOM 4769 C C . ASP B 1 75 ? -15.984 -28.516 -4.297 1 97.12 75 ASP B C 1
ATOM 4771 O O . ASP B 1 75 ? -15.188 -29.266 -4.863 1 97.12 75 ASP B O 1
ATOM 4775 N N . TRP B 1 76 ? -15.648 -27.391 -3.736 1 97.69 76 TRP B N 1
ATOM 4776 C CA . TRP B 1 76 ? -14.297 -26.875 -3.893 1 97.69 76 TRP B CA 1
ATOM 4777 C C . TRP B 1 76 ? -13.266 -27.844 -3.318 1 97.69 76 TRP B C 1
ATOM 4779 O O . TRP B 1 76 ? -12.094 -27.797 -3.699 1 97.69 76 TRP B O 1
ATOM 4789 N N . ARG B 1 77 ? -13.648 -28.734 -2.467 1 97.75 77 ARG B N 1
ATOM 4790 C CA . ARG B 1 77 ? -12.711 -29.672 -1.839 1 97.75 77 ARG B CA 1
ATOM 4791 C C . ARG B 1 77 ? -12.367 -30.812 -2.779 1 97.75 77 ARG B C 1
ATOM 4793 O O . ARG B 1 77 ? -11.352 -31.484 -2.6 1 97.75 77 ARG B O 1
ATOM 4800 N N . GLU B 1 78 ? -13.219 -31.062 -3.701 1 97.62 78 GLU B N 1
ATOM 4801 C CA . GLU B 1 78 ? -13.008 -32.188 -4.633 1 97.62 78 GLU B CA 1
ATOM 4802 C C . GLU B 1 78 ? -12.352 -31.688 -5.922 1 97.62 78 GLU B C 1
ATOM 4804 O O . GLU B 1 78 ? -12.844 -31.969 -7.02 1 97.62 78 GLU B O 1
ATOM 4809 N N . GLU B 1 79 ? -11.289 -31.016 -5.711 1 98.06 79 GLU B N 1
ATOM 4810 C CA . GLU B 1 79 ? -10.469 -30.469 -6.789 1 98.06 79 GLU B CA 1
ATOM 4811 C C . GLU B 1 79 ? -8.984 -30.625 -6.48 1 98.06 79 GLU B C 1
ATOM 4813 O O . GLU B 1 79 ? -8.602 -30.828 -5.328 1 98.06 79 GLU B O 1
ATOM 4818 N N . TRP B 1 80 ? -8.148 -30.594 -7.543 1 98.62 80 TRP B N 1
ATOM 4819 C CA . TRP B 1 80 ? -6.703 -30.5 -7.418 1 98.62 80 TRP B CA 1
ATOM 4820 C C . TRP B 1 80 ? -6.25 -29.031 -7.453 1 98.62 80 TRP B C 1
ATOM 4822 O O . TRP B 1 80 ? -6.578 -28.297 -8.391 1 98.62 80 TRP B O 1
ATOM 4832 N N . TYR B 1 81 ? -5.57 -28.594 -6.422 1 98.88 81 TYR B N 1
ATOM 4833 C CA . TYR B 1 81 ? -5.043 -27.234 -6.371 1 98.88 81 TYR B CA 1
ATOM 4834 C C . TYR B 1 81 ? -3.529 -27.234 -6.543 1 98.88 81 TYR B C 1
ATOM 4836 O O . TYR B 1 81 ? -2.832 -28.078 -5.977 1 98.88 81 TYR B O 1
ATOM 4844 N N . PRO B 1 82 ? -2.986 -26.359 -7.387 1 98.88 82 PRO B N 1
ATOM 4845 C CA . PRO B 1 82 ? -1.532 -26.219 -7.473 1 98.88 82 PRO B CA 1
ATOM 4846 C C . PRO B 1 82 ? -0.929 -25.562 -6.23 1 98.88 82 PRO B C 1
ATOM 4848 O O . PRO B 1 82 ? -1.343 -24.469 -5.836 1 98.88 82 PRO B O 1
ATOM 4851 N N . LEU B 1 83 ? 0.051 -26.172 -5.645 1 98.5 83 LEU B N 1
ATOM 4852 C CA . LEU B 1 83 ? 0.619 -25.656 -4.402 1 98.5 83 LEU B CA 1
ATOM 4853 C C . LEU B 1 83 ? 1.945 -24.953 -4.668 1 98.5 83 LEU B C 1
ATOM 4855 O O . LEU B 1 83 ? 2.184 -23.844 -4.156 1 98.5 83 LEU B O 1
ATOM 4859 N N . TYR B 1 84 ? 2.768 -25.562 -5.414 1 98.5 84 TYR B N 1
ATOM 4860 C CA . TYR B 1 84 ? 4.137 -25.078 -5.527 1 98.5 84 TYR B CA 1
ATOM 4861 C C . TYR B 1 84 ? 4.836 -25.688 -6.734 1 98.5 84 TYR B C 1
ATOM 4863 O O . TYR B 1 84 ? 4.406 -26.734 -7.25 1 98.5 84 TYR B O 1
ATOM 4871 N N . LEU B 1 85 ? 5.867 -25.016 -7.254 1 98.56 85 LEU B N 1
ATOM 4872 C CA . LEU B 1 85 ? 6.766 -25.688 -8.195 1 98.56 85 LEU B CA 1
ATOM 4873 C C . LEU B 1 85 ? 7.582 -26.766 -7.496 1 98.56 85 LEU B C 1
ATOM 4875 O O . LEU B 1 85 ? 8.164 -26.531 -6.438 1 98.56 85 LEU B O 1
ATOM 4879 N N . THR B 1 86 ? 7.629 -27.906 -8.117 1 98.31 86 THR B N 1
ATOM 4880 C CA . THR B 1 86 ? 8.281 -29.047 -7.516 1 98.31 86 THR B CA 1
ATOM 4881 C C . THR B 1 86 ? 9.742 -28.734 -7.18 1 98.31 86 THR B C 1
ATOM 4883 O O . THR B 1 86 ? 10.219 -29.062 -6.09 1 98.31 86 THR B O 1
ATOM 4886 N N . ALA B 1 87 ? 10.398 -28.062 -8.078 1 96.5 87 ALA B N 1
ATOM 4887 C CA . ALA B 1 87 ? 11.82 -27.75 -7.938 1 96.5 87 ALA B CA 1
ATOM 4888 C C . ALA B 1 87 ? 12.07 -26.812 -6.762 1 96.5 87 ALA B C 1
ATOM 4890 O O . ALA B 1 87 ? 13.188 -26.734 -6.25 1 96.5 87 ALA B O 1
ATOM 4891 N N . GLU B 1 88 ? 11.047 -26.109 -6.344 1 97.69 88 GLU B N 1
ATOM 4892 C CA . GLU B 1 88 ? 11.227 -25.078 -5.324 1 97.69 88 GLU B CA 1
ATOM 4893 C C . GLU B 1 88 ? 10.859 -25.594 -3.939 1 97.69 88 GLU B C 1
ATOM 4895 O O . GLU B 1 88 ? 11.062 -24.906 -2.936 1 97.69 88 GLU B O 1
ATOM 4900 N N . VAL B 1 89 ? 10.289 -26.766 -3.795 1 97.69 89 VAL B N 1
ATOM 4901 C CA . VAL B 1 89 ? 10.008 -27.344 -2.482 1 97.69 89 VAL B CA 1
ATOM 4902 C C . VAL B 1 89 ? 11.32 -27.594 -1.742 1 97.69 89 VAL B C 1
ATOM 4904 O O . VAL B 1 89 ? 12.195 -28.312 -2.24 1 97.69 89 VAL B O 1
ATOM 4907 N N . PRO B 1 90 ? 11.438 -27.016 -0.601 1 95.44 90 PRO B N 1
ATOM 4908 C CA . PRO B 1 90 ? 12.688 -27.203 0.131 1 95.44 90 PRO B CA 1
ATOM 4909 C C . PRO B 1 90 ? 12.93 -28.672 0.519 1 95.44 90 PRO B C 1
ATOM 4911 O O . PRO B 1 90 ? 11.977 -29.391 0.813 1 95.44 90 PRO B O 1
ATOM 4914 N N . GLU B 1 91 ? 14.195 -29.016 0.553 1 94.19 91 GLU B N 1
ATOM 4915 C CA . GLU B 1 91 ? 14.57 -30.375 0.949 1 94.19 91 GLU B CA 1
ATOM 4916 C C . GLU B 1 91 ? 14.602 -30.516 2.469 1 94.19 91 GLU B C 1
ATOM 4918 O O . GLU B 1 91 ? 14.414 -31.609 3 1 94.19 91 GLU B O 1
ATOM 4923 N N . ASP B 1 92 ? 14.766 -29.438 3.109 1 94.31 92 ASP B N 1
ATOM 4924 C CA . ASP B 1 92 ? 15.141 -29.547 4.516 1 94.31 92 ASP B CA 1
ATOM 4925 C C . ASP B 1 92 ? 14.156 -28.797 5.41 1 94.31 92 ASP B C 1
ATOM 4927 O O . ASP B 1 92 ? 14.422 -28.578 6.594 1 94.31 92 ASP B O 1
ATOM 4931 N N . ALA B 1 93 ? 13.086 -28.297 4.84 1 95 93 ALA B N 1
ATOM 4932 C CA . ALA B 1 93 ? 12.172 -27.516 5.664 1 95 93 ALA B CA 1
ATOM 4933 C C . ALA B 1 93 ? 10.727 -27.719 5.223 1 95 93 ALA B C 1
ATOM 4935 O O . ALA B 1 93 ? 10.445 -27.875 4.031 1 95 93 ALA B O 1
ATOM 4936 N N . PRO B 1 94 ? 9.812 -27.75 6.266 1 96.5 94 PRO B N 1
ATOM 4937 C CA . PRO B 1 94 ? 8.391 -27.734 5.906 1 96.5 94 PRO B CA 1
ATOM 4938 C C . PRO B 1 94 ? 7.926 -26.359 5.402 1 96.5 94 PRO B C 1
ATOM 4940 O O . PRO B 1 94 ? 8.461 -25.328 5.824 1 96.5 94 PRO B O 1
ATOM 4943 N N . LEU B 1 95 ? 6.996 -26.375 4.523 1 96.88 95 LEU B N 1
ATOM 4944 C CA . LEU B 1 95 ? 6.488 -25.172 3.863 1 96.88 95 LEU B CA 1
ATOM 4945 C C . LEU B 1 95 ? 5.004 -24.984 4.152 1 96.88 95 LEU B C 1
ATOM 4947 O O . LEU B 1 95 ? 4.195 -25.875 3.883 1 96.88 95 LEU B O 1
ATOM 4951 N N . ALA B 1 96 ? 4.684 -23.797 4.668 1 96.44 96 ALA B N 1
ATOM 4952 C CA . ALA B 1 96 ? 3.289 -23.484 4.969 1 96.44 96 ALA B CA 1
ATOM 4953 C C . ALA B 1 96 ? 2.551 -23.031 3.713 1 96.44 96 ALA B C 1
ATOM 4955 O O . ALA B 1 96 ? 3.086 -22.25 2.92 1 96.44 96 ALA B O 1
ATOM 4956 N N . HIS B 1 97 ? 1.353 -23.5 3.475 1 97.12 97 HIS B N 1
ATOM 4957 C CA . HIS B 1 97 ? 0.447 -23.078 2.414 1 97.12 97 HIS B CA 1
ATOM 4958 C C . HIS B 1 97 ? -0.993 -23.016 2.912 1 97.12 97 HIS B C 1
ATOM 4960 O O . HIS B 1 97 ? -1.299 -23.5 4.004 1 97.12 97 HIS B O 1
ATOM 4966 N N . THR B 1 98 ? -1.816 -22.344 2.104 1 96.62 98 THR B N 1
ATOM 4967 C CA . THR B 1 98 ? -3.248 -22.312 2.381 1 96.62 98 THR B CA 1
ATOM 4968 C C . THR B 1 98 ? -4.051 -22.516 1.1 1 96.62 98 THR B C 1
ATOM 4970 O O . THR B 1 98 ? -3.572 -22.203 0.007 1 96.62 98 THR B O 1
ATOM 4973 N N . VAL B 1 99 ? -5.18 -23.125 1.191 1 98.12 99 VAL B N 1
ATOM 4974 C CA . VAL B 1 99 ? -6.242 -23.156 0.192 1 98.12 99 VAL B CA 1
ATOM 4975 C C . VAL B 1 99 ? -7.559 -22.703 0.817 1 98.12 99 VAL B C 1
ATOM 4977 O O . VAL B 1 99 ? -8.086 -23.344 1.723 1 98.12 99 VAL B O 1
ATOM 4980 N N . PHE B 1 100 ? -8.109 -21.594 0.356 1 96.12 100 PHE B N 1
ATOM 4981 C CA . PHE B 1 100 ? -9.289 -21 0.969 1 96.12 100 PHE B CA 1
ATOM 4982 C C . PHE B 1 100 ? -9.148 -20.953 2.486 1 96.12 100 PHE B C 1
ATOM 4984 O O . PHE B 1 100 ? -10.031 -21.406 3.215 1 96.12 100 PHE B O 1
ATOM 4991 N N . ASP B 1 101 ? -8.016 -20.484 2.955 1 93.19 101 ASP B N 1
ATOM 4992 C CA . ASP B 1 101 ? -7.684 -20.203 4.348 1 93.19 101 ASP B CA 1
ATOM 4993 C C . ASP B 1 101 ? -7.527 -21.5 5.145 1 93.19 101 ASP B C 1
ATOM 4995 O O . ASP B 1 101 ? -7.289 -21.469 6.355 1 93.19 101 ASP B O 1
ATOM 4999 N N . GLU B 1 102 ? -7.711 -22.656 4.48 1 95.25 102 GLU B N 1
ATOM 5000 C CA . GLU B 1 102 ? -7.32 -23.922 5.121 1 95.25 102 GLU B CA 1
ATOM 5001 C C . GLU B 1 102 ? -5.805 -24.062 5.16 1 95.25 102 GLU B C 1
ATOM 5003 O O . GLU B 1 102 ? -5.145 -24.016 4.121 1 95.25 102 GLU B O 1
ATOM 5008 N N . LYS B 1 103 ? -5.277 -24.312 6.348 1 96 103 LYS B N 1
ATOM 5009 C CA . LYS B 1 103 ? -3.828 -24.312 6.543 1 96 103 LYS B CA 1
ATOM 5010 C C . LYS B 1 103 ? -3.244 -25.703 6.34 1 96 103 LYS B C 1
ATOM 5012 O O . LYS B 1 103 ? -3.67 -26.656 6.992 1 96 103 LYS B O 1
ATOM 5017 N N . ILE B 1 104 ? -2.26 -25.812 5.477 1 97.88 104 ILE B N 1
ATOM 5018 C CA . ILE B 1 104 ? -1.609 -27.078 5.191 1 97.88 104 ILE B CA 1
ATOM 5019 C C . ILE B 1 104 ? -0.094 -26.891 5.164 1 97.88 104 ILE B C 1
ATOM 5021 O O . ILE B 1 104 ? 0.396 -25.766 5.078 1 97.88 104 ILE B O 1
ATOM 5025 N N . VAL B 1 105 ? 0.625 -27.969 5.332 1 98.12 105 VAL B N 1
ATOM 5026 C CA . VAL B 1 105 ? 2.084 -27.938 5.344 1 98.12 105 VAL B CA 1
ATOM 5027 C C . VAL B 1 105 ? 2.633 -28.938 4.336 1 98.12 105 VAL B C 1
ATOM 5029 O O . VAL B 1 105 ? 2.191 -30.094 4.297 1 98.12 105 VAL B O 1
ATOM 5032 N N . LEU B 1 106 ? 3.479 -28.469 3.473 1 98.19 106 LEU B N 1
ATOM 5033 C CA . LEU B 1 106 ? 4.145 -29.234 2.434 1 98.19 106 LEU B CA 1
ATOM 5034 C C . LEU B 1 106 ? 5.59 -29.531 2.814 1 98.19 106 LEU B C 1
ATOM 5036 O O . LEU B 1 106 ? 6.297 -28.641 3.303 1 98.19 106 LEU B O 1
ATOM 5040 N N . PHE B 1 107 ? 6.035 -30.828 2.629 1 97.56 107 PHE B N 1
ATOM 5041 C CA . PHE B 1 107 ? 7.422 -31.172 2.932 1 97.56 107 PHE B CA 1
ATOM 5042 C C . PHE B 1 107 ? 7.852 -32.406 2.172 1 97.56 107 PHE B C 1
ATOM 5044 O O . PHE B 1 107 ? 7.012 -33.125 1.617 1 97.56 107 PHE B O 1
ATOM 5051 N N . ARG B 1 108 ? 9.125 -32.594 2.047 1 96.94 108 ARG B N 1
ATOM 5052 C CA . ARG B 1 108 ? 9.711 -33.844 1.512 1 96.94 108 ARG B CA 1
ATOM 5053 C C . ARG B 1 108 ? 10.133 -34.781 2.635 1 96.94 108 ARG B C 1
ATOM 5055 O O . ARG B 1 108 ? 10.922 -34.406 3.504 1 96.94 108 ARG B O 1
ATOM 5062 N N . ASP B 1 109 ? 9.625 -36 2.533 1 95.62 109 ASP B N 1
ATOM 5063 C CA . ASP B 1 109 ? 9.992 -36.938 3.592 1 95.62 109 ASP B CA 1
ATOM 5064 C C . ASP B 1 109 ? 11.344 -37.562 3.312 1 95.62 109 ASP B C 1
ATOM 5066 O O . ASP B 1 109 ? 12.023 -37.219 2.35 1 95.62 109 ASP B O 1
ATOM 5070 N N . GLY B 1 110 ? 11.75 -38.469 4.18 1 94.06 110 GLY B N 1
ATOM 5071 C CA . GLY B 1 110 ? 13.07 -39.062 4.102 1 94.06 110 GLY B CA 1
ATOM 5072 C C . GLY B 1 110 ? 13.297 -39.812 2.811 1 94.06 110 GLY B C 1
ATOM 5073 O O . GLY B 1 110 ? 14.445 -40.031 2.404 1 94.06 110 GLY B O 1
ATOM 5074 N N . ASN B 1 111 ? 12.297 -40.25 2.189 1 94.69 111 ASN B N 1
ATOM 5075 C CA . ASN B 1 111 ? 12.406 -41 0.934 1 94.69 111 ASN B CA 1
ATOM 5076 C C . ASN B 1 111 ? 12.289 -40.062 -0.271 1 94.69 111 ASN B C 1
ATOM 5078 O O . ASN B 1 111 ? 12.203 -40.531 -1.411 1 94.69 111 ASN B O 1
ATOM 5082 N N . GLY B 1 112 ? 12.156 -38.812 0.001 1 94.94 112 GLY B N 1
ATOM 5083 C CA . GLY B 1 112 ? 12.062 -37.844 -1.074 1 94.94 112 GLY B CA 1
ATOM 5084 C C . GLY B 1 112 ? 10.648 -37.625 -1.582 1 94.94 112 GLY B C 1
ATOM 5085 O O . GLY B 1 112 ? 10.43 -36.906 -2.562 1 94.94 112 GLY B O 1
ATOM 5086 N N . VAL B 1 113 ? 9.703 -38.281 -0.933 1 96.75 113 VAL B N 1
ATOM 5087 C CA . VAL B 1 113 ? 8.305 -38.156 -1.341 1 96.75 113 VAL B CA 1
ATOM 5088 C C . VAL B 1 113 ? 7.715 -36.844 -0.789 1 96.75 113 VAL B C 1
ATOM 5090 O O . VAL B 1 113 ? 7.906 -36.531 0.385 1 96.75 113 VAL B O 1
ATOM 5093 N N . ILE B 1 114 ? 7.016 -36.125 -1.637 1 97.75 114 ILE B N 1
ATOM 5094 C CA . ILE B 1 114 ? 6.367 -34.875 -1.213 1 97.75 114 ILE B CA 1
ATOM 5095 C C . ILE B 1 114 ? 5.055 -35.219 -0.508 1 97.75 114 ILE B C 1
ATOM 5097 O O . ILE B 1 114 ? 4.195 -35.906 -1.066 1 97.75 114 ILE B O 1
ATOM 5101 N N . ARG B 1 115 ? 4.945 -34.719 0.713 1 97.62 115 ARG B N 1
ATOM 5102 C CA . ARG B 1 115 ? 3.768 -34.969 1.542 1 97.62 115 ARG B CA 1
ATOM 5103 C C . ARG B 1 115 ? 3.082 -33.656 1.906 1 97.62 115 ARG B C 1
ATOM 5105 O O . ARG B 1 115 ? 3.713 -32.594 1.893 1 97.62 115 ARG B O 1
ATOM 5112 N N . CYS B 1 116 ? 1.811 -33.75 2.182 1 98.25 116 CYS B N 1
ATOM 5113 C CA . CYS B 1 116 ? 1.01 -32.594 2.619 1 98.25 116 CYS B CA 1
ATOM 5114 C C . CYS B 1 116 ? 0.11 -33 3.789 1 98.25 116 CYS B C 1
ATOM 5116 O O . CYS B 1 116 ? -0.629 -33.969 3.713 1 98.25 116 CYS B O 1
ATOM 5118 N N . PHE B 1 117 ? 0.27 -32.25 4.898 1 98.12 117 PHE B N 1
ATOM 5119 C CA . PHE B 1 117 ? -0.524 -32.5 6.102 1 98.12 117 PHE B CA 1
ATOM 5120 C C . PHE B 1 117 ? -1.284 -31.234 6.492 1 98.12 117 PHE B C 1
ATOM 5122 O O . PHE B 1 117 ? -1.013 -30.141 5.973 1 98.12 117 PHE B O 1
ATOM 5129 N N . GLN B 1 118 ? -2.328 -31.453 7.324 1 97.94 118 GLN B N 1
ATOM 5130 C CA . GLN B 1 118 ? -2.863 -30.297 8.039 1 97.94 118 GLN B CA 1
ATOM 5131 C C . GLN B 1 118 ? -1.781 -29.609 8.867 1 97.94 118 GLN B C 1
ATOM 5133 O O . GLN B 1 118 ? -0.979 -30.281 9.523 1 97.94 118 GLN B O 1
ATOM 5138 N N . ASP B 1 119 ? -1.72 -28.297 8.859 1 97.81 119 ASP B N 1
ATOM 5139 C CA . ASP B 1 119 ? -0.632 -27.562 9.492 1 97.81 119 ASP B CA 1
ATOM 5140 C C . ASP B 1 119 ? -0.94 -27.281 10.969 1 97.81 119 ASP B C 1
ATOM 5142 O O . ASP B 1 119 ? -0.854 -26.141 11.414 1 97.81 119 ASP B O 1
ATOM 5146 N N . ARG B 1 120 ? -1.26 -28.312 11.672 1 97.19 120 ARG B N 1
ATOM 5147 C CA . ARG B 1 120 ? -1.604 -28.188 13.078 1 97.19 120 ARG B CA 1
ATOM 5148 C C . ARG B 1 120 ? -1.277 -29.469 13.844 1 97.19 120 ARG B C 1
ATOM 5150 O O . ARG B 1 120 ? -1.775 -30.547 13.5 1 97.19 120 ARG B O 1
ATOM 5157 N N . CYS B 1 121 ? -0.499 -29.328 14.852 1 97.31 121 CYS B N 1
ATOM 5158 C CA . CYS B 1 121 ? -0.174 -30.469 15.688 1 97.31 121 CYS B CA 1
ATOM 5159 C C . CYS B 1 121 ? -1.348 -30.828 16.594 1 97.31 121 CYS B C 1
ATOM 5161 O O . CYS B 1 121 ? -1.905 -29.969 17.266 1 97.31 121 CYS B O 1
ATOM 5163 N N . PRO B 1 122 ? -1.708 -32.031 16.641 1 96.94 122 PRO B N 1
ATOM 5164 C CA . PRO B 1 122 ? -2.869 -32.438 17.438 1 96.94 122 PRO B CA 1
ATOM 5165 C C . PRO B 1 122 ? -2.627 -32.312 18.938 1 96.94 122 PRO B C 1
ATOM 5167 O O . PRO B 1 122 ? -3.578 -32.344 19.719 1 96.94 122 PRO B O 1
ATOM 5170 N N . HIS B 1 123 ? -1.394 -32.219 19.375 1 95.75 123 HIS B N 1
ATOM 5171 C CA . HIS B 1 123 ? -1.078 -32.156 20.797 1 95.75 123 HIS B CA 1
ATOM 5172 C C . HIS B 1 123 ? -1.592 -30.859 21.422 1 95.75 123 HIS B C 1
ATOM 5174 O O . HIS B 1 123 ? -2.436 -30.906 22.328 1 95.75 123 HIS B O 1
ATOM 5180 N N . ARG B 1 124 ? -1.135 -29.672 20.953 1 96.38 124 ARG B N 1
ATOM 5181 C CA . ARG B 1 124 ? -1.512 -28.375 21.531 1 96.38 124 ARG B CA 1
ATOM 5182 C C . ARG B 1 124 ? -1.626 -27.312 20.438 1 96.38 124 ARG B C 1
ATOM 5184 O O . ARG B 1 124 ? -1.355 -26.125 20.688 1 96.38 124 ARG B O 1
ATOM 5191 N N . LEU B 1 125 ? -1.803 -27.703 19.203 1 94.81 125 LEU B N 1
ATOM 5192 C CA . LEU B 1 125 ? -2.27 -26.875 18.094 1 94.81 125 LEU B CA 1
ATOM 5193 C C . LEU B 1 125 ? -1.141 -26.016 17.547 1 94.81 125 LEU B C 1
ATOM 5195 O O . LEU B 1 125 ? -1.391 -25.031 16.844 1 94.81 125 LEU B O 1
ATOM 5199 N N . ALA B 1 126 ? 0.102 -26.406 17.828 1 93.81 126 ALA B N 1
ATOM 5200 C CA . ALA B 1 126 ? 1.22 -25.688 17.219 1 93.81 126 ALA B CA 1
ATOM 5201 C C . ALA B 1 126 ? 1.246 -25.875 15.711 1 93.81 126 ALA B C 1
ATOM 5203 O O . ALA B 1 126 ? 0.9 -26.953 15.211 1 93.81 126 ALA B O 1
ATOM 5204 N N . LYS B 1 127 ? 1.665 -24.797 15.047 1 94.62 127 LYS B N 1
ATOM 5205 C CA . LYS B 1 127 ? 1.849 -24.906 13.602 1 94.62 127 LYS B CA 1
ATOM 5206 C C . LYS B 1 127 ? 3 -25.844 13.258 1 94.62 127 LYS B C 1
ATOM 5208 O O . LYS B 1 127 ? 4.145 -25.594 13.641 1 94.62 127 LYS B O 1
ATOM 5213 N N . LEU B 1 128 ? 2.672 -26.812 12.453 1 96.94 128 LEU B N 1
ATOM 5214 C CA . LEU B 1 128 ? 3.691 -27.797 12.117 1 96.94 128 LEU B CA 1
ATOM 5215 C C . LEU B 1 128 ? 4.723 -27.219 11.164 1 96.94 128 LEU B C 1
ATOM 5217 O O . LEU B 1 128 ? 5.887 -27.609 11.172 1 96.94 128 LEU B O 1
ATOM 5221 N N . SER B 1 129 ? 4.371 -26.219 10.359 1 96.56 129 SER B N 1
ATOM 5222 C CA . SER B 1 129 ? 5.281 -25.594 9.414 1 96.56 129 SER B CA 1
ATOM 5223 C C . SER B 1 129 ? 6.371 -24.797 10.133 1 96.56 129 SER B C 1
ATOM 5225 O O . SER B 1 129 ? 7.379 -24.422 9.523 1 96.56 129 SER B O 1
ATOM 5227 N N . GLU B 1 130 ? 6.18 -24.484 11.375 1 93.31 130 GLU B N 1
ATOM 5228 C CA . GLU B 1 130 ? 7.215 -23.859 12.195 1 93.31 130 GLU B CA 1
ATOM 5229 C C . GLU B 1 130 ? 8.195 -24.906 12.727 1 93.31 130 GLU B C 1
ATOM 5231 O O . GLU B 1 130 ? 9.195 -24.562 13.359 1 93.31 130 GLU B O 1
ATOM 5236 N N . GLY B 1 131 ? 7.938 -26.125 12.414 1 95.06 131 GLY B N 1
ATOM 5237 C CA . GLY B 1 131 ? 8.789 -27.203 12.859 1 95.06 131 GLY B CA 1
ATOM 5238 C C . GLY B 1 131 ? 9.953 -27.469 11.93 1 95.06 131 GLY B C 1
ATOM 5239 O O . GLY B 1 131 ? 10.516 -26.547 11.344 1 95.06 131 GLY B O 1
ATOM 5240 N N . GLN B 1 132 ? 10.375 -28.734 11.922 1 95.81 132 GLN B N 1
ATOM 5241 C CA . GLN B 1 132 ? 11.523 -29.141 11.117 1 95.81 132 GLN B CA 1
ATOM 5242 C C . GLN B 1 132 ? 11.406 -30.594 10.664 1 95.81 132 GLN B C 1
ATOM 5244 O O . GLN B 1 132 ? 10.438 -31.266 11.008 1 95.81 132 GLN B O 1
ATOM 5249 N N . LEU B 1 133 ? 12.289 -30.938 9.766 1 96.44 133 LEU B N 1
ATOM 5250 C CA . LEU B 1 133 ? 12.391 -32.312 9.32 1 96.44 133 LEU B CA 1
ATOM 5251 C C . LEU B 1 133 ? 13.531 -33.031 10.039 1 96.44 133 LEU B C 1
ATOM 5253 O O . LEU B 1 133 ? 14.68 -32.562 10 1 96.44 133 LEU B O 1
ATOM 5257 N N . VAL B 1 134 ? 13.188 -34.062 10.727 1 94.5 134 VAL B N 1
ATOM 5258 C CA . VAL B 1 134 ? 14.164 -34.875 11.453 1 94.5 134 VAL B CA 1
ATOM 5259 C C . VAL B 1 134 ? 14.023 -36.344 11.047 1 94.5 134 VAL B C 1
ATOM 5261 O O . VAL B 1 134 ? 12.945 -36.938 11.164 1 94.5 134 VAL B O 1
ATOM 5264 N N . ASP B 1 135 ? 15.07 -36.969 10.648 1 90.75 135 ASP B N 1
ATOM 5265 C CA . ASP B 1 135 ? 15.086 -38.375 10.227 1 90.75 135 ASP B CA 1
ATOM 5266 C C . ASP B 1 135 ? 14.008 -38.625 9.172 1 90.75 135 ASP B C 1
ATOM 5268 O O . ASP B 1 135 ? 13.281 -39.625 9.258 1 90.75 135 ASP B O 1
ATOM 5272 N N . GLY B 1 136 ? 13.828 -37.719 8.375 1 92.19 136 GLY B N 1
ATOM 5273 C CA . GLY B 1 136 ? 12.898 -37.844 7.266 1 92.19 136 GLY B CA 1
ATOM 5274 C C . GLY B 1 136 ? 11.453 -37.656 7.672 1 92.19 136 GLY B C 1
ATOM 5275 O O . GLY B 1 136 ? 10.539 -37.906 6.891 1 92.19 136 GLY B O 1
ATOM 5276 N N . ARG B 1 137 ? 11.242 -37.219 8.875 1 96.38 137 ARG B N 1
ATOM 5277 C CA . ARG B 1 137 ? 9.883 -37.031 9.383 1 96.38 137 ARG B CA 1
ATOM 5278 C C . ARG B 1 137 ? 9.633 -35.594 9.781 1 96.38 137 ARG B C 1
ATOM 5280 O O . ARG B 1 137 ? 10.555 -34.875 10.156 1 96.38 137 ARG B O 1
ATOM 5287 N N . LEU B 1 138 ? 8.375 -35.188 9.617 1 97.81 138 LEU B N 1
ATOM 5288 C CA . LEU B 1 138 ? 7.949 -33.875 10.109 1 97.81 138 LEU B CA 1
ATOM 5289 C C . LEU B 1 138 ? 7.855 -33.875 11.633 1 97.81 138 LEU B C 1
ATOM 5291 O O . LEU B 1 138 ? 7.184 -34.719 12.219 1 97.81 138 LEU B O 1
ATOM 5295 N N . GLU B 1 139 ? 8.578 -32.969 12.234 1 97.94 139 GLU B N 1
ATOM 5296 C CA . GLU B 1 139 ? 8.617 -32.875 13.688 1 97.94 139 GLU B CA 1
ATOM 5297 C C . GLU B 1 139 ? 8.109 -31.516 14.172 1 97.94 139 GLU B C 1
ATOM 5299 O O . GLU B 1 139 ? 8.531 -30.469 13.664 1 97.94 139 GLU B O 1
ATOM 5304 N N . CYS B 1 140 ? 7.156 -31.609 15.062 1 97.31 140 CYS B N 1
ATOM 5305 C CA . CYS B 1 140 ? 6.742 -30.391 15.742 1 97.31 140 CYS B CA 1
ATOM 5306 C C . CYS B 1 140 ? 7.812 -29.922 16.719 1 97.31 140 CYS B C 1
ATOM 5308 O O . CYS B 1 140 ? 8.141 -30.625 17.672 1 97.31 140 CYS B O 1
ATOM 5310 N N . LEU B 1 141 ? 8.297 -28.734 16.594 1 94.88 141 LEU B N 1
ATOM 5311 C CA . LEU B 1 141 ? 9.43 -28.234 17.375 1 94.88 141 LEU B CA 1
ATOM 5312 C C . LEU B 1 141 ? 8.992 -27.828 18.766 1 94.88 141 LEU B C 1
ATOM 5314 O O . LEU B 1 141 ? 9.828 -27.531 19.625 1 94.88 141 LEU B O 1
ATOM 5318 N N . TYR B 1 142 ? 7.707 -27.797 19.047 1 95.25 142 TYR B N 1
ATOM 5319 C CA . TYR B 1 142 ? 7.211 -27.469 20.375 1 95.25 142 TYR B CA 1
ATOM 5320 C C . TYR B 1 142 ? 7.555 -28.562 21.375 1 95.25 142 TYR B C 1
ATOM 5322 O O . TYR B 1 142 ? 8.203 -28.312 22.391 1 95.25 142 TYR B O 1
ATOM 5330 N N . HIS B 1 143 ? 7.191 -29.906 21.062 1 95.31 143 HIS B N 1
ATOM 5331 C CA . HIS B 1 143 ? 7.449 -30.984 22.016 1 95.31 143 HIS B CA 1
ATOM 5332 C C . HIS B 1 143 ? 8.141 -32.156 21.328 1 95.31 143 HIS B C 1
ATOM 5334 O O . HIS B 1 143 ? 8.312 -33.219 21.922 1 95.31 143 HIS B O 1
ATOM 5340 N N . GLY B 1 144 ? 8.43 -32.031 20 1 97 144 GLY B N 1
ATOM 5341 C CA . GLY B 1 144 ? 9.234 -33.031 19.312 1 97 144 GLY B CA 1
ATOM 5342 C C . GLY B 1 144 ? 8.414 -34.188 18.766 1 97 144 GLY B C 1
ATOM 5343 O O . GLY B 1 144 ? 8.953 -35.25 18.453 1 97 144 GLY B O 1
ATOM 5344 N N . TRP B 1 145 ? 7.027 -34.062 18.672 1 97.44 145 TRP B N 1
ATOM 5345 C CA . TRP B 1 145 ? 6.207 -35.094 18.078 1 97.44 145 TRP B CA 1
ATOM 5346 C C . TRP B 1 145 ? 6.535 -35.281 16.609 1 97.44 145 TRP B C 1
ATOM 5348 O O . TRP B 1 145 ? 6.625 -34.312 15.859 1 97.44 145 TRP B O 1
ATOM 5358 N N . GLN B 1 146 ? 6.785 -36.531 16.234 1 97.81 146 GLN B N 1
ATOM 5359 C CA . GLN B 1 146 ? 7.109 -36.844 14.836 1 97.81 146 GLN B CA 1
ATOM 5360 C C . GLN B 1 146 ? 5.992 -37.656 14.18 1 97.81 146 GLN B C 1
ATOM 5362 O O . GLN B 1 146 ? 5.41 -38.531 14.805 1 97.81 146 GLN B O 1
ATOM 5367 N N . PHE B 1 147 ? 5.793 -37.312 12.961 1 98.06 147 PHE B N 1
ATOM 5368 C CA . PHE B 1 147 ? 4.668 -37.938 12.266 1 98.06 147 PHE B CA 1
ATOM 5369 C C . PHE B 1 147 ? 5.148 -38.719 11.062 1 98.06 147 PHE B C 1
ATOM 5371 O O . PHE B 1 147 ? 6.055 -38.312 10.344 1 98.06 147 PHE B O 1
ATOM 5378 N N . GLY B 1 148 ? 4.48 -39.844 10.859 1 95.06 148 GLY B N 1
ATOM 5379 C CA . GLY B 1 148 ? 4.789 -40.688 9.719 1 95.06 148 GLY B CA 1
ATOM 5380 C C . GLY B 1 148 ? 4.047 -40.281 8.461 1 95.06 148 GLY B C 1
ATOM 5381 O O . GLY B 1 148 ? 3.35 -39.281 8.445 1 95.06 148 GLY B O 1
ATOM 5382 N N . ASP B 1 149 ? 4.223 -41.062 7.422 1 92.56 149 ASP B N 1
ATOM 5383 C CA . ASP B 1 149 ? 3.715 -40.75 6.09 1 92.56 149 ASP B CA 1
ATOM 5384 C C . ASP B 1 149 ? 2.188 -40.781 6.066 1 92.56 149 ASP B C 1
ATOM 5386 O O . ASP B 1 149 ? 1.563 -40.156 5.211 1 92.56 149 ASP B O 1
ATOM 5390 N N . ASP B 1 150 ? 1.633 -41.5 7.016 1 93.88 150 ASP B N 1
ATOM 5391 C CA . ASP B 1 150 ? 0.177 -41.594 7.055 1 93.88 150 ASP B CA 1
ATOM 5392 C C . ASP B 1 150 ? -0.412 -40.625 8.07 1 93.88 150 ASP B C 1
ATOM 5394 O O . ASP B 1 150 ? -1.605 -40.688 8.375 1 93.88 150 ASP B O 1
ATOM 5398 N N . GLY B 1 151 ? 0.42 -39.812 8.664 1 96.56 151 GLY B N 1
ATOM 5399 C CA . GLY B 1 151 ? -0.061 -38.781 9.594 1 96.56 151 GLY B CA 1
ATOM 5400 C C . GLY B 1 151 ? -0.043 -39.25 11.039 1 96.56 151 GLY B C 1
ATOM 5401 O O . GLY B 1 151 ? -0.213 -38.438 11.953 1 96.56 151 GLY B O 1
ATOM 5402 N N . LYS B 1 152 ? 0.158 -40.562 11.25 1 97 152 LYS B N 1
ATOM 5403 C CA . LYS B 1 152 ? 0.21 -41.062 12.617 1 97 152 LYS B CA 1
ATOM 5404 C C . LYS B 1 152 ? 1.475 -40.594 13.328 1 97 152 LYS B C 1
ATOM 5406 O O . LYS B 1 152 ? 2.553 -40.562 12.734 1 97 152 LYS B O 1
ATOM 5411 N N . CYS B 1 153 ? 1.295 -40.375 14.539 1 97.5 153 CYS B N 1
ATOM 5412 C CA . CYS B 1 153 ? 2.461 -40 15.336 1 97.5 153 CYS B CA 1
ATOM 5413 C C . CYS B 1 153 ? 3.33 -41.219 15.617 1 97.5 153 CYS B C 1
ATOM 5415 O O . CYS B 1 153 ? 2.828 -42.25 16.047 1 97.5 153 CYS B O 1
ATOM 5417 N N . LEU B 1 154 ? 4.578 -41.094 15.438 1 96.12 154 LEU B N 1
ATOM 5418 C CA . LEU B 1 154 ? 5.488 -42.25 15.57 1 96.12 154 LEU B CA 1
ATOM 5419 C C . LEU B 1 154 ? 6.398 -42.062 16.781 1 96.12 154 LEU B C 1
ATOM 5421 O O . LEU B 1 154 ? 7 -43.031 17.25 1 96.12 154 LEU B O 1
ATOM 5425 N N . LYS B 1 155 ? 6.5 -40.812 17.172 1 95.56 155 LYS B N 1
ATOM 5426 C CA . LYS B 1 155 ? 7.402 -40.562 18.297 1 95.56 155 LYS B CA 1
ATOM 5427 C C . LYS B 1 155 ? 6.863 -39.469 19.203 1 95.56 155 LYS B C 1
ATOM 5429 O O . LYS B 1 155 ? 6.469 -38.406 18.703 1 95.56 155 LYS B O 1
ATOM 5434 N N . ILE B 1 156 ? 6.766 -39.75 20.438 1 96.44 156 ILE B N 1
ATOM 5435 C CA . ILE B 1 156 ? 6.516 -38.781 21.516 1 96.44 156 ILE B CA 1
ATOM 5436 C C . ILE B 1 156 ? 7.621 -38.906 22.562 1 96.44 156 ILE B C 1
ATOM 5438 O O . ILE B 1 156 ? 7.625 -39.844 23.375 1 96.44 156 ILE B O 1
ATOM 5442 N N . PRO B 1 157 ? 8.539 -37.938 22.531 1 95.19 157 PRO B N 1
ATOM 5443 C CA . PRO B 1 157 ? 9.695 -38.062 23.422 1 95.19 157 PRO B CA 1
ATOM 5444 C C . PRO B 1 157 ? 9.297 -38.156 24.906 1 95.19 157 PRO B C 1
ATOM 5446 O O . PRO B 1 157 ? 10.016 -38.75 25.703 1 95.19 157 PRO B O 1
ATOM 5449 N N . GLN B 1 158 ? 8.125 -37.594 25.234 1 94.06 158 GLN B N 1
ATOM 5450 C CA . GLN B 1 158 ? 7.699 -37.5 26.625 1 94.06 158 GLN B CA 1
ATOM 5451 C C . GLN B 1 158 ? 6.887 -38.719 27.047 1 94.06 158 GLN B C 1
ATOM 5453 O O . GLN B 1 158 ? 6.406 -38.781 28.188 1 94.06 158 GLN B O 1
ATOM 5458 N N . LEU B 1 159 ? 6.711 -39.594 26.25 1 93.75 159 LEU B N 1
ATOM 5459 C CA . LEU B 1 159 ? 5.938 -40.812 26.562 1 93.75 159 LEU B CA 1
ATOM 5460 C C . LEU B 1 159 ? 6.746 -41.75 27.438 1 93.75 159 LEU B C 1
ATOM 5462 O O . LEU B 1 159 ? 7.926 -42 27.172 1 93.75 159 LEU B O 1
ATOM 5466 N N . PRO B 1 160 ? 6.152 -42.281 28.516 1 92.94 160 PRO B N 1
ATOM 5467 C CA . PRO B 1 160 ? 6.875 -43.281 29.328 1 92.94 160 PRO B CA 1
ATOM 5468 C C . PRO B 1 160 ? 7.297 -44.5 28.531 1 92.94 160 PRO B C 1
ATOM 5470 O O . PRO B 1 160 ? 6.625 -44.875 27.562 1 92.94 160 PRO B O 1
ATOM 5473 N N . ASP B 1 161 ? 8.391 -45.188 29.047 1 90.69 161 ASP B N 1
ATOM 5474 C CA . ASP B 1 161 ? 8.875 -46.375 28.375 1 90.69 161 ASP B CA 1
ATOM 5475 C C . ASP B 1 161 ? 7.793 -47.469 28.359 1 90.69 161 ASP B C 1
ATOM 5477 O O . ASP B 1 161 ? 7.152 -47.719 29.375 1 90.69 161 ASP B O 1
ATOM 5481 N N . GLY B 1 162 ? 7.578 -48.031 27.281 1 91.31 162 GLY B N 1
ATOM 5482 C CA . GLY B 1 162 ? 6.621 -49.125 27.141 1 91.31 162 GLY B CA 1
ATOM 5483 C C . GLY B 1 162 ? 5.215 -48.625 26.844 1 91.31 162 GLY B C 1
ATOM 5484 O O . GLY B 1 162 ? 4.336 -49.438 26.516 1 91.31 162 GLY B O 1
ATOM 5485 N N . ALA B 1 163 ? 4.93 -47.344 27.016 1 93.56 163 ALA B N 1
ATOM 5486 C CA . ALA B 1 163 ? 3.592 -46.812 26.766 1 93.56 163 ALA B CA 1
ATOM 5487 C C . ALA B 1 163 ? 3.309 -46.719 25.266 1 93.56 163 ALA B C 1
ATOM 5489 O O . ALA B 1 163 ? 4.219 -46.469 24.469 1 93.56 163 ALA B O 1
ATOM 5490 N N . ARG B 1 164 ? 2.059 -46.969 24.922 1 94.5 164 ARG B N 1
ATOM 5491 C CA . ARG B 1 164 ? 1.643 -46.875 23.516 1 94.5 164 ARG B CA 1
ATOM 5492 C C . ARG B 1 164 ? 1.215 -45.469 23.156 1 94.5 164 ARG B C 1
ATOM 5494 O O . ARG B 1 164 ? 0.587 -44.781 23.953 1 94.5 164 ARG B O 1
ATOM 5501 N N . ILE B 1 165 ? 1.509 -45 22 1 95.94 165 ILE B N 1
ATOM 5502 C CA . ILE B 1 165 ? 1.075 -43.688 21.469 1 95.94 165 ILE B CA 1
ATOM 5503 C C . ILE B 1 165 ? -0.429 -43.719 21.219 1 95.94 165 ILE B C 1
ATOM 5505 O O . ILE B 1 165 ? -0.936 -44.656 20.562 1 95.94 165 ILE B O 1
ATOM 5509 N N . PRO B 1 166 ? -1.109 -42.812 21.703 1 95 166 PRO B N 1
ATOM 5510 C CA . PRO B 1 166 ? -2.557 -42.781 21.484 1 95 166 PRO B CA 1
ATOM 5511 C C . PRO B 1 166 ? -2.918 -42.719 20 1 95 166 PRO B C 1
ATOM 5513 O O . PRO B 1 166 ? -2.234 -42.062 19.203 1 95 166 PRO B O 1
ATOM 5516 N N . ARG B 1 167 ? -4.043 -43.375 19.625 1 93.19 167 ARG B N 1
ATOM 5517 C CA . ARG B 1 167 ? -4.496 -43.406 18.25 1 93.19 167 ARG B CA 1
ATOM 5518 C C . ARG B 1 167 ? -4.922 -42.031 17.766 1 93.19 167 ARG B C 1
ATOM 5520 O O . ARG B 1 167 ? -4.832 -41.719 16.578 1 93.19 167 ARG B O 1
ATOM 5527 N N . SER B 1 168 ? -5.32 -41.188 18.672 1 94.75 168 SER B N 1
ATOM 5528 C CA . SER B 1 168 ? -5.793 -39.844 18.328 1 94.75 168 SER B CA 1
ATOM 5529 C C . SER B 1 168 ? -4.629 -38.906 17.984 1 94.75 168 SER B C 1
ATOM 5531 O O . SER B 1 168 ? -4.832 -37.844 17.422 1 94.75 168 SER B O 1
ATOM 5533 N N . ALA B 1 169 ? -3.465 -39.375 18.297 1 95.94 169 ALA B N 1
ATOM 5534 C CA . ALA B 1 169 ? -2.279 -38.594 17.922 1 95.94 169 ALA B CA 1
ATOM 5535 C C . ALA B 1 169 ? -1.954 -38.75 16.453 1 95.94 169 ALA B C 1
ATOM 5537 O O . ALA B 1 169 ? -1.012 -39.469 16.078 1 95.94 169 ALA B O 1
ATOM 5538 N N . CYS B 1 170 ? -2.775 -38.125 15.641 1 96.81 170 CYS B N 1
ATOM 5539 C CA . CYS B 1 170 ? -2.684 -38.25 14.188 1 96.81 170 CYS B CA 1
ATOM 5540 C C . CYS B 1 170 ? -3.037 -36.938 13.5 1 96.81 170 CYS B C 1
ATOM 5542 O O . CYS B 1 170 ? -3.943 -36.25 13.938 1 96.81 170 CYS B O 1
ATOM 5544 N N . VAL B 1 171 ? -2.314 -36.625 12.477 1 97 171 VAL B N 1
ATOM 5545 C CA . VAL B 1 171 ? -2.582 -35.438 11.688 1 97 171 VAL B CA 1
ATOM 5546 C C . VAL B 1 171 ? -3.264 -35.844 10.375 1 97 171 VAL B C 1
ATOM 5548 O O . VAL B 1 171 ? -2.951 -36.875 9.797 1 97 171 VAL B O 1
ATOM 5551 N N . ARG B 1 172 ? -4.148 -34.969 9.961 1 96 172 ARG B N 1
ATOM 5552 C CA . ARG B 1 172 ? -4.805 -35.219 8.68 1 96 172 ARG B CA 1
ATOM 5553 C C . ARG B 1 172 ? -3.816 -35.094 7.523 1 96 172 ARG B C 1
ATOM 5555 O O . ARG B 1 172 ? -2.982 -34.188 7.508 1 96 172 ARG B O 1
ATOM 5562 N N . THR B 1 173 ? -3.947 -36.031 6.617 1 96.81 173 THR B N 1
ATOM 5563 C CA . THR B 1 173 ? -3.084 -36 5.441 1 96.81 173 THR B CA 1
ATOM 5564 C C . THR B 1 173 ? -3.891 -35.656 4.191 1 96.81 173 THR B C 1
ATOM 5566 O O . THR B 1 173 ? -5.105 -35.875 4.152 1 96.81 173 THR B O 1
ATOM 5569 N N . TYR B 1 174 ? -3.256 -35.062 3.26 1 97.62 174 TYR B N 1
ATOM 5570 C CA . TYR B 1 174 ? -3.824 -34.781 1.949 1 97.62 174 TYR B CA 1
ATOM 5571 C C . TYR B 1 174 ? -3.033 -35.469 0.844 1 97.62 174 TYR B C 1
ATOM 5573 O O . TYR B 1 174 ? -1.805 -35.531 0.906 1 97.62 174 TYR B O 1
ATOM 5581 N N . GLU B 1 175 ? -3.76 -35.938 -0.171 1 97.12 175 GLU B N 1
ATOM 5582 C CA . GLU B 1 175 ? -3.086 -36.562 -1.306 1 97.12 175 GLU B CA 1
ATOM 5583 C C . GLU B 1 175 ? -2.42 -35.5 -2.197 1 97.12 175 GLU B C 1
ATOM 5585 O O . GLU B 1 175 ? -2.988 -34.438 -2.449 1 97.12 175 GLU B O 1
ATOM 5590 N N . THR B 1 176 ? -1.193 -35.812 -2.59 1 97.69 176 THR B N 1
ATOM 5591 C CA . THR B 1 176 ? -0.458 -34.938 -3.49 1 97.69 176 THR B CA 1
ATOM 5592 C C . THR B 1 176 ? -0.079 -35.656 -4.773 1 97.69 176 THR B C 1
ATOM 5594 O O . THR B 1 176 ? -0.015 -36.906 -4.797 1 97.69 176 THR B O 1
ATOM 5597 N N . ARG B 1 177 ? 0.087 -34.938 -5.844 1 98.19 177 ARG B N 1
ATOM 5598 C CA . ARG B 1 177 ? 0.636 -35.406 -7.109 1 98.19 177 ARG B CA 1
ATOM 5599 C C . ARG B 1 177 ? 1.644 -34.406 -7.676 1 98.19 177 ARG B C 1
ATOM 5601 O O . ARG B 1 177 ? 1.434 -33.188 -7.609 1 98.19 177 ARG B O 1
ATOM 5608 N N . ASP B 1 178 ? 2.76 -34.906 -8.047 1 97.75 178 ASP B N 1
ATOM 5609 C CA . ASP B 1 178 ? 3.68 -34.125 -8.859 1 97.75 178 ASP B CA 1
ATOM 5610 C C . ASP B 1 178 ? 3.408 -34.344 -10.352 1 97.75 178 ASP B C 1
ATOM 5612 O O . ASP B 1 178 ? 3.678 -35.406 -10.891 1 97.75 178 ASP B O 1
ATOM 5616 N N . SER B 1 179 ? 2.863 -33.406 -10.93 1 97.5 179 SER B N 1
ATOM 5617 C CA . SER B 1 179 ? 2.531 -33.5 -12.352 1 97.5 179 SER B CA 1
ATOM 5618 C C . SER B 1 179 ? 3.172 -32.375 -13.133 1 97.5 179 SER B C 1
ATOM 5620 O O . SER B 1 179 ? 2.885 -31.188 -12.891 1 97.5 179 SER B O 1
ATOM 5622 N N . GLN B 1 180 ? 4.098 -32.719 -14.039 1 97.06 180 GLN B N 1
ATOM 5623 C CA . GLN B 1 180 ? 4.746 -31.812 -14.969 1 97.06 180 GLN B CA 1
ATOM 5624 C C . GLN B 1 180 ? 5.398 -30.641 -14.234 1 97.06 180 GLN B C 1
ATOM 5626 O O . GLN B 1 180 ? 5.293 -29.5 -14.672 1 97.06 180 GLN B O 1
ATOM 5631 N N . GLY B 1 181 ? 5.941 -30.875 -13.086 1 97.56 181 GLY B N 1
ATOM 5632 C CA . GLY B 1 181 ? 6.75 -29.891 -12.383 1 97.56 181 GLY B CA 1
ATOM 5633 C C . GLY B 1 181 ? 5.961 -29.078 -11.383 1 97.56 181 GLY B C 1
ATOM 5634 O O . GLY B 1 181 ? 6.473 -28.109 -10.828 1 97.56 181 GLY B O 1
ATOM 5635 N N . VAL B 1 182 ? 4.719 -29.438 -11.133 1 98.62 182 VAL B N 1
ATOM 5636 C CA . VAL B 1 182 ? 3.873 -28.75 -10.164 1 98.62 182 VAL B CA 1
ATOM 5637 C C . VAL B 1 182 ? 3.326 -29.766 -9.156 1 98.62 182 VAL B C 1
ATOM 5639 O O . VAL B 1 182 ? 2.893 -30.859 -9.531 1 98.62 182 VAL B O 1
ATOM 5642 N N . VAL B 1 183 ? 3.434 -29.391 -7.902 1 98.81 183 VAL B N 1
ATOM 5643 C CA . VAL B 1 183 ? 2.826 -30.203 -6.848 1 98.81 183 VAL B CA 1
ATOM 5644 C C . VAL B 1 183 ? 1.362 -29.797 -6.668 1 98.81 183 VAL B C 1
ATOM 5646 O O . VAL B 1 183 ? 1.054 -28.625 -6.453 1 98.81 183 VAL B O 1
ATOM 5649 N N . TRP B 1 184 ? 0.512 -30.766 -6.785 1 98.81 184 TRP B N 1
ATOM 5650 C CA . TRP B 1 184 ? -0.926 -30.578 -6.625 1 98.81 184 TRP B CA 1
ATOM 5651 C C . TRP B 1 184 ? -1.429 -31.25 -5.355 1 98.81 184 TRP B C 1
ATOM 5653 O O . TRP B 1 184 ? -0.898 -32.281 -4.941 1 98.81 184 TRP B O 1
ATOM 5663 N N . VAL B 1 185 ? -2.484 -30.672 -4.785 1 98.69 185 VAL B N 1
ATOM 5664 C CA . VAL B 1 185 ? -3.062 -31.266 -3.584 1 98.69 185 VAL B CA 1
ATOM 5665 C C . VAL B 1 185 ? -4.562 -31.469 -3.779 1 98.69 185 VAL B C 1
ATOM 5667 O O . VAL B 1 185 ? -5.238 -30.625 -4.367 1 98.69 185 VAL B O 1
ATOM 5670 N N . TRP B 1 186 ? -5.066 -32.594 -3.424 1 98.56 186 TRP B N 1
ATOM 5671 C CA . TRP B 1 186 ? -6.488 -32.906 -3.34 1 98.56 186 TRP B CA 1
ATOM 5672 C C . TRP B 1 186 ? -7.043 -32.531 -1.965 1 98.56 186 TRP B C 1
ATOM 5674 O O . TRP B 1 186 ? -6.582 -33.062 -0.948 1 98.56 186 TRP B O 1
ATOM 5684 N N . MET B 1 187 ? -8.125 -31.734 -1.853 1 97.69 187 MET B N 1
ATOM 5685 C CA . MET B 1 187 ? -8.469 -31.125 -0.578 1 97.69 187 MET B CA 1
ATOM 5686 C C . MET B 1 187 ? -9.547 -31.922 0.144 1 97.69 187 MET B C 1
ATOM 5688 O O . MET B 1 187 ? -9.812 -31.688 1.325 1 97.69 187 MET B O 1
ATOM 5692 N N . SER B 1 188 ? -10.148 -32.875 -0.518 1 95.94 188 SER B N 1
ATOM 5693 C CA . SER B 1 188 ? -11.211 -33.625 0.135 1 95.94 188 SER B CA 1
ATOM 5694 C C . SER B 1 188 ? -10.641 -34.688 1.071 1 95.94 188 SER B C 1
ATOM 5696 O O . SER B 1 188 ? -9.664 -35.375 0.731 1 95.94 188 SER B O 1
ATOM 5698 N N . ASP B 1 189 ? -11.195 -34.75 2.186 1 85.81 189 ASP B N 1
ATOM 5699 C CA . ASP B 1 189 ? -10.852 -35.812 3.119 1 85.81 189 ASP B CA 1
ATOM 5700 C C . ASP B 1 189 ? -11.898 -36.906 3.109 1 85.81 189 ASP B C 1
ATOM 5702 O O . ASP B 1 189 ? -11.734 -37.938 3.773 1 85.81 189 ASP B O 1
ATOM 5706 N N . LYS B 1 190 ? -12.875 -36.688 2.416 1 89.88 190 LYS B N 1
ATOM 5707 C CA . LYS B 1 190 ? -14 -37.625 2.406 1 89.88 190 LYS B CA 1
ATOM 5708 C C . LYS B 1 190 ? -13.914 -38.562 1.209 1 89.88 190 LYS B C 1
ATOM 5710 O O . LYS B 1 190 ? -14.125 -39.781 1.347 1 89.88 190 LYS B O 1
ATOM 5715 N N . ASN B 1 191 ? -13.617 -37.969 0.111 1 94.19 191 ASN B N 1
ATOM 5716 C CA . ASN B 1 191 ? -13.57 -38.75 -1.12 1 94.19 191 ASN B CA 1
ATOM 5717 C C . ASN B 1 191 ? -12.156 -38.812 -1.677 1 94.19 191 ASN B C 1
ATOM 5719 O O . ASN B 1 191 ? -11.398 -37.844 -1.609 1 94.19 191 ASN B O 1
ATOM 5723 N N . PRO B 1 192 ? -11.875 -39.969 -2.154 1 94.81 192 PRO B N 1
ATOM 5724 C CA . PRO B 1 192 ? -10.539 -40.125 -2.746 1 94.81 192 PRO B CA 1
ATOM 5725 C C . PRO B 1 192 ? -10.328 -39.219 -3.963 1 94.81 192 PRO B C 1
ATOM 5727 O O . PRO B 1 192 ? -11.305 -38.75 -4.566 1 94.81 192 PRO B O 1
ATOM 5730 N N . PRO B 1 193 ? -9.086 -39.062 -4.246 1 96.62 193 PRO B N 1
ATOM 5731 C CA . PRO B 1 193 ? -8.812 -38.188 -5.383 1 96.62 193 PRO B CA 1
ATOM 5732 C C . PRO B 1 193 ? -9.359 -38.719 -6.699 1 96.62 193 PRO B C 1
ATOM 5734 O O . PRO B 1 193 ? -9.352 -39.938 -6.926 1 96.62 193 PRO B O 1
ATOM 5737 N N . ASP B 1 194 ? -9.836 -37.844 -7.488 1 96.62 194 ASP B N 1
ATOM 5738 C CA . ASP B 1 194 ? -10.219 -38.156 -8.867 1 96.62 194 ASP B CA 1
ATOM 5739 C C . ASP B 1 194 ? -9.078 -37.812 -9.828 1 96.62 194 ASP B C 1
ATOM 5741 O O . ASP B 1 194 ? -8.844 -36.656 -10.156 1 96.62 194 ASP B O 1
ATOM 5745 N N . GLU B 1 195 ? -8.445 -38.781 -10.336 1 96.06 195 GLU B N 1
ATOM 5746 C CA . GLU B 1 195 ? -7.27 -38.625 -11.172 1 96.06 195 GLU B CA 1
ATOM 5747 C C . GLU B 1 195 ? -7.633 -37.938 -12.5 1 96.06 195 GLU B C 1
ATOM 5749 O O . GLU B 1 195 ? -6.785 -37.312 -13.141 1 96.06 195 GLU B O 1
ATOM 5754 N N . ASN B 1 196 ? -8.852 -38.094 -12.875 1 94.69 196 ASN B N 1
ATOM 5755 C CA . ASN B 1 196 ? -9.289 -37.5 -14.133 1 94.69 196 ASN B CA 1
ATOM 5756 C C . ASN B 1 196 ? -9.328 -35.969 -14.047 1 94.69 196 ASN B C 1
ATOM 5758 O O . ASN B 1 196 ? -9.336 -35.312 -15.07 1 94.69 196 ASN B O 1
ATOM 5762 N N . LYS B 1 197 ? -9.352 -35.469 -12.844 1 96.44 197 LYS B N 1
ATOM 5763 C CA . LYS B 1 197 ? -9.414 -34.031 -12.648 1 96.44 197 LYS B CA 1
ATOM 5764 C C . LYS B 1 197 ? -8.016 -33.406 -12.586 1 96.44 197 LYS B C 1
ATOM 5766 O O . LYS B 1 197 ? -7.863 -32.188 -12.602 1 96.44 197 LYS B O 1
ATOM 5771 N N . LEU B 1 198 ? -7 -34.25 -12.484 1 97.69 198 LEU B N 1
ATOM 5772 C CA . LEU B 1 198 ? -5.633 -33.719 -12.461 1 97.69 198 LEU B CA 1
ATOM 5773 C C . LEU B 1 198 ? -5.242 -33.156 -13.82 1 97.69 198 LEU B C 1
ATOM 5775 O O . LEU B 1 198 ? -5.258 -33.875 -14.82 1 97.69 198 LEU B O 1
ATOM 5779 N N . PRO B 1 199 ? -4.922 -31.938 -13.836 1 96.5 199 PRO B N 1
ATOM 5780 C CA . PRO B 1 199 ? -4.629 -31.312 -15.125 1 96.5 199 PRO B CA 1
ATOM 5781 C C . PRO B 1 199 ? -3.402 -31.922 -15.805 1 96.5 199 PRO B C 1
ATOM 5783 O O . PRO B 1 199 ? -2.428 -32.25 -15.133 1 96.5 199 PRO B O 1
ATOM 5786 N N . TRP B 1 200 ? -3.52 -32.062 -17.062 1 96.19 200 TRP B N 1
ATOM 5787 C CA . TRP B 1 200 ? -2.41 -32.469 -17.922 1 96.19 200 TRP B CA 1
ATOM 5788 C C . TRP B 1 200 ? -2.303 -31.531 -19.125 1 96.19 200 TRP B C 1
ATOM 5790 O O . TRP B 1 200 ? -3.271 -31.344 -19.859 1 96.19 200 TRP B O 1
ATOM 5800 N N . PHE B 1 201 ? -1.155 -30.953 -19.25 1 96.25 201 PHE B N 1
ATOM 5801 C CA . PHE B 1 201 ? -0.937 -30 -20.344 1 96.25 201 PHE B CA 1
ATOM 5802 C C . PHE B 1 201 ? -0.05 -30.625 -21.422 1 96.25 201 PHE B C 1
ATOM 5804 O O . PHE B 1 201 ? 1.16 -30.75 -21.234 1 96.25 201 PHE B O 1
ATOM 5811 N N . GLU B 1 202 ? -0.551 -30.875 -22.547 1 93.12 202 GLU B N 1
ATOM 5812 C CA . GLU B 1 202 ? 0.116 -31.609 -23.609 1 93.12 202 GLU B CA 1
ATOM 5813 C C . GLU B 1 202 ? 1.393 -30.906 -24.062 1 93.12 202 GLU B C 1
ATOM 5815 O O . GLU B 1 202 ? 2.379 -31.562 -24.406 1 93.12 202 GLU B O 1
ATOM 5820 N N . HIS B 1 203 ? 1.366 -29.641 -24.047 1 91.62 203 HIS B N 1
ATOM 5821 C CA . HIS B 1 203 ? 2.484 -28.906 -24.625 1 91.62 203 HIS B CA 1
ATOM 5822 C C . HIS B 1 203 ? 3.756 -29.094 -23.812 1 91.62 203 HIS B C 1
ATOM 5824 O O . HIS B 1 203 ? 4.863 -28.984 -24.328 1 91.62 203 HIS B O 1
ATOM 5830 N N . TYR B 1 204 ? 3.65 -29.328 -22.531 1 93.69 204 TYR B N 1
ATOM 5831 C CA . TYR B 1 204 ? 4.848 -29.531 -21.719 1 93.69 204 TYR B CA 1
ATOM 5832 C C . TYR B 1 204 ? 5.523 -30.844 -22.062 1 93.69 204 TYR B C 1
ATOM 5834 O O . TYR B 1 204 ? 6.688 -31.062 -21.719 1 93.69 204 TYR B O 1
ATOM 5842 N N . ALA B 1 205 ? 4.801 -31.734 -22.688 1 91.12 205 ALA B N 1
ATOM 5843 C CA . ALA B 1 205 ? 5.352 -33.031 -23.094 1 91.12 205 ALA B CA 1
ATOM 5844 C C . ALA B 1 205 ? 5.938 -32.938 -24.5 1 91.12 205 ALA B C 1
ATOM 5846 O O . ALA B 1 205 ? 6.555 -33.906 -24.969 1 91.12 205 ALA B O 1
ATOM 5847 N N . ARG B 1 206 ? 5.777 -31.891 -25.156 1 87.56 206 ARG B N 1
ATOM 5848 C CA . ARG B 1 206 ? 6.305 -31.734 -26.5 1 87.56 206 ARG B CA 1
ATOM 5849 C C . ARG B 1 206 ? 7.824 -31.641 -26.484 1 87.56 206 ARG B C 1
ATOM 5851 O O . ARG B 1 206 ? 8.406 -30.953 -25.641 1 87.56 206 ARG B O 1
ATOM 5858 N N . PRO B 1 207 ? 8.398 -32.312 -27.453 1 86.44 207 PRO B N 1
ATOM 5859 C CA . PRO B 1 207 ? 9.859 -32.219 -27.516 1 86.44 207 PRO B CA 1
ATOM 5860 C C . PRO B 1 207 ? 10.336 -30.781 -27.812 1 86.44 207 PRO B C 1
ATOM 5862 O O . PRO B 1 207 ? 9.766 -30.109 -28.656 1 86.44 207 PRO B O 1
ATOM 5865 N N . GLY B 1 208 ? 11.312 -30.391 -27.078 1 85.06 208 GLY B N 1
ATOM 5866 C CA . GLY B 1 208 ? 11.922 -29.094 -27.328 1 85.06 208 GLY B CA 1
ATOM 5867 C C . GLY B 1 208 ? 11.219 -27.969 -26.609 1 85.06 208 GLY B C 1
ATOM 5868 O O . GLY B 1 208 ? 11.672 -26.812 -26.656 1 85.06 208 GLY B O 1
ATOM 5869 N N . PHE B 1 209 ? 10.117 -28.219 -26 1 90.69 209 PHE B N 1
ATOM 5870 C CA . PHE B 1 209 ? 9.398 -27.188 -25.281 1 90.69 209 PHE B CA 1
ATOM 5871 C C . PHE B 1 209 ? 10.164 -26.766 -24.031 1 90.69 209 PHE B C 1
ATOM 5873 O O . PHE B 1 209 ? 10.633 -27.609 -23.266 1 90.69 209 PHE B O 1
ATOM 5880 N N . GLN B 1 210 ? 10.414 -25.5 -23.938 1 89.56 210 GLN B N 1
ATOM 5881 C CA . GLN B 1 210 ? 11.07 -24.938 -22.766 1 89.56 210 GLN B CA 1
ATOM 5882 C C . GLN B 1 210 ? 10.188 -23.891 -22.094 1 89.56 210 GLN B C 1
ATOM 5884 O O . GLN B 1 210 ? 9.375 -23.234 -22.75 1 89.56 210 GLN B O 1
ATOM 5889 N N . ASP B 1 211 ? 10.297 -23.859 -20.734 1 90.88 211 ASP B N 1
ATOM 5890 C CA . ASP B 1 211 ? 9.477 -22.859 -20.047 1 90.88 211 ASP B CA 1
ATOM 5891 C C . ASP B 1 211 ? 10.25 -22.203 -18.906 1 90.88 211 ASP B C 1
ATOM 5893 O O . ASP B 1 211 ? 11.25 -22.75 -18.422 1 90.88 211 ASP B O 1
ATOM 5897 N N . VAL B 1 212 ? 9.906 -20.984 -18.594 1 92.25 212 VAL B N 1
ATOM 5898 C CA . VAL B 1 212 ? 10.305 -20.25 -17.406 1 92.25 212 VAL B CA 1
ATOM 5899 C C . VAL B 1 212 ? 9.125 -20.156 -16.438 1 92.25 212 VAL B C 1
ATOM 5901 O O . VAL B 1 212 ? 8.039 -19.688 -16.812 1 92.25 212 VAL B O 1
ATOM 5904 N N . SER B 1 213 ? 9.367 -20.688 -15.227 1 96.81 213 SER B N 1
ATOM 5905 C CA . SER B 1 213 ? 8.297 -20.75 -14.242 1 96.81 213 SER B CA 1
ATOM 5906 C C . SER B 1 213 ? 8.633 -19.906 -13.016 1 96.81 213 SER B C 1
ATOM 5908 O O . SER B 1 213 ? 9.805 -19.75 -12.664 1 96.81 213 SER B O 1
ATOM 5910 N N . THR B 1 214 ? 7.586 -19.297 -12.414 1 97.62 214 THR B N 1
ATOM 5911 C CA . THR B 1 214 ? 7.773 -18.453 -11.234 1 97.62 214 THR B CA 1
ATOM 5912 C C . THR B 1 214 ? 6.582 -18.562 -10.289 1 97.62 214 THR B C 1
ATOM 5914 O O . THR B 1 214 ? 5.5 -19 -10.703 1 97.62 214 THR B O 1
ATOM 5917 N N . ILE B 1 215 ? 6.836 -18.312 -9 1 98.31 215 ILE B N 1
ATOM 5918 C CA . ILE B 1 215 ? 5.812 -18.297 -7.957 1 98.31 215 ILE B CA 1
ATOM 5919 C C . ILE B 1 215 ? 5.68 -16.891 -7.391 1 98.31 215 ILE B C 1
ATOM 5921 O O . ILE B 1 215 ? 6.684 -16.234 -7.105 1 98.31 215 ILE B O 1
ATOM 5925 N N . HIS B 1 216 ? 4.414 -16.453 -7.223 1 98.31 216 HIS B N 1
ATOM 5926 C CA . HIS B 1 216 ? 4.164 -15.141 -6.633 1 98.31 216 HIS B CA 1
ATOM 5927 C C . HIS B 1 216 ? 2.994 -15.195 -5.656 1 98.31 216 HIS B C 1
ATOM 5929 O O . HIS B 1 216 ? 1.95 -15.773 -5.957 1 98.31 216 HIS B O 1
ATOM 5935 N N . GLU B 1 217 ? 3.203 -14.609 -4.457 1 96.88 217 GLU B N 1
ATOM 5936 C CA . GLU B 1 217 ? 2.092 -14.266 -3.572 1 96.88 217 GLU B CA 1
ATOM 5937 C C . GLU B 1 217 ? 1.555 -12.867 -3.877 1 96.88 217 GLU B C 1
ATOM 5939 O O . GLU B 1 217 ? 2.328 -11.938 -4.102 1 96.88 217 GLU B O 1
ATOM 5944 N N . LEU B 1 218 ? 0.241 -12.758 -3.961 1 97.5 218 LEU B N 1
ATOM 5945 C CA . LEU B 1 218 ? -0.345 -11.484 -4.363 1 97.5 218 LEU B CA 1
ATOM 5946 C C . LEU B 1 218 ? -1.418 -11.047 -3.371 1 97.5 218 LEU B C 1
ATOM 5948 O O . LEU B 1 218 ? -2.105 -11.883 -2.783 1 97.5 218 LEU B O 1
ATOM 5952 N N . PRO B 1 219 ? -1.625 -9.711 -3.172 1 95.56 219 PRO B N 1
ATOM 5953 C CA . PRO B 1 219 ? -2.494 -9.148 -2.135 1 95.56 219 PRO B CA 1
ATOM 5954 C C . PRO B 1 219 ? -3.928 -8.938 -2.617 1 95.56 219 PRO B C 1
ATOM 5956 O O . PRO B 1 219 ? -4.551 -7.922 -2.289 1 95.56 219 PRO B O 1
ATOM 5959 N N . TYR B 1 220 ? -4.492 -9.742 -3.418 1 96 220 TYR B N 1
ATOM 5960 C CA . TYR B 1 220 ? -5.879 -9.734 -3.871 1 96 220 TYR B CA 1
ATOM 5961 C C . TYR B 1 220 ? -6.355 -11.141 -4.195 1 96 220 TYR B C 1
ATOM 5963 O O . TYR B 1 220 ? -5.547 -12.055 -4.379 1 96 220 TYR B O 1
ATOM 5971 N N . ASP B 1 221 ? -7.672 -11.289 -4.246 1 96.06 221 ASP B N 1
ATOM 5972 C CA . ASP B 1 221 ? -8.312 -12.594 -4.395 1 96.06 221 ASP B CA 1
ATOM 5973 C C . ASP B 1 221 ? -7.973 -13.227 -5.738 1 96.06 221 ASP B C 1
ATOM 5975 O O . ASP B 1 221 ? -7.809 -12.523 -6.738 1 96.06 221 ASP B O 1
ATOM 5979 N N . HIS B 1 222 ? -7.957 -14.562 -5.746 1 97.69 222 HIS B N 1
ATOM 5980 C CA . HIS B 1 222 ? -7.641 -15.305 -6.961 1 97.69 222 HIS B CA 1
ATOM 5981 C C . HIS B 1 222 ? -8.617 -14.977 -8.086 1 97.69 222 HIS B C 1
ATOM 5983 O O . HIS B 1 222 ? -8.25 -15 -9.258 1 97.69 222 HIS B O 1
ATOM 5989 N N . SER B 1 223 ? -9.875 -14.719 -7.727 1 97.5 223 SER B N 1
ATOM 5990 C CA . SER B 1 223 ? -10.867 -14.445 -8.766 1 97.5 223 SER B CA 1
ATOM 5991 C C . SER B 1 223 ? -10.531 -13.156 -9.516 1 97.5 223 SER B C 1
ATOM 5993 O O . SER B 1 223 ? -10.766 -13.055 -10.719 1 97.5 223 SER B O 1
ATOM 5995 N N . ILE B 1 224 ? -10.008 -12.172 -8.805 1 97.38 224 ILE B N 1
ATOM 5996 C CA . ILE B 1 224 ? -9.609 -10.914 -9.422 1 97.38 224 ILE B CA 1
ATOM 5997 C C . ILE B 1 224 ? -8.359 -11.125 -10.273 1 97.38 224 ILE B C 1
ATOM 5999 O O . ILE B 1 224 ? -8.234 -10.562 -11.367 1 97.38 224 ILE B O 1
ATOM 6003 N N . LEU B 1 225 ? -7.492 -11.93 -9.789 1 98.19 225 LEU B N 1
ATOM 6004 C CA . LEU B 1 225 ? -6.285 -12.289 -10.531 1 98.19 225 LEU B CA 1
ATOM 6005 C C . LEU B 1 225 ? -6.641 -12.977 -11.844 1 98.19 225 LEU B C 1
ATOM 6007 O O . LEU B 1 225 ? -6.125 -12.609 -12.898 1 98.19 225 LEU B O 1
ATOM 6011 N N . LEU B 1 226 ? -7.508 -13.938 -11.766 1 98.62 226 LEU B N 1
ATOM 6012 C CA . LEU B 1 226 ? -7.938 -14.672 -12.953 1 98.62 226 LEU B CA 1
ATOM 6013 C C . LEU B 1 226 ? -8.594 -13.734 -13.961 1 98.62 226 LEU B C 1
ATOM 6015 O O . LEU B 1 226 ? -8.305 -13.812 -15.156 1 98.62 226 LEU B O 1
ATOM 6019 N N . GLU B 1 227 ? -9.375 -12.859 -13.469 1 97.44 227 GLU B N 1
ATOM 6020 C CA . GLU B 1 227 ? -10 -11.852 -14.328 1 97.44 227 GLU B CA 1
ATOM 6021 C C . GLU B 1 227 ? -8.945 -11.039 -15.078 1 97.44 227 GLU B C 1
ATOM 6023 O O . GLU B 1 227 ? -9.078 -10.797 -16.281 1 97.44 227 GLU B O 1
ATOM 6028 N N . ASN B 1 228 ? -8.008 -10.617 -14.367 1 97.81 228 ASN B N 1
ATOM 6029 C CA . ASN B 1 228 ? -6.938 -9.82 -14.953 1 97.81 228 ASN B CA 1
ATOM 6030 C C . ASN B 1 228 ? -6.184 -10.586 -16.031 1 97.81 228 ASN B C 1
ATOM 6032 O O . ASN B 1 228 ? -5.938 -10.062 -17.125 1 97.81 228 ASN B O 1
ATOM 6036 N N . PHE B 1 229 ? -5.895 -11.867 -15.75 1 98 229 PHE B N 1
ATOM 6037 C CA . PHE B 1 229 ? -5.09 -12.664 -16.672 1 98 229 PHE B CA 1
ATOM 6038 C C . PHE B 1 229 ? -5.898 -13.055 -17.906 1 98 229 PHE B C 1
ATOM 6040 O O . PHE B 1 229 ? -5.328 -13.336 -18.953 1 98 229 PHE B O 1
ATOM 6047 N N . MET B 1 230 ? -7.191 -13.133 -17.875 1 97.88 230 MET B N 1
ATOM 6048 C CA . MET B 1 230 ? -7.992 -13.523 -19.031 1 97.88 230 MET B CA 1
ATOM 6049 C C . MET B 1 230 ? -8.406 -12.305 -19.859 1 97.88 230 MET B C 1
ATOM 6051 O O . MET B 1 230 ? -9.156 -12.43 -20.828 1 97.88 230 MET B O 1
ATOM 6055 N N . ASP B 1 231 ? -7.895 -11.141 -19.469 1 97 231 ASP B N 1
ATOM 6056 C CA . ASP B 1 231 ? -8.242 -9.875 -20.109 1 97 231 ASP B CA 1
ATOM 6057 C C . ASP B 1 231 ? -7.074 -9.328 -20.922 1 97 231 ASP B C 1
ATOM 6059 O O . ASP B 1 231 ? -6.309 -8.492 -20.453 1 97 231 ASP B O 1
ATOM 6063 N N . PRO B 1 232 ? -7.008 -9.703 -22.188 1 95.19 232 PRO B N 1
ATOM 6064 C CA . PRO B 1 232 ? -5.902 -9.195 -23 1 95.19 232 PRO B CA 1
ATOM 6065 C C . PRO B 1 232 ? -6.039 -7.707 -23.312 1 95.19 232 PRO B C 1
ATOM 6067 O O . PRO B 1 232 ? -5.062 -7.062 -23.719 1 95.19 232 PRO B O 1
ATOM 6070 N N . ALA B 1 233 ? -7.176 -7.16 -23.109 1 96.12 233 ALA B N 1
ATOM 6071 C CA . ALA B 1 233 ? -7.457 -5.789 -23.516 1 96.12 233 ALA B CA 1
ATOM 6072 C C . ALA B 1 233 ? -6.668 -4.789 -22.672 1 96.12 233 ALA B C 1
ATOM 6074 O O . ALA B 1 233 ? -6.371 -3.684 -23.141 1 96.12 233 ALA B O 1
ATOM 6075 N N . HIS B 1 234 ? -6.328 -5.113 -21.438 1 96.69 234 HIS B N 1
ATOM 6076 C CA . HIS B 1 234 ? -5.672 -4.129 -20.594 1 96.69 234 HIS B CA 1
ATOM 6077 C C . HIS B 1 234 ? -4.172 -4.082 -20.859 1 96.69 234 HIS B C 1
ATOM 6079 O O . HIS B 1 234 ? -3.496 -3.125 -20.469 1 96.69 234 HIS B O 1
ATOM 6085 N N . VAL B 1 235 ? -3.59 -5.07 -21.484 1 95.5 235 VAL B N 1
ATOM 6086 C CA . VAL B 1 235 ? -2.15 -5.297 -21.562 1 95.5 235 VAL B CA 1
ATOM 6087 C C . VAL B 1 235 ? -1.479 -4.113 -22.266 1 95.5 235 VAL B C 1
ATOM 6089 O O . VAL B 1 235 ? -0.508 -3.555 -21.734 1 95.5 235 VAL B O 1
ATOM 6092 N N . PRO B 1 236 ? -1.995 -3.623 -23.406 1 95.12 236 PRO B N 1
ATOM 6093 C CA . PRO B 1 236 ? -1.312 -2.51 -24.062 1 95.12 236 PRO B CA 1
ATOM 6094 C C . PRO B 1 236 ? -1.287 -1.243 -23.203 1 95.12 236 PRO B C 1
ATOM 6096 O O . PRO B 1 236 ? -0.375 -0.423 -23.344 1 95.12 236 PRO B O 1
ATOM 6099 N N . ILE B 1 237 ? -2.252 -1.104 -22.297 1 95.31 237 ILE B N 1
ATOM 6100 C CA . ILE B 1 237 ? -2.379 0.127 -21.531 1 95.31 237 ILE B CA 1
ATOM 6101 C C . ILE B 1 237 ? -1.577 0.007 -20.234 1 95.31 237 ILE B C 1
ATOM 6103 O O . ILE B 1 237 ? -0.625 0.759 -20.016 1 95.31 237 ILE B O 1
ATOM 6107 N N . SER B 1 238 ? -1.89 -0.973 -19.422 1 94.75 238 SER B N 1
ATOM 6108 C CA . SER B 1 238 ? -1.299 -1.135 -18.094 1 94.75 238 SER B CA 1
ATOM 6109 C C . SER B 1 238 ? 0.192 -1.442 -18.188 1 94.75 238 SER B C 1
ATOM 6111 O O . SER B 1 238 ? 0.958 -1.107 -17.281 1 94.75 238 SER B O 1
ATOM 6113 N N . HIS B 1 239 ? 0.58 -2.061 -19.266 1 95.44 239 HIS B N 1
ATOM 6114 C CA . HIS B 1 239 ? 1.967 -2.494 -19.391 1 95.44 239 HIS B CA 1
ATOM 6115 C C . HIS B 1 239 ? 2.664 -1.787 -20.547 1 95.44 239 HIS B C 1
ATOM 6117 O O . HIS B 1 239 ? 3.572 -2.346 -21.172 1 95.44 239 HIS B O 1
ATOM 6123 N N . ASP B 1 240 ? 2.227 -0.595 -20.781 1 93.19 240 ASP B N 1
ATOM 6124 C CA . ASP B 1 240 ? 2.803 0.211 -21.844 1 93.19 240 ASP B CA 1
ATOM 6125 C C . ASP B 1 240 ? 4.324 0.289 -21.719 1 93.19 240 ASP B C 1
ATOM 6127 O O . ASP B 1 240 ? 4.844 0.706 -20.688 1 93.19 240 ASP B O 1
ATOM 6131 N N . ARG B 1 241 ? 5 -0.219 -22.75 1 89 241 ARG B N 1
ATOM 6132 C CA . ARG B 1 241 ? 6.445 -0.12 -22.922 1 89 241 ARG B CA 1
ATOM 6133 C C . ARG B 1 241 ? 7.18 -0.934 -21.859 1 89 241 ARG B C 1
ATOM 6135 O O . ARG B 1 241 ? 8.336 -0.647 -21.547 1 89 241 ARG B O 1
ATOM 6142 N N . THR B 1 242 ? 6.547 -1.774 -21.172 1 85.31 242 THR B N 1
ATOM 6143 C CA . THR B 1 242 ? 7.223 -2.658 -20.234 1 85.31 242 THR B CA 1
ATOM 6144 C C . THR B 1 242 ? 7.957 -3.775 -20.969 1 85.31 242 THR B C 1
ATOM 6146 O O . THR B 1 242 ? 9.078 -4.129 -20.609 1 85.31 242 THR B O 1
ATOM 6149 N N . ASP B 1 243 ? 7.301 -4.363 -21.922 1 74.44 243 ASP B N 1
ATOM 6150 C CA . ASP B 1 243 ? 7.973 -5.293 -22.828 1 74.44 243 ASP B CA 1
ATOM 6151 C C . ASP B 1 243 ? 7.98 -4.758 -24.25 1 74.44 243 ASP B C 1
ATOM 6153 O O . ASP B 1 243 ? 7.453 -3.674 -24.516 1 74.44 243 ASP B O 1
ATOM 6157 N N . PHE B 1 244 ? 8.773 -5.391 -25.062 1 66.75 244 PHE B N 1
ATOM 6158 C CA . PHE B 1 244 ? 8.984 -4.918 -26.422 1 66.75 244 PHE B CA 1
ATOM 6159 C C . PHE B 1 244 ? 7.684 -4.969 -27.219 1 66.75 244 PHE B C 1
ATOM 6161 O O . PHE B 1 244 ? 7.543 -4.281 -28.234 1 66.75 244 PHE B O 1
ATOM 6168 N N . TYR B 1 245 ? 6.711 -5.605 -26.625 1 73.44 245 TYR B N 1
ATOM 6169 C CA . TYR B 1 245 ? 5.543 -5.883 -27.453 1 73.44 245 TYR B CA 1
ATOM 6170 C C . TYR B 1 245 ? 4.324 -5.113 -26.953 1 73.44 245 TYR B C 1
ATOM 6172 O O . TYR B 1 245 ? 3.287 -5.086 -27.625 1 73.44 245 TYR B O 1
ATOM 6180 N N . SER B 1 246 ? 4.387 -4.473 -25.891 1 86 246 SER B N 1
ATOM 6181 C CA . SER B 1 246 ? 3.219 -3.785 -25.344 1 86 246 SER B CA 1
ATOM 6182 C C . SER B 1 246 ? 3.291 -2.285 -25.609 1 86 246 SER B C 1
ATOM 6184 O O . SER B 1 246 ? 4.156 -1.596 -25.062 1 86 246 SER B O 1
ATOM 6186 N N . LYS B 1 247 ? 2.367 -1.83 -26.453 1 92.12 247 LYS B N 1
ATOM 6187 C CA . LYS B 1 247 ? 2.24 -0.413 -26.781 1 92.12 247 LYS B CA 1
ATOM 6188 C C . LYS B 1 247 ? 0.803 0.066 -26.594 1 92.12 247 LYS B C 1
ATOM 6190 O O . LYS B 1 247 ? -0.134 -0.572 -27.078 1 92.12 247 LYS B O 1
ATOM 6195 N N . ARG B 1 248 ? 0.704 1.119 -25.953 1 93.81 248 ARG B N 1
ATOM 6196 C CA . ARG B 1 248 ? -0.626 1.649 -25.672 1 93.81 248 ARG B CA 1
ATOM 6197 C C . ARG B 1 248 ? -1.395 1.922 -26.953 1 93.81 248 ARG B C 1
ATOM 6199 O O . ARG B 1 248 ? -2.623 1.831 -26.984 1 93.81 248 ARG B O 1
ATOM 6206 N N . GLU B 1 249 ? -0.653 2.211 -28.094 1 91.69 249 GLU B N 1
ATOM 6207 C CA . GLU B 1 249 ? -1.262 2.48 -29.391 1 91.69 249 GLU B CA 1
ATOM 6208 C C . GLU B 1 249 ? -1.937 1.233 -29.953 1 91.69 249 GLU B C 1
ATOM 6210 O O . GLU B 1 249 ? -2.75 1.324 -30.875 1 91.69 249 GLU B O 1
ATOM 6215 N N . ASP B 1 250 ? -1.618 0.091 -29.359 1 91.94 250 ASP B N 1
ATOM 6216 C CA . ASP B 1 250 ? -2.162 -1.174 -29.844 1 91.94 250 ASP B CA 1
ATOM 6217 C C . ASP B 1 250 ? -3.49 -1.496 -29.156 1 91.94 250 ASP B C 1
ATOM 6219 O O . ASP B 1 250 ? -4.133 -2.496 -29.484 1 91.94 250 ASP B O 1
ATOM 6223 N N . ALA B 1 251 ? -3.904 -0.692 -28.25 1 94.94 251 ALA B N 1
ATOM 6224 C CA . ALA B 1 251 ? -5.207 -0.909 -27.625 1 94.94 251 ALA B CA 1
ATOM 6225 C C . ALA B 1 251 ? -6.336 -0.729 -28.641 1 94.94 251 ALA B C 1
ATOM 6227 O O . ALA B 1 251 ? -6.402 0.292 -29.328 1 94.94 251 ALA B O 1
ATOM 6228 N N . GLN B 1 252 ? -7.184 -1.728 -28.781 1 94.69 252 GLN B N 1
ATOM 6229 C CA . GLN B 1 252 ? -8.25 -1.749 -29.781 1 94.69 252 GLN B CA 1
ATOM 6230 C C . GLN B 1 252 ? -9.344 -2.74 -29.391 1 94.69 252 GLN B C 1
ATOM 6232 O O . GLN B 1 252 ? -9.195 -3.496 -28.438 1 94.69 252 GLN B O 1
ATOM 6237 N N . ALA B 1 253 ? -10.422 -2.631 -30.188 1 95.25 253 ALA B N 1
ATOM 6238 C CA . ALA B 1 253 ? -11.477 -3.625 -30.016 1 95.25 253 ALA B CA 1
ATOM 6239 C C . ALA B 1 253 ? -10.984 -5.023 -30.375 1 95.25 253 ALA B C 1
ATOM 6241 O O . ALA B 1 253 ? -10.242 -5.199 -31.344 1 95.25 253 ALA B O 1
ATOM 6242 N N . LEU B 1 254 ? -11.383 -5.949 -29.578 1 95.31 254 LEU B N 1
ATOM 6243 C CA . LEU B 1 254 ? -11.023 -7.34 -29.812 1 95.31 254 LEU B CA 1
ATOM 6244 C C . LEU B 1 254 ? -12.242 -8.156 -30.234 1 95.31 254 LEU B C 1
ATOM 6246 O O . LEU B 1 254 ? -13.375 -7.727 -30.031 1 95.31 254 LEU B O 1
ATOM 6250 N N . LEU B 1 255 ? -11.922 -9.258 -30.906 1 94.31 255 LEU B N 1
ATOM 6251 C CA . LEU B 1 255 ? -12.945 -10.227 -31.297 1 94.31 255 LEU B CA 1
ATOM 6252 C C . LEU B 1 255 ? -12.812 -11.516 -30.484 1 94.31 255 LEU B C 1
ATOM 6254 O O . LEU B 1 255 ? -11.711 -12.023 -30.297 1 94.31 255 LEU B O 1
ATOM 6258 N N . PHE B 1 256 ? -13.977 -11.977 -30.016 1 95.12 256 PHE B N 1
ATOM 6259 C CA . PHE B 1 256 ? -13.992 -13.18 -29.188 1 95.12 256 PHE B CA 1
ATOM 6260 C C . PHE B 1 256 ? -14.953 -14.211 -29.75 1 95.12 256 PHE B C 1
ATOM 6262 O O . PHE B 1 256 ? -16.016 -13.859 -30.266 1 95.12 256 PHE B O 1
ATOM 6269 N N . GLU B 1 257 ? -14.547 -15.445 -29.656 1 95.5 257 GLU B N 1
ATOM 6270 C CA . GLU B 1 257 ? -15.414 -16.578 -29.953 1 95.5 257 GLU B CA 1
ATOM 6271 C C . GLU B 1 257 ? -15.344 -17.641 -28.859 1 95.5 257 GLU B C 1
ATOM 6273 O O . GLU B 1 257 ? -14.297 -18.25 -28.641 1 95.5 257 GLU B O 1
ATOM 6278 N N . VAL B 1 258 ? -16.469 -17.828 -28.141 1 96.56 258 VAL B N 1
ATOM 6279 C CA . VAL B 1 258 ? -16.547 -18.859 -27.125 1 96.56 258 VAL B CA 1
ATOM 6280 C C . VAL B 1 258 ? -16.938 -20.188 -27.766 1 96.56 258 VAL B C 1
ATOM 6282 O O . VAL B 1 258 ? -18.016 -20.312 -28.344 1 96.56 258 VAL B O 1
ATOM 6285 N N . THR B 1 259 ? -16.156 -21.203 -27.609 1 96.88 259 THR B N 1
ATOM 6286 C CA . THR B 1 259 ? -16.375 -22.453 -28.328 1 96.88 259 THR B CA 1
ATOM 6287 C C . THR B 1 259 ? -16.828 -23.547 -27.359 1 96.88 259 THR B C 1
ATOM 6289 O O . THR B 1 259 ? -17.406 -24.562 -27.766 1 96.88 259 THR B O 1
ATOM 6292 N N . LYS B 1 260 ? -16.531 -23.359 -26.141 1 96.19 260 LYS B N 1
ATOM 6293 C CA . LYS B 1 260 ? -16.875 -24.375 -25.141 1 96.19 260 LYS B CA 1
ATOM 6294 C C . LYS B 1 260 ? -17.328 -23.734 -23.844 1 96.19 260 LYS B C 1
ATOM 6296 O O . LYS B 1 260 ? -16.766 -22.719 -23.406 1 96.19 260 LYS B O 1
ATOM 6301 N N . ARG B 1 261 ? -18.406 -24.297 -23.219 1 95.44 261 ARG B N 1
ATOM 6302 C CA . ARG B 1 261 ? -18.875 -23.984 -21.875 1 95.44 261 ARG B CA 1
ATOM 6303 C C . ARG B 1 261 ? -19.219 -25.266 -21.109 1 95.44 261 ARG B C 1
ATOM 6305 O O . ARG B 1 261 ? -19.828 -26.188 -21.672 1 95.44 261 ARG B O 1
ATOM 6312 N N . SER B 1 262 ? -18.797 -25.344 -19.938 1 93.81 262 SER B N 1
ATOM 6313 C CA . SER B 1 262 ? -19.141 -26.484 -19.094 1 93.81 262 SER B CA 1
ATOM 6314 C C . SER B 1 262 ? -19.141 -26.078 -17.609 1 93.81 262 SER B C 1
ATOM 6316 O O . SER B 1 262 ? -18.875 -24.938 -17.281 1 93.81 262 SER B O 1
ATOM 6318 N N . GLY B 1 263 ? -19.531 -27 -16.797 1 93.94 263 GLY B N 1
ATOM 6319 C CA . GLY B 1 263 ? -19.484 -26.781 -15.359 1 93.94 263 GLY B CA 1
ATOM 6320 C C . GLY B 1 263 ? -18.062 -26.656 -14.828 1 93.94 263 GLY B C 1
ATOM 6321 O O . GLY B 1 263 ? -17.859 -26.234 -13.688 1 93.94 263 GLY B O 1
ATOM 6322 N N . ARG B 1 264 ? -17.125 -26.938 -15.648 1 95.88 264 ARG B N 1
ATOM 6323 C CA . ARG B 1 264 ? -15.75 -26.891 -15.172 1 95.88 264 ARG B CA 1
ATOM 6324 C C . ARG B 1 264 ? -14.969 -25.766 -15.844 1 95.88 264 ARG B C 1
ATOM 6326 O O . ARG B 1 264 ? -13.773 -25.609 -15.609 1 95.88 264 ARG B O 1
ATOM 6333 N N . GLY B 1 265 ? -15.617 -25.078 -16.734 1 97 265 GLY B N 1
ATOM 6334 C CA . GLY B 1 265 ? -14.914 -23.953 -17.312 1 97 265 GLY B CA 1
ATOM 6335 C C . GLY B 1 265 ? -15.398 -23.609 -18.719 1 97 265 GLY B C 1
ATOM 6336 O O . GLY B 1 265 ? -16.578 -23.812 -19.031 1 97 265 GLY B O 1
ATOM 6337 N N . PHE B 1 266 ? -14.594 -22.891 -19.469 1 98 266 PHE B N 1
ATOM 6338 C CA . PHE B 1 266 ? -14.906 -22.438 -20.812 1 98 266 PHE B CA 1
ATOM 6339 C C . PHE B 1 266 ? -13.633 -22.281 -21.641 1 98 266 PHE B C 1
ATOM 6341 O O . PHE B 1 266 ? -12.523 -22.344 -21.094 1 98 266 PHE B O 1
ATOM 6348 N N . ALA B 1 267 ? -13.781 -22.234 -22.953 1 97.94 267 ALA B N 1
ATOM 6349 C CA . ALA B 1 267 ? -12.656 -22.062 -23.859 1 97.94 267 ALA B CA 1
ATOM 6350 C C . ALA B 1 267 ? -13.102 -21.375 -25.156 1 97.94 267 ALA B C 1
ATOM 6352 O O . ALA B 1 267 ? -14.297 -21.328 -25.453 1 97.94 267 ALA B O 1
ATOM 6353 N N . GLY B 1 268 ? -12.141 -20.781 -25.812 1 97.44 268 GLY B N 1
ATOM 6354 C CA . GLY B 1 268 ? -12.406 -20.141 -27.094 1 97.44 268 GLY B CA 1
ATOM 6355 C C . GLY B 1 268 ? -11.195 -19.422 -27.656 1 97.44 268 GLY B C 1
ATOM 6356 O O . GLY B 1 268 ? -10.055 -19.766 -27.344 1 97.44 268 GLY B O 1
ATOM 6357 N N . SER B 1 269 ? -11.484 -18.594 -28.594 1 95.56 269 SER B N 1
ATOM 6358 C CA . SER B 1 269 ? -10.414 -17.859 -29.266 1 95.56 269 SER B CA 1
ATOM 6359 C C . SER B 1 269 ? -10.672 -16.359 -29.219 1 95.56 269 SER B C 1
ATOM 6361 O O . SER B 1 269 ? -11.789 -15.914 -28.953 1 95.56 269 SER B O 1
ATOM 6363 N N . TRP B 1 270 ? -9.602 -15.617 -29.375 1 95 270 TRP B N 1
ATOM 6364 C CA . TRP B 1 270 ? -9.711 -14.172 -29.516 1 95 270 TRP B CA 1
ATOM 6365 C C . TRP B 1 270 ? -8.641 -13.625 -30.453 1 95 270 TRP B C 1
ATOM 6367 O O . TRP B 1 270 ? -7.621 -14.281 -30.688 1 95 270 TRP B O 1
ATOM 6377 N N . SER B 1 271 ? -8.922 -12.477 -31.047 1 93.5 271 SER B N 1
ATOM 6378 C CA . SER B 1 271 ? -7.996 -11.82 -31.953 1 93.5 271 SER B CA 1
ATOM 6379 C C . SER B 1 271 ? -8.219 -10.312 -31.969 1 93.5 271 SER B C 1
ATOM 6381 O O . SER B 1 271 ? -9.258 -9.828 -31.531 1 93.5 271 SER B O 1
ATOM 6383 N N . LYS B 1 272 ? -7.168 -9.656 -32.406 1 91.44 272 LYS B N 1
ATOM 6384 C CA . LYS B 1 272 ? -7.301 -8.227 -32.656 1 91.44 272 LYS B CA 1
ATOM 6385 C C . LYS B 1 272 ? -8.203 -7.957 -33.844 1 91.44 272 LYS B C 1
ATOM 6387 O O . LYS B 1 272 ? -8.188 -8.711 -34.844 1 91.44 272 LYS B O 1
ATOM 6392 N N . SER B 1 273 ? -8.93 -6.91 -33.781 1 87.69 273 SER B N 1
ATOM 6393 C CA . SER B 1 273 ? -9.82 -6.559 -34.875 1 87.69 273 SER B CA 1
ATOM 6394 C C . SER B 1 273 ? -9.031 -6.023 -36.062 1 87.69 273 SER B C 1
ATOM 6396 O O . SER B 1 273 ? -9.375 -6.301 -37.219 1 87.69 273 SER B O 1
ATOM 6398 N N . LYS B 1 274 ? -7.988 -5.203 -35.875 1 83.06 274 LYS B N 1
ATOM 6399 C CA . LYS B 1 274 ? -7.199 -4.586 -36.938 1 83.06 274 LYS B CA 1
ATOM 6400 C C . LYS B 1 274 ? -5.707 -4.676 -36.625 1 83.06 274 LYS B C 1
ATOM 6402 O O . LYS B 1 274 ? -5.234 -4.121 -35.625 1 83.06 274 LYS B O 1
ATOM 6407 N N . PRO B 1 275 ? -4.969 -5.191 -37.5 1 73.38 275 PRO B N 1
ATOM 6408 C CA . PRO B 1 275 ? -5.277 -6.156 -38.562 1 73.38 275 PRO B CA 1
ATOM 6409 C C . PRO B 1 275 ? -5.652 -7.531 -38 1 73.38 275 PRO B C 1
ATOM 6411 O O . PRO B 1 275 ? -5.316 -7.863 -36.875 1 73.38 275 PRO B O 1
ATOM 6414 N N . PRO B 1 276 ? -6.531 -8.117 -38.844 1 64.25 276 PRO B N 1
ATOM 6415 C CA . PRO B 1 276 ? -6.883 -9.445 -38.344 1 64.25 276 PRO B CA 1
ATOM 6416 C C . PRO B 1 276 ? -5.66 -10.312 -38.062 1 64.25 276 PRO B C 1
ATOM 6418 O O . PRO B 1 276 ? -4.773 -10.43 -38.906 1 64.25 276 PRO B O 1
ATOM 6421 N N . ALA B 1 277 ? -5.164 -10.25 -36.906 1 63.09 277 ALA B N 1
ATOM 6422 C CA . ALA B 1 277 ? -3.924 -10.906 -36.5 1 63.09 277 ALA B CA 1
ATOM 6423 C C . ALA B 1 277 ? -4.176 -12.344 -36.062 1 63.09 277 ALA B C 1
ATOM 6425 O O . ALA B 1 277 ? -5.293 -12.852 -36.219 1 63.09 277 ALA B O 1
ATOM 6426 N N . LEU B 1 278 ? -3.096 -12.891 -35.594 1 68.69 278 LEU B N 1
ATOM 6427 C CA . LEU B 1 278 ? -2.934 -14.234 -35.031 1 68.69 278 LEU B CA 1
ATOM 6428 C C . LEU B 1 278 ? -3.984 -14.516 -33.969 1 68.69 278 LEU B C 1
ATOM 6430 O O . LEU B 1 278 ? -4.258 -13.656 -33.125 1 68.69 278 LEU B O 1
ATOM 6434 N N . THR B 1 279 ? -4.633 -15.633 -34.188 1 86 279 THR B N 1
ATOM 6435 C CA . THR B 1 279 ? -5.66 -16.094 -33.25 1 86 279 THR B CA 1
ATOM 6436 C C . THR B 1 279 ? -5.027 -16.703 -32 1 86 279 THR B C 1
ATOM 6438 O O . THR B 1 279 ? -4.102 -17.5 -32.094 1 86 279 THR B O 1
ATOM 6441 N N . ASN B 1 280 ? -5.465 -16.188 -30.891 1 93.62 280 ASN B N 1
ATOM 6442 C CA . ASN B 1 280 ? -5.07 -16.719 -29.594 1 93.62 280 ASN B CA 1
ATOM 6443 C C . ASN B 1 280 ? -6.148 -17.625 -29 1 93.62 280 ASN B C 1
ATOM 6445 O O . ASN B 1 280 ? -7.34 -17.391 -29.219 1 93.62 280 ASN B O 1
ATOM 6449 N N . LEU B 1 281 ? -5.664 -18.625 -28.438 1 96.06 281 LEU B N 1
ATOM 6450 C CA . LEU B 1 281 ? -6.586 -19.531 -27.766 1 96.06 281 LEU B CA 1
ATOM 6451 C C . LEU B 1 281 ? -6.539 -19.328 -26.25 1 96.06 281 LEU B C 1
ATOM 6453 O O . LEU B 1 281 ? -5.461 -19.156 -25.688 1 96.06 281 LEU B O 1
ATOM 6457 N N . LEU B 1 282 ? -7.711 -19.297 -25.578 1 97.69 282 LEU B N 1
ATOM 6458 C CA . LEU B 1 282 ? -7.816 -19.188 -24.125 1 97.69 282 LEU B CA 1
ATOM 6459 C C . LEU B 1 282 ? -8.688 -20.312 -23.578 1 97.69 282 LEU B C 1
ATOM 6461 O O . LEU B 1 282 ? -9.727 -20.641 -24.156 1 97.69 282 LEU B O 1
ATOM 6465 N N . SER B 1 283 ? -8.289 -20.875 -22.516 1 97.88 283 SER B N 1
ATOM 6466 C CA . SER B 1 283 ? -9.094 -21.875 -21.812 1 97.88 283 SER B CA 1
ATOM 6467 C C . SER B 1 283 ? -8.992 -21.703 -20.312 1 97.88 283 SER B C 1
ATOM 6469 O O . SER B 1 283 ? -7.898 -21.484 -19.766 1 97.88 283 SER B O 1
ATOM 6471 N N . PHE B 1 284 ? -10.125 -21.703 -19.688 1 98.56 284 PHE B N 1
ATOM 6472 C CA . PHE B 1 284 ? -10.227 -21.75 -18.219 1 98.56 284 PHE B CA 1
ATOM 6473 C C . PHE B 1 284 ? -10.781 -23.094 -17.766 1 98.56 284 PHE B C 1
ATOM 6475 O O . PHE B 1 284 ? -11.797 -23.562 -18.297 1 98.56 284 PHE B O 1
ATOM 6482 N N . GLU B 1 285 ? -10.102 -23.625 -16.781 1 98.06 285 GLU B N 1
ATOM 6483 C CA . GLU B 1 285 ? -10.547 -24.891 -16.188 1 98.06 285 GLU B CA 1
ATOM 6484 C C . GLU B 1 285 ? -10.547 -24.797 -14.656 1 98.06 285 GLU B C 1
ATOM 6486 O O . GLU B 1 285 ? -9.602 -24.281 -14.062 1 98.06 285 GLU B O 1
ATOM 6491 N N . ALA B 1 286 ? -11.641 -25.281 -14.023 1 97.81 286 ALA B N 1
ATOM 6492 C CA . ALA B 1 286 ? -11.719 -25.344 -12.57 1 97.81 286 ALA B CA 1
ATOM 6493 C C . ALA B 1 286 ? -10.523 -26.109 -11.984 1 97.81 286 ALA B C 1
ATOM 6495 O O . ALA B 1 286 ? -10.016 -27.047 -12.602 1 97.81 286 ALA B O 1
ATOM 6496 N N . PRO B 1 287 ? -10.055 -25.812 -10.828 1 98.06 287 PRO B N 1
ATOM 6497 C CA . PRO B 1 287 ? -10.641 -24.766 -10.008 1 98.06 287 PRO B CA 1
ATOM 6498 C C . PRO B 1 287 ? -10.023 -23.391 -10.266 1 98.06 287 PRO B C 1
ATOM 6500 O O . PRO B 1 287 ? -10.609 -22.359 -9.914 1 98.06 287 PRO B O 1
ATOM 6503 N N . CYS B 1 288 ? -8.82 -23.297 -10.898 1 98.62 288 CYS B N 1
ATOM 6504 C CA . CYS B 1 288 ? -8.109 -22.031 -10.961 1 98.62 288 CYS B CA 1
ATOM 6505 C C . CYS B 1 288 ? -7.023 -22.062 -12.031 1 98.62 288 CYS B C 1
ATOM 6507 O O . CYS B 1 288 ? -5.934 -21.531 -11.836 1 98.62 288 CYS B O 1
ATOM 6509 N N . ILE B 1 289 ? -7.258 -22.703 -13.188 1 98.69 289 ILE B N 1
ATOM 6510 C CA . ILE B 1 289 ? -6.281 -22.906 -14.25 1 98.69 289 ILE B CA 1
ATOM 6511 C C . ILE B 1 289 ? -6.648 -22.062 -15.469 1 98.69 289 ILE B C 1
ATOM 6513 O O . ILE B 1 289 ? -7.758 -22.172 -16 1 98.69 289 ILE B O 1
ATOM 6517 N N . LEU B 1 290 ? -5.762 -21.203 -15.836 1 98.75 290 LEU B N 1
ATOM 6518 C CA . LEU B 1 290 ? -5.945 -20.406 -17.047 1 98.75 290 LEU B CA 1
ATOM 6519 C C . LEU B 1 290 ? -4.785 -20.609 -18.016 1 98.75 290 LEU B C 1
ATOM 6521 O O . LEU B 1 290 ? -3.619 -20.5 -17.625 1 98.75 290 LEU B O 1
ATOM 6525 N N . GLN B 1 291 ? -5.133 -20.922 -19.266 1 97.88 291 GLN B N 1
ATOM 6526 C CA . GLN B 1 291 ? -4.113 -21.141 -20.297 1 97.88 291 GLN B CA 1
ATOM 6527 C C . GLN B 1 291 ? -4.355 -20.266 -21.516 1 97.88 291 GLN B C 1
ATOM 6529 O O . GLN B 1 291 ? -5.477 -20.188 -22.016 1 97.88 291 GLN B O 1
ATOM 6534 N N . ASN B 1 292 ? -3.393 -19.531 -21.859 1 96.69 292 ASN B N 1
ATOM 6535 C CA . ASN B 1 292 ? -3.33 -18.797 -23.125 1 96.69 292 ASN B CA 1
ATOM 6536 C C . ASN B 1 292 ? -2.281 -19.391 -24.062 1 96.69 292 ASN B C 1
ATOM 6538 O O . ASN B 1 292 ? -1.155 -19.672 -23.641 1 96.69 292 ASN B O 1
ATOM 6542 N N . SER B 1 293 ? -2.654 -19.656 -25.297 1 94.31 293 SER B N 1
ATOM 6543 C CA . SER B 1 293 ? -1.695 -20.25 -26.219 1 94.31 293 SER B CA 1
ATOM 6544 C C . SER B 1 293 ? -1.868 -19.672 -27.625 1 94.31 293 SER B C 1
ATOM 6546 O O . SER B 1 293 ? -2.906 -19.078 -27.938 1 94.31 293 SER B O 1
ATOM 6548 N N . ASN B 1 294 ? -0.821 -19.766 -28.281 1 92.19 294 ASN B N 1
ATOM 6549 C CA . ASN B 1 294 ? -0.779 -19.391 -29.688 1 92.19 294 ASN B CA 1
ATOM 6550 C C . ASN B 1 294 ? 0.089 -20.359 -30.5 1 92.19 294 ASN B C 1
ATOM 6552 O O . ASN B 1 294 ? 1.088 -20.859 -30 1 92.19 294 ASN B O 1
ATOM 6556 N N . GLU B 1 295 ? -0.453 -20.656 -31.625 1 88.06 295 GLU B N 1
ATOM 6557 C CA . GLU B 1 295 ? 0.294 -21.484 -32.562 1 88.06 295 GLU B CA 1
ATOM 6558 C C . GLU B 1 295 ? 0.46 -20.766 -33.906 1 88.06 295 GLU B C 1
ATOM 6560 O O . GLU B 1 295 ? -0.495 -20.188 -34.438 1 88.06 295 GLU B O 1
ATOM 6565 N N . TYR B 1 296 ? 1.724 -20.688 -34.344 1 85.38 296 TYR B N 1
ATOM 6566 C CA . TYR B 1 296 ? 1.962 -20.062 -35.625 1 85.38 296 TYR B CA 1
ATOM 6567 C C . TYR B 1 296 ? 3.127 -20.719 -36.375 1 85.38 296 TYR B C 1
ATOM 6569 O O . TYR B 1 296 ? 3.873 -21.5 -35.781 1 85.38 296 TYR B O 1
ATOM 6577 N N . ILE B 1 297 ? 3.17 -20.5 -37.594 1 86 297 ILE B N 1
ATOM 6578 C CA . ILE B 1 297 ? 4.258 -21.031 -38.438 1 86 297 ILE B CA 1
ATOM 6579 C C . ILE B 1 297 ? 5.332 -19.953 -38.594 1 86 297 ILE B C 1
ATOM 6581 O O . ILE B 1 297 ? 5.047 -18.844 -39.062 1 86 297 ILE B O 1
ATOM 6585 N N . ASP B 1 298 ? 6.477 -20.297 -38.188 1 81.81 298 ASP B N 1
ATOM 6586 C CA . ASP B 1 298 ? 7.547 -19.312 -38.281 1 81.81 298 ASP B CA 1
ATOM 6587 C C . ASP B 1 298 ? 8.07 -19.188 -39.719 1 81.81 298 ASP B C 1
ATOM 6589 O O . ASP B 1 298 ? 7.527 -19.797 -40.625 1 81.81 298 ASP B O 1
ATOM 6593 N N . LYS B 1 299 ? 9.133 -18.328 -39.938 1 81.06 299 LYS B N 1
ATOM 6594 C CA . LYS B 1 299 ? 9.688 -18.031 -41.25 1 81.06 299 LYS B CA 1
ATOM 6595 C C . LYS B 1 299 ? 10.281 -19.281 -41.875 1 81.06 299 LYS B C 1
ATOM 6597 O O . LYS B 1 299 ? 10.305 -19.406 -43.094 1 81.06 299 LYS B O 1
ATOM 6602 N N . ASP B 1 300 ? 10.742 -20.234 -41.094 1 84.5 300 ASP B N 1
ATOM 6603 C CA . ASP B 1 300 ? 11.367 -21.469 -41.562 1 84.5 300 ASP B CA 1
ATOM 6604 C C . ASP B 1 300 ? 10.328 -22.562 -41.781 1 84.5 300 ASP B C 1
ATOM 6606 O O . ASP B 1 300 ? 10.68 -23.703 -42.094 1 84.5 300 ASP B O 1
ATOM 6610 N N . GLY B 1 301 ? 9.07 -22.234 -41.531 1 84.88 301 GLY B N 1
ATOM 6611 C CA . GLY B 1 301 ? 7.992 -23.172 -41.75 1 84.88 301 GLY B CA 1
ATOM 6612 C C . GLY B 1 301 ? 7.742 -24.094 -40.562 1 84.88 301 GLY B C 1
ATOM 6613 O O . GLY B 1 301 ? 6.965 -25.031 -40.656 1 84.88 301 GLY B O 1
ATOM 6614 N N . THR B 1 302 ? 8.445 -23.812 -39.594 1 84.75 302 THR B N 1
ATOM 6615 C CA . THR B 1 302 ? 8.281 -24.641 -38.375 1 84.75 302 THR B CA 1
ATOM 6616 C C . THR B 1 302 ? 7.113 -24.141 -37.531 1 84.75 302 THR B C 1
ATOM 6618 O O . THR B 1 302 ? 6.977 -22.938 -37.312 1 84.75 302 THR B O 1
ATOM 6621 N N . LYS B 1 303 ? 6.312 -25.141 -37.156 1 86.44 303 LYS B N 1
ATOM 6622 C CA . LYS B 1 303 ? 5.203 -24.797 -36.25 1 86.44 303 LYS B CA 1
ATOM 6623 C C . LYS B 1 303 ? 5.695 -24.469 -34.844 1 86.44 303 LYS B C 1
ATOM 6625 O O . LYS B 1 303 ? 6.344 -25.312 -34.219 1 86.44 303 LYS B O 1
ATOM 6630 N N . GLN B 1 304 ? 5.422 -23.281 -34.469 1 87.12 304 GLN B N 1
ATOM 6631 C CA . GLN B 1 304 ? 5.836 -22.844 -33.156 1 87.12 304 GLN B CA 1
ATOM 6632 C C . GLN B 1 304 ? 4.648 -22.766 -32.188 1 87.12 304 GLN B C 1
ATOM 6634 O O . GLN B 1 304 ? 3.529 -22.453 -32.625 1 87.12 304 GLN B O 1
ATOM 6639 N N . TYR B 1 305 ? 4.953 -23.156 -31 1 90.75 305 TYR B N 1
ATOM 6640 C CA . TYR B 1 305 ? 3.949 -23.109 -29.938 1 90.75 305 TYR B CA 1
ATOM 6641 C C . TYR B 1 305 ? 4.406 -22.234 -28.797 1 90.75 305 TYR B C 1
ATOM 6643 O O . TYR B 1 305 ? 5.531 -22.359 -28.312 1 90.75 305 TYR B O 1
ATOM 6651 N N . VAL B 1 306 ? 3.559 -21.281 -28.469 1 92.06 306 VAL B N 1
ATOM 6652 C CA . VAL B 1 306 ? 3.801 -20.422 -27.312 1 92.06 306 VAL B CA 1
ATOM 6653 C C . VAL B 1 306 ? 2.656 -20.578 -26.312 1 92.06 306 VAL B C 1
ATOM 6655 O O . VAL B 1 306 ? 1.491 -20.672 -26.703 1 92.06 306 VAL B O 1
ATOM 6658 N N . SER B 1 307 ? 3.059 -20.672 -25.047 1 95 307 SER B N 1
ATOM 6659 C CA . SER B 1 307 ? 2.029 -20.875 -24.031 1 95 307 SER B CA 1
ATOM 6660 C C . SER B 1 307 ? 2.305 -20.031 -22.781 1 95 307 SER B C 1
ATOM 6662 O O . SER B 1 307 ? 3.461 -19.844 -22.406 1 95 307 SER B O 1
ATOM 6664 N N . ALA B 1 308 ? 1.242 -19.469 -22.234 1 96.69 308 ALA B N 1
ATOM 6665 C CA . ALA B 1 308 ? 1.227 -18.875 -20.906 1 96.69 308 ALA B CA 1
ATOM 6666 C C . ALA B 1 308 ? 0.23 -19.594 -20 1 96.69 308 ALA B C 1
ATOM 6668 O O . ALA B 1 308 ? -0.982 -19.5 -20.203 1 96.69 308 ALA B O 1
ATOM 6669 N N . LEU B 1 309 ? 0.771 -20.312 -19.078 1 98.25 309 LEU B N 1
ATOM 6670 C CA . LEU B 1 309 ? -0.055 -21.047 -18.125 1 98.25 309 LEU B CA 1
ATOM 6671 C C . LEU B 1 309 ? -0.07 -20.344 -16.766 1 98.25 309 LEU B C 1
ATOM 6673 O O . LEU B 1 309 ? 0.987 -20.031 -16.219 1 98.25 309 LEU B O 1
ATOM 6677 N N . PHE B 1 310 ? -1.273 -20.047 -16.266 1 98.75 310 PHE B N 1
ATOM 6678 C CA . PHE B 1 310 ? -1.463 -19.406 -14.977 1 98.75 310 PHE B CA 1
ATOM 6679 C C . PHE B 1 310 ? -2.229 -20.312 -14.023 1 98.75 310 PHE B C 1
ATOM 6681 O O . PHE B 1 310 ? -3.385 -20.656 -14.281 1 98.75 310 PHE B O 1
ATOM 6688 N N . LEU B 1 311 ? -1.587 -20.703 -12.984 1 98.88 311 LEU B N 1
ATOM 6689 C CA . LEU B 1 311 ? -2.209 -21.469 -11.914 1 98.88 311 LEU B CA 1
ATOM 6690 C C . LEU B 1 311 ? -2.463 -20.594 -10.688 1 98.88 311 LEU B C 1
ATOM 6692 O O . LEU B 1 311 ? -1.549 -20.344 -9.898 1 98.88 311 LEU B O 1
ATOM 6696 N N . CYS B 1 312 ? -3.688 -20.141 -10.523 1 98.81 312 CYS B N 1
ATOM 6697 C CA . CYS B 1 312 ? -4.047 -19.094 -9.57 1 98.81 312 CYS B CA 1
ATOM 6698 C C . CYS B 1 312 ? -4.734 -19.688 -8.344 1 98.81 312 CYS B C 1
ATOM 6700 O O . CYS B 1 312 ? -5.957 -19.594 -8.203 1 98.81 312 CYS B O 1
ATOM 6702 N N . ARG B 1 313 ? -4.008 -20.109 -7.422 1 98.75 313 ARG B N 1
ATOM 6703 C CA . ARG B 1 313 ? -4.566 -20.797 -6.258 1 98.75 313 ARG B CA 1
ATOM 6704 C C . ARG B 1 313 ? -5.238 -19.812 -5.312 1 98.75 313 ARG B C 1
ATOM 6706 O O . ARG B 1 313 ? -4.648 -18.781 -4.949 1 98.75 313 ARG B O 1
ATOM 6713 N N . PRO B 1 314 ? -6.477 -20.078 -4.887 1 98.12 314 PRO B N 1
ATOM 6714 C CA . PRO B 1 314 ? -7.113 -19.281 -3.836 1 98.12 314 PRO B CA 1
ATOM 6715 C C . PRO B 1 314 ? -6.531 -19.562 -2.451 1 98.12 314 PRO B C 1
ATOM 6717 O O . PRO B 1 314 ? -6.93 -20.531 -1.794 1 98.12 314 PRO B O 1
ATOM 6720 N N . THR B 1 315 ? -5.664 -18.719 -1.988 1 96.31 315 THR B N 1
ATOM 6721 C CA . THR B 1 315 ? -5.051 -18.953 -0.684 1 96.31 315 THR B CA 1
ATOM 6722 C C . THR B 1 315 ? -5.973 -18.469 0.436 1 96.31 315 THR B C 1
ATOM 6724 O O . THR B 1 315 ? -5.895 -18.969 1.562 1 96.31 315 THR B O 1
ATOM 6727 N N . GLY B 1 316 ? -6.742 -17.594 0.185 1 93.38 316 GLY B N 1
ATOM 6728 C CA . GLY B 1 316 ? -7.684 -17 1.126 1 93.38 316 GLY B CA 1
ATOM 6729 C C . GLY B 1 316 ? -8.297 -15.703 0.631 1 93.38 316 GLY B C 1
ATOM 6730 O O . GLY B 1 316 ? -8 -15.258 -0.481 1 93.38 316 GLY B O 1
ATOM 6731 N N . GLN B 1 317 ? -9.148 -15.125 1.478 1 89.88 317 GLN B N 1
ATOM 6732 C CA . GLN B 1 317 ? -9.797 -13.875 1.089 1 89.88 317 GLN B CA 1
ATOM 6733 C C . GLN B 1 317 ? -8.773 -12.758 0.936 1 89.88 317 GLN B C 1
ATOM 6735 O O . GLN B 1 317 ? -7.926 -12.555 1.811 1 89.88 317 GLN B O 1
ATOM 6740 N N . GLY B 1 318 ? -8.836 -12.102 -0.19 1 90.94 318 GLY B N 1
ATOM 6741 C CA . GLY B 1 318 ? -7.977 -10.961 -0.42 1 90.94 318 GLY B CA 1
ATOM 6742 C C . GLY B 1 318 ? -6.535 -11.344 -0.705 1 90.94 318 GLY B C 1
ATOM 6743 O O . GLY B 1 318 ? -5.641 -10.492 -0.657 1 90.94 318 GLY B O 1
ATOM 6744 N N . LYS B 1 319 ? -6.25 -12.539 -0.928 1 93.62 319 LYS B N 1
ATOM 6745 C CA . LYS B 1 319 ? -4.902 -13.016 -1.233 1 93.62 319 LYS B CA 1
ATOM 6746 C C . LYS B 1 319 ? -4.941 -14.195 -2.197 1 93.62 319 LYS B C 1
ATOM 6748 O O . LYS B 1 319 ? -5.941 -14.914 -2.266 1 93.62 319 LYS B O 1
ATOM 6753 N N . SER B 1 320 ? -3.844 -14.383 -2.877 1 97.19 320 SER B N 1
ATOM 6754 C CA . SER B 1 320 ? -3.695 -15.516 -3.785 1 97.19 320 SER B CA 1
ATOM 6755 C C . SER B 1 320 ? -2.225 -15.828 -4.043 1 97.19 320 SER B C 1
ATOM 6757 O O . SER B 1 320 ? -1.346 -15.039 -3.68 1 97.19 320 SER B O 1
ATOM 6759 N N . MET B 1 321 ? -2 -16.984 -4.473 1 98.25 321 MET B N 1
ATOM 6760 C CA . MET B 1 321 ? -0.693 -17.391 -4.988 1 98.25 321 MET B CA 1
ATOM 6761 C C . MET B 1 321 ? -0.795 -17.844 -6.438 1 98.25 321 MET B C 1
ATOM 6763 O O . MET B 1 321 ? -1.735 -18.547 -6.805 1 98.25 321 MET B O 1
ATOM 6767 N N . VAL B 1 322 ? 0.161 -17.438 -7.258 1 98.75 322 VAL B N 1
ATOM 6768 C CA . VAL B 1 322 ? 0.105 -17.828 -8.656 1 98.75 322 VAL B CA 1
ATOM 6769 C C . VAL B 1 322 ? 1.431 -18.469 -9.07 1 98.75 322 VAL B C 1
ATOM 6771 O O . VAL B 1 322 ? 2.5 -18.031 -8.648 1 98.75 322 VAL B O 1
ATOM 6774 N N . ILE B 1 323 ? 1.324 -19.547 -9.766 1 98.75 323 ILE B N 1
ATOM 6775 C CA . ILE B 1 323 ? 2.426 -20.109 -10.539 1 98.75 323 ILE B CA 1
ATOM 6776 C C . ILE B 1 323 ? 2.27 -19.719 -12.008 1 98.75 323 ILE B C 1
ATOM 6778 O O . ILE B 1 323 ? 1.252 -20.031 -12.633 1 98.75 323 ILE B O 1
ATOM 6782 N N . ILE B 1 324 ? 3.199 -19.016 -12.438 1 98.5 324 ILE B N 1
ATOM 6783 C CA . ILE B 1 324 ? 3.213 -18.578 -13.836 1 98.5 324 ILE B CA 1
ATOM 6784 C C . ILE B 1 324 ? 4.234 -19.406 -14.617 1 98.5 324 ILE B C 1
ATOM 6786 O O . ILE B 1 324 ? 5.391 -19.531 -14.203 1 98.5 324 ILE B O 1
ATOM 6790 N N . ARG B 1 325 ? 3.826 -19.984 -15.75 1 97.5 325 ARG B N 1
ATOM 6791 C CA . ARG B 1 325 ? 4.719 -20.766 -16.594 1 97.5 325 A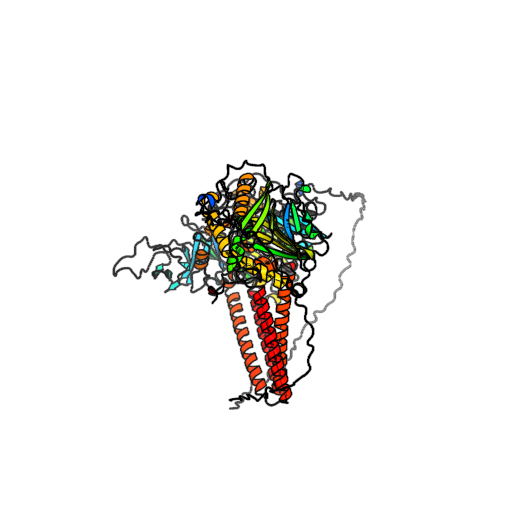RG B CA 1
ATOM 6792 C C . ARG B 1 325 ? 4.637 -20.312 -18.047 1 97.5 325 ARG B C 1
ATOM 6794 O O . ARG B 1 325 ? 3.693 -20.672 -18.766 1 97.5 325 ARG B O 1
ATOM 6801 N N . PHE B 1 326 ? 5.609 -19.578 -18.453 1 94.31 326 PHE B N 1
ATOM 6802 C CA . PHE B 1 326 ? 5.734 -19.141 -19.844 1 94.31 326 PHE B CA 1
ATOM 6803 C C . PHE B 1 326 ? 6.641 -20.094 -20.625 1 94.31 326 PHE B C 1
ATOM 6805 O O . PHE B 1 326 ? 7.742 -20.406 -20.172 1 94.31 326 PHE B O 1
ATOM 6812 N N . GLY B 1 327 ? 6.164 -20.531 -21.75 1 92.25 327 GLY B N 1
ATOM 6813 C CA . GLY B 1 327 ? 6.988 -21.469 -22.5 1 92.25 327 GLY B CA 1
ATOM 6814 C C . GLY B 1 327 ? 6.805 -21.344 -24 1 92.25 327 GLY B C 1
ATOM 6815 O O . GLY B 1 327 ? 5.887 -20.656 -24.469 1 92.25 327 GLY B O 1
ATOM 6816 N N . SER B 1 328 ? 7.754 -21.844 -24.688 1 91.12 328 SER B N 1
ATOM 6817 C CA . SER B 1 328 ? 7.727 -21.828 -26.156 1 91.12 328 SER B CA 1
ATOM 6818 C C . SER B 1 328 ? 8.641 -22.891 -26.734 1 91.12 328 SER B C 1
ATOM 6820 O O . SER B 1 328 ? 9.484 -23.453 -26.031 1 91.12 328 SER B O 1
ATOM 6822 N N . THR B 1 329 ? 8.344 -23.203 -27.984 1 88.62 329 THR B N 1
ATOM 6823 C CA . THR B 1 329 ? 9.234 -24.078 -28.734 1 88.62 329 THR B CA 1
ATOM 6824 C C . THR B 1 329 ? 10.281 -23.25 -29.484 1 88.62 329 THR B C 1
ATOM 6826 O O . THR B 1 329 ? 11.195 -23.812 -30.094 1 88.62 329 THR B O 1
ATOM 6829 N N . LEU B 1 330 ? 10.094 -21.938 -29.344 1 81.56 330 LEU B N 1
ATOM 6830 C CA . LEU B 1 330 ? 11.047 -21.047 -30 1 81.56 330 LEU B CA 1
ATOM 6831 C C . LEU B 1 330 ? 12.406 -21.109 -29.312 1 81.56 330 LEU B C 1
ATOM 6833 O O . LEU B 1 330 ? 12.484 -21.125 -28.078 1 81.56 330 LEU B O 1
ATOM 6837 N N . ARG B 1 331 ? 13.469 -21.25 -30.062 1 73 331 ARG B N 1
ATOM 6838 C CA . ARG B 1 331 ? 14.828 -21.234 -29.531 1 73 331 ARG B CA 1
ATOM 6839 C C . ARG B 1 331 ? 15.531 -19.938 -29.875 1 73 331 ARG B C 1
ATOM 6841 O O . ARG B 1 331 ? 15.891 -19.688 -31.031 1 73 331 ARG B O 1
ATOM 6848 N N . SER B 1 332 ? 15.25 -18.969 -29.031 1 74.38 332 SER B N 1
ATOM 6849 C CA . SER B 1 332 ? 15.969 -17.719 -29.25 1 74.38 332 SER B CA 1
ATOM 6850 C C . SER B 1 332 ? 17.297 -17.703 -28.5 1 74.38 332 SER B C 1
ATOM 6852 O O . SER B 1 332 ? 17.328 -17.922 -27.281 1 74.38 332 SER B O 1
ATOM 6854 N N . PRO B 1 333 ? 18.359 -17.516 -29.25 1 72.81 333 PRO B N 1
ATOM 6855 C CA . PRO B 1 333 ? 19.672 -17.453 -28.594 1 72.81 333 PRO B CA 1
ATOM 6856 C C . PRO B 1 333 ? 19.781 -16.328 -27.578 1 72.81 333 PRO B C 1
ATOM 6858 O O . PRO B 1 333 ? 20.453 -16.469 -26.562 1 72.81 333 PRO B O 1
ATOM 6861 N N . ILE B 1 334 ? 19.094 -15.289 -27.812 1 74.38 334 ILE B N 1
ATOM 6862 C CA . ILE B 1 334 ? 19.188 -14.148 -26.906 1 74.38 334 ILE B CA 1
ATOM 6863 C C . ILE B 1 334 ? 18.531 -14.5 -25.562 1 74.38 334 ILE B C 1
ATOM 6865 O O . ILE B 1 334 ? 19.031 -14.156 -24.5 1 74.38 334 ILE B O 1
ATOM 6869 N N . VAL B 1 335 ? 17.453 -15.156 -25.688 1 75.69 335 VAL B N 1
ATOM 6870 C CA . VAL B 1 335 ? 16.719 -15.516 -24.469 1 75.69 335 VAL B CA 1
ATOM 6871 C C . VAL B 1 335 ? 17.562 -16.484 -23.641 1 75.69 335 VAL B C 1
ATOM 6873 O O . VAL B 1 335 ? 17.516 -16.453 -22.406 1 75.69 335 VAL B O 1
ATOM 6876 N N . ARG B 1 336 ? 18.359 -17.141 -24.344 1 77.56 336 ARG B N 1
ATOM 6877 C CA . ARG B 1 336 ? 19.172 -18.141 -23.656 1 77.56 336 ARG B CA 1
ATOM 6878 C C . ARG B 1 336 ? 20.312 -17.484 -22.891 1 77.56 336 ARG B C 1
ATOM 6880 O O . ARG B 1 336 ? 20.875 -18.062 -21.969 1 77.56 336 ARG B O 1
ATOM 6887 N N . LEU B 1 337 ? 20.594 -16.297 -23.297 1 83.69 337 LEU B N 1
ATOM 6888 C CA . LEU B 1 337 ? 21.734 -15.617 -22.688 1 83.69 337 LEU B CA 1
ATOM 6889 C C . LEU B 1 337 ? 21.297 -14.875 -21.422 1 83.69 337 LEU B C 1
ATOM 6891 O O . LEU B 1 337 ? 22.125 -14.562 -20.562 1 83.69 337 LEU B O 1
ATOM 6895 N N . LEU B 1 338 ? 20.094 -14.703 -21.219 1 86.56 338 LEU B N 1
ATOM 6896 C CA . LEU B 1 338 ? 19.625 -13.953 -20.062 1 86.56 338 LEU B CA 1
ATOM 6897 C C . LEU B 1 338 ? 19.375 -14.883 -18.875 1 86.56 338 LEU B C 1
ATOM 6899 O O . LEU B 1 338 ? 18.766 -15.938 -19.047 1 86.56 338 LEU B O 1
ATOM 6903 N N . PRO B 1 339 ? 19.938 -14.414 -17.734 1 89.94 339 PRO B N 1
ATOM 6904 C CA . PRO B 1 339 ? 19.688 -15.258 -16.562 1 89.94 339 PRO B CA 1
ATOM 6905 C C . PRO B 1 339 ? 18.203 -15.297 -16.172 1 89.94 339 PRO B C 1
ATOM 6907 O O . PRO B 1 339 ? 17.453 -14.367 -16.469 1 89.94 339 PRO B O 1
ATOM 6910 N N . THR B 1 340 ? 17.844 -16.344 -15.516 1 90.19 340 THR B N 1
ATOM 6911 C CA . THR B 1 340 ? 16.453 -16.609 -15.133 1 90.19 340 THR B CA 1
ATOM 6912 C C . THR B 1 340 ? 15.93 -15.492 -14.234 1 90.19 340 THR B C 1
ATOM 6914 O O . THR B 1 340 ? 14.766 -15.094 -14.336 1 90.19 340 THR B O 1
ATOM 6917 N N . TRP B 1 341 ? 16.812 -15 -13.352 1 92.44 341 TRP B N 1
ATOM 6918 C CA . TRP B 1 341 ? 16.359 -13.977 -12.422 1 92.44 341 TRP B CA 1
ATOM 6919 C C . TRP B 1 341 ? 15.961 -12.703 -13.164 1 92.44 341 TRP B C 1
ATOM 6921 O O . TRP B 1 341 ? 15.125 -11.938 -12.688 1 92.44 341 TRP B O 1
ATOM 6931 N N . PHE B 1 342 ? 16.578 -12.43 -14.312 1 92.19 342 PHE B N 1
ATOM 6932 C CA . PHE B 1 342 ? 16.219 -11.258 -15.102 1 92.19 342 PHE B CA 1
ATOM 6933 C C . PHE B 1 342 ? 14.805 -11.375 -15.641 1 92.19 342 PHE B C 1
ATOM 6935 O O . PHE B 1 342 ? 14.031 -10.414 -15.594 1 92.19 342 PHE B O 1
ATOM 6942 N N . PHE B 1 343 ? 14.445 -12.586 -16.062 1 91.38 343 PHE B N 1
ATOM 6943 C CA . PHE B 1 343 ? 13.086 -12.828 -16.531 1 91.38 343 PHE B CA 1
ATOM 6944 C C . PHE B 1 343 ? 12.094 -12.688 -15.375 1 91.38 343 PHE B C 1
ATOM 6946 O O . PHE B 1 343 ? 11.023 -12.094 -15.539 1 91.38 343 PHE B O 1
ATOM 6953 N N . HIS B 1 344 ? 12.445 -13.195 -14.25 1 95.38 344 HIS B N 1
ATOM 6954 C CA . HIS B 1 344 ? 11.562 -13.141 -13.094 1 95.38 344 HIS B CA 1
ATOM 6955 C C . HIS B 1 344 ? 11.297 -11.695 -12.672 1 95.38 344 HIS B C 1
ATOM 6957 O O . HIS B 1 344 ? 10.18 -11.352 -12.281 1 95.38 344 HIS B O 1
ATOM 6963 N N . GLN B 1 345 ? 12.367 -10.867 -12.812 1 93.06 345 GLN B N 1
ATOM 6964 C CA . GLN B 1 345 ? 12.18 -9.469 -12.43 1 93.06 345 GLN B CA 1
ATOM 6965 C C . GLN B 1 345 ? 11.203 -8.773 -13.367 1 93.06 345 GLN B C 1
ATOM 6967 O O . GLN B 1 345 ? 10.43 -7.91 -12.938 1 93.06 345 GLN B O 1
ATOM 6972 N N . ASN B 1 346 ? 11.203 -9.133 -14.531 1 92.06 346 ASN B N 1
ATOM 6973 C CA . ASN B 1 346 ? 10.258 -8.539 -15.469 1 92.06 346 ASN B CA 1
ATOM 6974 C C . ASN B 1 346 ? 8.828 -8.969 -15.172 1 92.06 346 ASN B C 1
ATOM 6976 O O . ASN B 1 346 ? 7.898 -8.164 -15.289 1 92.06 346 ASN B O 1
ATOM 6980 N N . ILE B 1 347 ? 8.664 -10.195 -14.844 1 94.44 347 ILE B N 1
ATOM 6981 C CA . ILE B 1 347 ? 7.336 -10.672 -14.469 1 94.44 347 ILE B CA 1
ATOM 6982 C C . ILE B 1 347 ? 6.867 -9.953 -13.211 1 94.44 347 ILE B C 1
ATOM 6984 O O . ILE B 1 347 ? 5.707 -9.539 -13.117 1 94.44 347 ILE B O 1
ATOM 6988 N N . CYS B 1 348 ? 7.801 -9.758 -12.266 1 96 348 CYS B N 1
ATOM 6989 C CA . CYS B 1 348 ? 7.48 -9 -11.062 1 96 348 CYS B CA 1
ATOM 6990 C C . CYS B 1 348 ? 7 -7.594 -11.414 1 96 348 CYS B C 1
ATOM 6992 O O . CYS B 1 348 ? 6.012 -7.113 -10.859 1 96 348 CYS B O 1
ATOM 6994 N N . LYS B 1 349 ? 7.664 -7.02 -12.328 1 94.88 349 LYS B N 1
ATOM 6995 C CA . LYS B 1 349 ? 7.324 -5.664 -12.75 1 94.88 349 LYS B CA 1
ATOM 6996 C C . LYS B 1 349 ? 5.898 -5.598 -13.289 1 94.88 349 LYS B C 1
ATOM 6998 O O . LYS B 1 349 ? 5.133 -4.699 -12.938 1 94.88 349 LYS B O 1
ATOM 7003 N N . VAL B 1 350 ? 5.547 -6.523 -14.086 1 95.19 350 VAL B N 1
ATOM 7004 C CA . VAL B 1 350 ? 4.211 -6.57 -14.672 1 95.19 350 VAL B CA 1
ATOM 7005 C C . VAL B 1 350 ? 3.168 -6.707 -13.562 1 95.19 350 VAL B C 1
ATOM 7007 O O . VAL B 1 350 ? 2.166 -5.988 -13.555 1 95.19 350 VAL B O 1
ATOM 7010 N N . LEU B 1 351 ? 3.4 -7.609 -12.648 1 96.62 351 LEU B N 1
ATOM 7011 C CA . LEU B 1 351 ? 2.465 -7.824 -11.547 1 96.62 351 LEU B CA 1
ATOM 7012 C C . LEU B 1 351 ? 2.354 -6.578 -10.68 1 96.62 351 LEU B C 1
ATOM 7014 O O . LEU B 1 351 ? 1.265 -6.242 -10.203 1 96.62 351 LEU B O 1
ATOM 7018 N N . GLU B 1 352 ? 3.449 -5.906 -10.484 1 95.31 352 GLU B N 1
ATOM 7019 C CA . GLU B 1 352 ? 3.48 -4.711 -9.648 1 95.31 352 GLU B CA 1
ATOM 7020 C C . GLU B 1 352 ? 2.74 -3.551 -10.312 1 95.31 352 GLU B C 1
ATOM 7022 O O . GLU B 1 352 ? 2.141 -2.719 -9.633 1 95.31 352 GLU B O 1
ATOM 7027 N N . GLN B 1 353 ? 2.729 -3.471 -11.594 1 94.44 353 GLN B N 1
ATOM 7028 C CA . GLN B 1 353 ? 2 -2.451 -12.344 1 94.44 353 GLN B CA 1
ATOM 7029 C C . GLN B 1 353 ? 0.494 -2.598 -12.148 1 94.44 353 GLN B C 1
ATOM 7031 O O . GLN B 1 353 ? -0.243 -1.61 -12.195 1 94.44 353 GLN B O 1
ATOM 7036 N N . ASP B 1 354 ? 0.077 -3.795 -11.898 1 95.69 354 ASP B N 1
ATOM 7037 C CA . ASP B 1 354 ? -1.353 -4.062 -11.781 1 95.69 354 ASP B CA 1
ATOM 7038 C C . ASP B 1 354 ? -1.786 -4.102 -10.312 1 95.69 354 ASP B C 1
ATOM 7040 O O . ASP B 1 354 ? -2.98 -4.066 -10.016 1 95.69 354 ASP B O 1
ATOM 7044 N N . MET B 1 355 ? -0.905 -4.191 -9.445 1 95.06 355 MET B N 1
ATOM 7045 C CA . MET B 1 355 ? -1.185 -4.566 -8.062 1 95.06 355 MET B CA 1
ATOM 7046 C C . MET B 1 355 ? -2.113 -3.557 -7.402 1 95.06 355 MET B C 1
ATOM 7048 O O . MET B 1 355 ? -3.061 -3.936 -6.711 1 95.06 355 MET B O 1
ATOM 7052 N N . GLY B 1 356 ? -1.871 -2.268 -7.637 1 91.44 356 GLY B N 1
ATOM 7053 C CA . GLY B 1 356 ? -2.701 -1.241 -7.027 1 91.44 356 GLY B CA 1
ATOM 7054 C C . GLY B 1 356 ? -4.148 -1.305 -7.473 1 91.44 356 GLY B C 1
ATOM 7055 O O . GLY B 1 356 ? -5.062 -1.23 -6.645 1 91.44 356 GLY B O 1
ATOM 7056 N N . PHE B 1 357 ? -4.379 -1.534 -8.742 1 91.62 357 PHE B N 1
ATOM 7057 C CA . PHE B 1 357 ? -5.73 -1.58 -9.289 1 91.62 357 PHE B CA 1
ATOM 7058 C C . PHE B 1 357 ? -6.461 -2.83 -8.812 1 91.62 357 PHE B C 1
ATOM 7060 O O . PHE B 1 357 ? -7.637 -2.766 -8.438 1 91.62 357 PHE B O 1
ATOM 7067 N N . LEU B 1 358 ? -5.727 -3.877 -8.805 1 95.81 358 LEU B N 1
ATOM 7068 C CA . LEU B 1 358 ? -6.375 -5.141 -8.477 1 95.81 358 LEU B CA 1
ATOM 7069 C C . LEU B 1 358 ? -6.719 -5.207 -6.992 1 95.81 358 LEU B C 1
ATOM 7071 O O . LEU B 1 358 ? -7.789 -5.684 -6.621 1 95.81 358 LEU B O 1
ATOM 7075 N N . SER B 1 359 ? -5.832 -4.703 -6.203 1 94.31 359 SER B N 1
ATOM 7076 C CA . SER B 1 359 ? -6.105 -4.656 -4.77 1 94.31 359 SER B CA 1
ATOM 7077 C C . SER B 1 359 ? -7.266 -3.719 -4.457 1 94.31 359 SER B C 1
ATOM 7079 O O . SER B 1 359 ? -8.086 -4.004 -3.584 1 94.31 359 SER B O 1
ATOM 7081 N N . SER B 1 360 ? -7.328 -2.629 -5.156 1 92 360 SER B N 1
ATOM 7082 C CA . SER B 1 360 ? -8.422 -1.686 -4.969 1 92 360 SER B CA 1
ATOM 7083 C C . SER B 1 360 ? -9.75 -2.281 -5.422 1 92 360 SER B C 1
ATOM 7085 O O . SER B 1 360 ? -10.781 -2.082 -4.777 1 92 360 SER B O 1
ATOM 7087 N N . GLN B 1 361 ? -9.68 -2.943 -6.543 1 93.94 361 GLN B N 1
ATOM 7088 C CA . GLN B 1 361 ? -10.867 -3.648 -7.008 1 93.94 361 GLN B CA 1
ATOM 7089 C C . GLN B 1 361 ? -11.359 -4.641 -5.961 1 93.94 361 GLN B C 1
ATOM 7091 O O . GLN B 1 361 ? -12.562 -4.703 -5.676 1 93.94 361 GLN B O 1
ATOM 7096 N N . ASN B 1 362 ? -10.461 -5.355 -5.43 1 93.19 362 ASN B N 1
ATOM 7097 C CA . ASN B 1 362 ? -10.789 -6.305 -4.367 1 93.19 362 ASN B CA 1
ATOM 7098 C C . ASN B 1 362 ? -11.453 -5.609 -3.182 1 93.19 362 ASN B C 1
ATOM 7100 O O . ASN B 1 362 ? -12.461 -6.09 -2.662 1 93.19 362 ASN B O 1
ATOM 7104 N N . GLU B 1 363 ? -10.945 -4.52 -2.818 1 90.44 363 GLU B N 1
ATOM 7105 C CA . GLU B 1 363 ? -11.469 -3.748 -1.693 1 90.44 363 GLU B CA 1
ATOM 7106 C C . GLU B 1 363 ? -12.922 -3.346 -1.927 1 90.44 363 GLU B C 1
ATOM 7108 O O . GLU B 1 363 ? -13.773 -3.553 -1.061 1 90.44 363 GLU B O 1
ATOM 7113 N N . ILE B 1 364 ? -13.195 -2.85 -3.066 1 91.5 364 ILE B N 1
ATOM 7114 C CA . ILE B 1 364 ? -14.523 -2.305 -3.338 1 91.5 364 ILE B CA 1
ATOM 7115 C C . ILE B 1 364 ? -15.523 -3.443 -3.488 1 91.5 364 ILE B C 1
ATOM 7117 O O . ILE B 1 364 ? -16.688 -3.312 -3.084 1 91.5 364 ILE B O 1
ATOM 7121 N N . LEU B 1 365 ? -15.117 -4.547 -4.07 1 92.81 365 LEU B N 1
ATOM 7122 C CA . LEU B 1 365 ? -16.016 -5.695 -4.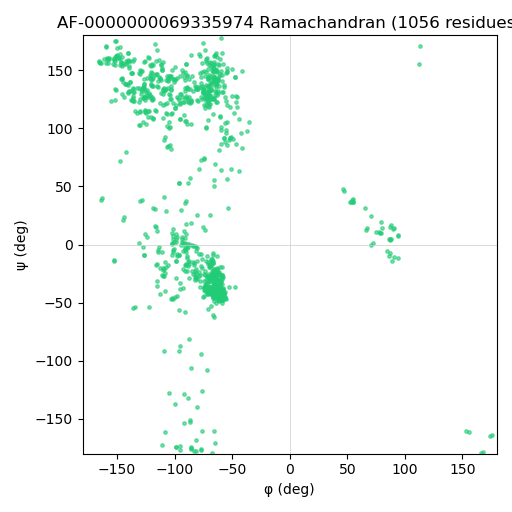152 1 92.81 365 LEU B CA 1
ATOM 7123 C C . LEU B 1 365 ? -16.453 -6.137 -2.764 1 92.81 365 LEU B C 1
ATOM 7125 O O . LEU B 1 365 ? -17.641 -6.414 -2.543 1 92.81 365 LEU B O 1
ATOM 7129 N N . TRP B 1 366 ? -15.57 -6.133 -1.876 1 89.69 366 TRP B N 1
ATOM 7130 C CA . TRP B 1 366 ? -15.875 -6.547 -0.511 1 89.69 366 TRP B CA 1
ATOM 7131 C C . TRP B 1 366 ? -16.734 -5.508 0.196 1 89.69 366 TRP B C 1
ATOM 7133 O O . TRP B 1 366 ? -17.625 -5.855 0.982 1 89.69 366 TRP B O 1
ATOM 7143 N N . LYS B 1 367 ? -16.5 -4.305 -0.057 1 88.81 367 LYS B N 1
ATOM 7144 C CA . LYS B 1 367 ? -17.234 -3.229 0.603 1 88.81 367 LYS B CA 1
ATOM 7145 C C . LYS B 1 367 ? -18.672 -3.15 0.095 1 88.81 367 LYS B C 1
ATOM 7147 O O . LYS B 1 367 ? -19.609 -2.965 0.879 1 88.81 367 LYS B O 1
ATOM 7152 N N . GLU B 1 368 ? -18.844 -3.281 -1.228 1 92.12 368 GLU B N 1
ATOM 7153 C CA . GLU B 1 368 ? -20.172 -3.113 -1.839 1 92.12 368 GLU B CA 1
ATOM 7154 C C . GLU B 1 368 ? -21.031 -4.348 -1.623 1 92.12 368 GLU B C 1
ATOM 7156 O O . GLU B 1 368 ? -22.266 -4.262 -1.634 1 92.12 368 GLU B O 1
ATOM 7161 N N . LYS B 1 369 ? -20.406 -5.492 -1.458 1 91.69 369 LYS B N 1
ATOM 7162 C CA . LYS B 1 369 ? -21.109 -6.742 -1.201 1 91.69 369 LYS B CA 1
ATOM 7163 C C . LYS B 1 369 ? -22.156 -7.012 -2.271 1 91.69 369 LYS B C 1
ATOM 7165 O O . LYS B 1 369 ? -23.297 -7.395 -1.956 1 91.69 369 LYS B O 1
ATOM 7170 N N . ALA B 1 370 ? -21.859 -6.711 -3.531 1 95.62 370 ALA B N 1
ATOM 7171 C CA . ALA B 1 370 ? -22.766 -6.898 -4.668 1 95.62 370 ALA B CA 1
ATOM 7172 C C . ALA B 1 370 ? -22.062 -7.648 -5.801 1 95.62 370 ALA B C 1
ATOM 7174 O O . ALA B 1 370 ? -20.844 -7.598 -5.922 1 95.62 370 ALA B O 1
ATOM 7175 N N . PRO B 1 371 ? -22.875 -8.398 -6.559 1 96.19 371 PRO B N 1
ATOM 7176 C CA . PRO B 1 371 ? -22.281 -9.109 -7.688 1 96.19 371 PRO B CA 1
ATOM 7177 C C . PRO B 1 371 ? -21.734 -8.172 -8.758 1 96.19 371 PRO B C 1
ATOM 7179 O O . PRO B 1 371 ? -22.078 -6.988 -8.781 1 96.19 371 PRO B O 1
ATOM 7182 N N . THR B 1 372 ? -20.906 -8.68 -9.602 1 96.19 372 THR B N 1
ATOM 7183 C CA . THR B 1 372 ? -20.188 -7.84 -10.555 1 96.19 372 THR B CA 1
ATOM 7184 C C . THR B 1 372 ? -21.141 -7.285 -11.617 1 96.19 372 THR B C 1
ATOM 7186 O O . THR B 1 372 ? -20.875 -6.23 -12.195 1 96.19 372 THR B O 1
ATOM 7189 N N . GLY B 1 373 ? -22.266 -8.023 -11.898 1 94.44 373 GLY B N 1
ATOM 7190 C CA . GLY B 1 373 ? -23.219 -7.539 -12.883 1 94.44 373 GLY B CA 1
ATOM 7191 C C . GLY B 1 373 ? -23.797 -6.18 -12.531 1 94.44 373 GLY B C 1
ATOM 7192 O O . GLY B 1 373 ? -24.141 -5.398 -13.422 1 94.44 373 GLY B O 1
ATOM 7193 N N . ARG B 1 374 ? -23.812 -5.883 -11.281 1 94.5 374 ARG B N 1
ATOM 7194 C CA . ARG B 1 374 ? -24.328 -4.605 -10.812 1 94.5 374 ARG B CA 1
ATOM 7195 C C . ARG B 1 374 ? -23.234 -3.547 -10.75 1 94.5 374 ARG B C 1
ATOM 7197 O O . ARG B 1 374 ? -23.531 -2.352 -10.68 1 94.5 374 ARG B O 1
ATOM 7204 N N . LEU B 1 375 ? -22.031 -4.02 -10.789 1 95.31 375 LEU B N 1
ATOM 7205 C CA . LEU B 1 375 ? -20.953 -3.107 -10.453 1 95.31 375 LEU B CA 1
ATOM 7206 C C . LEU B 1 375 ? -20.109 -2.789 -11.688 1 95.31 375 LEU B C 1
ATOM 7208 O O . LEU B 1 375 ? -19.469 -1.741 -11.75 1 95.31 375 LEU B O 1
ATOM 7212 N N . TYR B 1 376 ? -20.078 -3.707 -12.688 1 95.75 376 TYR B N 1
ATOM 7213 C CA . TYR B 1 376 ? -19.203 -3.574 -13.852 1 95.75 376 TYR B CA 1
ATOM 7214 C C . TYR B 1 376 ? -19.984 -3.023 -15.047 1 95.75 376 TYR B C 1
ATOM 7216 O O . TYR B 1 376 ? -21.203 -3.154 -15.109 1 95.75 376 TYR B O 1
ATOM 7224 N N . ILE B 1 377 ? -19.266 -2.355 -15.93 1 95.19 377 ILE B N 1
ATOM 7225 C CA . ILE B 1 377 ? -19.703 -2.125 -17.297 1 95.19 377 ILE B CA 1
ATOM 7226 C C . ILE B 1 377 ? -18.906 -3.002 -18.25 1 95.19 377 ILE B C 1
ATOM 7228 O O . ILE B 1 377 ? -17.75 -2.686 -18.578 1 95.19 377 ILE B O 1
ATOM 7232 N N . ASN B 1 378 ? -19.516 -4.09 -18.688 1 94.56 378 ASN B N 1
ATOM 7233 C CA . ASN B 1 378 ? -18.828 -5.047 -19.531 1 94.56 378 ASN B CA 1
ATOM 7234 C C . ASN B 1 378 ? -19.062 -4.758 -21.016 1 94.56 378 ASN B C 1
ATOM 7236 O O . ASN B 1 378 ? -20.219 -4.684 -21.453 1 94.56 378 ASN B O 1
ATOM 7240 N N . LEU B 1 379 ? -17.984 -4.656 -21.734 1 95 379 LEU B N 1
ATOM 7241 C CA . LEU B 1 379 ? -18.047 -4.441 -23.172 1 95 379 LEU B CA 1
ATOM 7242 C C . LEU B 1 379 ? -17.828 -5.75 -23.922 1 95 379 LEU B C 1
ATOM 7244 O O . LEU B 1 379 ? -16.969 -6.555 -23.547 1 95 379 LEU B O 1
ATOM 7248 N N . LYS B 1 380 ? -18.531 -5.977 -24.984 1 93.31 380 LYS B N 1
ATOM 7249 C CA . LYS B 1 380 ? -18.375 -7.168 -25.812 1 93.31 380 LYS B CA 1
ATOM 7250 C C . LYS B 1 380 ? -17 -7.219 -26.453 1 93.31 380 LYS B C 1
ATOM 7252 O O . LYS B 1 380 ? -16.422 -8.297 -26.625 1 93.31 380 LYS B O 1
ATOM 7257 N N . SER B 1 381 ? -16.484 -6.098 -26.734 1 94.31 381 SER B N 1
ATOM 7258 C CA . SER B 1 381 ? -15.234 -5.992 -27.484 1 94.31 381 SER B CA 1
ATOM 7259 C C . SER B 1 381 ? -14.023 -6.176 -26.562 1 94.31 381 SER B C 1
ATOM 7261 O O . SER B 1 381 ? -12.883 -6.145 -27.016 1 94.31 381 SER B O 1
ATOM 7263 N N . CYS B 1 382 ? -14.25 -6.371 -25.25 1 94.25 382 CYS B N 1
ATOM 7264 C CA . CYS B 1 382 ? -13.023 -6.531 -24.469 1 94.25 382 CYS B CA 1
ATOM 7265 C C . CYS B 1 382 ? -13.273 -7.375 -23.219 1 94.25 382 CYS B C 1
ATOM 7267 O O . CYS B 1 382 ? -12.336 -7.895 -22.625 1 94.25 382 CYS B O 1
ATOM 7269 N N . ASP B 1 383 ? -14.539 -7.648 -22.797 1 96.69 383 ASP B N 1
ATOM 7270 C CA . ASP B 1 383 ? -14.773 -8.219 -21.484 1 96.69 383 ASP B CA 1
ATOM 7271 C C . ASP B 1 383 ? -15.422 -9.602 -21.578 1 96.69 383 ASP B C 1
ATOM 7273 O O . ASP B 1 383 ? -15.961 -10.117 -20.609 1 96.69 383 ASP B O 1
ATOM 7277 N N . THR B 1 384 ? -15.383 -10.195 -22.703 1 96.44 384 THR B N 1
ATOM 7278 C CA . THR B 1 384 ? -16.094 -11.445 -22.938 1 96.44 384 THR B CA 1
ATOM 7279 C C . THR B 1 384 ? -15.625 -12.531 -21.969 1 96.44 384 THR B C 1
ATOM 7281 O O . THR B 1 384 ? -16.438 -13.203 -21.328 1 96.44 384 THR B O 1
ATOM 7284 N N . TRP B 1 385 ? -14.344 -12.711 -21.875 1 97.81 385 TRP B N 1
ATOM 7285 C CA . TRP B 1 385 ? -13.82 -13.758 -21.016 1 97.81 385 TRP B CA 1
ATOM 7286 C C . TRP B 1 385 ? -14.164 -13.484 -19.547 1 97.81 385 TRP B C 1
ATOM 7288 O O . TRP B 1 385 ? -14.484 -14.406 -18.797 1 97.81 385 TRP B O 1
ATOM 7298 N N . VAL B 1 386 ? -14.102 -12.242 -19.094 1 97.69 386 VAL B N 1
ATOM 7299 C CA . VAL B 1 386 ? -14.43 -11.852 -17.734 1 97.69 386 VAL B CA 1
ATOM 7300 C C . VAL B 1 386 ? -15.891 -12.188 -17.438 1 97.69 386 VAL B C 1
ATOM 7302 O O . VAL B 1 386 ? -16.203 -12.742 -16.375 1 97.69 386 VAL B O 1
ATOM 7305 N N . ALA B 1 387 ? -16.719 -11.844 -18.375 1 96.5 387 ALA B N 1
ATOM 7306 C CA . ALA B 1 387 ? -18.141 -12.156 -18.203 1 96.5 387 ALA B CA 1
ATOM 7307 C C . ALA B 1 387 ? -18.375 -13.656 -18.094 1 96.5 387 ALA B C 1
ATOM 7309 O O . ALA B 1 387 ? -19.141 -14.117 -17.25 1 96.5 387 ALA B O 1
ATOM 7310 N N . GLU B 1 388 ? -17.672 -14.438 -18.984 1 97 388 GLU B N 1
ATOM 7311 C CA . GLU B 1 388 ? -17.781 -15.891 -18.938 1 97 388 GLU B CA 1
ATOM 7312 C C . GLU B 1 388 ? -17.359 -16.438 -17.578 1 97 388 GLU B C 1
ATOM 7314 O O . GLU B 1 388 ? -18.016 -17.328 -17.031 1 97 388 GLU B O 1
ATOM 7319 N N . TYR B 1 389 ? -16.359 -15.93 -17.031 1 98 389 TYR B N 1
ATOM 7320 C CA . TYR B 1 389 ? -15.82 -16.375 -15.75 1 98 389 TYR B CA 1
ATOM 7321 C C . TYR B 1 389 ? -16.797 -16.094 -14.617 1 98 389 TYR B C 1
ATOM 7323 O O . TYR B 1 389 ? -17.047 -16.969 -13.781 1 98 389 TYR B O 1
ATOM 7331 N N . ARG B 1 390 ? -17.328 -14.883 -14.555 1 97.69 390 ARG B N 1
ATOM 7332 C CA . ARG B 1 390 ? -18.266 -14.5 -13.5 1 97.69 390 ARG B CA 1
ATOM 7333 C C . ARG B 1 390 ? -19.562 -15.289 -13.609 1 97.69 390 ARG B C 1
ATOM 7335 O O . ARG B 1 390 ? -20.172 -15.625 -12.594 1 97.69 390 ARG B O 1
ATOM 7342 N N . ARG B 1 391 ? -19.953 -15.578 -14.82 1 96.12 391 ARG B N 1
ATOM 7343 C CA . ARG B 1 391 ? -21.125 -16.438 -15.016 1 96.12 391 ARG B CA 1
ATOM 7344 C C . ARG B 1 391 ? -20.844 -17.859 -14.547 1 96.12 391 ARG B C 1
ATOM 7346 O O . ARG B 1 391 ? -21.734 -18.516 -14.008 1 96.12 391 ARG B O 1
ATOM 7353 N N . TRP B 1 392 ? -19.672 -18.281 -14.875 1 97.44 392 TRP B N 1
ATOM 7354 C CA . TRP B 1 392 ? -19.281 -19.594 -14.359 1 97.44 392 TRP B CA 1
ATOM 7355 C C . TRP B 1 392 ? -19.375 -19.641 -12.844 1 97.44 392 TRP B C 1
ATOM 7357 O O . TRP B 1 392 ? -19.844 -20.625 -12.266 1 97.44 392 TRP B O 1
ATOM 7367 N N . LYS B 1 393 ? -18.969 -18.594 -12.148 1 97.62 393 LYS B N 1
ATOM 7368 C CA . LYS B 1 393 ? -19.062 -18.5 -10.695 1 97.62 393 LYS B CA 1
ATOM 7369 C C . LYS B 1 393 ? -20.516 -18.547 -10.234 1 97.62 393 LYS B C 1
ATOM 7371 O O . LYS B 1 393 ? -20.812 -19.078 -9.164 1 97.62 393 LYS B O 1
ATOM 7376 N N . ASP B 1 394 ? -21.406 -17.984 -11.039 1 96.69 394 ASP B N 1
ATOM 7377 C CA . ASP B 1 394 ? -22.828 -18.078 -10.711 1 96.69 394 ASP B CA 1
ATOM 7378 C C . ASP B 1 394 ? -23.297 -19.531 -10.703 1 96.69 394 ASP B C 1
ATOM 7380 O O . ASP B 1 394 ? -24.141 -19.922 -9.898 1 96.69 394 ASP B O 1
ATOM 7384 N N . LYS B 1 395 ? -22.703 -20.25 -11.594 1 96.31 395 LYS B N 1
ATOM 7385 C CA . LYS B 1 395 ? -23.094 -21.656 -11.773 1 96.31 395 LYS B CA 1
ATOM 7386 C C . LYS B 1 395 ? -22.578 -22.516 -10.625 1 96.31 395 LYS B C 1
ATOM 7388 O O . LYS B 1 395 ? -23.281 -23.406 -10.148 1 96.31 395 LYS B O 1
ATOM 7393 N N . VAL B 1 396 ? -21.422 -22.219 -10.148 1 97.44 396 VAL B N 1
ATOM 7394 C CA . VAL B 1 396 ? -20.797 -23.219 -9.281 1 97.44 396 VAL B CA 1
ATOM 7395 C C . VAL B 1 396 ? -20.406 -22.578 -7.953 1 97.44 396 VAL B C 1
ATOM 7397 O O . VAL B 1 396 ? -20.031 -23.266 -7.008 1 97.44 396 VAL B O 1
ATOM 7400 N N . GLY B 1 397 ? -20.469 -21.297 -7.785 1 96.88 397 GLY B N 1
ATOM 7401 C CA . GLY B 1 397 ? -19.922 -20.562 -6.656 1 96.88 397 GLY B CA 1
ATOM 7402 C C . GLY B 1 397 ? -20.516 -21 -5.324 1 96.88 397 GLY B C 1
ATOM 7403 O O . GLY B 1 397 ? -19.859 -20.891 -4.285 1 96.88 397 GLY B O 1
ATOM 7404 N N . HIS B 1 398 ? -21.672 -21.5 -5.27 1 96 398 HIS B N 1
ATOM 7405 C CA . HIS B 1 398 ? -22.344 -21.938 -4.047 1 96 398 HIS B CA 1
ATOM 7406 C C . HIS B 1 398 ? -21.578 -23.078 -3.391 1 96 398 HIS B C 1
ATOM 7408 O O . HIS B 1 398 ? -21.781 -23.359 -2.207 1 96 398 HIS B O 1
ATOM 7414 N N . GLY B 1 399 ? -20.781 -23.734 -4.18 1 97.06 399 GLY B N 1
ATOM 7415 C CA . GLY B 1 399 ? -19.969 -24.828 -3.641 1 97.06 399 GLY B CA 1
ATOM 7416 C C . GLY B 1 399 ? -18.609 -24.359 -3.145 1 97.06 399 GLY B C 1
ATOM 7417 O O . GLY B 1 399 ? -17.75 -25.188 -2.832 1 97.06 399 GLY B O 1
ATOM 7418 N N . MET B 1 400 ? -18.406 -23.062 -3.078 1 97 400 MET B N 1
ATOM 7419 C CA . MET B 1 400 ? -17.156 -22.469 -2.619 1 97 400 MET B CA 1
ATOM 7420 C C . MET B 1 400 ? -17.359 -21.719 -1.311 1 97 400 MET B C 1
ATOM 7422 O O . MET B 1 400 ? -18.484 -21.328 -0.978 1 97 400 MET B O 1
ATOM 7426 N N . PRO B 1 401 ? -16.234 -21.5 -0.528 1 96.06 401 PRO B N 1
ATOM 7427 C CA . PRO B 1 401 ? -16.375 -20.766 0.729 1 96.06 401 PRO B CA 1
ATOM 7428 C C . PRO B 1 401 ? -16.875 -19.344 0.524 1 96.06 401 PRO B C 1
ATOM 7430 O O . PRO B 1 401 ? -17.562 -18.797 1.391 1 96.06 401 PRO B O 1
ATOM 7433 N N . TYR B 1 402 ? -16.578 -18.734 -0.499 1 96.38 402 TYR B N 1
ATOM 7434 C CA . TYR B 1 402 ? -17.031 -17.422 -0.94 1 96.38 402 TYR B CA 1
ATOM 7435 C C . TYR B 1 402 ? -16.828 -17.25 -2.441 1 96.38 402 TYR B C 1
ATOM 7437 O O . TYR B 1 402 ? -16.031 -17.969 -3.055 1 96.38 402 TYR B O 1
ATOM 7445 N N . PHE B 1 403 ? -17.625 -16.328 -3.055 1 97.06 403 PHE B N 1
ATOM 7446 C CA . PHE B 1 403 ? -17.469 -16.094 -4.484 1 97.06 403 PHE B CA 1
ATOM 7447 C C . PHE B 1 403 ? -18.188 -14.812 -4.902 1 97.06 403 PHE B C 1
ATOM 7449 O O . PHE B 1 403 ? -19.047 -14.312 -4.18 1 97.06 403 PHE B O 1
ATOM 7456 N N . PHE B 1 404 ? -17.75 -14.242 -6.008 1 96.88 404 PHE B N 1
ATOM 7457 C CA . PHE B 1 404 ? -18.422 -13.148 -6.699 1 96.88 404 PHE B CA 1
ATOM 7458 C C . PHE B 1 404 ? -18.781 -13.539 -8.125 1 96.88 404 PHE B C 1
ATOM 7460 O O . PHE B 1 404 ? -17.906 -13.688 -8.977 1 96.88 404 PHE B O 1
ATOM 7467 N N . GLY B 1 405 ? -20.047 -13.711 -8.391 1 96.88 405 GLY B N 1
ATOM 7468 C CA . GLY B 1 405 ? -20.547 -13.992 -9.727 1 96.88 405 GLY B CA 1
ATOM 7469 C C . GLY B 1 405 ? -21.094 -12.758 -10.422 1 96.88 405 GLY B C 1
ATOM 7470 O O . GLY B 1 405 ? -20.875 -11.633 -9.977 1 96.88 405 GLY B O 1
ATOM 7471 N N . HIS B 1 406 ? -21.672 -13.008 -11.602 1 96.25 406 HIS B N 1
ATOM 7472 C CA . HIS B 1 406 ? -22.312 -11.93 -12.344 1 96.25 406 HIS B CA 1
ATOM 7473 C C . HIS B 1 406 ? -23.641 -11.516 -11.703 1 96.25 406 HIS B C 1
ATOM 7475 O O . HIS B 1 406 ? -23.922 -10.32 -11.586 1 96.25 406 HIS B O 1
ATOM 7481 N N . ASN B 1 407 ? -24.375 -12.484 -11.188 1 95.56 407 ASN B N 1
ATOM 7482 C CA . ASN B 1 407 ? -25.703 -12.211 -10.664 1 95.56 407 ASN B CA 1
ATOM 7483 C C . ASN B 1 407 ? -25.781 -12.461 -9.164 1 95.56 407 ASN B C 1
ATOM 7485 O O . ASN B 1 407 ? -26.719 -12 -8.5 1 95.56 407 ASN B O 1
ATOM 7489 N N . SER B 1 408 ? -24.812 -13.164 -8.703 1 95.81 408 SER B N 1
ATOM 7490 C CA . SER B 1 408 ? -24.859 -13.539 -7.297 1 95.81 408 SER B CA 1
ATOM 7491 C C . SER B 1 408 ? -23.484 -13.477 -6.66 1 95.81 408 SER B C 1
ATOM 7493 O O . SER B 1 408 ? -22.469 -13.453 -7.363 1 95.81 408 SER B O 1
ATOM 7495 N N . CYS B 1 409 ? -23.453 -13.328 -5.375 1 96 409 CYS B N 1
ATOM 7496 C CA . CYS B 1 409 ? -22.203 -13.352 -4.625 1 96 409 CYS B CA 1
ATOM 7497 C C . CYS B 1 409 ? -22.422 -13.852 -3.203 1 96 409 CYS B C 1
ATOM 7499 O O . CYS B 1 409 ? -23.547 -13.852 -2.711 1 96 409 CYS B O 1
ATOM 7501 N N . SER B 1 410 ? -21.453 -14.367 -2.635 1 95.94 410 SER B N 1
ATOM 7502 C CA . SER B 1 410 ? -21.406 -14.805 -1.243 1 95.94 410 SER B CA 1
ATOM 7503 C C . SER B 1 410 ? -20.094 -14.414 -0.575 1 95.94 410 SER B C 1
ATOM 7505 O O . SER B 1 410 ? -19.016 -14.75 -1.068 1 95.94 410 SER B O 1
ATOM 7507 N N . LEU B 1 411 ? -20.219 -13.719 0.512 1 92.12 411 LEU B N 1
ATOM 7508 C CA . LEU B 1 411 ? -19.031 -13.234 1.211 1 92.12 411 LEU B CA 1
ATOM 7509 C C . LEU B 1 411 ? -18.562 -14.25 2.25 1 92.12 411 LEU B C 1
ATOM 7511 O O . LEU B 1 411 ? -19.359 -15.047 2.744 1 92.12 411 LEU B O 1
ATOM 7515 N N . ALA B 1 412 ? -17.25 -14.102 2.508 1 90.06 412 ALA B N 1
ATOM 7516 C CA . ALA B 1 412 ? -16.719 -14.906 3.605 1 90.06 412 ALA B CA 1
ATOM 7517 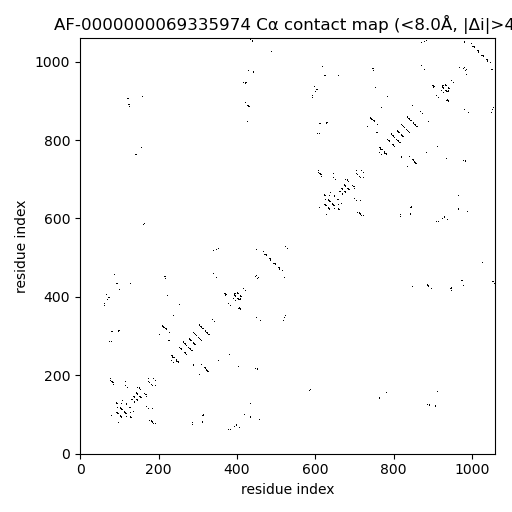C C . ALA B 1 412 ? -17.312 -14.469 4.941 1 90.06 412 ALA B C 1
ATOM 7519 O O . ALA B 1 412 ? -17.656 -13.297 5.121 1 90.06 412 ALA B O 1
ATOM 7520 N N . GLU B 1 413 ? -17.391 -15.375 5.879 1 85.88 413 GLU B N 1
ATOM 7521 C CA . GLU B 1 413 ? -17.969 -15.094 7.188 1 85.88 413 GLU B CA 1
ATOM 7522 C C . GLU B 1 413 ? -17.172 -14.031 7.934 1 85.88 413 GLU B C 1
ATOM 7524 O O . GLU B 1 413 ? -17.734 -13.094 8.492 1 85.88 413 GLU B O 1
ATOM 7529 N N . ASP B 1 414 ? -15.852 -14.234 7.93 1 85.12 414 ASP B N 1
ATOM 7530 C CA . ASP B 1 414 ? -14.969 -13.273 8.578 1 85.12 414 ASP B CA 1
ATOM 7531 C C . ASP B 1 414 ? -14.281 -12.375 7.543 1 85.12 414 ASP B C 1
ATOM 7533 O O . ASP B 1 414 ? -13.898 -12.844 6.469 1 85.12 414 ASP B O 1
ATOM 7537 N N . PRO B 1 415 ? -14.086 -11.07 7.969 1 85.12 415 PRO B N 1
ATOM 7538 C CA . PRO B 1 415 ? -13.297 -10.227 7.07 1 85.12 415 PRO B CA 1
ATOM 7539 C C . PRO B 1 415 ? -11.867 -10.734 6.887 1 85.12 415 PRO B C 1
ATOM 7541 O O . PRO B 1 415 ? -11.352 -11.453 7.746 1 85.12 415 PRO B O 1
ATOM 7544 N N . ALA B 1 416 ? -11.352 -10.352 5.805 1 86.44 416 ALA B N 1
ATOM 7545 C CA . ALA B 1 416 ? -10.031 -10.844 5.434 1 86.44 416 ALA B CA 1
ATOM 7546 C C . ALA B 1 416 ? -8.992 -10.492 6.5 1 86.44 416 ALA B C 1
ATOM 7548 O O . ALA B 1 416 ? -8.094 -11.289 6.781 1 86.44 416 ALA B O 1
ATOM 7549 N N . VAL B 1 417 ? -9.125 -9.32 7.086 1 84.38 417 VAL B N 1
ATOM 7550 C CA . VAL B 1 417 ? -8.164 -8.867 8.086 1 84.38 417 VAL B CA 1
ATOM 7551 C C . VAL B 1 417 ? -8.211 -9.797 9.305 1 84.38 417 VAL B C 1
ATOM 7553 O O . VAL B 1 417 ? -7.168 -10.211 9.82 1 84.38 417 VAL B O 1
ATOM 7556 N N . VAL B 1 418 ? -9.305 -10.18 9.758 1 84.19 418 VAL B N 1
ATOM 7557 C CA . VAL B 1 418 ? -9.492 -11.031 10.93 1 84.19 418 VAL B CA 1
ATOM 7558 C C . VAL B 1 418 ? -9.031 -12.453 10.617 1 84.19 418 VAL B C 1
ATOM 7560 O O . VAL B 1 418 ? -8.398 -13.109 11.445 1 84.19 418 VAL B O 1
ATOM 7563 N N . GLU B 1 419 ? -9.219 -12.789 9.438 1 82.56 419 GLU B N 1
ATOM 7564 C CA . GLU B 1 419 ? -8.805 -14.141 9.047 1 82.56 419 GLU B CA 1
ATOM 7565 C C . GLU B 1 419 ? -7.285 -14.258 8.992 1 82.56 419 GLU B C 1
ATOM 7567 O O . GLU B 1 419 ? -6.727 -15.289 9.367 1 82.56 419 GLU B O 1
ATOM 7572 N N . HIS B 1 420 ? -6.715 -13.273 8.5 1 82.38 420 HIS B N 1
ATOM 7573 C CA . HIS B 1 420 ? -5.266 -13.273 8.344 1 82.38 420 HIS B CA 1
ATOM 7574 C C . HIS B 1 420 ? -4.566 -13.117 9.695 1 82.38 420 HIS B C 1
ATOM 7576 O O . HIS B 1 420 ? -3.449 -13.609 9.875 1 82.38 420 HIS B O 1
ATOM 7582 N N . ALA B 1 421 ? -5.195 -12.352 10.602 1 84.81 421 ALA B N 1
ATOM 7583 C CA . ALA B 1 421 ? -4.617 -12.07 11.914 1 84.81 421 ALA B CA 1
ATOM 7584 C C . ALA B 1 421 ? -5.695 -12.055 12.992 1 84.81 421 ALA B C 1
ATOM 7586 O O . ALA B 1 421 ? -6.023 -10.992 13.531 1 84.81 421 ALA B O 1
ATOM 7587 N N . PRO B 1 422 ? -6.094 -13.242 13.438 1 78.69 422 PRO B N 1
ATOM 7588 C CA . PRO B 1 422 ? -7.203 -13.289 14.391 1 78.69 422 PRO B CA 1
ATOM 7589 C C . PRO B 1 422 ? -6.82 -12.734 15.758 1 78.69 422 PRO B C 1
ATOM 7591 O O . PRO B 1 422 ? -7.684 -12.242 16.5 1 78.69 422 PRO B O 1
ATOM 7594 N N . ALA B 1 423 ? -5.516 -12.867 16.094 1 78.62 423 ALA B N 1
ATOM 7595 C CA . ALA B 1 423 ? -5.07 -12.391 17.406 1 78.62 423 ALA B CA 1
ATOM 7596 C C . ALA B 1 423 ? -4.375 -11.031 17.281 1 78.62 423 ALA B C 1
ATOM 7598 O O . ALA B 1 423 ? -3.729 -10.57 18.234 1 78.62 423 ALA B O 1
ATOM 7599 N N . GLY B 1 424 ? -4.441 -10.477 16.094 1 82.12 424 GLY B N 1
ATOM 7600 C CA . GLY B 1 424 ? -3.844 -9.164 15.875 1 82.12 424 GLY B CA 1
ATOM 7601 C C . GLY B 1 424 ? -2.652 -9.203 14.938 1 82.12 424 GLY B C 1
ATOM 7602 O O . GLY B 1 424 ? -2.145 -10.273 14.609 1 82.12 424 GLY B O 1
ATOM 7603 N N . LEU B 1 425 ? -2.242 -8.039 14.594 1 81.5 425 LEU B N 1
ATOM 7604 C CA . LEU B 1 425 ? -1.192 -7.855 13.602 1 81.5 425 LEU B CA 1
ATOM 7605 C C . LEU B 1 425 ? 0.131 -8.43 14.094 1 81.5 425 LEU B C 1
ATOM 7607 O O . LEU B 1 425 ? 0.824 -9.133 13.359 1 81.5 425 LEU B O 1
ATOM 7611 N N . THR B 1 426 ? 0.506 -8.25 15.391 1 77.69 426 THR B N 1
ATOM 7612 C CA . THR B 1 426 ? 1.781 -8.688 15.945 1 77.69 426 THR B CA 1
ATOM 7613 C C . THR B 1 426 ? 1.866 -10.211 15.977 1 77.69 426 THR B C 1
ATOM 7615 O O . THR B 1 426 ? 2.885 -10.789 15.594 1 77.69 426 THR B O 1
ATOM 7618 N N . ALA B 1 427 ? 0.774 -10.781 16.375 1 81.5 427 ALA B N 1
ATOM 7619 C CA . ALA B 1 427 ? 0.726 -12.242 16.375 1 81.5 427 ALA B CA 1
ATOM 7620 C C . ALA B 1 427 ? 0.809 -12.805 14.961 1 81.5 427 ALA B C 1
ATOM 7622 O O . ALA B 1 427 ? 1.461 -13.82 14.727 1 81.5 427 ALA B O 1
ATOM 7623 N N . GLY B 1 428 ? 0.212 -12.094 14.031 1 84.94 428 GLY B N 1
ATOM 7624 C CA . GLY B 1 428 ? 0.248 -12.516 12.641 1 84.94 428 GLY B CA 1
ATOM 7625 C C . GLY B 1 428 ? 1.644 -12.492 12.047 1 84.94 428 GLY B C 1
ATOM 7626 O O . GLY B 1 428 ? 2.049 -13.43 11.359 1 84.94 428 GLY B O 1
ATOM 7627 N N . ILE B 1 429 ? 2.322 -11.453 12.336 1 83.94 429 ILE B N 1
ATOM 7628 C CA . ILE B 1 429 ? 3.684 -11.312 11.828 1 83.94 429 ILE B CA 1
ATOM 7629 C C . ILE B 1 429 ? 4.57 -12.398 12.43 1 83.94 429 ILE B C 1
ATOM 7631 O O . ILE B 1 429 ? 5.371 -13.016 11.719 1 83.94 429 ILE B O 1
ATOM 7635 N N . SER B 1 430 ? 4.414 -12.664 13.695 1 83.06 430 SER B N 1
ATOM 7636 C CA . SER B 1 430 ? 5.238 -13.633 14.406 1 83.06 430 SER B CA 1
ATOM 7637 C C . SER B 1 430 ? 5.008 -15.047 13.891 1 83.06 430 SER B C 1
ATOM 7639 O O . SER B 1 430 ? 5.914 -15.883 13.914 1 83.06 430 SER B O 1
ATOM 7641 N N . SER B 1 431 ? 3.859 -15.266 13.383 1 81.56 431 SER B N 1
ATOM 7642 C CA . SER B 1 431 ? 3.51 -16.641 13.008 1 81.56 431 SER B CA 1
ATOM 7643 C C . SER B 1 431 ? 3.629 -16.844 11.5 1 81.56 431 SER B C 1
ATOM 7645 O O . SER B 1 431 ? 3.135 -17.844 10.969 1 81.56 431 SER B O 1
ATOM 7647 N N . SER B 1 432 ? 4.207 -15.898 10.727 1 83.06 432 SER B N 1
ATOM 7648 C CA . SER B 1 432 ? 4.203 -16.016 9.273 1 83.06 432 SER B CA 1
ATOM 7649 C C . SER B 1 432 ? 5.602 -15.812 8.695 1 83.06 432 SER B C 1
ATOM 7651 O O . SER B 1 432 ? 5.766 -15.219 7.629 1 83.06 432 SER B O 1
ATOM 7653 N N . MET B 1 433 ? 6.504 -16.297 9.375 1 81.38 433 MET B N 1
ATOM 7654 C CA . MET B 1 433 ? 7.863 -16.219 8.852 1 81.38 433 MET B CA 1
ATOM 7655 C C . MET B 1 433 ? 8.039 -17.156 7.664 1 81.38 433 MET B C 1
ATOM 7657 O O . MET B 1 433 ? 7.527 -18.281 7.672 1 81.38 433 MET B O 1
ATOM 7661 N N . PRO B 1 434 ? 8.805 -16.734 6.656 1 89.81 434 PRO B N 1
ATOM 7662 C CA . PRO B 1 434 ? 9.008 -17.641 5.512 1 89.81 434 PRO B CA 1
ATOM 7663 C C . PRO B 1 434 ? 9.867 -18.844 5.855 1 89.81 434 PRO B C 1
ATOM 7665 O O . PRO B 1 434 ? 10.695 -18.781 6.77 1 89.81 434 PRO B O 1
ATOM 7668 N N . ALA B 1 435 ? 9.633 -19.891 5.086 1 90.75 435 ALA B N 1
ATOM 7669 C CA . ALA B 1 435 ? 10.422 -21.109 5.281 1 90.75 435 ALA B CA 1
ATOM 7670 C C . ALA B 1 435 ? 11.891 -20.875 4.945 1 90.75 435 ALA B C 1
ATOM 7672 O O . ALA B 1 435 ? 12.781 -21.469 5.562 1 90.75 435 ALA B O 1
ATOM 7673 N N . LYS B 1 436 ? 12.164 -20.094 3.945 1 92.06 436 LYS B N 1
ATOM 7674 C CA . LYS B 1 436 ? 13.5 -19.672 3.537 1 92.06 436 LYS B CA 1
ATOM 7675 C C . LYS B 1 436 ? 13.578 -18.172 3.361 1 92.06 436 LYS B C 1
ATOM 7677 O O . LYS B 1 436 ? 12.578 -17.531 3.035 1 92.06 436 LYS B O 1
ATOM 7682 N N . GLY B 1 437 ? 14.727 -17.578 3.656 1 90.62 437 GLY B N 1
ATOM 7683 C CA . GLY B 1 437 ? 14.969 -16.188 3.34 1 90.62 437 GLY B CA 1
ATOM 7684 C C . GLY B 1 437 ? 14.547 -15.242 4.449 1 90.62 437 GLY B C 1
ATOM 7685 O O . GLY B 1 437 ? 14.406 -14.039 4.223 1 90.62 437 GLY B O 1
ATOM 7686 N N . ALA B 1 438 ? 14.273 -15.695 5.621 1 88.94 438 ALA B N 1
ATOM 7687 C CA . ALA B 1 438 ? 13.953 -14.812 6.734 1 88.94 438 ALA B CA 1
ATOM 7688 C C . ALA B 1 438 ? 15.125 -13.891 7.066 1 88.94 438 ALA B C 1
ATOM 7690 O O . ALA B 1 438 ? 16.281 -14.305 7 1 88.94 438 ALA B O 1
ATOM 7691 N N . THR B 1 439 ? 14.867 -12.625 7.414 1 84.44 439 THR B N 1
ATOM 7692 C CA . THR B 1 439 ? 15.945 -11.664 7.594 1 84.44 439 THR B CA 1
ATOM 7693 C C . THR B 1 439 ? 16.109 -11.297 9.07 1 84.44 439 THR B C 1
ATOM 7695 O O . THR B 1 439 ? 17.188 -10.875 9.492 1 84.44 439 THR B O 1
ATOM 7698 N N . GLY B 1 440 ? 15.102 -11.367 9.883 1 82.75 440 GLY B N 1
ATOM 7699 C CA . GLY B 1 440 ? 15.188 -10.969 11.281 1 82.75 440 GLY B CA 1
ATOM 7700 C C . GLY B 1 440 ? 15.438 -9.477 11.453 1 82.75 440 GLY B C 1
ATOM 7701 O O . GLY B 1 440 ? 16.078 -9.062 12.43 1 82.75 440 GLY B O 1
ATOM 7702 N N . ASP B 1 441 ? 14.961 -8.625 10.562 1 87.44 441 ASP B N 1
ATOM 7703 C CA . ASP B 1 441 ? 15.195 -7.188 10.547 1 87.44 441 ASP B CA 1
ATOM 7704 C C . ASP B 1 441 ? 14.414 -6.496 11.672 1 87.44 441 ASP B C 1
ATOM 7706 O O . ASP B 1 441 ? 13.414 -7.023 12.148 1 87.44 441 ASP B O 1
ATOM 7710 N N . ILE B 1 442 ? 14.859 -5.258 12.109 1 87.19 442 ILE B N 1
ATOM 7711 C CA . ILE B 1 442 ? 14.211 -4.469 13.156 1 87.19 442 ILE B CA 1
ATOM 7712 C C . ILE B 1 442 ? 12.883 -3.92 12.633 1 87.19 442 ILE B C 1
ATOM 7714 O O . ILE B 1 442 ? 11.984 -3.609 13.422 1 87.19 442 ILE B O 1
ATOM 7718 N N . HIS B 1 443 ? 12.766 -3.766 11.352 1 90.31 443 HIS B N 1
ATOM 7719 C CA . HIS B 1 443 ? 11.547 -3.258 10.742 1 90.31 443 HIS B CA 1
ATOM 7720 C C . HIS B 1 443 ? 10.625 -4.398 10.312 1 90.31 443 HIS B C 1
ATOM 7722 O O . HIS B 1 443 ? 11.102 -5.48 9.961 1 90.31 443 HIS B O 1
ATOM 7728 N N . ALA B 1 444 ? 9.359 -4.113 10.336 1 89 444 ALA B N 1
ATOM 7729 C CA . ALA B 1 444 ? 8.383 -5.102 9.867 1 89 444 ALA B CA 1
ATOM 7730 C C . ALA B 1 444 ? 8.547 -5.363 8.375 1 89 444 ALA B C 1
ATOM 7732 O O . ALA B 1 444 ? 8.789 -4.438 7.598 1 89 444 ALA B O 1
ATOM 7733 N N . PRO B 1 445 ? 8.328 -6.602 8.008 1 90.06 445 PRO B N 1
ATOM 7734 C CA . PRO B 1 445 ? 8.367 -6.918 6.578 1 90.06 445 PRO B CA 1
ATOM 7735 C C . PRO B 1 445 ? 7.23 -6.266 5.797 1 90.06 445 PRO B C 1
ATOM 7737 O O . PRO B 1 445 ? 6.129 -6.105 6.328 1 90.06 445 PRO B O 1
ATOM 7740 N N . ASN B 1 446 ? 7.527 -5.789 4.547 1 90.88 446 ASN B N 1
ATOM 7741 C CA . ASN B 1 446 ? 6.5 -5.391 3.588 1 90.88 446 ASN B CA 1
ATOM 7742 C C . ASN B 1 446 ? 6.004 -6.578 2.773 1 90.88 446 ASN B C 1
ATOM 7744 O O . ASN B 1 446 ? 6.668 -7.012 1.829 1 90.88 446 ASN B O 1
ATOM 7748 N N . PRO B 1 447 ? 4.879 -7.094 3.049 1 88.5 447 PRO B N 1
ATOM 7749 C CA . PRO B 1 447 ? 4.422 -8.328 2.396 1 88.5 447 PRO B CA 1
ATOM 7750 C C . PRO B 1 447 ? 4.164 -8.141 0.903 1 88.5 447 PRO B C 1
ATOM 7752 O O . PRO B 1 447 ? 4.035 -9.125 0.168 1 88.5 447 PRO B O 1
ATOM 7755 N N . ILE B 1 448 ? 4.09 -6.879 0.419 1 92.69 448 ILE B N 1
ATOM 7756 C CA . ILE B 1 448 ? 3.785 -6.66 -0.991 1 92.69 448 ILE B CA 1
ATOM 7757 C C . ILE B 1 448 ? 5.078 -6.406 -1.763 1 92.69 448 ILE B C 1
ATOM 7759 O O . ILE B 1 448 ? 5.047 -6.113 -2.961 1 92.69 448 ILE B O 1
ATOM 7763 N N . ASN B 1 449 ? 6.145 -6.48 -1.08 1 94.56 449 ASN B N 1
ATOM 7764 C CA . ASN B 1 449 ? 7.43 -6.359 -1.761 1 94.56 449 ASN B CA 1
ATOM 7765 C C . ASN B 1 449 ? 7.812 -7.656 -2.469 1 94.56 449 ASN B C 1
ATOM 7767 O O . ASN B 1 449 ? 7.539 -8.75 -1.965 1 94.56 449 ASN B O 1
ATOM 7771 N N . ARG B 1 450 ? 8.5 -7.516 -3.559 1 95.44 450 ARG B N 1
ATOM 7772 C CA . ARG B 1 450 ? 8.828 -8.672 -4.391 1 95.44 450 ARG B CA 1
ATOM 7773 C C . ARG B 1 450 ? 9.727 -9.648 -3.641 1 95.44 450 ARG B C 1
ATOM 7775 O O . ARG B 1 450 ? 9.758 -10.836 -3.957 1 95.44 450 ARG B O 1
ATOM 7782 N N . TYR B 1 451 ? 10.508 -9.18 -2.623 1 95.81 451 TYR B N 1
ATOM 7783 C CA . TYR B 1 451 ? 11.312 -10.102 -1.822 1 95.81 451 TYR B CA 1
ATOM 7784 C C . TYR B 1 451 ? 10.438 -11.164 -1.174 1 95.81 451 TYR B C 1
ATOM 7786 O O . TYR B 1 451 ? 10.734 -12.359 -1.266 1 95.81 451 TYR B O 1
ATOM 7794 N N . PHE B 1 452 ? 9.328 -10.789 -0.623 1 94.19 452 PHE B N 1
ATOM 7795 C CA . PHE B 1 452 ? 8.484 -11.711 0.119 1 94.19 452 PHE B CA 1
ATOM 7796 C C . PHE B 1 452 ? 7.445 -12.352 -0.798 1 94.19 452 PHE B C 1
ATOM 7798 O O . PHE B 1 452 ? 6.969 -13.453 -0.527 1 94.19 452 PHE B O 1
ATOM 7805 N N . ARG B 1 453 ? 7.141 -11.711 -1.902 1 96.19 453 ARG B N 1
ATOM 7806 C CA . ARG B 1 453 ? 6.145 -12.25 -2.822 1 96.19 453 ARG B CA 1
ATOM 7807 C C . ARG B 1 453 ? 6.75 -13.328 -3.719 1 96.19 453 ARG B C 1
ATOM 7809 O O . ARG B 1 453 ? 6.043 -14.234 -4.172 1 96.19 453 ARG B O 1
ATOM 7816 N N . HIS B 1 454 ? 8.07 -13.117 -3.941 1 97.56 454 HIS B N 1
ATOM 7817 C CA . HIS B 1 454 ? 8.656 -13.992 -4.945 1 97.56 454 HIS B CA 1
ATOM 7818 C C . HIS B 1 454 ? 9.992 -14.555 -4.473 1 97.56 454 HIS B C 1
ATOM 7820 O O . HIS B 1 454 ? 10.18 -15.773 -4.434 1 97.56 454 HIS B O 1
ATOM 7826 N N . ILE B 1 455 ? 10.945 -13.797 -4.059 1 96.81 455 ILE B N 1
ATOM 7827 C CA . ILE B 1 455 ? 12.328 -14.211 -3.877 1 96.81 455 ILE B CA 1
ATOM 7828 C C . ILE B 1 455 ? 12.406 -15.32 -2.832 1 96.81 455 ILE B C 1
ATOM 7830 O O . ILE B 1 455 ? 13.148 -16.297 -3.002 1 96.81 455 ILE B O 1
ATOM 7834 N N . VAL B 1 456 ? 11.641 -15.219 -1.809 1 96.06 456 VAL B N 1
ATOM 7835 C CA . VAL B 1 456 ? 11.711 -16.234 -0.759 1 96.06 456 VAL B CA 1
ATOM 7836 C C . VAL B 1 456 ? 11.219 -17.578 -1.299 1 96.06 456 VAL B C 1
ATOM 7838 O O . VAL B 1 456 ? 11.484 -18.625 -0.712 1 96.06 456 VAL B O 1
ATOM 7841 N N . HIS B 1 457 ? 10.539 -17.594 -2.432 1 96.88 457 HIS B N 1
ATOM 7842 C CA . HIS B 1 457 ? 9.961 -18.797 -3.006 1 96.88 457 HIS B CA 1
ATOM 7843 C C . HIS B 1 457 ? 10.805 -19.328 -4.164 1 96.88 457 HIS B C 1
ATOM 7845 O O . HIS B 1 457 ? 10.438 -20.297 -4.812 1 96.88 457 HIS B O 1
ATOM 7851 N N . CYS B 1 458 ? 11.891 -18.688 -4.484 1 97.12 458 CYS B N 1
ATOM 7852 C CA . CYS B 1 458 ? 12.672 -19.016 -5.676 1 97.12 458 CYS B CA 1
ATOM 7853 C C . CYS B 1 458 ? 14.148 -19.188 -5.328 1 97.12 458 CYS B C 1
ATOM 7855 O O . CYS B 1 458 ? 14.836 -18.219 -5.027 1 97.12 458 CYS B O 1
ATOM 7857 N N . LYS B 1 459 ? 14.586 -20.359 -5.496 1 95.88 459 LYS B N 1
ATOM 7858 C CA . LYS B 1 459 ? 15.969 -20.688 -5.164 1 95.88 459 LYS B CA 1
ATOM 7859 C C . LYS B 1 459 ? 16.953 -19.906 -6.039 1 95.88 459 LYS B C 1
ATOM 7861 O O . LYS B 1 459 ? 17.953 -19.406 -5.551 1 95.88 459 LYS B O 1
ATOM 7866 N N . GLU B 1 460 ? 16.641 -19.781 -7.25 1 95.19 460 GLU B N 1
ATOM 7867 C CA . GLU B 1 460 ? 17.531 -19.109 -8.188 1 95.19 460 GLU B CA 1
ATOM 7868 C C . GLU B 1 460 ? 17.656 -17.625 -7.855 1 95.19 460 GLU B C 1
ATOM 7870 O O . GLU B 1 460 ? 18.766 -17.078 -7.844 1 95.19 460 GLU B O 1
ATOM 7875 N N . CYS B 1 461 ? 16.578 -17 -7.574 1 96.81 461 CYS B N 1
ATOM 7876 C CA . CYS B 1 461 ? 16.641 -15.57 -7.254 1 96.81 461 CYS B CA 1
ATOM 7877 C C . CYS B 1 461 ? 17.297 -15.344 -5.898 1 96.81 461 CYS B C 1
ATOM 7879 O O . CYS B 1 461 ? 18.016 -14.367 -5.715 1 96.81 461 CYS B O 1
ATOM 7881 N N . ARG B 1 462 ? 17.031 -16.234 -4.895 1 96.38 462 ARG B N 1
ATOM 7882 C CA . ARG B 1 462 ? 17.734 -16.125 -3.617 1 96.38 462 ARG B CA 1
ATOM 7883 C C . ARG B 1 462 ? 19.234 -16.266 -3.805 1 96.38 462 ARG B C 1
ATOM 7885 O O . ARG B 1 462 ? 20.016 -15.531 -3.203 1 96.38 462 ARG B O 1
ATOM 7892 N N . SER B 1 463 ? 19.625 -17.203 -4.656 1 96.25 463 SER B N 1
ATOM 7893 C CA . SER B 1 463 ? 21.031 -17.406 -4.938 1 96.25 463 SER B CA 1
ATOM 7894 C C . SER B 1 463 ? 21.641 -16.172 -5.609 1 96.25 463 SER B C 1
ATOM 7896 O O . SER B 1 463 ? 22.781 -15.789 -5.297 1 96.25 463 SER B O 1
ATOM 7898 N N . ALA B 1 464 ? 20.906 -15.641 -6.555 1 96.56 464 ALA B N 1
ATOM 7899 C CA . ALA B 1 464 ? 21.391 -14.422 -7.211 1 96.56 464 ALA B CA 1
ATOM 7900 C C . ALA B 1 464 ? 21.609 -13.305 -6.195 1 96.56 464 ALA B C 1
ATOM 7902 O O . ALA B 1 464 ? 22.641 -12.625 -6.227 1 96.56 464 ALA B O 1
ATOM 7903 N N . VAL B 1 465 ? 20.672 -13.094 -5.27 1 96.25 465 VAL B N 1
ATOM 7904 C CA . VAL B 1 465 ? 20.781 -12.062 -4.234 1 96.25 465 VAL B CA 1
ATOM 7905 C C . VAL B 1 465 ? 22.031 -12.32 -3.393 1 96.25 465 VAL B C 1
ATOM 7907 O O . VAL B 1 465 ? 22.844 -11.414 -3.166 1 96.25 465 VAL B O 1
ATOM 7910 N N . LYS B 1 466 ? 22.219 -13.547 -2.959 1 95.81 466 LYS B N 1
ATOM 7911 C CA . LYS B 1 466 ? 23.375 -13.898 -2.15 1 95.81 466 LYS B CA 1
ATOM 7912 C C . LYS B 1 466 ? 24.672 -13.656 -2.912 1 95.81 466 LYS B C 1
ATOM 7914 O O . LYS B 1 466 ? 25.625 -13.094 -2.365 1 95.81 466 LYS B O 1
ATOM 7919 N N . SER B 1 467 ? 24.688 -14.055 -4.156 1 97.19 467 SER B N 1
ATOM 7920 C CA . SER B 1 467 ? 25.875 -13.883 -4.98 1 97.19 467 SER B CA 1
ATOM 7921 C C . SER B 1 467 ? 26.234 -12.406 -5.145 1 97.19 467 SER B C 1
ATOM 7923 O O . SER B 1 467 ? 27.391 -12.023 -4.984 1 97.19 467 SER B O 1
ATOM 7925 N N . PHE B 1 468 ? 25.234 -11.609 -5.461 1 97.31 468 PHE B 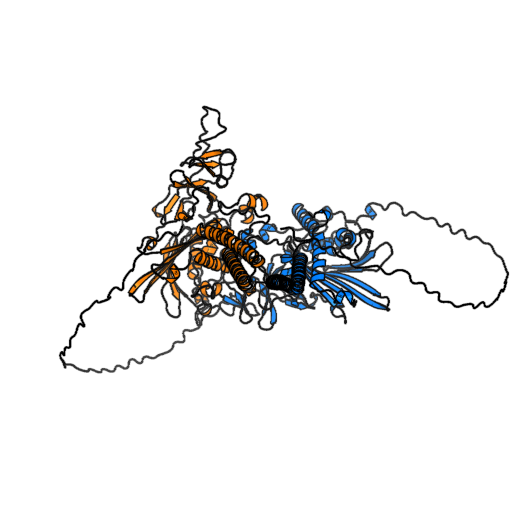N 1
ATOM 7926 C CA . PHE B 1 468 ? 25.5 -10.188 -5.645 1 97.31 468 PHE B CA 1
ATOM 7927 C C . PHE B 1 468 ? 25.969 -9.555 -4.34 1 97.31 468 PHE B C 1
ATOM 7929 O O . PHE B 1 468 ? 26.781 -8.633 -4.348 1 97.31 468 PHE B O 1
ATOM 7936 N N . GLN B 1 469 ? 25.422 -9.969 -3.229 1 96.31 469 GLN B N 1
ATOM 7937 C CA . GLN B 1 469 ? 25.875 -9.469 -1.933 1 96.31 469 GLN B CA 1
ATOM 7938 C C . GLN B 1 469 ? 27.328 -9.82 -1.679 1 96.31 469 GLN B C 1
ATOM 7940 O O . GLN B 1 469 ? 28.125 -8.977 -1.249 1 96.31 469 GLN B O 1
ATOM 7945 N N . VAL B 1 470 ? 27.719 -11.047 -1.992 1 97.19 470 VAL B N 1
ATOM 7946 C CA . VAL B 1 470 ? 29.094 -11.516 -1.797 1 97.19 470 VAL B CA 1
ATOM 7947 C C . VAL B 1 470 ? 30.031 -10.742 -2.711 1 97.19 470 VAL B C 1
ATOM 7949 O O . VAL B 1 470 ? 31.078 -10.258 -2.266 1 97.19 470 VAL B O 1
ATOM 7952 N N . TRP B 1 471 ? 29.625 -10.594 -3.941 1 97.75 471 TRP B N 1
ATOM 7953 C CA . TRP B 1 471 ? 30.469 -9.883 -4.898 1 97.75 471 TRP B CA 1
ATOM 7954 C C . TRP B 1 471 ? 30.594 -8.414 -4.516 1 97.75 471 TRP B C 1
ATOM 7956 O O . TRP B 1 471 ? 31.672 -7.82 -4.676 1 97.75 471 TRP B O 1
ATOM 7966 N N . ARG B 1 472 ? 29.516 -7.832 -4.082 1 97.94 472 ARG B N 1
ATOM 7967 C CA . ARG B 1 472 ? 29.594 -6.449 -3.623 1 97.94 472 ARG B CA 1
ATOM 7968 C C . ARG B 1 472 ? 30.641 -6.293 -2.529 1 97.94 472 ARG B C 1
ATOM 7970 O O . ARG B 1 472 ? 31.5 -5.41 -2.604 1 97.94 472 ARG B O 1
ATOM 7977 N N . ASN B 1 473 ? 30.609 -7.184 -1.566 1 97 473 ASN B N 1
ATOM 7978 C CA . ASN B 1 473 ? 31.562 -7.137 -0.457 1 97 473 ASN B CA 1
ATOM 7979 C C . ASN B 1 473 ? 32.969 -7.414 -0.926 1 97 473 ASN B C 1
ATOM 7981 O O . ASN B 1 473 ? 33.938 -6.77 -0.466 1 97 473 ASN B O 1
ATOM 7985 N N . ALA B 1 474 ? 33.156 -8.305 -1.817 1 97.88 474 ALA B N 1
ATOM 7986 C CA . ALA B 1 474 ? 34.469 -8.609 -2.373 1 97.88 474 ALA B CA 1
ATOM 7987 C C . ALA B 1 474 ? 35.031 -7.402 -3.104 1 97.88 474 ALA B C 1
ATOM 7989 O O . ALA B 1 474 ? 36.219 -7.07 -2.93 1 97.88 474 ALA B O 1
ATOM 7990 N N . PHE B 1 475 ? 34.219 -6.738 -3.836 1 98.06 475 PHE B N 1
ATOM 7991 C CA . PHE B 1 475 ? 34.688 -5.555 -4.566 1 98.06 475 PHE B CA 1
ATOM 7992 C C . PHE B 1 475 ? 35.094 -4.445 -3.605 1 98.06 475 PHE B C 1
ATOM 7994 O O . PHE B 1 475 ? 36.062 -3.74 -3.84 1 98.06 475 PHE B O 1
ATOM 8001 N N . VAL B 1 476 ? 34.344 -4.312 -2.566 1 97.25 476 VAL B N 1
ATOM 8002 C CA . VAL B 1 476 ? 34.688 -3.299 -1.568 1 97.25 476 VAL B CA 1
ATOM 8003 C C . VAL B 1 476 ? 36.031 -3.627 -0.921 1 97.25 476 VAL B C 1
ATOM 8005 O O . VAL B 1 476 ? 36.875 -2.754 -0.781 1 97.25 476 VAL B O 1
ATOM 8008 N N . PHE B 1 477 ? 36.219 -4.852 -0.581 1 97.25 477 PHE B N 1
ATOM 8009 C CA . PHE B 1 477 ? 37.469 -5.289 0.013 1 97.25 477 PHE B CA 1
ATOM 8010 C C . PHE B 1 477 ? 38.656 -5.055 -0.944 1 97.25 477 PHE B C 1
ATOM 8012 O O . PHE B 1 477 ? 39.688 -4.547 -0.543 1 97.25 477 PHE B O 1
ATOM 8019 N N . MET B 1 478 ? 38.438 -5.375 -2.16 1 97.88 478 MET B N 1
ATOM 8020 C CA . MET B 1 478 ? 39.469 -5.184 -3.17 1 97.88 478 MET B CA 1
ATOM 8021 C C . MET B 1 478 ? 39.781 -3.703 -3.367 1 97.88 478 MET B C 1
ATOM 8023 O O . MET B 1 478 ? 40.938 -3.324 -3.611 1 97.88 478 MET B O 1
ATOM 8027 N N . ALA B 1 479 ? 38.719 -2.93 -3.301 1 97 479 ALA B N 1
ATOM 8028 C CA . ALA B 1 479 ? 38.938 -1.487 -3.41 1 97 479 ALA B CA 1
ATOM 8029 C C . ALA B 1 479 ? 39.812 -0.973 -2.273 1 97 479 ALA B C 1
ATOM 8031 O O . ALA B 1 479 ? 40.781 -0.225 -2.51 1 97 479 ALA B O 1
ATOM 8032 N N . PHE B 1 480 ? 39.562 -1.385 -1.081 1 95.69 480 PHE B N 1
ATOM 8033 C CA . PHE B 1 480 ? 40.344 -0.964 0.072 1 95.69 480 PHE B CA 1
ATOM 8034 C C . PHE B 1 480 ? 41.781 -1.458 -0.046 1 95.69 480 PHE B C 1
ATOM 8036 O O . PHE B 1 480 ? 42.719 -0.738 0.298 1 95.69 480 PHE B O 1
ATOM 8043 N N . THR B 1 481 ? 41.938 -2.639 -0.521 1 97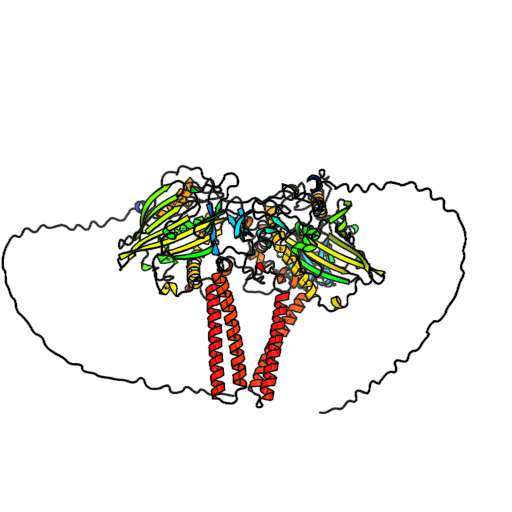.19 481 THR B N 1
ATOM 8044 C CA . THR B 1 481 ? 43.281 -3.184 -0.719 1 97.19 481 THR B CA 1
ATOM 8045 C C . THR B 1 481 ? 44.031 -2.373 -1.763 1 97.19 481 THR B C 1
ATOM 8047 O O . THR B 1 481 ? 45.219 -2.057 -1.57 1 97.19 481 THR B O 1
ATOM 8050 N N . SER B 1 482 ? 43.375 -2.023 -2.811 1 97.25 482 SER B N 1
ATOM 8051 C CA . SER B 1 482 ? 44 -1.235 -3.865 1 97.25 482 SER B CA 1
ATOM 8052 C C . SER B 1 482 ? 44.375 0.151 -3.363 1 97.25 482 SER B C 1
ATOM 8054 O O . SER B 1 482 ? 45.469 0.66 -3.699 1 97.25 482 SER B O 1
ATOM 8056 N N . ILE B 1 483 ? 43.562 0.734 -2.588 1 95.56 483 ILE B N 1
ATOM 8057 C CA . ILE B 1 483 ? 43.844 2.043 -2.018 1 95.56 483 ILE B CA 1
ATOM 8058 C C . ILE B 1 483 ? 45.062 1.936 -1.103 1 95.56 483 ILE B C 1
ATOM 8060 O O . ILE B 1 483 ? 45.969 2.779 -1.156 1 95.56 483 ILE B O 1
ATOM 8064 N N . SER B 1 484 ? 45.156 0.943 -0.314 1 96.19 484 SER B N 1
ATOM 8065 C CA . SER B 1 484 ? 46.281 0.721 0.566 1 96.19 484 SER B CA 1
ATOM 8066 C C . SER B 1 484 ? 47.562 0.551 -0.232 1 96.19 484 SER B C 1
ATOM 8068 O O . SER B 1 484 ? 48.625 1.106 0.132 1 96.19 484 SER B O 1
ATOM 8070 N N . MET B 1 485 ? 47.5 -0.182 -1.292 1 96.75 485 MET B N 1
ATOM 8071 C CA . MET B 1 485 ? 48.656 -0.387 -2.139 1 96.75 485 MET B CA 1
ATOM 8072 C C . MET B 1 485 ? 49.094 0.918 -2.803 1 96.75 485 MET B C 1
ATOM 8074 O O . MET B 1 485 ? 50.281 1.158 -2.998 1 96.75 485 MET B O 1
ATOM 8078 N N . ALA B 1 486 ? 48.094 1.711 -3.143 1 96 486 ALA B N 1
ATOM 8079 C CA . ALA B 1 486 ? 48.406 3.016 -3.717 1 96 486 ALA B CA 1
ATOM 8080 C C . ALA B 1 486 ? 49.188 3.885 -2.719 1 96 486 ALA B C 1
ATOM 8082 O O . ALA B 1 486 ? 50.094 4.609 -3.094 1 96 486 ALA B O 1
ATOM 8083 N N . ILE B 1 487 ? 48.812 3.863 -1.471 1 93.19 487 ILE B N 1
ATOM 8084 C CA . ILE B 1 487 ? 49.438 4.633 -0.407 1 93.19 487 ILE B CA 1
ATOM 8085 C C . ILE B 1 487 ? 50.875 4.141 -0.205 1 93.19 487 ILE B C 1
ATOM 8087 O O . ILE B 1 487 ? 51.781 4.945 -0.003 1 93.19 487 ILE B O 1
ATOM 8091 N N . LEU B 1 488 ? 51.125 2.893 -0.349 1 93.62 488 LEU B N 1
ATOM 8092 C CA . LEU B 1 488 ? 52.406 2.293 -0.081 1 93.62 488 LEU B CA 1
ATOM 8093 C C . LEU B 1 488 ? 53.344 2.422 -1.292 1 93.62 488 LEU B C 1
ATOM 8095 O O . LEU B 1 488 ? 54.562 2.34 -1.161 1 93.62 488 LEU B O 1
ATOM 8099 N N . ALA B 1 489 ? 52.781 2.543 -2.445 1 94.62 489 ALA B N 1
ATOM 8100 C CA . ALA B 1 489 ? 53.562 2.6 -3.668 1 94.62 489 ALA B CA 1
ATOM 8101 C C . ALA B 1 489 ? 54.469 3.828 -3.676 1 94.62 489 ALA B C 1
ATOM 8103 O O . ALA B 1 489 ? 54.062 4.91 -3.242 1 94.62 489 ALA B O 1
ATOM 8104 N N . SER B 1 490 ? 55.688 3.652 -4.191 1 91.38 490 SER B N 1
ATOM 8105 C CA . SER B 1 490 ? 56.656 4.734 -4.238 1 91.38 490 SER B CA 1
ATOM 8106 C C . SER B 1 490 ? 56.594 5.484 -5.566 1 91.38 490 SER B C 1
ATOM 8108 O O . SER B 1 490 ? 56.75 6.707 -5.602 1 91.38 490 SER B O 1
ATOM 8110 N N . ARG B 1 491 ? 56.375 4.762 -6.68 1 93.69 491 ARG B N 1
ATOM 8111 C CA . ARG B 1 491 ? 56.344 5.375 -8.008 1 93.69 491 ARG B CA 1
ATOM 8112 C C . ARG B 1 491 ? 54.938 5.848 -8.367 1 93.69 491 ARG B C 1
ATOM 8114 O O . ARG B 1 491 ? 53.938 5.18 -8.047 1 93.69 491 ARG B O 1
ATOM 8121 N N . ARG B 1 492 ? 54.875 6.945 -9.102 1 91.69 492 ARG B N 1
ATOM 8122 C CA . ARG B 1 492 ? 53.594 7.586 -9.469 1 91.69 492 ARG B CA 1
ATOM 8123 C C . ARG B 1 492 ? 52.781 6.688 -10.383 1 91.69 492 ARG B C 1
ATOM 8125 O O . ARG B 1 492 ? 51.531 6.668 -10.289 1 91.69 492 ARG B O 1
ATOM 8132 N N . GLN B 1 493 ? 53.438 5.98 -11.25 1 94.25 493 GLN B N 1
ATOM 8133 C CA . GLN B 1 493 ? 52.719 5.121 -12.18 1 94.25 493 GLN B CA 1
ATOM 8134 C C . GLN B 1 493 ? 51.969 4.023 -11.445 1 94.25 493 GLN B C 1
ATOM 8136 O O . GLN B 1 493 ? 50.844 3.691 -11.812 1 94.25 493 GLN B O 1
ATOM 8141 N N . TRP B 1 494 ? 52.562 3.545 -10.383 1 95.31 494 TRP B N 1
ATOM 8142 C CA . TRP B 1 494 ? 51.906 2.49 -9.617 1 95.31 494 TRP B CA 1
ATOM 8143 C C . TRP B 1 494 ? 50.812 3.062 -8.75 1 95.31 494 TRP B C 1
ATOM 8145 O O . TRP B 1 494 ? 49.781 2.418 -8.547 1 95.31 494 TRP B O 1
ATOM 8155 N N . LYS B 1 495 ? 51.031 4.262 -8.203 1 95.62 495 LYS B N 1
ATOM 8156 C CA . LYS B 1 495 ? 49.969 4.926 -7.461 1 95.62 495 LYS B CA 1
ATOM 8157 C C . LYS B 1 495 ? 48.75 5.109 -8.328 1 95.62 495 LYS B C 1
ATOM 8159 O O . LYS B 1 495 ? 47.625 4.781 -7.902 1 95.62 495 LYS B O 1
ATOM 8164 N N . ALA B 1 496 ? 48.969 5.559 -9.555 1 95.12 496 ALA B N 1
ATOM 8165 C CA . ALA B 1 496 ? 47.844 5.789 -10.484 1 95.12 496 ALA B CA 1
ATOM 8166 C C . ALA B 1 496 ? 47.156 4.484 -10.844 1 95.12 496 ALA B C 1
ATOM 8168 O O . ALA B 1 496 ? 45.938 4.43 -10.906 1 95.12 496 ALA B O 1
ATOM 8169 N N . PHE B 1 497 ? 47.969 3.445 -11.023 1 96.5 497 PHE B N 1
ATOM 8170 C CA . PHE B 1 497 ? 47.438 2.145 -11.383 1 96.5 497 PHE B CA 1
ATOM 8171 C C . PHE B 1 497 ? 46.5 1.629 -10.281 1 96.5 497 PHE B C 1
ATOM 8173 O O . PHE B 1 497 ? 45.406 1.179 -10.555 1 96.5 497 PHE B O 1
ATOM 8180 N N . PHE B 1 498 ? 46.906 1.727 -9.062 1 96.81 498 PHE B N 1
ATOM 8181 C CA . PHE B 1 498 ? 46.125 1.2 -7.949 1 96.81 498 PHE B CA 1
ATOM 8182 C C . PHE B 1 498 ? 44.906 2.059 -7.691 1 96.81 498 PHE B C 1
ATOM 8184 O O . PHE B 1 498 ? 43.844 1.55 -7.281 1 96.81 498 PHE B O 1
ATOM 8191 N N . LEU B 1 499 ? 45.031 3.291 -7.973 1 96 499 LEU B N 1
ATOM 8192 C CA . LEU B 1 499 ? 43.875 4.156 -7.801 1 96 499 LEU B CA 1
ATOM 8193 C C . LEU B 1 499 ? 42.812 3.859 -8.859 1 96 499 LEU B C 1
ATOM 8195 O O . LEU B 1 499 ? 41.625 3.85 -8.555 1 96 499 LEU B O 1
ATOM 8199 N N . VAL B 1 500 ? 43.219 3.664 -10.078 1 96.62 500 VAL B N 1
ATOM 8200 C CA . VAL B 1 500 ? 42.281 3.301 -11.141 1 96.62 500 VAL B CA 1
ATOM 8201 C C . VAL B 1 500 ? 41.656 1.952 -10.82 1 96.62 500 VAL B C 1
ATOM 8203 O O . VAL B 1 500 ? 40.438 1.766 -11.023 1 96.62 500 VAL B O 1
ATOM 8206 N N . SER B 1 501 ? 42.438 1.056 -10.312 1 97.31 501 SER B N 1
ATOM 8207 C CA . SER B 1 501 ? 41.906 -0.243 -9.898 1 97.31 501 SER B CA 1
ATOM 8208 C C . SER B 1 501 ? 40.875 -0.094 -8.797 1 97.31 501 SER B C 1
ATOM 8210 O O . SER B 1 501 ? 39.844 -0.775 -8.812 1 97.31 501 SER B O 1
ATOM 8212 N N . ALA B 1 502 ? 41.125 0.744 -7.926 1 97 502 ALA B N 1
ATOM 8213 C CA . ALA B 1 502 ? 40.156 1.002 -6.852 1 97 502 ALA B CA 1
ATOM 8214 C C . ALA B 1 502 ? 38.875 1.555 -7.41 1 97 502 ALA B C 1
ATOM 8216 O O . ALA B 1 502 ? 37.781 1.146 -6.984 1 97 502 ALA B O 1
ATOM 8217 N N . ALA B 1 503 ? 39 2.41 -8.328 1 96.06 503 ALA B N 1
ATOM 8218 C CA . ALA B 1 503 ? 37.812 2.994 -8.945 1 96.06 503 ALA B CA 1
ATOM 8219 C C . ALA B 1 503 ? 37 1.93 -9.664 1 96.06 503 ALA B C 1
ATOM 8221 O O . ALA B 1 503 ? 35.75 1.946 -9.602 1 96.06 503 ALA B O 1
ATOM 8222 N N . PHE B 1 504 ? 37.688 1.123 -10.289 1 97.31 504 PHE B N 1
ATOM 8223 C CA . PHE B 1 504 ? 37.031 0.033 -10.992 1 97.31 504 PHE B CA 1
ATOM 8224 C C . PHE B 1 504 ? 36.312 -0.872 -10.008 1 97.31 504 PHE B C 1
ATOM 8226 O O . PHE B 1 504 ? 35.156 -1.295 -10.266 1 97.31 504 PHE B O 1
ATOM 8233 N N . CYS B 1 505 ? 36.875 -1.175 -8.945 1 97.5 505 CYS B N 1
ATOM 8234 C CA . CYS B 1 505 ? 36.281 -2.021 -7.926 1 97.5 505 CYS B CA 1
ATOM 8235 C C . CYS B 1 505 ? 35.062 -1.339 -7.309 1 97.5 505 CYS B C 1
ATOM 8237 O O . CYS B 1 505 ? 34.031 -1.984 -7.055 1 97.5 505 CYS B O 1
ATOM 8239 N N . LEU B 1 506 ? 35.219 -0.125 -7.129 1 96.69 506 LEU B N 1
ATOM 8240 C CA . LEU B 1 506 ? 34.062 0.606 -6.582 1 96.69 506 LEU B CA 1
ATOM 8241 C C . LEU B 1 506 ? 32.906 0.63 -7.574 1 96.69 506 LEU B C 1
ATOM 8243 O O . LEU B 1 506 ? 31.75 0.552 -7.18 1 96.69 506 LEU B O 1
ATOM 8247 N N . ALA B 1 507 ? 33.219 0.776 -8.805 1 96.88 507 ALA B N 1
ATOM 8248 C CA . ALA B 1 507 ? 32.188 0.695 -9.836 1 96.88 507 ALA B CA 1
ATOM 8249 C C . ALA B 1 507 ? 31.516 -0.678 -9.836 1 96.88 507 ALA B C 1
ATOM 8251 O O . ALA B 1 507 ? 30.297 -0.785 -10 1 96.88 507 ALA B O 1
ATOM 8252 N N . GLY B 1 508 ? 32.312 -1.67 -9.68 1 97.56 508 GLY B N 1
ATOM 8253 C CA . GLY B 1 508 ? 31.781 -3.016 -9.57 1 97.56 508 GLY B CA 1
ATOM 8254 C C . GLY B 1 508 ? 30.859 -3.191 -8.383 1 97.56 508 GLY B C 1
ATOM 8255 O O . GLY B 1 508 ? 29.797 -3.805 -8.5 1 97.56 508 GLY B O 1
ATOM 8256 N N . ALA B 1 509 ? 31.266 -2.674 -7.281 1 97.56 509 ALA B N 1
ATOM 8257 C CA . ALA B 1 509 ? 30.422 -2.723 -6.086 1 97.56 509 ALA B CA 1
ATOM 8258 C C . ALA B 1 509 ? 29.094 -2.006 -6.316 1 97.56 509 ALA B C 1
ATOM 8260 O O . ALA B 1 509 ? 28.031 -2.492 -5.906 1 97.56 509 ALA B O 1
ATOM 8261 N N . HIS B 1 510 ? 29.203 -0.932 -6.969 1 96.19 510 HIS B N 1
ATOM 8262 C CA . HIS B 1 510 ? 27.984 -0.179 -7.273 1 96.19 510 HIS B CA 1
ATOM 8263 C C . HIS B 1 510 ? 27.078 -0.959 -8.219 1 96.19 510 HIS B C 1
ATOM 8265 O O . HIS B 1 510 ? 25.844 -0.941 -8.055 1 96.19 510 HIS B O 1
ATOM 8271 N N . ALA B 1 511 ? 27.641 -1.549 -9.164 1 97 511 ALA B N 1
ATOM 8272 C CA . ALA B 1 511 ? 26.859 -2.373 -10.094 1 97 511 ALA B CA 1
ATOM 8273 C C . ALA B 1 511 ? 26.141 -3.498 -9.352 1 97 511 ALA B C 1
ATOM 8275 O O . ALA B 1 511 ? 24.984 -3.781 -9.625 1 97 511 ALA B O 1
ATOM 8276 N N . CYS B 1 512 ? 26.812 -4.105 -8.438 1 97.31 512 CYS B N 1
ATOM 8277 C CA . CYS B 1 512 ? 26.203 -5.156 -7.633 1 97.31 512 CYS B CA 1
ATOM 8278 C C . CYS B 1 512 ? 25.062 -4.605 -6.793 1 97.31 512 CYS B C 1
ATOM 8280 O O . CYS B 1 512 ? 24 -5.234 -6.676 1 97.31 512 CYS B O 1
ATOM 8282 N N . SER B 1 513 ? 25.266 -3.471 -6.285 1 96.62 513 SER B N 1
ATOM 8283 C CA . SER B 1 513 ? 24.203 -2.826 -5.512 1 96.62 513 SER B CA 1
ATOM 8284 C C . SER B 1 513 ? 23 -2.516 -6.379 1 96.62 513 SER B C 1
ATOM 8286 O O . SER B 1 513 ? 21.859 -2.674 -5.938 1 96.62 513 SER B O 1
ATOM 8288 N N . SER B 1 514 ? 23.266 -2.092 -7.527 1 95.38 514 SER B N 1
ATOM 8289 C CA . SER B 1 514 ? 22.188 -1.796 -8.461 1 95.38 514 SER B CA 1
ATOM 8290 C C . SER B 1 514 ? 21.406 -3.057 -8.82 1 95.38 514 SER B C 1
ATOM 8292 O O . SER B 1 514 ? 20.172 -3.035 -8.906 1 95.38 514 SER B O 1
ATOM 8294 N N . ALA B 1 515 ? 22.094 -4.062 -9.039 1 94.94 515 ALA B N 1
ATOM 8295 C CA . ALA B 1 515 ? 21.453 -5.34 -9.336 1 94.94 515 ALA B CA 1
ATOM 8296 C C . ALA B 1 515 ? 20.594 -5.809 -8.164 1 94.94 515 ALA B C 1
ATOM 8298 O O . ALA B 1 515 ? 19.469 -6.285 -8.359 1 94.94 515 ALA B O 1
ATOM 8299 N N . LEU B 1 516 ? 21.156 -5.668 -6.969 1 95.5 516 LEU B N 1
ATOM 8300 C CA . LEU B 1 516 ? 20.406 -6.027 -5.77 1 95.5 516 LEU B CA 1
ATOM 8301 C C . LEU B 1 516 ? 19.109 -5.223 -5.676 1 95.5 516 LEU B C 1
ATOM 8303 O O . LEU B 1 516 ? 18.047 -5.773 -5.379 1 95.5 516 LEU B O 1
ATOM 8307 N N . SER B 1 517 ? 19.203 -4.008 -6.004 1 93.69 517 SER B N 1
ATOM 8308 C CA . SER B 1 517 ? 18.016 -3.152 -5.973 1 93.69 517 SER B CA 1
ATOM 8309 C C . SER B 1 517 ? 17 -3.58 -7.023 1 93.69 517 SER B C 1
ATOM 8311 O O . SER B 1 517 ? 15.805 -3.611 -6.754 1 93.69 517 SER B O 1
ATOM 8313 N N . LEU B 1 518 ? 17.469 -3.877 -8.148 1 92 518 LEU B N 1
ATOM 8314 C CA . LEU B 1 518 ? 16.594 -4.32 -9.234 1 92 518 LEU B CA 1
ATOM 8315 C C . LEU B 1 518 ? 15.836 -5.59 -8.844 1 92 518 LEU B C 1
ATOM 8317 O O . LEU B 1 518 ? 14.656 -5.734 -9.156 1 92 518 LEU B O 1
ATOM 8321 N N . ILE B 1 519 ? 16.484 -6.449 -8.133 1 93.25 519 ILE B N 1
ATOM 8322 C CA . ILE B 1 519 ? 15.922 -7.754 -7.797 1 93.25 519 ILE B CA 1
ATOM 8323 C C . ILE B 1 519 ? 14.984 -7.621 -6.594 1 93.25 519 ILE B C 1
ATOM 8325 O O . ILE B 1 519 ? 13.953 -8.289 -6.527 1 93.25 519 ILE B O 1
ATOM 8329 N N . LYS B 1 520 ? 15.258 -6.66 -5.688 1 93.06 520 LYS B N 1
ATOM 8330 C CA . LYS B 1 520 ? 14.578 -6.703 -4.395 1 93.06 520 LYS B CA 1
ATOM 8331 C C . LYS B 1 520 ? 13.547 -5.59 -4.277 1 93.06 520 LYS B C 1
ATOM 8333 O O . LYS B 1 520 ? 12.688 -5.617 -3.393 1 93.06 520 LYS B O 1
ATOM 8338 N N . THR B 1 521 ? 13.586 -4.621 -5.117 1 92.44 521 THR B N 1
ATOM 8339 C CA . THR B 1 521 ? 12.75 -3.445 -4.91 1 92.44 521 THR B CA 1
ATOM 8340 C C . THR B 1 521 ? 11.578 -3.434 -5.891 1 92.44 521 THR B C 1
ATOM 8342 O O . THR B 1 521 ? 11.75 -3.756 -7.07 1 92.44 521 THR B O 1
ATOM 8345 N N . ASN B 1 522 ? 10.414 -3.016 -5.395 1 94.25 522 ASN B N 1
ATOM 8346 C CA . ASN B 1 522 ? 9.227 -2.928 -6.242 1 94.25 522 ASN B CA 1
ATOM 8347 C C . ASN B 1 522 ? 9.383 -1.854 -7.316 1 94.25 522 ASN B C 1
ATOM 8349 O O . ASN B 1 522 ? 10.023 -0.826 -7.082 1 94.25 522 ASN B O 1
ATOM 8353 N N . PHE B 1 523 ? 8.742 -2.135 -8.414 1 92.12 523 PHE B N 1
ATOM 8354 C CA . PHE B 1 523 ? 8.602 -1.111 -9.445 1 92.12 523 PHE B CA 1
ATOM 8355 C C . PHE B 1 523 ? 7.629 -0.026 -9 1 92.12 523 PHE B C 1
ATOM 8357 O O . PHE B 1 523 ? 6.586 -0.322 -8.414 1 92.12 523 PHE B O 1
ATOM 8364 N N . ILE B 1 524 ? 8.023 1.219 -9.25 1 90.81 524 ILE B N 1
ATOM 8365 C CA . ILE B 1 524 ? 7.16 2.375 -9.016 1 90.81 524 ILE B CA 1
ATOM 8366 C C . ILE B 1 524 ? 7.039 3.191 -10.297 1 90.81 524 ILE B C 1
ATOM 8368 O O . ILE B 1 524 ? 8.039 3.484 -10.953 1 90.81 524 ILE B O 1
ATOM 8372 N N . ARG B 1 525 ? 5.801 3.527 -10.656 1 89.94 525 ARG B N 1
ATOM 8373 C CA . ARG B 1 525 ? 5.582 4.34 -11.852 1 89.94 525 ARG B CA 1
ATOM 8374 C C . ARG B 1 525 ? 6.285 5.688 -11.727 1 89.94 525 ARG B C 1
ATOM 8376 O O . ARG B 1 525 ? 6.367 6.254 -10.641 1 89.94 525 ARG B O 1
ATOM 8383 N N . GLY B 1 526 ? 6.719 6.234 -12.883 1 88.06 526 GLY B N 1
ATOM 8384 C CA . GLY B 1 526 ? 7.539 7.43 -12.914 1 88.06 526 GLY B CA 1
ATOM 8385 C C . GLY B 1 526 ? 6.887 8.625 -12.234 1 88.06 526 GLY B C 1
ATOM 8386 O O . GLY B 1 526 ? 7.527 9.336 -11.461 1 88.06 526 GLY B O 1
ATOM 8387 N N . HIS B 1 527 ? 5.645 8.805 -12.414 1 87.5 527 HIS B N 1
ATOM 8388 C CA . HIS B 1 527 ? 4.984 10.008 -11.922 1 87.5 527 HIS B CA 1
ATOM 8389 C C . HIS B 1 527 ? 4.754 9.93 -10.414 1 87.5 527 HIS B C 1
ATOM 8391 O O . HIS B 1 527 ? 4.395 10.922 -9.781 1 87.5 527 HIS B O 1
ATOM 8397 N N . ARG B 1 528 ? 5 8.773 -9.766 1 90 528 ARG B N 1
ATOM 8398 C CA . ARG B 1 528 ? 4.766 8.609 -8.336 1 90 528 ARG B CA 1
ATOM 8399 C C . ARG B 1 528 ? 6.07 8.68 -7.555 1 90 528 ARG B C 1
ATOM 8401 O O . ARG B 1 528 ? 6.066 8.656 -6.32 1 90 528 ARG B O 1
ATOM 8408 N N . ARG B 1 529 ? 7.148 8.695 -8.219 1 87.25 529 ARG B N 1
ATOM 8409 C CA . ARG B 1 529 ? 8.453 8.664 -7.562 1 87.25 529 ARG B CA 1
ATOM 8410 C C . ARG B 1 529 ? 8.766 10.008 -6.906 1 87.25 529 ARG B C 1
ATOM 8412 O O . ARG B 1 529 ? 8.07 11 -7.137 1 87.25 529 ARG B O 1
ATOM 8419 N N . LEU B 1 530 ? 9.758 10.008 -6.09 1 85.38 530 LEU B N 1
ATOM 8420 C CA . LEU B 1 530 ? 10.234 11.219 -5.43 1 85.38 530 LEU B CA 1
ATOM 8421 C C . LEU B 1 530 ? 10.859 12.18 -6.438 1 85.38 530 LEU B C 1
ATOM 8423 O O . LEU B 1 530 ? 11.602 11.75 -7.328 1 85.38 530 LEU B O 1
#